Protein AF-A0A9P1BUY9-F1 (afdb_monomer)

Sequence (762 aa):
MASVNVLPTDAELAAFSNPADIVAWTGLSADVWTIVDNSLGKLPHIRLIASLPLGGLKAALQQARVPVTGGEPRELNLAESIQEGLWHGRCGSIPGRVFFPSVSGSAMTSAQKKVKLSQVLDQVDETETPLLGRADMDQAFANHPNHESEPTPEQIASMYQRVVQLGEPPYADFSILTPYGKRAQKQMKARAWTIQQDGTFRALEVPGPPTYKAWAACWRVFRSLLFMLKHPSSGNPVATPACSEEYFENVTRLNEDYPETCYLIMQAEDRCRAEMLERHRRTLTKAAAENRLPMNLEFNPAQPWVGCFIFAARDQEYWMKHVIRPAQNFLARGGRQMTMEKAENIGAPSARPPRKRRRGRDAEAPPLPSPKKSGKPGAGGQDSHPRKWGTHYITDQDGTELCFRFAKGKANACPEPCRDKRTHGCQHCLGNHSNENCPHHVKKTGKEGPKGIATVELEKIAASASFDSNTDKSPLESLTYVKVGRHQNALVKASAVRETEMQRVNSKNAPSSSLTIAEKRELENSLCVGGLRDPQAAVAKSWKLRQVGARLRAVLDIHLTTGVTQRFEDEPQSCPFSVAELREVRTAVAKEFNADVSHEGYEAELFDALLKTADDPDAATIYDWLKFGFPLGVKCRIKNNGVFPATDEVSAAIQASKTIGTLASDWSGEARNYTSFAEAGPLAEEELERLLHLGRADKVGSWREVVDLIGQDAVLTPLACIVKVKDGKAKTRLIVDMRRSGICGQVSLFERVVMLLNQRWH

Radius of gyration: 38.4 Å; Cα contacts (8 Å, |Δi|>4): 808; chains: 1; bounding box: 94×104×96 Å

Mean predicted aligned error: 23.63 Å

Structure (mmCIF, N/CA/C/O backbone):
data_AF-A0A9P1BUY9-F1
#
_entry.id   AF-A0A9P1BUY9-F1
#
loop_
_atom_site.group_PDB
_atom_site.id
_atom_site.type_symbol
_atom_site.label_atom_id
_atom_site.label_alt_id
_atom_site.label_comp_id
_atom_site.label_asym_id
_atom_site.label_entity_id
_atom_site.label_seq_id
_atom_site.pdbx_PDB_ins_code
_atom_site.Cartn_x
_atom_site.Cartn_y
_atom_site.Cartn_z
_atom_site.occupancy
_atom_site.B_iso_or_equiv
_atom_site.auth_seq_id
_atom_site.auth_comp_id
_atom_site.auth_asym_id
_atom_site.auth_atom_id
_atom_site.pdbx_PDB_model_num
ATOM 1 N N . MET A 1 1 ? -47.893 -6.375 -11.867 1.00 31.16 1 MET A N 1
ATOM 2 C CA . MET A 1 1 ? -47.640 -5.028 -11.314 1.00 31.16 1 MET A CA 1
ATOM 3 C C . MET A 1 1 ? -46.197 -5.003 -10.845 1.00 31.16 1 MET A C 1
ATOM 5 O O . MET A 1 1 ? -45.851 -5.810 -9.994 1.00 31.16 1 MET A O 1
ATOM 9 N N . ALA A 1 2 ? -45.340 -4.204 -11.482 1.00 26.25 2 ALA A N 1
ATOM 10 C CA . ALA A 1 2 ? -43.939 -4.086 -11.086 1.00 26.25 2 ALA A CA 1
ATOM 11 C C . ALA A 1 2 ? -43.863 -3.434 -9.697 1.00 26.25 2 ALA A C 1
ATOM 13 O O . ALA A 1 2 ? -44.524 -2.425 -9.460 1.00 26.25 2 ALA A O 1
ATOM 14 N N . SER A 1 3 ? -43.104 -4.028 -8.778 1.00 30.05 3 SER A N 1
ATOM 15 C CA . SER A 1 3 ? -42.829 -3.456 -7.461 1.00 30.05 3 SER A CA 1
ATOM 16 C C . SER A 1 3 ? -42.068 -2.144 -7.643 1.00 30.05 3 SER A C 1
ATOM 18 O O . SER A 1 3 ? -40.889 -2.158 -7.998 1.00 30.05 3 SER A O 1
ATOM 20 N N . VAL A 1 4 ? -42.741 -1.014 -7.439 1.00 38.72 4 VAL A N 1
ATOM 21 C CA . VAL A 1 4 ? -42.086 0.292 -7.355 1.00 38.72 4 VAL A CA 1
ATOM 22 C C . VAL A 1 4 ? -41.214 0.255 -6.102 1.00 38.72 4 VAL A C 1
ATOM 24 O O . VAL A 1 4 ? -41.731 0.191 -4.988 1.00 38.72 4 VAL A O 1
ATOM 27 N N . ASN A 1 5 ? -39.893 0.200 -6.276 1.00 45.06 5 ASN A N 1
ATOM 28 C CA . ASN A 1 5 ? -38.962 0.326 -5.161 1.00 45.06 5 ASN A CA 1
ATOM 29 C C . ASN A 1 5 ? -39.139 1.722 -4.558 1.00 45.06 5 ASN A C 1
ATOM 31 O O . ASN A 1 5 ? -38.878 2.722 -5.214 1.00 45.06 5 ASN A O 1
ATOM 35 N N . VAL A 1 6 ? -39.602 1.777 -3.311 1.00 55.09 6 VAL A N 1
ATOM 36 C CA . VAL A 1 6 ? -39.879 3.026 -2.577 1.00 55.09 6 VAL A CA 1
ATOM 37 C C . VAL A 1 6 ? -38.581 3.673 -2.048 1.00 55.09 6 VAL A C 1
ATOM 39 O O . VAL A 1 6 ? -38.610 4.763 -1.490 1.00 55.09 6 VAL A O 1
ATOM 42 N N . LEU A 1 7 ? -37.424 3.017 -2.220 1.00 55.41 7 LEU A N 1
ATOM 43 C CA . LEU A 1 7 ? -36.117 3.451 -1.715 1.00 55.41 7 LEU A CA 1
ATOM 44 C C . LEU A 1 7 ? -35.022 3.345 -2.793 1.00 55.41 7 LEU A C 1
ATOM 46 O O . LEU A 1 7 ? -35.062 2.399 -3.586 1.00 55.41 7 LEU A O 1
ATOM 50 N N . PRO A 1 8 ? -34.028 4.256 -2.789 1.00 61.56 8 PRO A N 1
ATOM 51 C CA . PRO A 1 8 ? -32.924 4.234 -3.742 1.00 61.56 8 PRO A CA 1
ATOM 52 C C . PRO A 1 8 ? -31.950 3.096 -3.424 1.00 61.56 8 PRO A C 1
ATOM 54 O O . PRO A 1 8 ? -31.679 2.776 -2.261 1.00 61.56 8 PRO A O 1
ATOM 57 N N . THR A 1 9 ? -31.407 2.483 -4.471 1.00 68.25 9 THR A N 1
ATOM 58 C CA . THR A 1 9 ? -30.357 1.463 -4.385 1.00 68.25 9 THR A CA 1
ATOM 59 C C . THR A 1 9 ? -29.016 2.073 -3.965 1.00 68.25 9 THR A C 1
ATOM 61 O O . THR A 1 9 ? -28.790 3.274 -4.099 1.00 68.25 9 THR A O 1
ATOM 64 N N . ASP A 1 10 ? -28.080 1.249 -3.484 1.00 57.00 10 ASP A N 1
ATOM 65 C CA . ASP A 1 10 ? -26.757 1.727 -3.039 1.00 57.00 10 ASP A CA 1
ATOM 66 C C . ASP A 1 10 ? -25.943 2.391 -4.166 1.00 57.00 10 ASP A C 1
ATOM 68 O O . ASP A 1 10 ? -25.123 3.270 -3.904 1.00 57.00 10 ASP A O 1
ATOM 72 N N . ALA A 1 11 ? -26.195 2.012 -5.423 1.00 62.53 11 ALA A N 1
ATOM 73 C CA . ALA A 1 11 ? -25.591 2.638 -6.596 1.00 62.53 11 ALA A CA 1
ATOM 74 C C . ALA A 1 11 ? -26.190 4.026 -6.891 1.00 62.53 11 ALA A C 1
ATOM 76 O O . ALA A 1 11 ? -25.446 4.954 -7.199 1.00 62.53 11 ALA A O 1
ATOM 77 N N . GLU A 1 12 ? -27.510 4.185 -6.751 1.00 64.69 12 GLU A N 1
ATOM 78 C CA . GLU A 1 12 ? -28.196 5.477 -6.910 1.00 64.69 12 GLU A CA 1
ATOM 79 C C . GLU A 1 12 ? -27.816 6.441 -5.778 1.00 64.69 12 GLU A C 1
ATOM 81 O O . GLU A 1 12 ? -27.474 7.592 -6.032 1.00 64.69 12 GLU A O 1
ATOM 86 N N . LEU A 1 13 ? -27.744 5.944 -4.537 1.00 63.50 13 LEU A N 1
ATOM 87 C CA . LEU A 1 13 ? -27.281 6.713 -3.377 1.00 63.50 13 LEU A CA 1
ATOM 88 C C . LEU A 1 13 ? -25.849 7.233 -3.533 1.00 63.50 13 LEU A C 1
ATOM 90 O O . LEU A 1 13 ? -25.544 8.335 -3.083 1.00 63.50 13 LEU A O 1
ATOM 94 N N . ALA A 1 14 ? -24.964 6.453 -4.159 1.00 62.28 14 ALA A N 1
ATOM 95 C CA . ALA A 1 14 ? -23.590 6.868 -4.427 1.00 62.28 14 ALA A CA 1
ATOM 96 C C . ALA A 1 14 ? -23.485 7.930 -5.538 1.00 62.28 14 ALA A C 1
ATOM 98 O O . ALA A 1 14 ? -22.484 8.647 -5.590 1.00 62.28 14 ALA A O 1
ATOM 99 N N . ALA A 1 15 ? -24.495 8.030 -6.409 1.00 65.69 15 ALA A N 1
ATOM 100 C CA . ALA A 1 15 ? -24.549 8.991 -7.506 1.00 65.69 15 ALA A CA 1
ATOM 101 C C . ALA A 1 15 ? -25.093 10.367 -7.081 1.00 65.69 15 ALA A C 1
ATOM 103 O O . ALA A 1 15 ? -24.831 11.353 -7.768 1.00 65.69 15 ALA A O 1
ATOM 104 N N . PHE A 1 16 ? -25.803 10.463 -5.950 1.00 67.88 16 PHE A N 1
ATOM 105 C CA . PHE A 1 16 ? -26.320 11.737 -5.453 1.00 67.88 16 PHE A CA 1
ATOM 106 C C . PHE A 1 16 ? -25.200 12.619 -4.892 1.00 67.88 16 PHE A C 1
ATOM 108 O O . PHE A 1 16 ? -24.538 12.301 -3.900 1.00 67.88 16 PHE A O 1
ATOM 115 N N . SER A 1 17 ? -24.997 13.760 -5.539 1.00 60.09 17 SER A N 1
ATOM 116 C CA . SER A 1 17 ? -23.921 14.710 -5.259 1.00 60.09 17 SER A CA 1
ATOM 117 C C . SER A 1 17 ? -24.431 15.993 -4.606 1.00 60.09 17 SER A C 1
ATOM 119 O O . SER A 1 17 ? -23.719 16.609 -3.812 1.00 60.09 17 SER A O 1
ATOM 121 N N . ASN A 1 18 ? -25.671 16.375 -4.905 1.00 65.94 18 ASN A N 1
ATOM 122 C CA . ASN A 1 18 ? -26.299 17.603 -4.443 1.00 65.94 18 ASN A CA 1
ATOM 123 C C . ASN A 1 18 ? -27.780 17.359 -4.064 1.00 65.94 18 ASN A C 1
ATOM 125 O O . ASN A 1 18 ? -28.346 16.329 -4.433 1.00 65.94 18 ASN A O 1
ATOM 129 N N . PRO A 1 19 ? -28.425 18.282 -3.325 1.00 63.75 19 PRO A N 1
ATOM 130 C CA . PRO A 1 19 ? -29.829 18.136 -2.950 1.00 63.75 19 PRO A CA 1
ATOM 131 C C . PRO A 1 19 ? -30.815 18.065 -4.126 1.00 63.75 19 PRO A C 1
ATOM 133 O O . PRO A 1 19 ? -31.843 17.409 -4.008 1.00 63.75 19 PRO A O 1
ATOM 136 N N . ALA A 1 20 ? -30.499 18.668 -5.276 1.00 66.94 20 ALA A N 1
ATOM 137 C CA . ALA A 1 20 ? -31.362 18.627 -6.457 1.00 66.94 20 ALA A CA 1
ATOM 138 C C . ALA A 1 20 ? -31.428 17.228 -7.098 1.00 66.94 20 ALA A C 1
ATOM 140 O O . ALA A 1 20 ? -32.473 16.857 -7.630 1.00 66.94 20 ALA A O 1
ATOM 141 N N . ASP A 1 21 ? -30.367 16.421 -6.980 1.00 68.50 21 ASP A N 1
ATOM 142 C CA . ASP A 1 21 ? -30.364 15.023 -7.435 1.00 68.50 21 ASP A CA 1
ATOM 143 C C . ASP A 1 21 ? -31.411 14.184 -6.668 1.00 68.50 21 ASP A C 1
ATOM 145 O O . ASP A 1 21 ? -32.023 13.273 -7.225 1.00 68.50 21 ASP A O 1
ATOM 149 N N . ILE A 1 22 ? -31.658 14.532 -5.399 1.00 64.31 22 ILE A N 1
ATOM 150 C CA . ILE A 1 22 ? -32.659 13.893 -4.532 1.00 64.31 22 ILE A CA 1
ATOM 151 C C . ILE A 1 22 ? -34.059 14.264 -4.998 1.00 64.31 22 ILE A C 1
ATOM 153 O O . ILE A 1 22 ? -34.891 13.384 -5.163 1.00 64.31 22 ILE A O 1
ATOM 157 N N . VAL A 1 23 ? -34.306 15.556 -5.237 1.00 67.44 23 VAL A N 1
ATOM 158 C CA . VAL A 1 23 ? -35.603 16.086 -5.691 1.00 67.44 23 VAL A CA 1
ATOM 159 C C . VAL A 1 23 ? -36.000 15.461 -7.025 1.00 67.44 23 VAL A C 1
ATOM 161 O O . VAL A 1 23 ? -37.142 15.044 -7.210 1.00 67.44 23 VAL A O 1
ATOM 164 N N . ALA A 1 24 ? -35.032 15.333 -7.935 1.00 70.50 24 ALA A N 1
ATOM 165 C CA . ALA A 1 24 ? -35.230 14.682 -9.222 1.00 70.50 24 ALA A CA 1
ATOM 166 C C . ALA A 1 24 ? -35.565 13.187 -9.079 1.00 70.50 24 ALA A C 1
ATOM 168 O O . ALA A 1 24 ? -36.375 12.669 -9.845 1.00 70.50 24 ALA A O 1
ATOM 169 N N . TRP A 1 25 ? -34.969 12.496 -8.101 1.00 67.81 25 TRP A N 1
ATOM 170 C CA . TRP A 1 25 ? -35.207 11.071 -7.863 1.00 67.81 25 TRP A CA 1
ATOM 171 C C . TRP A 1 25 ? -36.511 10.793 -7.096 1.00 67.81 25 TRP A C 1
ATOM 173 O O . TRP A 1 25 ? -37.239 9.864 -7.441 1.00 67.81 25 TRP A O 1
ATOM 183 N N . THR A 1 26 ? -36.843 11.599 -6.081 1.00 64.25 26 THR A N 1
ATOM 184 C CA . THR A 1 26 ? -38.074 11.453 -5.280 1.00 64.25 26 THR A CA 1
ATOM 185 C C . THR A 1 26 ? -39.327 11.865 -6.048 1.00 64.25 26 THR A C 1
ATOM 187 O O . THR A 1 26 ? -40.436 11.490 -5.659 1.00 64.25 26 THR A O 1
ATOM 190 N N . GLY A 1 27 ? -39.164 12.629 -7.132 1.00 64.75 27 GLY A N 1
ATOM 191 C CA . GLY A 1 27 ? -40.271 13.192 -7.898 1.00 64.75 27 GLY A CA 1
ATOM 192 C C . GLY A 1 27 ? -41.017 14.295 -7.143 1.00 64.75 27 GLY A C 1
ATOM 193 O O . GLY A 1 27 ? -42.141 14.630 -7.517 1.00 64.75 27 GLY A O 1
ATOM 194 N N . LEU A 1 28 ? -40.417 14.845 -6.081 1.00 66.62 28 LEU A N 1
ATOM 195 C CA . LEU A 1 28 ? -40.946 16.017 -5.389 1.00 66.62 28 LEU A CA 1
ATOM 196 C C . LEU A 1 28 ? -40.891 17.225 -6.327 1.00 66.62 28 LEU A C 1
ATOM 198 O O . LEU A 1 28 ? -39.942 17.396 -7.095 1.00 66.62 28 LEU A O 1
ATOM 202 N N . SER A 1 29 ? -41.904 18.089 -6.271 1.00 70.56 29 SER A N 1
ATOM 203 C CA . SER A 1 29 ? -41.842 19.332 -7.034 1.00 70.56 29 SER A CA 1
ATOM 204 C C . SER A 1 29 ? -40.748 20.238 -6.461 1.00 70.56 29 SER A C 1
ATOM 206 O O . SER A 1 29 ? -40.567 20.335 -5.243 1.00 70.56 29 SER A O 1
ATOM 208 N N . ALA A 1 30 ? -40.020 20.925 -7.345 1.00 65.44 30 ALA A N 1
ATOM 209 C CA . ALA A 1 30 ? -38.944 21.840 -6.957 1.00 65.44 30 ALA A CA 1
ATOM 210 C C . ALA A 1 30 ? -39.429 22.930 -5.981 1.00 65.44 30 ALA A C 1
ATOM 212 O O . ALA A 1 30 ? -38.685 23.345 -5.091 1.00 65.44 30 ALA A O 1
ATOM 213 N N . ASP A 1 31 ? -40.694 23.337 -6.097 1.00 69.25 31 ASP A N 1
ATOM 214 C CA . ASP A 1 31 ? -41.325 24.316 -5.211 1.00 69.25 31 ASP A CA 1
ATOM 215 C C . ASP A 1 31 ? -41.490 23.776 -3.783 1.00 69.25 31 ASP A C 1
ATOM 217 O O . ASP A 1 31 ? -41.185 24.478 -2.820 1.00 69.25 31 ASP A O 1
ATOM 221 N N . VAL A 1 32 ? -41.909 22.513 -3.629 1.00 69.94 32 VAL A N 1
ATOM 222 C CA . VAL A 1 32 ? -42.083 21.867 -2.315 1.00 69.94 32 VAL A CA 1
ATOM 223 C C . VAL A 1 32 ? -40.735 21.676 -1.626 1.00 69.94 32 VAL A C 1
ATOM 225 O O . VAL A 1 32 ? -40.599 22.016 -0.450 1.00 69.94 32 VAL A O 1
ATOM 228 N N . TRP A 1 33 ? -39.719 21.224 -2.366 1.00 71.50 33 TRP A N 1
ATOM 229 C CA . TRP A 1 33 ? -38.361 21.108 -1.835 1.00 71.50 33 TRP A CA 1
ATOM 230 C C . TRP A 1 33 ? -37.801 22.458 -1.383 1.00 71.50 33 TRP A C 1
ATOM 232 O O . TRP A 1 33 ? -37.247 22.560 -0.297 1.00 71.50 33 TRP A O 1
ATOM 242 N N . THR A 1 34 ? -37.987 23.515 -2.177 1.00 73.25 34 THR A N 1
ATOM 243 C CA . THR A 1 34 ? -37.484 24.857 -1.843 1.00 73.25 34 THR A CA 1
ATOM 244 C C . THR A 1 34 ? -38.080 25.374 -0.532 1.00 73.25 34 THR A C 1
ATOM 246 O O . THR A 1 34 ? -37.408 26.051 0.243 1.00 73.25 34 THR A O 1
ATOM 249 N N . ILE A 1 35 ? -39.340 25.044 -0.250 1.00 74.31 35 ILE A N 1
ATOM 250 C CA . ILE A 1 35 ? -40.016 25.435 0.992 1.00 74.31 35 ILE A CA 1
ATOM 251 C C . ILE A 1 35 ? -39.436 24.673 2.184 1.00 74.31 35 ILE A C 1
ATOM 253 O O . ILE A 1 35 ? -39.114 25.291 3.196 1.00 74.31 35 ILE A O 1
ATOM 257 N N . VAL A 1 36 ? -39.251 23.358 2.046 1.00 70.00 36 VAL A N 1
ATOM 258 C CA . VAL A 1 36 ? -38.646 22.513 3.086 1.00 70.00 36 VAL A CA 1
ATOM 259 C C . VAL A 1 36 ? -37.188 22.912 3.341 1.00 70.00 36 VAL A C 1
ATOM 261 O O . VAL A 1 36 ? -36.794 23.068 4.494 1.00 70.00 36 VAL A O 1
ATOM 264 N N . ASP A 1 37 ? -36.408 23.170 2.291 1.00 73.06 37 ASP A N 1
ATOM 265 C CA . ASP A 1 37 ? -35.017 23.624 2.382 1.00 73.06 37 ASP A CA 1
ATOM 266 C C . ASP A 1 37 ? -34.907 24.990 3.077 1.00 73.06 37 ASP A C 1
ATOM 268 O O . ASP A 1 37 ? -34.068 25.183 3.957 1.00 73.06 37 ASP A O 1
ATOM 272 N N . ASN A 1 38 ? -35.817 25.925 2.779 1.00 74.69 38 ASN A N 1
ATOM 273 C CA . ASN A 1 38 ? -35.885 27.204 3.488 1.00 74.69 38 ASN A CA 1
ATOM 274 C C . ASN A 1 38 ? -36.256 27.027 4.971 1.00 74.69 38 ASN A C 1
ATOM 276 O O . ASN A 1 38 ? -35.651 27.681 5.821 1.00 74.69 38 ASN A O 1
ATOM 280 N N . SER A 1 39 ? -37.193 26.130 5.303 1.00 69.00 39 SER A N 1
ATOM 281 C CA . SER A 1 39 ? -37.538 25.795 6.696 1.00 69.00 39 SER A CA 1
ATOM 282 C C . SER A 1 39 ? -36.396 25.099 7.448 1.00 69.00 39 SER A C 1
ATOM 284 O O . SER A 1 39 ? -36.318 25.201 8.670 1.00 69.00 39 SER A O 1
ATOM 286 N N . LEU A 1 40 ? -35.492 24.425 6.733 1.00 67.44 40 LEU A N 1
ATOM 287 C CA . LEU A 1 40 ? -34.291 23.785 7.275 1.00 67.44 40 LEU A CA 1
ATOM 288 C C . LEU A 1 40 ? -33.058 24.708 7.307 1.00 67.44 40 LEU A C 1
ATOM 290 O O . LEU A 1 40 ? -31.988 24.274 7.733 1.00 67.44 40 LEU A O 1
ATOM 294 N N . GLY A 1 41 ? -33.195 25.975 6.900 1.00 66.44 41 GLY A N 1
ATOM 295 C CA . GLY A 1 41 ? -32.115 26.965 6.944 1.00 66.44 41 GLY A CA 1
ATOM 296 C C . GLY A 1 41 ? -31.167 26.948 5.740 1.00 66.44 41 GLY A C 1
ATOM 297 O O . GLY A 1 41 ? -30.040 27.418 5.870 1.00 66.44 41 GLY A O 1
ATOM 298 N N . LYS A 1 42 ? -31.623 26.454 4.578 1.00 68.06 42 LYS A N 1
ATOM 299 C CA . LYS A 1 42 ? -30.866 26.281 3.322 1.00 68.06 42 LYS A CA 1
ATOM 300 C C . LYS A 1 42 ? -29.670 25.359 3.490 1.00 68.06 42 LYS A C 1
ATOM 302 O O . LYS A 1 42 ? -28.543 25.798 3.721 1.00 68.06 42 LYS A O 1
ATOM 307 N N . LEU A 1 43 ? -29.909 24.063 3.357 1.00 60.72 43 LEU A N 1
ATOM 308 C CA . LEU A 1 43 ? -28.888 23.052 3.575 1.00 60.72 43 LEU A CA 1
ATOM 309 C C . LEU A 1 43 ? -27.883 23.045 2.411 1.00 60.72 43 LEU A C 1
ATOM 311 O O . LEU A 1 43 ? -28.229 22.664 1.293 1.00 60.72 43 LEU A O 1
ATOM 315 N N . PRO A 1 44 ? -26.598 23.370 2.647 1.00 56.91 44 PRO A N 1
ATOM 316 C CA . PRO A 1 44 ? -25.609 23.429 1.573 1.00 56.91 44 PRO A CA 1
ATOM 317 C C . PRO A 1 44 ? -25.198 22.045 1.048 1.00 56.91 44 PRO A C 1
ATOM 319 O O . PRO A 1 44 ? -24.543 21.952 0.012 1.00 56.91 44 PRO A O 1
ATOM 322 N N . HIS A 1 45 ? -25.529 20.958 1.760 1.00 57.91 45 HIS A N 1
ATOM 323 C CA . HIS A 1 45 ? -25.122 19.605 1.384 1.00 57.91 45 HIS A CA 1
ATOM 324 C C . HIS A 1 45 ? -26.132 18.539 1.826 1.00 57.91 45 HIS A C 1
ATOM 326 O O . HIS A 1 45 ? -26.558 18.491 2.979 1.00 57.91 45 HIS A O 1
ATOM 332 N N . ILE A 1 46 ? -26.369 17.570 0.939 1.00 59.31 46 ILE A N 1
ATOM 333 C CA . ILE A 1 46 ? -27.217 16.372 1.102 1.00 59.31 46 ILE A CA 1
ATOM 334 C C . ILE A 1 46 ? -26.964 15.550 2.384 1.00 59.31 46 ILE A C 1
ATOM 336 O O . ILE A 1 46 ? -27.840 14.833 2.854 1.00 59.31 46 ILE A O 1
ATOM 340 N N . ARG A 1 47 ? -25.774 15.663 2.992 1.00 58.72 47 ARG A N 1
ATOM 341 C CA . ARG A 1 47 ? -25.378 14.882 4.176 1.00 58.72 47 ARG A CA 1
ATOM 342 C C . ARG A 1 47 ? -25.718 15.580 5.489 1.00 58.72 47 ARG A C 1
ATOM 344 O O . ARG A 1 47 ? -25.782 14.904 6.508 1.00 58.72 47 ARG A O 1
ATOM 351 N N . LEU A 1 48 ? -25.981 16.889 5.461 1.00 59.84 48 LEU A N 1
ATOM 352 C CA . LEU A 1 48 ? -26.444 17.617 6.642 1.00 59.84 48 LEU A CA 1
ATOM 353 C C . LEU A 1 48 ? -27.857 17.187 7.034 1.00 59.84 48 LEU A C 1
ATOM 355 O O . LEU A 1 48 ? -28.156 17.113 8.221 1.00 59.84 48 LEU A O 1
ATOM 359 N N . ILE A 1 49 ? -28.665 16.784 6.045 1.00 60.22 49 ILE A N 1
ATOM 360 C CA . ILE A 1 49 ? -29.981 16.174 6.257 1.00 60.22 49 ILE A CA 1
ATOM 361 C C . ILE A 1 49 ? -29.852 14.954 7.180 1.00 60.22 49 ILE A C 1
ATOM 363 O O . ILE A 1 49 ? -30.586 14.850 8.152 1.00 60.22 49 ILE A O 1
ATOM 367 N N . ALA A 1 50 ? -28.864 14.080 6.948 1.00 58.12 50 ALA A N 1
ATOM 368 C CA . ALA A 1 50 ? -28.636 12.871 7.750 1.00 58.12 50 ALA A CA 1
ATOM 369 C C . ALA A 1 50 ? -28.236 13.152 9.207 1.00 58.12 50 ALA A C 1
ATOM 371 O O . ALA A 1 50 ? -28.458 12.318 10.083 1.00 58.12 50 ALA A O 1
ATOM 372 N N . SER A 1 51 ? -27.607 14.302 9.460 1.00 56.75 51 SER A N 1
ATOM 373 C CA . SER A 1 51 ? -27.168 14.726 10.792 1.00 56.75 51 SER A CA 1
ATOM 374 C C . SER A 1 51 ? -28.201 15.568 11.540 1.00 56.75 51 SER A C 1
ATOM 376 O O . SER A 1 51 ? -27.974 15.887 12.705 1.00 56.75 51 SER A O 1
ATOM 378 N N . LEU A 1 52 ? -29.324 15.931 10.907 1.00 61.53 52 LEU A N 1
ATOM 379 C CA . LEU A 1 52 ? -30.387 16.668 11.583 1.00 61.53 52 LEU A CA 1
ATOM 380 C C . LEU A 1 52 ? -31.007 15.801 12.686 1.00 61.53 52 LEU A C 1
ATOM 382 O O . LEU A 1 52 ? -31.399 14.661 12.414 1.00 61.53 52 LEU A O 1
ATOM 386 N N . PRO A 1 53 ? -31.169 16.327 13.913 1.00 63.53 53 PRO A N 1
ATOM 387 C CA . PRO A 1 53 ? -31.964 15.664 14.933 1.00 63.53 53 PRO A CA 1
ATOM 388 C C . PRO A 1 53 ? -33.375 15.390 14.399 1.00 63.53 53 PRO A C 1
ATOM 390 O O . PRO A 1 53 ? -34.011 16.283 13.836 1.00 63.53 53 PRO A O 1
ATOM 393 N N . LEU A 1 54 ? -33.897 14.179 14.622 1.00 59.19 54 LEU A N 1
ATOM 394 C CA . LEU A 1 54 ? -35.249 13.779 14.192 1.00 59.19 54 LEU A CA 1
ATOM 395 C C . LEU A 1 54 ? -36.333 14.765 14.665 1.00 59.19 54 LEU A C 1
ATOM 397 O O . LEU A 1 54 ? -37.293 15.026 13.944 1.00 59.19 54 LEU A O 1
ATOM 401 N N . GLY A 1 55 ? -36.159 15.349 15.856 1.00 65.38 55 GLY A N 1
ATOM 402 C CA . GLY A 1 55 ? -37.046 16.392 16.376 1.00 65.38 55 GLY A CA 1
ATOM 403 C C . GLY A 1 55 ? -37.005 17.692 15.563 1.00 65.38 55 GLY A C 1
ATOM 404 O O . GLY A 1 55 ? -38.055 18.272 15.301 1.00 65.38 55 GLY A O 1
ATOM 405 N N . GLY A 1 56 ? -35.817 18.110 15.112 1.00 65.00 56 GLY A N 1
ATOM 406 C CA . GLY A 1 56 ? -35.632 19.305 14.283 1.00 65.00 56 GLY A CA 1
ATOM 407 C C . GLY A 1 56 ? -36.213 19.136 12.880 1.00 65.00 56 GLY A C 1
ATOM 408 O O . GLY A 1 56 ? -36.931 20.011 12.405 1.00 65.00 56 GLY A O 1
ATOM 409 N N . LEU A 1 57 ? -36.004 17.969 12.259 1.00 69.12 57 LEU A N 1
ATOM 410 C CA . LEU A 1 57 ? -36.615 17.641 10.967 1.00 69.12 57 LEU A CA 1
ATOM 411 C C . LEU A 1 57 ? -38.148 17.626 11.056 1.00 69.12 57 LEU A C 1
ATOM 413 O O . LEU A 1 57 ? -38.826 18.206 10.212 1.00 69.12 57 LEU A O 1
ATOM 417 N N . LYS A 1 58 ? -38.707 17.002 12.101 1.00 68.56 58 LYS A N 1
ATOM 418 C CA . LYS A 1 58 ? -40.160 16.939 12.300 1.00 68.56 58 LYS A CA 1
ATOM 419 C C . LYS A 1 58 ? -40.775 18.331 12.469 1.00 68.56 58 LYS A C 1
ATOM 421 O O . LYS A 1 58 ? -41.819 18.598 11.881 1.00 68.56 58 LYS A O 1
ATOM 426 N N . ALA A 1 59 ? -40.126 19.209 13.234 1.00 69.75 59 ALA A N 1
ATOM 427 C CA . ALA A 1 59 ? -40.577 20.587 13.412 1.00 69.75 59 ALA A CA 1
ATOM 428 C C . ALA A 1 59 ? -40.531 21.381 12.094 1.00 69.75 59 ALA A C 1
ATOM 430 O O . ALA A 1 59 ? -41.490 22.079 11.773 1.00 69.75 59 ALA A O 1
ATOM 431 N N . ALA A 1 60 ? -39.468 21.225 11.300 1.00 68.12 60 ALA A N 1
ATOM 432 C CA . ALA A 1 60 ? -39.335 21.898 10.008 1.00 68.12 60 ALA A CA 1
ATOM 433 C C . ALA A 1 60 ? -40.390 21.435 8.988 1.00 68.12 60 ALA A C 1
ATOM 435 O O . ALA A 1 60 ? -41.025 22.265 8.341 1.00 68.12 60 ALA A O 1
ATOM 436 N N . LEU A 1 61 ? -40.651 20.125 8.900 1.00 71.38 61 LEU A N 1
ATOM 437 C CA . LEU A 1 61 ? -41.702 19.578 8.032 1.00 71.38 61 LEU A CA 1
ATOM 438 C C . LEU A 1 61 ? -43.104 20.050 8.452 1.00 71.38 61 LEU A C 1
ATOM 440 O O . LEU A 1 61 ? -43.949 20.303 7.599 1.00 71.38 61 LEU A O 1
ATOM 444 N N . GLN A 1 62 ? -43.349 20.226 9.754 1.00 73.50 62 GLN A N 1
ATOM 445 C CA . GLN A 1 62 ? -44.614 20.771 10.265 1.00 73.50 62 GLN A CA 1
ATOM 446 C C . GLN A 1 62 ? -44.790 22.268 9.978 1.00 73.50 62 GLN A C 1
ATOM 448 O O . GLN A 1 62 ? -45.924 22.736 9.886 1.00 73.50 62 GLN A O 1
ATOM 453 N N . GLN A 1 63 ? -43.698 23.021 9.840 1.00 71.81 63 GLN A N 1
ATOM 454 C CA . GLN A 1 63 ? -43.718 24.461 9.559 1.00 71.81 63 GLN A CA 1
ATOM 455 C C . GLN A 1 63 ? -43.772 24.785 8.059 1.00 71.81 63 GLN A C 1
ATOM 457 O O . GLN A 1 63 ? -44.172 25.890 7.695 1.00 71.81 63 GLN A O 1
ATOM 462 N N . ALA A 1 64 ? -43.419 23.839 7.186 1.00 75.25 64 ALA A N 1
ATOM 463 C CA . ALA A 1 64 ? -43.490 24.013 5.740 1.00 75.25 64 ALA A CA 1
ATOM 464 C C . ALA A 1 64 ? -44.938 24.282 5.273 1.00 75.25 64 ALA A C 1
ATOM 466 O O . ALA A 1 64 ? -45.890 23.609 5.685 1.00 75.25 64 ALA A O 1
ATOM 467 N N . ARG A 1 65 ? -45.120 25.294 4.415 1.00 79.75 65 ARG A N 1
ATOM 468 C CA . ARG A 1 65 ? -46.421 25.699 3.852 1.00 79.75 65 ARG A CA 1
ATOM 469 C C . ARG A 1 65 ? -46.313 25.854 2.339 1.00 79.75 65 ARG A C 1
ATOM 471 O O . ARG A 1 65 ? -45.573 26.709 1.867 1.00 79.75 65 ARG A O 1
ATOM 478 N N . VAL A 1 66 ? -47.051 25.034 1.589 1.00 76.12 66 VAL A N 1
ATOM 479 C CA . VAL A 1 66 ? -47.040 25.000 0.119 1.00 76.12 66 VAL A CA 1
ATOM 480 C C . VAL A 1 66 ? -48.073 25.990 -0.435 1.00 76.12 66 VAL A C 1
ATOM 482 O O . VAL A 1 66 ? -49.260 25.845 -0.129 1.00 76.12 66 VAL A O 1
ATOM 485 N N . PRO A 1 67 ? -47.673 26.993 -1.240 1.00 70.25 67 PRO A N 1
ATOM 486 C CA . PRO A 1 67 ? -48.601 27.963 -1.812 1.00 70.25 67 PRO A CA 1
ATOM 487 C C . PRO A 1 67 ? -49.496 27.306 -2.873 1.00 70.25 67 PRO A C 1
ATOM 489 O O . PRO A 1 67 ? -49.031 26.506 -3.684 1.00 70.25 67 PRO A O 1
ATOM 492 N N . VAL A 1 68 ? -50.784 27.657 -2.879 1.00 73.50 68 VAL A N 1
ATOM 493 C CA . VAL A 1 68 ? -51.771 27.178 -3.860 1.00 73.50 68 VAL A CA 1
ATOM 494 C C . VAL A 1 68 ? -52.367 28.384 -4.585 1.00 73.50 68 VAL A C 1
ATOM 496 O O . VAL A 1 68 ? -52.722 29.382 -3.959 1.00 73.50 68 VAL A O 1
ATOM 499 N N . THR A 1 69 ? -52.472 28.325 -5.913 1.00 56.06 69 THR A N 1
ATOM 500 C CA . THR A 1 69 ? -53.032 29.416 -6.721 1.00 56.06 69 THR A CA 1
ATOM 501 C C . THR A 1 69 ? -54.508 29.643 -6.385 1.00 56.06 69 THR A C 1
ATOM 503 O O . THR A 1 69 ? -55.367 28.841 -6.742 1.00 56.06 69 THR A O 1
ATOM 506 N N . GLY A 1 70 ? -54.798 30.761 -5.710 1.00 57.28 70 GLY A N 1
ATOM 507 C CA . GLY A 1 70 ? -56.159 31.193 -5.371 1.00 57.28 70 GLY A CA 1
ATOM 508 C C . GLY A 1 70 ? -56.695 30.723 -4.012 1.00 57.28 70 GLY A C 1
ATOM 509 O O . GLY A 1 70 ? -57.904 30.789 -3.810 1.00 57.28 70 GLY A O 1
ATOM 510 N N . GLY A 1 71 ? -55.840 30.269 -3.084 1.00 63.72 71 GLY A N 1
ATOM 511 C CA . GLY A 1 71 ? -56.253 29.858 -1.735 1.00 63.72 71 GLY A CA 1
ATOM 512 C C . GLY A 1 71 ? -55.152 29.978 -0.673 1.00 63.72 71 GLY A C 1
ATOM 513 O O . GLY A 1 71 ? -54.018 30.340 -0.981 1.00 63.72 71 GLY A O 1
ATOM 514 N N . GLU A 1 72 ? -55.501 29.677 0.582 1.00 61.25 72 GLU A N 1
ATOM 515 C CA . GLU A 1 72 ? -54.568 29.668 1.721 1.00 61.25 72 GLU A CA 1
ATOM 516 C C . GLU A 1 72 ? -53.475 28.585 1.556 1.00 61.25 72 GLU A C 1
ATOM 518 O O . GLU A 1 72 ? -53.767 27.496 1.045 1.00 61.25 72 GLU A O 1
ATOM 523 N N . PRO A 1 73 ? -52.221 28.840 1.988 1.00 74.25 73 PRO A N 1
ATOM 524 C CA . PRO A 1 73 ? -51.128 27.871 1.898 1.00 74.25 73 PRO A CA 1
ATOM 525 C C . PRO A 1 73 ? -51.447 26.560 2.629 1.00 74.25 73 PRO A C 1
ATOM 527 O O . PRO A 1 73 ? -51.837 26.565 3.798 1.00 74.25 73 PRO A O 1
ATOM 530 N N . ARG A 1 74 ? -51.233 25.419 1.964 1.00 79.50 74 ARG A N 1
ATOM 531 C CA . ARG A 1 74 ? -51.519 24.086 2.523 1.00 79.50 74 ARG A CA 1
ATOM 532 C C . ARG A 1 74 ? -50.317 23.489 3.258 1.00 79.50 74 ARG A C 1
ATOM 534 O O . ARG A 1 74 ? -49.170 23.808 2.952 1.00 79.50 74 ARG A O 1
ATOM 541 N N . GLU A 1 75 ? -50.569 22.560 4.175 1.00 76.31 75 GLU A N 1
ATOM 542 C CA . GLU A 1 75 ? -49.521 21.715 4.767 1.00 76.31 75 GLU A CA 1
ATOM 543 C C . GLU A 1 75 ? -49.005 20.660 3.765 1.00 76.31 75 GLU A C 1
ATOM 545 O O . GLU A 1 75 ? -49.638 20.388 2.732 1.00 76.31 75 GLU A O 1
ATOM 550 N N . LEU A 1 76 ? -47.847 20.062 4.068 1.00 72.81 76 LEU A N 1
ATOM 551 C CA . LEU A 1 76 ? -47.325 18.911 3.325 1.00 72.81 76 LEU A CA 1
ATOM 552 C C . LEU A 1 76 ? -48.296 17.731 3.435 1.00 72.81 76 LEU A C 1
ATOM 554 O O . LEU A 1 76 ? -48.831 17.439 4.505 1.00 72.81 76 LEU A O 1
ATOM 558 N N . ASN A 1 77 ? -48.522 17.028 2.329 1.00 72.38 77 ASN A N 1
ATOM 559 C CA . ASN A 1 77 ? -49.355 15.834 2.336 1.00 72.38 77 ASN A CA 1
ATOM 560 C C . ASN A 1 77 ? -48.581 14.622 2.901 1.00 72.38 77 ASN A C 1
ATOM 562 O O . ASN A 1 77 ? -47.366 14.658 3.122 1.00 72.38 77 ASN A O 1
ATOM 566 N N . LEU A 1 78 ? -49.300 13.527 3.164 1.00 56.03 78 LEU A N 1
ATOM 567 C CA . LEU A 1 78 ? -48.724 12.333 3.789 1.00 56.03 78 LEU A CA 1
ATOM 568 C C . LEU A 1 78 ? -47.624 11.688 2.926 1.00 56.03 78 LEU A C 1
ATOM 570 O O . LEU A 1 78 ? -46.648 11.183 3.470 1.00 56.03 78 LEU A O 1
ATOM 574 N N . ALA A 1 79 ? -47.754 11.731 1.596 1.00 59.00 79 ALA A N 1
ATOM 575 C CA . ALA A 1 79 ? -46.755 11.182 0.681 1.00 59.00 79 ALA A CA 1
ATOM 576 C C . ALA A 1 79 ? -45.464 12.020 0.690 1.00 59.00 79 ALA A C 1
ATOM 578 O O . ALA A 1 79 ? -44.387 11.453 0.855 1.00 59.00 79 ALA A O 1
ATOM 579 N N . GLU A 1 80 ? -45.587 13.350 0.625 1.00 65.75 80 GLU A N 1
ATOM 580 C CA . GLU A 1 80 ? -44.481 14.316 0.720 1.00 65.75 80 GLU A CA 1
ATOM 581 C C . GLU A 1 80 ? -43.728 14.146 2.055 1.00 65.75 80 GLU A C 1
ATOM 583 O O . GLU A 1 80 ? -42.504 14.052 2.089 1.00 65.75 80 GLU A O 1
ATOM 588 N N . S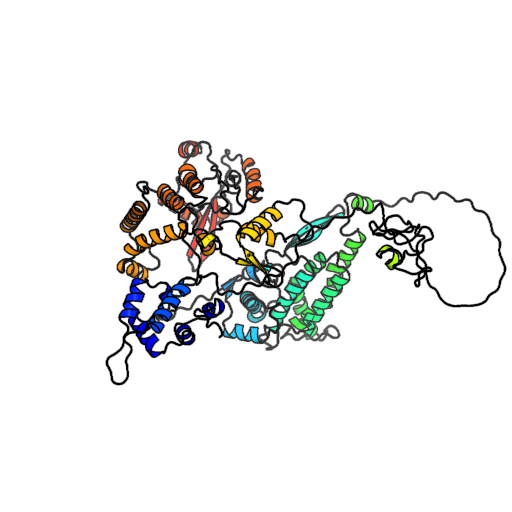ER A 1 81 ? -44.463 13.987 3.160 1.00 63.59 81 SER A N 1
ATOM 589 C CA . SER A 1 81 ? -43.884 13.804 4.500 1.00 63.59 81 SER A CA 1
ATOM 590 C C . SER A 1 81 ? -43.167 12.456 4.673 1.00 63.59 81 SER A C 1
ATOM 592 O O . SER A 1 81 ? -42.128 12.375 5.332 1.00 63.59 81 SER A O 1
ATOM 594 N N . ILE A 1 82 ? -43.715 11.380 4.096 1.00 60.56 82 ILE A N 1
ATOM 595 C CA . ILE A 1 82 ? -43.115 10.037 4.145 1.00 60.56 82 ILE A CA 1
ATOM 596 C C . ILE A 1 82 ? -41.852 9.975 3.280 1.00 60.56 82 ILE A C 1
ATOM 598 O O . ILE A 1 82 ? -40.867 9.370 3.700 1.00 60.56 82 ILE A O 1
ATOM 602 N N . GLN A 1 83 ? -41.858 10.605 2.104 1.00 63.84 83 GLN A N 1
ATOM 603 C CA . GLN A 1 83 ? -40.700 10.649 1.207 1.00 63.84 83 GLN A CA 1
ATOM 604 C C . GLN A 1 83 ? -39.505 11.365 1.859 1.00 63.84 83 GLN A C 1
ATOM 606 O O . GLN A 1 83 ? -38.398 10.825 1.845 1.00 63.84 83 GLN A O 1
ATOM 611 N N . GLU A 1 84 ? -39.740 12.497 2.526 1.00 62.50 84 GLU A N 1
ATOM 612 C CA . GLU A 1 84 ? -38.712 13.221 3.292 1.00 62.50 84 GLU A CA 1
ATOM 613 C C . GLU A 1 84 ? -38.199 12.420 4.507 1.00 62.50 84 GLU A C 1
ATOM 615 O O . GLU A 1 84 ? -36.996 12.346 4.772 1.00 62.50 84 GLU A O 1
ATOM 620 N N . GLY A 1 85 ? -39.095 11.743 5.236 1.00 59.38 85 GLY A N 1
ATOM 621 C CA . GLY A 1 85 ? -38.722 10.923 6.396 1.00 59.38 85 GLY A CA 1
ATOM 622 C C . GLY A 1 85 ? -37.919 9.662 6.042 1.00 59.38 85 GLY A C 1
ATOM 623 O O . GLY A 1 85 ? -36.959 9.316 6.736 1.00 59.38 85 GLY A O 1
ATOM 624 N N . LEU A 1 86 ? -38.275 8.977 4.950 1.00 59.75 86 LEU A N 1
ATOM 625 C CA . LEU A 1 86 ? -37.550 7.800 4.448 1.00 59.75 86 LEU A CA 1
ATOM 626 C C . LEU A 1 86 ? -36.134 8.159 3.976 1.00 59.75 86 LEU A C 1
ATOM 628 O O . LEU A 1 86 ? -35.197 7.371 4.143 1.00 59.75 86 LEU A O 1
ATOM 632 N N . TRP A 1 87 ? -35.973 9.363 3.430 1.00 60.94 87 TRP A N 1
ATOM 633 C CA . TRP A 1 87 ? -34.701 9.889 2.961 1.00 60.94 87 TRP A CA 1
ATOM 634 C C . TRP A 1 87 ? -33.707 10.168 4.104 1.00 60.94 87 TRP A C 1
ATOM 636 O O . TRP A 1 87 ? -32.545 9.747 4.033 1.00 60.94 87 TRP A O 1
ATOM 646 N N . HIS A 1 88 ? -34.174 10.777 5.201 1.00 62.50 88 HIS A N 1
ATOM 647 C CA . HIS A 1 88 ? -33.377 11.012 6.416 1.00 62.50 88 HIS A CA 1
ATOM 648 C C . HIS A 1 88 ? -32.775 9.712 6.977 1.00 62.50 88 HIS A C 1
ATOM 650 O O . HIS A 1 88 ? -31.566 9.627 7.212 1.00 62.50 88 HIS A O 1
ATOM 656 N N . GLY A 1 89 ? -33.592 8.658 7.083 1.00 55.31 89 GLY A N 1
ATOM 657 C CA . GLY A 1 89 ? -33.169 7.359 7.613 1.00 55.31 89 GLY A CA 1
ATOM 658 C C . GLY A 1 89 ? -32.132 6.623 6.753 1.00 55.31 89 GLY A C 1
ATOM 659 O O . GLY A 1 89 ? -31.298 5.889 7.290 1.00 55.31 89 GLY A O 1
ATOM 660 N N . ARG A 1 90 ? -32.134 6.817 5.424 1.00 59.50 90 ARG A N 1
ATOM 661 C CA . ARG A 1 90 ? -31.188 6.145 4.512 1.00 59.50 90 ARG A CA 1
ATOM 662 C C . ARG A 1 90 ? -29.870 6.906 4.352 1.00 59.50 90 ARG A C 1
ATOM 664 O O . ARG A 1 90 ? -28.822 6.264 4.272 1.00 59.50 90 ARG A O 1
ATOM 671 N N . CYS A 1 91 ? -29.879 8.241 4.394 1.00 56.06 91 CYS A N 1
ATOM 672 C CA . CYS A 1 91 ? -28.655 9.050 4.293 1.00 56.06 91 CYS A CA 1
ATOM 673 C C . CYS A 1 91 ? -27.678 8.842 5.458 1.00 56.06 91 CYS A C 1
ATOM 675 O O . CYS A 1 91 ? -26.467 8.975 5.274 1.00 56.06 91 CYS A O 1
ATOM 677 N N . GLY A 1 92 ? -28.177 8.441 6.632 1.00 51.44 92 GLY A N 1
ATOM 678 C CA . GLY A 1 92 ? -27.343 8.048 7.773 1.00 51.44 92 GLY A CA 1
ATOM 679 C C . GLY A 1 92 ? -26.490 6.790 7.537 1.00 51.44 92 GLY A C 1
ATOM 680 O O . GLY A 1 92 ? -25.602 6.500 8.332 1.00 51.44 92 GLY A O 1
ATOM 681 N N . SER A 1 93 ? -26.724 6.051 6.444 1.00 47.25 93 SER A N 1
ATOM 682 C CA . SER A 1 93 ? -25.988 4.826 6.086 1.00 47.25 93 SER A CA 1
ATOM 683 C C . SER A 1 93 ? -24.808 5.058 5.129 1.00 47.25 93 SER A C 1
ATOM 685 O O . SER A 1 93 ? -24.187 4.091 4.697 1.00 47.25 93 SER A O 1
ATOM 687 N N . ILE A 1 94 ? -24.491 6.309 4.771 1.00 47.88 94 ILE A N 1
ATOM 688 C CA . ILE A 1 94 ? -23.418 6.640 3.821 1.00 47.88 94 ILE A CA 1
ATOM 689 C C . ILE A 1 94 ? -22.058 6.700 4.550 1.00 47.88 94 ILE A C 1
ATOM 691 O O . ILE A 1 94 ? -21.854 7.587 5.384 1.00 47.88 94 ILE A O 1
ATOM 695 N N . PRO A 1 95 ? -21.070 5.842 4.226 1.00 35.88 95 PRO A N 1
ATOM 696 C CA . PRO A 1 95 ? -19.753 5.910 4.852 1.00 35.88 95 PRO A CA 1
ATOM 697 C C . PRO A 1 95 ? -18.953 7.137 4.378 1.00 35.88 95 PRO A C 1
ATOM 699 O O . PRO A 1 95 ? -18.719 7.326 3.186 1.00 35.88 95 PRO A O 1
ATOM 702 N N . GLY A 1 96 ? -18.482 7.946 5.333 1.00 38.50 96 GLY A N 1
ATOM 703 C CA . GLY A 1 96 ? -17.238 8.729 5.273 1.00 38.50 96 GLY A CA 1
ATOM 704 C C . GLY A 1 96 ? -16.999 9.669 4.079 1.00 38.50 96 GLY A C 1
ATOM 705 O O . GLY A 1 96 ? -16.422 9.277 3.070 1.00 38.50 96 GLY A O 1
ATOM 706 N N . ARG A 1 97 ? -17.318 10.959 4.255 1.00 33.66 97 ARG A N 1
ATOM 707 C CA . ARG A 1 97 ? -16.535 12.149 3.828 1.00 33.66 97 ARG A CA 1
ATOM 708 C C . ARG A 1 97 ? -17.324 13.401 4.217 1.00 33.66 97 ARG A C 1
ATOM 710 O O . ARG A 1 97 ? -18.367 13.675 3.632 1.00 33.66 97 ARG A O 1
ATOM 717 N N . VAL A 1 98 ? -16.840 14.123 5.219 1.00 29.23 98 VAL A N 1
ATOM 718 C CA . VAL A 1 98 ? -17.323 15.463 5.558 1.00 29.23 98 VAL A CA 1
ATOM 719 C C . VAL A 1 98 ? -16.606 16.428 4.613 1.00 29.23 98 VAL A C 1
ATOM 721 O O . VAL A 1 98 ? -15.378 16.483 4.620 1.00 29.23 98 VAL A O 1
ATOM 724 N N . PHE A 1 99 ? -17.347 17.119 3.750 1.00 29.33 99 PHE A N 1
ATOM 725 C CA . PHE A 1 99 ? -16.861 18.286 3.012 1.00 29.33 99 PHE A CA 1
ATOM 726 C C . PHE A 1 99 ? -17.600 19.497 3.583 1.00 29.33 99 PHE A C 1
ATOM 728 O O . PHE A 1 99 ? -18.822 19.565 3.483 1.00 29.33 99 PHE A O 1
ATOM 735 N N . PHE A 1 100 ? -16.868 20.421 4.205 1.00 25.66 100 PHE A N 1
ATOM 736 C CA . PHE A 1 100 ? -17.393 21.741 4.554 1.00 25.66 100 PHE A CA 1
ATOM 737 C C . PHE A 1 100 ? -17.342 22.638 3.304 1.00 25.66 100 PHE A C 1
ATOM 739 O O . PHE A 1 100 ? -16.335 22.597 2.587 1.00 25.66 100 PHE A O 1
ATOM 746 N N . PRO A 1 101 ? -18.383 23.432 3.005 1.00 27.72 101 PRO A N 1
ATOM 747 C CA . PRO A 1 101 ? -18.320 24.423 1.940 1.00 27.72 101 PRO A CA 1
ATOM 748 C C . PRO A 1 101 ? -17.434 25.605 2.364 1.00 27.72 101 PRO A C 1
ATOM 750 O O . PRO A 1 101 ? -17.517 26.105 3.482 1.00 27.72 101 PRO A O 1
ATOM 753 N N . SER A 1 102 ? -16.565 26.041 1.452 1.00 25.52 102 SER A N 1
ATOM 754 C CA . SER A 1 102 ? -15.716 27.223 1.609 1.00 25.52 102 SER A CA 1
ATOM 755 C C . SER A 1 102 ? -16.569 28.487 1.518 1.00 25.52 102 SER A C 1
ATOM 757 O O . SER A 1 102 ? -17.151 28.767 0.471 1.00 25.52 102 SER A O 1
ATOM 759 N N . VAL A 1 103 ? -16.594 29.275 2.595 1.00 24.45 103 VAL A N 1
ATOM 760 C CA . VAL A 1 103 ? -16.947 30.696 2.520 1.00 24.45 103 VAL A CA 1
ATOM 761 C C . VAL A 1 103 ? -15.779 31.428 1.863 1.00 24.45 103 VAL A C 1
ATOM 763 O O . VAL A 1 103 ? -14.611 31.169 2.159 1.00 24.45 103 VAL A O 1
ATOM 766 N N . SER A 1 104 ? -16.109 32.282 0.901 1.00 32.47 104 SER A N 1
ATOM 767 C CA . SER A 1 104 ? -15.177 33.018 0.059 1.00 32.47 104 SER A CA 1
ATOM 768 C C . SER A 1 104 ? -14.354 34.019 0.876 1.00 32.47 104 SER A C 1
ATOM 770 O O . SER A 1 104 ? -14.886 34.994 1.398 1.00 32.47 104 SER A O 1
ATOM 772 N N . GLY A 1 105 ? -13.044 33.791 0.943 1.00 24.64 105 GLY A N 1
ATOM 773 C CA . GLY A 1 105 ? -12.052 34.710 1.493 1.00 24.64 105 GLY A CA 1
ATOM 774 C C . GLY A 1 105 ? -10.744 34.575 0.714 1.00 24.64 105 GLY A C 1
ATOM 775 O O . GLY A 1 105 ? -10.241 33.472 0.540 1.00 24.64 105 GLY A O 1
ATOM 776 N N . SER A 1 106 ? -10.275 35.706 0.187 1.00 25.00 106 SER A N 1
ATOM 777 C CA . SER A 1 106 ? -9.115 35.955 -0.684 1.00 25.00 106 SER A CA 1
ATOM 778 C C . SER A 1 106 ? -8.001 34.898 -0.806 1.00 25.00 106 SER A C 1
ATOM 780 O O . SER A 1 106 ? -7.424 34.432 0.170 1.00 25.00 106 SER A O 1
ATOM 782 N N . ALA A 1 107 ? -7.643 34.655 -2.072 1.00 31.47 107 ALA A N 1
ATOM 783 C CA . ALA A 1 107 ? -6.501 33.928 -2.628 1.00 31.47 107 ALA A CA 1
ATOM 784 C C . ALA A 1 107 ? -5.326 33.589 -1.678 1.00 31.47 107 ALA A C 1
ATOM 786 O O . ALA A 1 107 ? -4.427 34.396 -1.452 1.00 31.47 107 ALA A O 1
ATOM 787 N N . MET A 1 108 ? -5.256 32.315 -1.280 1.00 25.19 108 MET A N 1
ATOM 788 C CA . MET A 1 108 ? -4.007 31.604 -0.991 1.00 25.19 108 MET A CA 1
ATOM 789 C C . MET A 1 108 ? -3.961 30.342 -1.861 1.00 25.19 108 MET A C 1
ATOM 791 O O . MET A 1 108 ? -4.943 29.611 -1.982 1.00 25.19 108 MET A O 1
ATOM 795 N N . THR A 1 109 ? -2.827 30.109 -2.513 1.00 29.39 109 THR A N 1
ATOM 796 C CA . THR A 1 109 ? -2.587 28.995 -3.437 1.00 29.39 109 THR A CA 1
ATOM 797 C C . THR A 1 109 ? -2.802 27.640 -2.749 1.00 29.39 109 THR A C 1
ATOM 799 O O . THR A 1 109 ? -2.120 27.289 -1.788 1.00 29.39 109 THR A O 1
ATOM 802 N N . SER A 1 110 ? -3.773 26.858 -3.234 1.00 33.12 110 SER A N 1
ATOM 803 C CA . SER A 1 110 ? -4.123 25.552 -2.666 1.00 33.12 110 SER A CA 1
ATOM 804 C C . SER A 1 110 ? -2.987 24.541 -2.837 1.00 33.12 110 SER A C 1
ATOM 806 O O . SER A 1 110 ? -2.542 24.291 -3.960 1.00 33.12 110 SER A O 1
ATOM 808 N N . ALA A 1 111 ? -2.570 23.894 -1.748 1.00 42.56 111 ALA A N 1
ATOM 809 C CA . ALA A 1 111 ? -1.660 22.756 -1.798 1.00 42.56 111 ALA A CA 1
ATOM 810 C C . ALA A 1 111 ? -2.310 21.590 -2.570 1.00 42.56 111 ALA A C 1
ATOM 812 O O . ALA A 1 111 ? -3.237 20.939 -2.084 1.00 42.56 111 ALA A O 1
ATOM 813 N N . GLN A 1 112 ? -1.831 21.331 -3.790 1.00 56.62 112 GLN A N 1
ATOM 814 C CA . GLN A 1 112 ? -2.254 20.188 -4.601 1.00 56.62 112 GLN A CA 1
ATOM 815 C C . GLN A 1 112 ? -1.965 18.871 -3.868 1.00 56.62 112 GLN A C 1
ATOM 817 O O . GLN A 1 112 ? -0.930 18.713 -3.219 1.00 56.62 112 GLN A O 1
ATOM 822 N N . LYS A 1 113 ? -2.875 17.896 -3.985 1.00 70.69 113 LYS A N 1
ATOM 823 C CA . LYS A 1 113 ? -2.680 16.548 -3.439 1.00 70.69 113 LYS A CA 1
ATOM 824 C C . LYS A 1 113 ? -1.480 15.904 -4.146 1.00 70.69 113 LYS A C 1
ATOM 826 O O . LYS A 1 113 ? -1.527 15.712 -5.358 1.00 70.69 113 LYS A O 1
ATOM 831 N N . LYS A 1 114 ? -0.419 15.597 -3.395 1.00 80.06 114 LYS A N 1
ATOM 832 C CA . LYS A 1 114 ? 0.819 14.998 -3.915 1.00 80.06 114 LYS A CA 1
ATOM 833 C C . LYS A 1 114 ? 0.851 13.487 -3.701 1.00 80.06 114 LYS A C 1
ATOM 835 O O . LYS A 1 114 ? 0.303 12.980 -2.719 1.00 80.06 114 LYS A O 1
ATOM 840 N N . VAL A 1 115 ? 1.507 12.776 -4.611 1.00 86.00 115 VAL A N 1
ATOM 841 C CA . VAL A 1 115 ? 1.785 11.343 -4.535 1.00 86.00 115 VAL A CA 1
ATOM 842 C C . VAL A 1 115 ? 3.286 11.092 -4.636 1.00 86.00 115 VAL A C 1
ATOM 844 O O . VAL A 1 115 ? 3.963 11.692 -5.464 1.00 86.00 115 VAL A O 1
ATOM 847 N N . LYS A 1 116 ? 3.809 10.212 -3.776 1.00 88.31 116 LYS A N 1
ATOM 848 C CA . LYS A 1 116 ? 5.225 9.830 -3.769 1.00 88.31 116 LYS A CA 1
ATOM 849 C C . LYS A 1 116 ? 5.477 8.738 -4.812 1.00 88.31 116 LYS A C 1
ATOM 851 O O . LYS A 1 116 ? 4.791 7.710 -4.781 1.00 88.31 116 LYS A O 1
ATOM 856 N N . LEU A 1 117 ? 6.452 8.939 -5.698 1.00 86.56 117 LEU A N 1
ATOM 857 C CA . LEU A 1 117 ? 6.786 8.006 -6.782 1.00 86.56 117 LEU A CA 1
ATOM 858 C C . LEU A 1 117 ? 7.192 6.625 -6.240 1.00 86.56 117 LEU A C 1
ATOM 860 O O . LEU A 1 117 ? 6.764 5.615 -6.805 1.00 86.56 117 LEU A O 1
ATOM 864 N N . SER A 1 118 ? 7.832 6.563 -5.067 1.00 86.38 118 SER A N 1
ATOM 865 C CA . SER A 1 118 ? 8.179 5.312 -4.372 1.00 86.38 118 SER A CA 1
ATOM 866 C C . SER A 1 118 ? 7.021 4.442 -3.925 1.00 86.38 118 SER A C 1
ATOM 868 O O . SER A 1 118 ? 7.230 3.307 -3.505 1.00 86.38 118 SER A O 1
ATOM 870 N N . GLN A 1 119 ? 5.785 4.925 -4.029 1.00 84.81 119 GLN A N 1
ATOM 871 C CA . GLN A 1 119 ? 4.599 4.120 -3.745 1.00 84.81 119 GLN A CA 1
ATOM 872 C C . GLN A 1 119 ? 3.861 3.658 -5.003 1.00 84.81 119 GLN A C 1
ATOM 874 O O . GLN A 1 119 ? 2.942 2.839 -4.894 1.00 84.81 119 GLN A O 1
ATOM 879 N N . VAL A 1 120 ? 4.187 4.220 -6.170 1.00 86.44 120 VAL A N 1
ATOM 880 C CA . VAL A 1 120 ? 3.312 4.145 -7.351 1.00 86.44 120 VAL A CA 1
ATOM 881 C C . VAL A 1 120 ? 4.045 3.807 -8.646 1.00 86.44 120 VAL A C 1
ATOM 883 O O . VAL A 1 120 ? 3.473 3.095 -9.472 1.00 86.44 120 VAL A O 1
ATOM 886 N N . LEU A 1 121 ? 5.295 4.242 -8.803 1.00 88.50 121 LEU A N 1
ATOM 887 C CA . LEU A 1 121 ? 6.064 4.063 -10.030 1.00 88.50 121 LEU A CA 1
ATOM 888 C C . LEU A 1 121 ? 7.409 3.362 -9.804 1.00 88.50 121 LEU A C 1
ATOM 890 O O . LEU A 1 121 ? 7.759 2.495 -10.597 1.00 88.50 121 LEU A O 1
ATOM 894 N N . ASP A 1 122 ? 8.156 3.710 -8.752 1.00 88.62 122 ASP A N 1
ATOM 895 C CA . ASP A 1 122 ? 9.563 3.305 -8.619 1.00 88.62 122 ASP A CA 1
ATOM 896 C C . ASP A 1 122 ? 10.065 3.354 -7.169 1.00 88.62 122 ASP A C 1
ATOM 898 O O . ASP A 1 122 ? 10.183 4.441 -6.613 1.00 88.62 122 ASP A O 1
ATOM 902 N N . GLN A 1 123 ? 10.391 2.198 -6.568 1.00 85.81 123 GLN A N 1
ATOM 903 C CA . GLN A 1 123 ? 10.710 2.050 -5.134 1.00 85.81 123 GLN A CA 1
ATOM 904 C C . GLN A 1 123 ? 11.813 2.981 -4.635 1.00 85.81 123 GLN A C 1
ATOM 906 O O . GLN A 1 123 ? 11.799 3.345 -3.458 1.00 85.81 123 GLN A O 1
ATOM 911 N N . VAL A 1 124 ? 12.762 3.334 -5.501 1.00 83.94 124 VAL A N 1
ATOM 912 C CA . VAL A 1 124 ? 13.927 4.140 -5.120 1.00 83.94 124 VAL A CA 1
ATOM 913 C C . VAL A 1 124 ? 13.708 5.640 -5.315 1.00 83.94 124 VAL A C 1
ATOM 915 O O . VAL A 1 124 ? 14.493 6.433 -4.803 1.00 83.94 124 VAL A O 1
ATOM 918 N N . ASP A 1 125 ? 12.642 6.042 -6.010 1.00 82.94 125 ASP A N 1
ATOM 919 C CA . ASP A 1 125 ? 12.373 7.444 -6.312 1.00 82.94 125 ASP A CA 1
ATOM 920 C C . ASP A 1 125 ? 11.481 8.089 -5.244 1.00 82.94 125 ASP A C 1
ATOM 922 O O . ASP A 1 125 ? 10.270 7.868 -5.166 1.00 82.94 125 ASP A O 1
ATOM 926 N N . GLU A 1 126 ? 12.083 8.922 -4.400 1.00 85.12 126 GLU A N 1
ATOM 927 C CA . GLU A 1 126 ? 11.373 9.607 -3.324 1.00 85.12 126 GLU A CA 1
ATOM 928 C C . GLU A 1 126 ? 10.607 10.865 -3.760 1.00 85.12 126 GLU A C 1
ATOM 930 O O . GLU A 1 126 ? 9.968 11.497 -2.914 1.00 85.12 126 GLU A O 1
ATOM 935 N N . THR A 1 127 ? 10.633 11.213 -5.048 1.00 84.19 127 THR A N 1
ATOM 936 C CA . THR A 1 127 ? 10.008 12.425 -5.587 1.00 84.19 127 THR A CA 1
ATOM 937 C C . THR A 1 127 ? 8.501 12.446 -5.335 1.00 84.19 127 THR A C 1
ATOM 939 O O . THR A 1 127 ? 7.807 11.428 -5.424 1.00 84.19 127 THR A O 1
ATOM 942 N N . GLU A 1 128 ? 7.972 13.629 -5.022 1.00 86.94 128 GLU A N 1
ATOM 943 C CA . GLU A 1 128 ? 6.540 13.862 -4.848 1.00 86.94 128 GLU A CA 1
ATOM 944 C C . GLU A 1 128 ? 5.967 14.651 -6.027 1.00 86.94 128 GLU A C 1
ATOM 946 O O . GLU A 1 128 ? 6.407 15.761 -6.323 1.00 86.94 128 GLU A O 1
ATOM 951 N N . THR A 1 129 ? 4.926 14.108 -6.651 1.00 84.81 129 THR A N 1
ATOM 952 C CA . THR A 1 129 ? 4.261 14.698 -7.817 1.00 84.81 129 THR A CA 1
ATOM 953 C C . THR A 1 129 ? 2.834 15.110 -7.472 1.00 84.81 129 THR A C 1
ATOM 955 O O . THR A 1 129 ? 2.115 14.322 -6.851 1.00 84.81 129 THR A O 1
ATOM 958 N N . PRO A 1 130 ? 2.380 16.316 -7.853 1.00 86.25 130 PRO A N 1
ATOM 959 C CA . PRO A 1 130 ? 0.972 16.675 -7.741 1.00 86.25 130 PRO A CA 1
ATOM 960 C C . PRO A 1 130 ? 0.120 15.810 -8.678 1.00 86.25 130 PRO A C 1
ATOM 962 O O . PRO A 1 130 ? 0.533 15.485 -9.788 1.00 86.25 130 PRO A O 1
ATOM 965 N N . LEU A 1 131 ? -1.086 15.441 -8.247 1.00 84.62 131 LEU A N 1
ATOM 966 C CA . LEU A 1 131 ? -2.037 14.789 -9.148 1.00 84.62 131 LEU A CA 1
ATOM 967 C C . LEU A 1 131 ? -2.429 15.727 -10.296 1.00 84.62 131 LEU A C 1
ATOM 969 O O . LEU A 1 131 ? -2.576 16.934 -10.098 1.00 84.62 131 LEU A O 1
ATOM 973 N N . LEU A 1 132 ? -2.636 15.141 -11.475 1.00 80.00 132 LEU A N 1
ATOM 974 C CA . LEU A 1 132 ? -3.127 15.846 -12.655 1.00 80.00 132 LEU A CA 1
ATOM 975 C C . LEU A 1 132 ? -4.541 16.401 -12.418 1.00 80.00 132 LEU A C 1
ATOM 977 O O . LEU A 1 132 ? -5.344 15.817 -11.681 1.00 80.00 132 LEU A O 1
ATOM 981 N N . GLY A 1 133 ? -4.839 17.542 -13.044 1.00 76.19 133 GLY A N 1
ATOM 982 C CA . GLY A 1 133 ? -6.173 18.137 -13.019 1.00 76.19 133 GLY A CA 1
ATOM 983 C C . GLY A 1 133 ? -7.196 17.267 -13.756 1.00 76.19 133 GLY A C 1
ATOM 984 O O . GLY A 1 133 ? -6.830 16.427 -14.574 1.00 76.19 133 GLY A O 1
ATOM 985 N N . ARG A 1 134 ? -8.496 17.473 -13.492 1.00 72.75 134 ARG A N 1
ATOM 986 C CA . ARG A 1 134 ? -9.572 16.684 -14.132 1.00 72.75 134 ARG A CA 1
ATOM 987 C C . ARG A 1 134 ? -9.505 16.722 -15.664 1.00 72.75 134 ARG A C 1
ATOM 989 O O . ARG A 1 134 ? -9.614 15.677 -16.279 1.00 72.75 134 ARG A O 1
ATOM 996 N N . ALA A 1 135 ? -9.233 17.884 -16.259 1.00 70.94 135 ALA A N 1
ATOM 997 C CA . ALA A 1 135 ? -9.143 18.026 -17.715 1.00 70.94 135 ALA A CA 1
ATOM 998 C C . ALA A 1 135 ? -8.003 17.190 -18.332 1.00 70.94 135 ALA A C 1
ATOM 1000 O O . ALA A 1 135 ? -8.221 16.482 -19.313 1.00 70.94 135 ALA A O 1
ATOM 1001 N N . ASP A 1 136 ? -6.812 17.219 -17.726 1.00 70.88 136 ASP A N 1
ATOM 1002 C CA . ASP A 1 136 ? -5.657 16.441 -18.197 1.00 70.88 136 ASP A CA 1
ATOM 1003 C C . ASP A 1 136 ? -5.888 14.932 -18.016 1.00 70.88 136 ASP A C 1
ATOM 1005 O O . ASP A 1 136 ? -5.489 14.119 -18.850 1.00 70.88 136 ASP A O 1
ATOM 1009 N N . MET A 1 137 ? -6.576 14.554 -16.934 1.00 75.19 137 MET A N 1
ATOM 1010 C CA . MET A 1 137 ? -6.976 13.175 -16.653 1.00 75.19 137 MET A CA 1
ATOM 1011 C C . MET A 1 137 ? -8.010 12.654 -17.656 1.00 75.19 137 MET A C 1
ATOM 1013 O O . MET A 1 137 ? -7.842 11.555 -18.181 1.00 75.19 137 MET A O 1
ATOM 1017 N N . ASP A 1 138 ? -9.044 13.440 -17.959 1.00 73.69 138 ASP A N 1
ATOM 1018 C CA . ASP A 1 138 ? -10.082 13.082 -18.931 1.00 73.69 138 ASP A CA 1
ATOM 1019 C C . ASP A 1 138 ? -9.482 12.945 -20.339 1.00 73.69 138 ASP A C 1
ATOM 1021 O O . ASP A 1 138 ? -9.801 12.008 -21.073 1.00 73.69 138 ASP A O 1
ATOM 1025 N N . GLN A 1 139 ? -8.529 13.815 -20.696 1.00 69.44 139 GLN A N 1
ATOM 1026 C CA . GLN A 1 139 ? -7.785 13.707 -21.951 1.00 69.44 139 GLN A CA 1
ATOM 1027 C C . GLN A 1 139 ? -6.893 12.457 -22.002 1.00 69.44 139 GLN A C 1
ATOM 1029 O O . GLN A 1 139 ? -6.773 11.831 -23.058 1.00 69.44 139 GLN A O 1
ATOM 1034 N N . ALA A 1 140 ? -6.272 12.078 -20.882 1.00 67.50 140 ALA A N 1
ATOM 1035 C CA . ALA A 1 140 ? -5.483 10.854 -20.796 1.00 67.50 140 ALA A CA 1
ATOM 1036 C C . ALA A 1 140 ? -6.374 9.609 -20.967 1.00 67.50 140 ALA A C 1
ATOM 1038 O O . ALA A 1 140 ? -6.026 8.710 -21.735 1.00 67.50 140 ALA A O 1
ATOM 1039 N N . PHE A 1 141 ? -7.539 9.572 -20.311 1.00 70.50 141 PHE A N 1
ATOM 1040 C CA . PHE A 1 141 ? -8.485 8.451 -20.383 1.00 70.50 141 PHE A CA 1
ATOM 1041 C C . PHE A 1 141 ? -9.234 8.340 -21.710 1.00 70.50 141 PHE A C 1
ATOM 1043 O O . PHE A 1 141 ? -9.535 7.223 -22.126 1.00 70.50 141 PHE A O 1
ATOM 1050 N N . ALA A 1 142 ? -9.445 9.442 -22.435 1.00 66.44 142 ALA A N 1
ATOM 1051 C CA . ALA A 1 142 ? -10.031 9.413 -23.778 1.00 66.44 142 ALA A CA 1
ATOM 1052 C C . ALA A 1 142 ? -9.253 8.519 -24.769 1.00 66.44 142 ALA A C 1
ATOM 1054 O O . ALA A 1 142 ? -9.812 8.069 -25.767 1.00 66.44 142 ALA A O 1
ATOM 1055 N N . ASN A 1 143 ? -7.975 8.235 -24.488 1.00 60.31 143 ASN A N 1
ATOM 1056 C CA . ASN A 1 143 ? -7.105 7.414 -25.330 1.00 60.31 143 ASN A CA 1
ATOM 1057 C C . ASN A 1 143 ? -6.988 5.943 -24.865 1.00 60.31 143 ASN A C 1
ATOM 1059 O O . ASN A 1 143 ? -6.191 5.202 -25.445 1.00 60.31 143 ASN A O 1
ATOM 1063 N N . HIS A 1 144 ? -7.728 5.496 -23.835 1.00 59.69 144 HIS A N 1
ATOM 1064 C CA . HIS A 1 144 ? -7.606 4.136 -23.278 1.00 59.69 144 HIS A CA 1
ATOM 1065 C C . HIS A 1 144 ? -8.834 3.248 -23.582 1.00 59.69 144 HIS A C 1
ATOM 1067 O O . HIS A 1 144 ? -9.940 3.573 -23.160 1.00 59.69 144 HIS A O 1
ATOM 1073 N N . PRO A 1 145 ? -8.667 2.109 -24.284 1.00 50.62 145 PRO A N 1
ATOM 1074 C CA . PRO A 1 145 ? -9.788 1.255 -24.682 1.00 50.62 145 PRO A CA 1
ATOM 1075 C C . PRO A 1 145 ? -10.101 0.048 -23.765 1.00 50.62 145 PRO A C 1
ATOM 1077 O O . PRO A 1 145 ? -11.003 -0.712 -24.110 1.00 50.62 145 PRO A O 1
ATOM 1080 N N . ASN A 1 146 ? -9.389 -0.219 -22.653 1.00 59.81 146 ASN A N 1
ATOM 1081 C CA . ASN A 1 146 ? -9.572 -1.477 -21.891 1.00 59.81 146 ASN A CA 1
ATOM 1082 C C . ASN A 1 146 ? -9.482 -1.368 -20.347 1.00 59.81 146 ASN A C 1
ATOM 1084 O O . ASN A 1 146 ? -8.411 -1.163 -19.779 1.00 59.81 146 ASN A O 1
ATOM 1088 N N . HIS A 1 147 ? -10.589 -1.671 -19.664 1.00 59.84 147 HIS A N 1
ATOM 1089 C CA . HIS A 1 147 ? -10.760 -1.589 -18.205 1.00 59.84 147 HIS A CA 1
ATOM 1090 C C . HIS A 1 147 ? -9.820 -2.507 -17.382 1.00 59.84 147 HIS A C 1
ATOM 1092 O O . HIS A 1 147 ? -9.489 -2.197 -16.240 1.00 59.84 147 HIS A O 1
ATOM 1098 N N . GLU A 1 148 ? -9.341 -3.640 -17.920 1.00 60.53 148 GLU A N 1
ATOM 1099 C CA . GLU A 1 148 ? -8.455 -4.553 -17.160 1.00 60.53 148 GLU A CA 1
ATOM 1100 C C . GLU A 1 148 ? -7.000 -4.064 -17.039 1.00 60.53 148 GLU A C 1
ATOM 1102 O O . GLU A 1 148 ? -6.258 -4.514 -16.162 1.00 60.53 148 GLU A O 1
ATOM 1107 N N . SER A 1 149 ? -6.573 -3.156 -17.920 1.00 71.19 149 SER A N 1
ATOM 1108 C CA . SER A 1 149 ? -5.221 -2.582 -17.925 1.00 71.19 149 SER A CA 1
ATOM 1109 C C . SER A 1 149 ? -5.227 -1.078 -17.665 1.00 71.19 149 SER A C 1
ATOM 1111 O O . SER A 1 149 ? -4.313 -0.371 -18.093 1.00 71.19 149 SER A O 1
ATOM 1113 N N . GLU A 1 150 ? -6.276 -0.594 -17.006 1.00 80.06 150 GLU A N 1
ATOM 1114 C CA . GLU A 1 150 ? -6.473 0.812 -16.688 1.00 80.06 150 GLU A CA 1
ATOM 1115 C C . GLU A 1 150 ? -5.510 1.252 -15.567 1.00 80.06 150 GLU A C 1
ATOM 1117 O O . GLU A 1 150 ? -5.541 0.689 -14.464 1.00 80.06 150 GLU A O 1
ATOM 1122 N N . PRO A 1 151 ? -4.605 2.213 -15.831 1.00 86.00 151 PRO A N 1
ATOM 1123 C CA . PRO A 1 151 ? -3.725 2.750 -14.804 1.00 86.00 151 PRO A CA 1
ATOM 1124 C C . PRO A 1 151 ? -4.487 3.670 -13.843 1.00 86.00 151 PRO A C 1
ATOM 1126 O O . PRO A 1 151 ? -5.417 4.373 -14.231 1.00 86.00 151 PRO A O 1
ATOM 1129 N N . THR A 1 152 ? -4.067 3.712 -12.576 1.00 87.00 152 THR A N 1
ATOM 1130 C CA . THR A 1 152 ? -4.679 4.618 -11.593 1.00 87.00 152 THR A CA 1
ATOM 1131 C C . THR A 1 152 ? -4.274 6.076 -11.850 1.00 87.00 152 THR A C 1
ATOM 1133 O O . THR A 1 152 ? -3.203 6.324 -12.412 1.00 87.00 152 THR A O 1
ATOM 1136 N N . PRO A 1 153 ? -5.058 7.070 -11.388 1.00 86.31 153 PRO A N 1
ATOM 1137 C CA . PRO A 1 153 ? -4.705 8.482 -11.549 1.00 86.31 153 PRO A CA 1
ATOM 1138 C C . PRO A 1 153 ? -3.335 8.847 -10.977 1.00 86.31 153 PRO A C 1
ATOM 1140 O O . PRO A 1 153 ? -2.608 9.653 -11.553 1.00 86.31 153 PRO A O 1
ATOM 1143 N N . GLU A 1 154 ? -2.945 8.211 -9.873 1.00 88.31 154 GLU A N 1
ATOM 1144 C CA . GLU A 1 154 ? -1.608 8.353 -9.309 1.00 88.31 154 GLU A CA 1
ATOM 1145 C C . GLU A 1 154 ? -0.521 7.843 -10.268 1.00 88.31 154 GLU A C 1
ATOM 1147 O O . GLU A 1 154 ? 0.505 8.498 -10.424 1.00 88.31 154 GLU A O 1
ATOM 1152 N N . GLN A 1 155 ? -0.737 6.691 -10.918 1.00 89.62 155 GLN A N 1
ATOM 1153 C CA . GLN A 1 155 ? 0.217 6.098 -11.865 1.00 89.62 155 GLN A CA 1
ATOM 1154 C C . GLN A 1 155 ? 0.380 6.973 -13.113 1.00 89.62 155 GLN A C 1
ATOM 1156 O O . GLN A 1 155 ? 1.503 7.162 -13.584 1.00 89.62 155 GLN A O 1
ATOM 1161 N N . ILE A 1 156 ? -0.722 7.547 -13.607 1.00 90.00 156 ILE A N 1
ATOM 1162 C CA . ILE A 1 156 ? -0.716 8.477 -14.743 1.00 90.00 156 ILE A CA 1
ATOM 1163 C C . ILE A 1 156 ? 0.061 9.744 -14.380 1.00 90.00 156 ILE A C 1
ATOM 1165 O O . ILE A 1 156 ? 0.980 10.116 -15.107 1.00 90.00 156 ILE A O 1
ATOM 1169 N N . ALA A 1 157 ? -0.246 10.366 -13.238 1.00 88.94 157 ALA A N 1
ATOM 1170 C CA . ALA A 1 157 ? 0.433 11.582 -12.793 1.00 88.94 157 ALA A CA 1
ATOM 1171 C C . ALA A 1 157 ? 1.943 11.367 -12.603 1.00 88.94 157 ALA A C 1
ATOM 1173 O O . ALA A 1 157 ? 2.745 12.166 -13.087 1.00 88.94 157 ALA A O 1
ATOM 1174 N N . SER A 1 158 ? 2.346 10.265 -11.962 1.00 90.94 158 SER A N 1
ATOM 1175 C CA . SER A 1 158 ? 3.761 9.936 -11.766 1.00 90.94 158 SER A CA 1
ATOM 1176 C C . SER A 1 158 ? 4.503 9.710 -13.087 1.00 90.94 158 SER A C 1
ATOM 1178 O O . SER A 1 158 ? 5.600 10.238 -13.264 1.00 90.94 158 SER A O 1
ATOM 1180 N N . MET A 1 159 ? 3.915 8.968 -14.033 1.00 91.25 159 MET A N 1
ATOM 1181 C CA . MET A 1 159 ? 4.553 8.737 -15.334 1.00 91.25 159 MET A CA 1
ATOM 1182 C C . MET A 1 159 ? 4.584 10.014 -16.192 1.00 91.25 159 MET A C 1
ATOM 1184 O O . MET A 1 159 ? 5.573 10.264 -16.881 1.00 91.25 159 MET A O 1
ATOM 1188 N N . TYR A 1 160 ? 3.547 10.857 -16.111 1.00 89.62 160 TYR A N 1
ATOM 1189 C CA . TYR A 1 160 ? 3.521 12.172 -16.755 1.00 89.62 160 TYR A CA 1
ATOM 1190 C C . TYR A 1 160 ? 4.656 13.064 -16.245 1.00 89.62 160 TYR A C 1
ATOM 1192 O O . TYR A 1 160 ? 5.395 13.629 -17.048 1.00 89.62 160 TYR A O 1
ATOM 1200 N N . GLN A 1 161 ? 4.846 13.155 -14.924 1.00 89.50 161 GLN A N 1
ATOM 1201 C CA . GLN A 1 161 ? 5.953 13.923 -14.352 1.00 89.50 161 GLN A CA 1
ATOM 1202 C C . GLN A 1 161 ? 7.297 13.457 -14.913 1.00 89.50 161 GLN A C 1
ATOM 1204 O O . GLN A 1 161 ? 8.064 14.265 -15.430 1.00 89.50 161 GLN A O 1
ATOM 1209 N N . ARG A 1 162 ? 7.568 12.152 -14.828 1.00 90.38 162 ARG A N 1
ATOM 1210 C CA . ARG A 1 162 ? 8.853 11.572 -15.219 1.00 90.38 162 ARG A CA 1
ATOM 1211 C C . ARG A 1 162 ? 9.142 11.785 -16.704 1.00 90.38 162 ARG A C 1
ATOM 1213 O O . ARG A 1 162 ? 10.158 12.361 -17.073 1.00 90.38 162 ARG A O 1
ATOM 1220 N N . VAL A 1 163 ? 8.226 11.363 -17.569 1.00 90.44 163 VAL A N 1
ATOM 1221 C CA . VAL A 1 163 ? 8.500 11.315 -19.011 1.00 90.44 163 VAL A CA 1
ATOM 1222 C C . VAL A 1 163 ? 8.200 12.641 -19.701 1.00 90.44 163 VAL A C 1
ATOM 1224 O O . VAL A 1 163 ? 8.970 13.076 -20.551 1.00 90.44 163 VAL A O 1
ATOM 1227 N N . VAL A 1 164 ? 7.078 13.283 -19.369 1.00 87.31 164 VAL A N 1
ATOM 1228 C CA . VAL A 1 164 ? 6.600 14.474 -20.088 1.00 87.31 164 VAL A CA 1
ATOM 1229 C C . VAL A 1 164 ? 7.206 15.747 -19.508 1.00 87.31 164 VAL A C 1
ATOM 1231 O O . VAL A 1 164 ? 7.647 16.595 -20.276 1.00 87.31 164 VAL A O 1
ATOM 1234 N N . GLN A 1 165 ? 7.255 15.892 -18.178 1.00 86.19 165 GLN A N 1
ATOM 1235 C CA . GLN A 1 165 ? 7.805 17.111 -17.569 1.00 86.19 165 GLN A CA 1
ATOM 1236 C C . GLN A 1 165 ? 9.332 17.086 -17.450 1.00 86.19 165 GLN A C 1
ATOM 1238 O O . GLN A 1 165 ? 9.976 18.084 -17.761 1.00 86.19 165 GLN A O 1
ATOM 1243 N N . LEU A 1 166 ? 9.909 15.970 -16.990 1.00 87.00 166 LEU A N 1
ATOM 1244 C CA . LEU A 1 166 ? 11.354 15.861 -16.749 1.00 87.00 166 LEU A CA 1
ATOM 1245 C C . LEU A 1 166 ? 12.132 15.319 -17.959 1.00 87.00 166 LEU A C 1
ATOM 1247 O O . LEU A 1 166 ? 13.351 15.460 -18.010 1.00 87.00 166 LEU A O 1
ATOM 1251 N N . GLY A 1 167 ? 11.451 14.725 -18.946 1.00 84.75 167 GLY A N 1
ATOM 1252 C CA . GLY A 1 167 ? 12.102 14.137 -20.123 1.00 84.75 167 GLY A CA 1
ATOM 1253 C C . GLY A 1 167 ? 12.930 12.885 -19.808 1.00 84.75 167 GLY A C 1
ATOM 1254 O O . GLY A 1 167 ? 13.803 12.509 -20.592 1.00 84.75 167 GLY A O 1
ATOM 1255 N N . GLU A 1 168 ? 12.683 12.254 -18.662 1.00 89.81 168 GLU A N 1
ATOM 1256 C CA . GLU A 1 168 ? 13.391 11.063 -18.199 1.00 89.81 168 GLU A CA 1
ATOM 1257 C C . GLU A 1 168 ? 12.913 9.790 -18.920 1.00 89.81 168 GLU A C 1
ATOM 1259 O O . GLU A 1 168 ? 11.822 9.766 -19.508 1.00 89.81 168 GLU A O 1
ATOM 1264 N N . PRO A 1 169 ? 13.708 8.700 -18.890 1.00 90.44 169 PRO A N 1
ATOM 1265 C CA . PRO A 1 169 ? 13.296 7.423 -19.456 1.00 90.44 169 PRO A CA 1
ATOM 1266 C C . PRO A 1 169 ? 11.978 6.907 -18.861 1.00 90.44 169 PRO A C 1
ATOM 1268 O O . PRO A 1 169 ? 11.763 7.007 -17.649 1.00 90.44 169 PRO A O 1
ATOM 1271 N N . PRO A 1 170 ? 11.104 6.296 -19.689 1.00 91.88 170 PRO A N 1
ATOM 1272 C CA . PRO A 1 170 ? 9.862 5.685 -19.239 1.00 91.88 170 PRO A CA 1
ATOM 1273 C C . PRO A 1 170 ? 10.164 4.393 -18.473 1.00 91.88 170 PRO A C 1
ATOM 1275 O O . PRO A 1 170 ? 10.014 3.292 -18.992 1.00 91.88 170 PRO A O 1
ATOM 1278 N N . TYR A 1 171 ? 10.622 4.515 -17.232 1.00 92.94 171 TYR A N 1
ATOM 1279 C CA . TYR A 1 171 ? 10.867 3.393 -16.334 1.00 92.94 171 TYR A CA 1
ATOM 1280 C C . TYR A 1 171 ? 9.789 3.313 -15.250 1.00 92.94 171 TYR A C 1
ATOM 1282 O O . TYR A 1 171 ? 9.321 4.333 -14.737 1.00 92.94 171 TYR A O 1
ATOM 1290 N N . ALA A 1 172 ? 9.419 2.082 -14.895 1.00 92.19 172 ALA A N 1
ATOM 1291 C CA . ALA A 1 172 ? 8.546 1.775 -13.771 1.00 92.19 172 ALA A CA 1
ATOM 1292 C C . ALA A 1 172 ? 8.890 0.400 -13.187 1.00 92.19 172 ALA A C 1
ATOM 1294 O O . ALA A 1 172 ? 8.990 -0.577 -13.927 1.00 92.19 172 ALA A O 1
ATOM 1295 N N . ASP A 1 173 ? 9.004 0.299 -11.871 1.00 91.00 173 ASP A N 1
ATOM 1296 C CA . ASP A 1 173 ? 9.262 -0.962 -11.177 1.00 91.00 173 ASP A CA 1
ATOM 1297 C C . ASP A 1 173 ? 7.980 -1.805 -11.135 1.00 91.00 173 ASP A C 1
ATOM 1299 O O . ASP A 1 173 ? 6.986 -1.413 -10.521 1.00 91.00 173 ASP A O 1
ATOM 1303 N N . PHE A 1 174 ? 7.986 -2.988 -11.753 1.00 91.38 174 PHE A N 1
ATOM 1304 C CA . PHE A 1 174 ? 6.807 -3.868 -11.822 1.00 91.38 174 PHE A CA 1
ATOM 1305 C C . PHE A 1 174 ? 6.477 -4.586 -10.503 1.00 91.38 174 PHE A C 1
ATOM 1307 O O . PHE A 1 174 ? 5.456 -5.271 -10.408 1.00 91.38 174 PHE A O 1
ATOM 1314 N N . SER A 1 175 ? 7.289 -4.398 -9.464 1.00 84.69 175 SER A N 1
ATOM 1315 C CA . SER A 1 175 ? 6.939 -4.726 -8.078 1.00 84.69 175 SER A CA 1
ATOM 1316 C C . SER A 1 175 ? 5.923 -3.733 -7.495 1.00 84.69 175 SER A C 1
ATOM 1318 O O . SER A 1 175 ? 5.154 -4.084 -6.598 1.00 84.69 175 SER A O 1
ATOM 1320 N N . ILE A 1 176 ? 5.902 -2.498 -8.012 1.00 86.88 176 ILE A N 1
ATOM 1321 C CA . ILE A 1 176 ? 4.981 -1.425 -7.617 1.00 86.88 176 ILE A CA 1
ATOM 1322 C C . ILE A 1 176 ? 3.910 -1.193 -8.683 1.00 86.88 176 ILE A C 1
ATOM 1324 O O . ILE A 1 176 ? 2.712 -1.164 -8.367 1.00 86.88 176 ILE A O 1
ATOM 1328 N N . LEU A 1 177 ? 4.321 -0.982 -9.933 1.00 89.31 177 LEU A N 1
ATOM 1329 C CA . LEU A 1 177 ? 3.428 -0.718 -11.049 1.00 89.31 177 LEU A CA 1
ATOM 1330 C C . LEU A 1 177 ? 2.717 -2.017 -11.422 1.00 89.31 177 LEU A C 1
ATOM 1332 O O . LEU A 1 177 ? 3.219 -2.849 -12.172 1.00 89.31 177 LEU A O 1
ATOM 1336 N N . THR A 1 178 ? 1.533 -2.185 -10.849 1.00 86.44 178 THR A N 1
ATOM 1337 C CA . THR A 1 178 ? 0.746 -3.411 -10.927 1.00 86.44 178 THR A CA 1
ATOM 1338 C C . THR A 1 178 ? -0.697 -3.093 -11.325 1.00 86.44 178 THR A C 1
ATOM 1340 O O . THR A 1 178 ? -1.183 -1.989 -11.038 1.00 86.44 178 THR A O 1
ATOM 1343 N N . PRO A 1 179 ? -1.409 -4.042 -11.964 1.00 80.06 179 PRO A N 1
ATOM 1344 C CA . PRO A 1 179 ? -2.845 -3.923 -12.197 1.00 80.06 179 PRO A CA 1
ATOM 1345 C C . PRO A 1 179 ? -3.598 -3.732 -10.880 1.00 80.06 179 PRO A C 1
ATOM 1347 O O . PRO A 1 179 ? -3.253 -4.345 -9.869 1.00 80.06 179 PRO A O 1
ATOM 1350 N N . TYR A 1 180 ? -4.639 -2.899 -10.881 1.00 71.88 180 TYR A N 1
ATOM 1351 C CA . TYR A 1 180 ? -5.446 -2.596 -9.688 1.00 71.88 180 TYR A CA 1
ATOM 1352 C C . TYR A 1 180 ? -4.676 -1.894 -8.542 1.00 71.88 180 TYR A C 1
ATOM 1354 O O . TYR A 1 180 ? -5.146 -1.864 -7.395 1.00 71.88 180 TYR A O 1
ATOM 1362 N N . GLY A 1 181 ? -3.497 -1.327 -8.831 1.00 71.19 181 GLY A N 1
ATOM 1363 C CA . GLY A 1 181 ? -2.704 -0.505 -7.915 1.00 71.19 181 GLY A CA 1
ATOM 1364 C C . GLY A 1 181 ? -2.295 -1.227 -6.623 1.00 71.19 181 GLY A C 1
ATOM 1365 O O . GLY A 1 181 ? -1.845 -2.371 -6.626 1.00 71.19 181 GLY A O 1
ATOM 1366 N N . LYS A 1 182 ? -2.480 -0.570 -5.468 1.00 66.19 182 LYS A N 1
ATOM 1367 C CA . LYS A 1 182 ? -1.994 -1.043 -4.150 1.00 66.19 182 LYS A CA 1
ATOM 1368 C C . LYS A 1 182 ? -2.503 -2.431 -3.719 1.00 66.19 182 LYS A C 1
ATOM 1370 O O . LYS A 1 182 ? -1.938 -3.022 -2.797 1.00 66.19 182 LYS A O 1
ATOM 1375 N N . ARG A 1 183 ? -3.563 -2.962 -4.346 1.00 64.06 183 ARG A N 1
ATOM 1376 C CA . ARG A 1 183 ? -4.094 -4.307 -4.055 1.00 64.06 183 ARG A CA 1
ATOM 1377 C C . ARG A 1 183 ? -3.134 -5.415 -4.495 1.00 64.06 183 ARG A C 1
ATOM 1379 O O . ARG A 1 183 ? -2.954 -6.372 -3.747 1.00 64.06 183 ARG A O 1
ATOM 1386 N N . ALA A 1 184 ? -2.508 -5.267 -5.663 1.00 64.75 184 ALA A N 1
ATOM 1387 C CA . ALA A 1 184 ? -1.635 -6.286 -6.245 1.00 64.75 184 ALA A CA 1
ATOM 1388 C C . ALA A 1 184 ? -0.168 -6.165 -5.783 1.00 64.75 184 ALA A C 1
ATOM 1390 O O . ALA A 1 184 ? 0.521 -7.178 -5.682 1.00 64.75 184 ALA A O 1
ATOM 1391 N N . GLN A 1 185 ? 0.284 -4.966 -5.388 1.00 65.12 185 GLN A N 1
ATOM 1392 C CA . GLN A 1 185 ? 1.652 -4.704 -4.895 1.00 65.12 185 GLN A CA 1
ATOM 1393 C C . GLN A 1 185 ? 2.096 -5.628 -3.748 1.00 65.12 185 GLN A C 1
ATOM 1395 O O . GLN A 1 185 ? 3.234 -6.084 -3.710 1.00 65.12 185 GLN A O 1
ATOM 1400 N N . LYS A 1 186 ? 1.191 -5.969 -2.817 1.00 58.84 186 LYS A N 1
ATOM 1401 C CA . LYS A 1 186 ? 1.519 -6.826 -1.658 1.00 58.84 186 LYS A CA 1
ATOM 1402 C C . LYS A 1 186 ? 1.876 -8.273 -2.036 1.00 58.84 186 LYS A C 1
ATOM 1404 O O . LYS A 1 186 ? 2.342 -9.010 -1.169 1.00 58.84 186 LYS A O 1
ATOM 1409 N N . GLN A 1 187 ? 1.637 -8.682 -3.284 1.00 60.47 187 GLN A N 1
ATOM 1410 C CA . GLN A 1 187 ? 1.809 -10.056 -3.769 1.00 60.47 187 GLN A CA 1
ATOM 1411 C C . GLN A 1 187 ? 2.942 -10.205 -4.810 1.00 60.47 187 GLN A C 1
ATOM 1413 O O . GLN A 1 187 ? 3.186 -11.318 -5.271 1.00 60.47 187 GLN A O 1
ATOM 1418 N N . MET A 1 188 ? 3.668 -9.130 -5.155 1.00 70.56 188 MET A N 1
ATOM 1419 C CA . MET A 1 188 ? 4.751 -9.152 -6.156 1.00 70.56 188 MET A CA 1
ATOM 1420 C C . MET A 1 188 ? 6.113 -9.536 -5.558 1.00 70.56 188 MET A C 1
ATOM 1422 O O . MET A 1 188 ? 7.030 -8.718 -5.471 1.00 70.56 188 MET A O 1
ATOM 1426 N N . LYS A 1 189 ? 6.241 -10.792 -5.117 1.00 73.19 189 LYS A N 1
ATOM 1427 C CA . LYS A 1 189 ? 7.528 -11.386 -4.725 1.00 73.19 189 LYS A CA 1
ATOM 1428 C C . LYS A 1 189 ? 7.857 -12.567 -5.627 1.00 73.19 189 LYS A C 1
ATOM 1430 O O . LYS A 1 189 ? 7.137 -13.564 -5.618 1.00 73.19 189 LYS A O 1
ATOM 1435 N N . ALA A 1 190 ? 8.953 -12.475 -6.367 1.00 71.75 190 ALA A N 1
ATOM 1436 C CA . ALA A 1 190 ? 9.446 -13.534 -7.231 1.00 71.75 190 ALA A CA 1
ATOM 1437 C C . ALA A 1 190 ? 10.501 -14.392 -6.523 1.00 71.75 190 ALA A C 1
ATOM 1439 O O . ALA A 1 190 ? 11.306 -13.906 -5.731 1.00 71.75 190 ALA A O 1
ATOM 1440 N N . ARG A 1 191 ? 10.529 -15.689 -6.840 1.00 76.19 191 ARG A N 1
ATOM 1441 C CA . ARG A 1 191 ? 11.600 -16.593 -6.407 1.00 76.19 191 ARG A CA 1
ATOM 1442 C C . ARG A 1 191 ? 12.709 -16.589 -7.456 1.00 76.19 191 ARG A C 1
ATOM 1444 O O . ARG A 1 191 ? 12.498 -17.064 -8.569 1.00 76.19 191 ARG A O 1
ATOM 1451 N N . ALA A 1 192 ? 13.879 -16.089 -7.088 1.00 77.00 192 ALA A N 1
ATOM 1452 C CA . ALA A 1 192 ? 15.090 -16.114 -7.898 1.00 77.00 192 ALA A CA 1
ATOM 1453 C C . ALA A 1 192 ? 16.060 -17.199 -7.411 1.00 77.00 192 ALA A C 1
ATOM 1455 O O . ALA A 1 192 ? 16.005 -17.618 -6.254 1.00 77.00 192 ALA A O 1
ATOM 1456 N N . TRP A 1 193 ? 16.952 -17.651 -8.293 1.00 77.56 193 TRP A N 1
ATOM 1457 C CA . TRP A 1 193 ? 18.003 -18.614 -7.964 1.00 77.56 193 TRP A CA 1
ATOM 1458 C C . TRP A 1 193 ? 19.378 -18.018 -8.246 1.00 77.56 193 TRP A C 1
ATOM 1460 O O . TRP A 1 193 ? 19.673 -17.647 -9.383 1.00 77.56 193 TRP A O 1
ATOM 1470 N N . THR A 1 194 ? 20.223 -17.966 -7.220 1.00 74.38 194 THR A N 1
ATOM 1471 C CA . THR A 1 194 ? 21.588 -17.437 -7.311 1.00 74.38 194 THR A CA 1
ATOM 1472 C C . THR A 1 194 ? 22.591 -18.564 -7.123 1.00 74.38 194 THR A C 1
ATOM 1474 O O . THR A 1 194 ? 22.413 -19.414 -6.251 1.00 74.38 194 THR A O 1
ATOM 1477 N N . ILE A 1 195 ? 23.639 -18.572 -7.947 1.00 73.38 195 ILE A N 1
ATOM 1478 C CA . ILE A 1 195 ? 24.734 -19.536 -7.836 1.00 73.38 195 ILE A CA 1
ATOM 1479 C C . ILE A 1 195 ? 25.650 -19.180 -6.656 1.00 73.38 195 ILE A C 1
ATOM 1481 O O . ILE A 1 195 ? 26.024 -18.021 -6.474 1.00 73.38 195 ILE A O 1
ATOM 1485 N N . GLN A 1 196 ? 25.985 -20.173 -5.843 1.00 72.38 196 GLN A N 1
ATOM 1486 C CA . GLN A 1 196 ? 26.908 -20.073 -4.716 1.00 72.38 196 GLN A CA 1
ATOM 1487 C C . GLN A 1 196 ? 28.344 -20.400 -5.160 1.00 72.38 196 GLN A C 1
ATOM 1489 O O . GLN A 1 196 ? 28.569 -20.896 -6.266 1.00 72.38 196 GLN A O 1
ATOM 1494 N N . GLN A 1 197 ? 29.332 -20.105 -4.307 1.00 68.31 197 GLN A N 1
ATOM 1495 C CA . GLN A 1 197 ? 30.755 -20.342 -4.605 1.00 68.31 197 GLN A CA 1
ATOM 1496 C C . GLN A 1 197 ? 31.077 -21.828 -4.835 1.00 68.31 197 GLN A C 1
ATOM 1498 O O . GLN A 1 197 ? 31.967 -22.149 -5.615 1.00 68.31 197 GLN A O 1
ATOM 1503 N N . ASP A 1 198 ? 30.313 -22.722 -4.210 1.00 65.50 198 ASP A N 1
ATOM 1504 C CA . ASP A 1 198 ? 30.381 -24.178 -4.381 1.00 65.50 198 ASP A CA 1
ATOM 1505 C C . ASP A 1 198 ? 29.689 -24.680 -5.670 1.00 65.50 198 ASP A C 1
ATOM 1507 O O . ASP A 1 198 ? 29.639 -25.878 -5.937 1.00 65.50 198 ASP A O 1
ATOM 1511 N N . GLY A 1 199 ? 29.135 -23.774 -6.485 1.00 63.38 199 GLY A N 1
ATOM 1512 C CA . GLY A 1 199 ? 28.421 -24.099 -7.717 1.00 63.38 199 GLY A CA 1
ATOM 1513 C C . GLY A 1 199 ? 26.966 -24.543 -7.531 1.00 63.38 199 GLY A C 1
ATOM 1514 O O . GLY A 1 199 ? 26.303 -24.804 -8.541 1.00 63.38 199 GLY A O 1
ATOM 1515 N N . THR A 1 200 ? 26.453 -24.593 -6.294 1.00 70.25 200 THR A N 1
ATOM 1516 C CA . THR A 1 200 ? 25.047 -24.901 -5.980 1.00 70.25 200 THR A CA 1
ATOM 1517 C C . THR A 1 200 ? 24.135 -23.687 -6.194 1.00 70.25 200 THR A C 1
ATOM 1519 O O . THR A 1 200 ? 24.593 -22.547 -6.213 1.00 70.25 200 THR A O 1
ATOM 1522 N N . PHE A 1 201 ? 22.820 -23.897 -6.343 1.00 70.44 201 PHE A N 1
ATOM 1523 C CA . PHE A 1 201 ? 21.846 -22.805 -6.462 1.00 70.44 201 PHE A CA 1
ATOM 1524 C C . PHE A 1 201 ? 21.060 -22.602 -5.166 1.00 70.44 201 PHE A C 1
ATOM 1526 O O . PHE A 1 201 ? 20.444 -23.531 -4.647 1.00 70.44 201 PHE A O 1
ATOM 1533 N N . ARG A 1 202 ? 21.007 -21.356 -4.689 1.00 78.50 202 ARG A N 1
ATOM 1534 C CA . ARG A 1 202 ? 20.187 -20.941 -3.548 1.00 78.50 202 ARG A CA 1
ATOM 1535 C C . ARG A 1 202 ? 18.970 -20.159 -4.023 1.00 78.50 202 ARG A C 1
ATOM 1537 O O . ARG A 1 202 ? 19.099 -19.222 -4.808 1.00 78.50 202 ARG A O 1
ATOM 1544 N N . ALA A 1 203 ? 17.797 -20.517 -3.508 1.00 77.62 203 ALA A N 1
ATOM 1545 C CA . ALA A 1 203 ? 16.581 -19.743 -3.724 1.00 77.62 203 ALA A CA 1
ATOM 1546 C C . ALA A 1 203 ? 16.559 -18.486 -2.838 1.00 77.62 203 ALA A C 1
ATOM 1548 O O . ALA A 1 203 ? 16.813 -18.569 -1.635 1.00 77.62 203 ALA A O 1
ATOM 1549 N N . LEU A 1 204 ? 16.210 -17.347 -3.432 1.00 79.38 204 LEU A N 1
ATOM 1550 C CA . LEU A 1 204 ? 16.020 -16.057 -2.771 1.00 79.38 204 LEU A CA 1
ATOM 1551 C C . LEU A 1 204 ? 14.673 -15.459 -3.195 1.00 79.38 204 LEU A C 1
ATOM 1553 O O . LEU A 1 204 ? 14.300 -15.538 -4.364 1.00 79.38 204 LEU A O 1
ATOM 1557 N N . GLU A 1 205 ? 13.949 -14.848 -2.260 1.00 79.00 205 GLU A N 1
ATOM 1558 C CA . GLU A 1 205 ? 12.799 -14.004 -2.599 1.00 79.00 205 GLU A CA 1
ATOM 1559 C C . GLU A 1 205 ? 13.285 -12.604 -2.978 1.00 79.00 205 GLU A C 1
ATOM 1561 O O . GLU A 1 205 ? 13.959 -11.944 -2.188 1.00 79.00 205 GLU A O 1
ATOM 1566 N N . VAL A 1 206 ? 12.928 -12.152 -4.178 1.00 77.62 206 VAL A N 1
ATOM 1567 C CA . VAL A 1 206 ? 13.225 -10.810 -4.685 1.00 77.62 206 VAL A CA 1
ATOM 1568 C C . VAL A 1 206 ? 11.921 -10.081 -5.029 1.00 77.62 206 VAL A C 1
ATOM 1570 O O . VAL A 1 206 ? 10.955 -10.731 -5.443 1.00 77.62 206 VAL A O 1
ATOM 1573 N N . PRO A 1 207 ? 11.845 -8.751 -4.853 1.00 79.56 207 PRO A N 1
ATOM 1574 C CA . PRO A 1 207 ? 10.724 -7.964 -5.361 1.00 79.56 207 PRO A CA 1
ATOM 1575 C C . PRO A 1 207 ? 10.569 -8.153 -6.874 1.00 79.56 207 PRO A C 1
ATOM 1577 O O . PRO A 1 207 ? 11.566 -8.220 -7.594 1.00 79.56 207 PRO A O 1
ATOM 1580 N N . GLY A 1 208 ? 9.329 -8.290 -7.339 1.00 82.62 208 GLY A N 1
ATOM 1581 C CA . GLY A 1 208 ? 9.014 -8.339 -8.764 1.00 82.62 208 GLY A CA 1
ATOM 1582 C C . GLY A 1 208 ? 7.931 -9.355 -9.119 1.00 82.62 208 GLY A C 1
ATOM 1583 O O . GLY A 1 208 ? 7.472 -10.123 -8.264 1.00 82.62 208 GLY A O 1
ATOM 1584 N N . PRO A 1 209 ? 7.497 -9.381 -10.389 1.00 86.31 209 PRO A N 1
ATOM 1585 C CA . PRO A 1 209 ? 6.448 -10.286 -10.833 1.00 86.31 209 PRO A CA 1
ATOM 1586 C C . PRO A 1 209 ? 6.858 -11.759 -10.654 1.00 86.31 209 PRO A C 1
ATOM 1588 O O . PRO A 1 209 ? 7.870 -12.187 -11.211 1.00 86.31 209 PRO A O 1
ATOM 1591 N N . PRO A 1 210 ? 6.077 -12.583 -9.927 1.00 81.50 210 PRO A N 1
ATOM 1592 C CA . PRO A 1 210 ? 6.448 -13.973 -9.641 1.00 81.50 210 PRO A CA 1
ATOM 1593 C C . PRO A 1 210 ? 6.390 -14.900 -10.857 1.00 81.50 210 PRO A C 1
ATOM 1595 O O . PRO A 1 210 ? 6.918 -16.011 -10.817 1.00 81.50 210 PRO A O 1
ATOM 1598 N N . THR A 1 211 ? 5.698 -14.485 -11.918 1.00 86.12 211 THR A N 1
ATOM 1599 C CA . THR A 1 211 ? 5.485 -15.276 -13.131 1.00 86.12 211 THR A CA 1
ATOM 1600 C C . THR A 1 211 ? 5.435 -14.367 -14.352 1.00 86.12 211 THR A C 1
ATOM 1602 O O . THR A 1 211 ? 5.047 -13.203 -14.241 1.00 86.12 211 THR A O 1
ATOM 1605 N N . TYR A 1 212 ? 5.702 -14.930 -15.531 1.00 88.75 212 TYR A N 1
ATOM 1606 C CA . TYR A 1 212 ? 5.512 -14.236 -16.804 1.00 88.75 212 TYR A CA 1
ATOM 1607 C C . TYR A 1 212 ? 4.082 -13.693 -16.969 1.00 88.75 212 TYR A C 1
ATOM 1609 O O . TYR A 1 212 ? 3.897 -12.581 -17.447 1.00 88.75 212 TYR A O 1
ATOM 1617 N N . LYS A 1 213 ? 3.053 -14.414 -16.494 1.00 89.75 213 LYS A N 1
ATOM 1618 C CA . LYS A 1 213 ? 1.663 -13.921 -16.531 1.00 89.75 213 LYS A CA 1
ATOM 1619 C C . LYS A 1 213 ? 1.473 -12.649 -15.702 1.00 89.75 213 LYS A C 1
ATOM 1621 O O . LYS A 1 213 ? 0.779 -11.738 -16.145 1.00 89.75 213 LYS A O 1
ATOM 1626 N N . ALA A 1 214 ? 2.083 -12.592 -14.516 1.00 88.31 214 ALA A N 1
ATOM 1627 C CA . ALA A 1 214 ? 2.049 -11.401 -13.671 1.00 88.31 214 ALA A CA 1
ATOM 1628 C C . ALA A 1 214 ? 2.806 -10.240 -14.331 1.00 88.31 214 ALA A C 1
ATOM 1630 O O . ALA A 1 214 ? 2.288 -9.128 -14.376 1.00 88.31 214 ALA A O 1
ATOM 1631 N N . TRP A 1 215 ? 3.973 -10.514 -14.920 1.00 92.00 215 TRP A N 1
ATOM 1632 C CA . TRP A 1 215 ? 4.733 -9.521 -15.677 1.00 92.00 215 TRP A CA 1
ATOM 1633 C C . TRP A 1 215 ? 3.947 -8.978 -16.867 1.00 92.00 215 TRP A C 1
ATOM 1635 O O . TRP A 1 215 ? 3.822 -7.768 -17.002 1.00 92.00 215 TRP A O 1
ATOM 1645 N N . ALA A 1 216 ? 3.329 -9.846 -17.671 1.00 92.00 216 ALA A N 1
ATOM 1646 C CA . ALA A 1 216 ? 2.518 -9.440 -18.813 1.00 92.00 216 ALA A CA 1
ATOM 1647 C C . ALA A 1 216 ? 1.328 -8.566 -18.385 1.00 92.00 216 ALA A C 1
ATOM 1649 O O . ALA A 1 216 ? 0.931 -7.653 -19.105 1.00 92.00 216 ALA A O 1
ATOM 1650 N N . ALA A 1 217 ? 0.760 -8.807 -17.200 1.00 89.56 217 ALA A N 1
ATOM 1651 C CA . ALA A 1 217 ? -0.280 -7.949 -16.646 1.00 89.56 217 ALA A CA 1
ATOM 1652 C C . ALA A 1 217 ? 0.268 -6.561 -16.252 1.00 89.56 217 ALA A C 1
ATOM 1654 O O . ALA A 1 217 ? -0.331 -5.555 -16.631 1.00 89.56 217 ALA A O 1
ATOM 1655 N N . CYS A 1 218 ? 1.422 -6.486 -15.577 1.00 90.81 218 CYS A N 1
ATOM 1656 C CA . CYS A 1 218 ? 2.099 -5.213 -15.282 1.00 90.81 218 CYS A CA 1
ATOM 1657 C C . CYS A 1 218 ? 2.490 -4.461 -16.566 1.00 90.81 218 CYS A C 1
ATOM 1659 O O . CYS A 1 218 ? 2.219 -3.266 -16.691 1.00 90.81 218 CYS A O 1
ATOM 1661 N N . TRP A 1 219 ? 3.021 -5.172 -17.563 1.00 93.06 219 TRP A N 1
ATOM 1662 C CA . TRP A 1 219 ? 3.364 -4.630 -18.876 1.00 93.06 219 TRP A CA 1
ATOM 1663 C C . TRP A 1 219 ? 2.157 -4.002 -19.575 1.00 93.06 219 TRP A C 1
ATOM 1665 O O . TRP A 1 219 ? 2.270 -2.934 -20.170 1.00 93.06 219 TRP A O 1
ATOM 1675 N N . ARG A 1 220 ? 0.969 -4.612 -19.479 1.00 90.75 220 ARG A N 1
ATOM 1676 C CA . ARG A 1 220 ? -0.252 -4.041 -20.071 1.00 90.75 220 ARG A CA 1
ATOM 1677 C C . ARG A 1 220 ? -0.665 -2.716 -19.429 1.00 90.75 220 ARG A C 1
ATOM 1679 O O . ARG A 1 220 ? -1.197 -1.864 -20.137 1.00 90.75 220 ARG A O 1
ATOM 1686 N N . VAL A 1 221 ? -0.422 -2.521 -18.134 1.00 90.44 221 VAL A N 1
ATOM 1687 C CA . VAL A 1 221 ? -0.638 -1.222 -17.471 1.00 90.44 221 VAL A CA 1
ATOM 1688 C C . VAL A 1 221 ? 0.428 -0.225 -17.923 1.00 90.44 221 VAL A C 1
ATOM 1690 O O . VAL A 1 221 ? 0.108 0.890 -18.326 1.00 90.44 221 VAL A O 1
ATOM 1693 N N . PHE A 1 222 ? 1.690 -0.656 -17.946 1.00 92.50 222 PHE A N 1
ATOM 1694 C CA . PHE A 1 222 ? 2.819 0.154 -18.393 1.00 92.50 222 PHE A CA 1
ATOM 1695 C C . PHE A 1 222 ? 2.659 0.654 -19.837 1.00 92.50 222 PHE A C 1
ATOM 1697 O O . PHE A 1 222 ? 2.715 1.858 -20.067 1.00 92.50 222 PHE A O 1
ATOM 1704 N N . ARG A 1 223 ? 2.356 -0.224 -20.804 1.00 90.12 223 ARG A N 1
ATOM 1705 C CA . ARG A 1 223 ? 2.107 0.177 -22.201 1.00 90.12 223 ARG A CA 1
ATOM 1706 C C . ARG A 1 223 ? 0.934 1.156 -22.310 1.00 90.12 223 ARG A C 1
ATOM 1708 O O . ARG A 1 223 ? 0.984 2.071 -23.120 1.00 90.12 223 ARG A O 1
ATOM 1715 N N . SER A 1 224 ? -0.101 0.984 -21.479 1.00 88.94 224 SER A N 1
ATOM 1716 C CA . SER A 1 224 ? -1.268 1.869 -21.487 1.00 88.94 224 SER A CA 1
ATOM 1717 C C . SER A 1 224 ? -0.864 3.286 -21.089 1.00 88.94 224 SER A C 1
ATOM 1719 O O . SER A 1 224 ? -1.223 4.231 -21.782 1.00 88.94 224 SER A O 1
ATOM 1721 N N . LEU A 1 225 ? -0.023 3.432 -20.058 1.00 90.06 225 LEU A N 1
ATOM 1722 C CA . LEU A 1 225 ? 0.557 4.726 -19.690 1.00 90.06 225 LEU A CA 1
ATOM 1723 C C . LEU A 1 225 ? 1.333 5.357 -20.854 1.00 90.06 225 LEU A C 1
ATOM 1725 O O . LEU A 1 225 ? 1.152 6.537 -21.137 1.00 90.06 225 LEU A O 1
ATOM 1729 N N . LEU A 1 226 ? 2.154 4.585 -21.571 1.00 89.38 226 LEU A N 1
ATOM 1730 C CA . LEU A 1 226 ? 2.932 5.116 -22.699 1.00 89.38 226 LEU A CA 1
ATOM 1731 C C . LEU A 1 226 ? 2.070 5.549 -23.894 1.00 89.38 226 LEU A C 1
ATOM 1733 O O . LEU A 1 226 ? 2.493 6.410 -24.663 1.00 89.38 226 LEU A O 1
ATOM 1737 N N . PHE A 1 227 ? 0.883 4.964 -24.062 1.00 87.06 227 PHE A N 1
ATOM 1738 C CA . PHE A 1 227 ? -0.056 5.349 -25.119 1.00 87.06 227 PHE A CA 1
ATOM 1739 C C . PHE A 1 227 ? -0.910 6.558 -24.735 1.00 87.06 227 PHE A C 1
ATOM 1741 O O . PHE A 1 227 ? -1.239 7.371 -25.596 1.00 87.06 227 PHE A O 1
ATOM 1748 N N . MET A 1 228 ? -1.256 6.686 -23.451 1.00 84.12 228 MET A N 1
ATOM 1749 C CA . MET A 1 228 ? -2.034 7.816 -22.934 1.00 84.12 228 MET A CA 1
ATOM 1750 C C . MET A 1 228 ? -1.221 9.114 -22.914 1.00 84.12 228 MET A C 1
ATOM 1752 O O . MET A 1 228 ? -1.777 10.195 -23.105 1.00 84.12 228 MET A O 1
ATOM 1756 N N . LEU A 1 229 ? 0.088 9.017 -22.675 1.00 85.75 229 LEU A N 1
ATOM 1757 C CA . LEU A 1 229 ? 0.980 10.166 -22.554 1.00 85.75 229 LEU A CA 1
ATOM 1758 C C . LEU A 1 229 ? 1.534 10.590 -23.912 1.00 85.75 229 LEU A C 1
ATOM 1760 O O . LEU A 1 229 ? 1.925 9.755 -24.726 1.00 85.75 229 LEU A O 1
ATOM 1764 N N . LYS A 1 230 ? 1.627 11.904 -24.128 1.00 84.75 230 LYS A N 1
ATOM 1765 C CA . LYS A 1 230 ? 2.169 12.507 -25.350 1.00 84.75 230 LYS A CA 1
ATOM 1766 C C . LYS A 1 230 ? 3.454 13.264 -25.051 1.00 84.75 230 LYS A C 1
ATOM 1768 O O . LYS A 1 230 ? 3.563 13.928 -24.024 1.00 84.75 230 LYS A O 1
ATOM 1773 N N . HIS A 1 231 ? 4.421 13.178 -25.957 1.00 80.19 231 HIS A N 1
ATOM 1774 C CA . HIS A 1 231 ? 5.668 13.921 -25.838 1.00 80.19 231 HIS A CA 1
ATOM 1775 C C . HIS A 1 231 ? 5.413 15.416 -26.102 1.00 80.19 231 HIS A C 1
ATOM 1777 O O . HIS A 1 231 ? 4.777 15.744 -27.108 1.00 80.19 231 HIS A O 1
ATOM 1783 N N . PRO A 1 232 ? 5.934 16.338 -25.272 1.00 78.44 232 PRO A N 1
ATOM 1784 C CA . PRO A 1 232 ? 5.613 17.761 -25.389 1.00 78.44 232 PRO A CA 1
ATOM 1785 C C . PRO A 1 232 ? 6.139 18.372 -26.695 1.00 78.44 232 PRO A C 1
ATOM 1787 O O . PRO A 1 232 ? 5.513 19.259 -27.261 1.00 78.44 232 PRO A O 1
ATOM 1790 N N . SER A 1 233 ? 7.263 17.865 -27.214 1.00 78.25 233 SER A N 1
ATOM 1791 C CA . SER A 1 233 ? 7.891 18.389 -28.437 1.00 78.25 233 SER A CA 1
ATOM 1792 C C . SER A 1 233 ? 7.252 17.911 -29.743 1.00 78.25 233 SER A C 1
ATOM 1794 O O . SER A 1 233 ? 7.380 18.598 -30.749 1.00 78.25 233 SER A O 1
ATOM 1796 N N . SER A 1 234 ? 6.618 16.733 -29.767 1.00 79.44 234 SER A N 1
ATOM 1797 C CA . SER A 1 234 ? 6.061 16.149 -31.001 1.00 79.44 234 SER A CA 1
ATOM 1798 C C . SER A 1 234 ? 4.540 16.013 -30.984 1.00 79.44 234 SER A C 1
ATOM 1800 O O . SER A 1 234 ? 3.947 15.821 -32.039 1.00 79.44 234 SER A O 1
ATOM 1802 N N . GLY A 1 235 ? 3.894 16.078 -29.813 1.00 80.62 235 GLY A N 1
ATOM 1803 C CA . GLY A 1 235 ? 2.456 15.830 -29.659 1.00 80.62 235 GLY A CA 1
ATOM 1804 C C . GLY A 1 235 ? 2.040 14.372 -29.902 1.00 80.62 235 GLY A C 1
ATOM 1805 O O . GLY A 1 235 ? 0.865 14.032 -29.753 1.00 80.62 235 GLY A O 1
ATOM 1806 N N . ASN A 1 236 ? 2.994 13.502 -30.240 1.00 84.56 236 ASN A N 1
ATOM 1807 C CA . ASN A 1 236 ? 2.781 12.083 -30.483 1.00 84.56 236 ASN A CA 1
ATOM 1808 C C . ASN A 1 236 ? 2.847 11.286 -29.172 1.00 84.56 236 ASN A C 1
ATOM 1810 O O . ASN A 1 236 ? 3.493 11.736 -28.220 1.00 84.56 236 ASN A O 1
ATOM 1814 N N . PRO A 1 237 ? 2.226 10.094 -29.108 1.00 86.50 237 PRO A N 1
ATOM 1815 C CA . PRO A 1 237 ? 2.338 9.204 -27.954 1.00 86.50 237 PRO A CA 1
ATOM 1816 C C . PRO A 1 237 ? 3.794 8.900 -27.580 1.00 86.50 237 PRO A C 1
ATOM 1818 O O . PRO A 1 237 ? 4.659 8.837 -28.452 1.00 86.50 237 PRO A O 1
ATOM 1821 N N . VAL A 1 238 ? 4.085 8.671 -26.300 1.00 87.38 238 VAL A N 1
ATOM 1822 C CA . VAL A 1 238 ? 5.448 8.354 -25.827 1.00 87.38 238 VAL A CA 1
ATOM 1823 C C . VAL A 1 238 ? 6.003 7.096 -26.508 1.00 87.38 238 VAL A C 1
ATOM 1825 O O . VAL A 1 238 ? 7.180 7.062 -26.870 1.00 87.38 238 VAL A O 1
ATOM 1828 N N . ALA A 1 239 ? 5.157 6.087 -26.724 1.00 88.50 239 ALA A N 1
ATOM 1829 C CA . ALA A 1 239 ? 5.487 4.878 -27.475 1.00 88.50 239 ALA A CA 1
ATOM 1830 C C . ALA A 1 239 ? 4.379 4.538 -28.480 1.00 88.50 239 ALA A C 1
ATOM 1832 O O . ALA A 1 239 ? 3.212 4.866 -28.268 1.00 88.50 239 ALA A O 1
ATOM 1833 N N . THR A 1 240 ? 4.733 3.851 -29.566 1.00 89.44 240 THR A N 1
ATOM 1834 C CA . THR A 1 240 ? 3.761 3.340 -30.538 1.00 89.44 240 THR A CA 1
ATOM 1835 C C . THR A 1 240 ? 3.385 1.891 -30.217 1.00 89.44 240 THR A C 1
ATOM 1837 O O . THR A 1 240 ? 4.174 1.165 -29.604 1.00 89.44 240 THR A O 1
ATOM 1840 N N . PRO A 1 241 ? 2.202 1.420 -30.653 1.00 88.50 241 PRO A N 1
ATOM 1841 C CA . PRO A 1 241 ? 1.826 0.019 -30.490 1.00 88.50 241 PRO A CA 1
ATOM 1842 C C . PRO A 1 241 ? 2.884 -0.939 -31.046 1.00 88.50 241 PRO A C 1
ATOM 1844 O O . PRO A 1 241 ? 3.287 -1.863 -30.346 1.00 88.50 241 PRO A O 1
ATOM 1847 N N . ALA A 1 242 ? 3.415 -0.650 -32.240 1.00 88.31 242 ALA A N 1
ATOM 1848 C CA . ALA A 1 242 ? 4.416 -1.478 -32.908 1.00 88.31 242 ALA A CA 1
ATOM 1849 C C . ALA A 1 242 ? 5.706 -1.659 -32.087 1.00 88.31 242 ALA A C 1
ATOM 1851 O O . ALA A 1 242 ? 6.140 -2.791 -31.895 1.00 88.31 242 ALA A O 1
ATOM 1852 N N . CYS A 1 243 ? 6.294 -0.580 -31.546 1.00 91.44 243 CYS A N 1
ATOM 1853 C CA . CYS A 1 243 ? 7.524 -0.715 -30.756 1.00 91.44 243 CYS A CA 1
ATOM 1854 C C . CYS A 1 243 ? 7.283 -1.440 -29.426 1.00 91.44 243 CYS A C 1
ATOM 1856 O O . CYS A 1 243 ? 8.147 -2.180 -28.959 1.00 91.44 243 CYS A O 1
ATOM 1858 N N . SER A 1 244 ? 6.109 -1.236 -28.815 1.00 91.38 244 SER A N 1
ATOM 1859 C CA . SER A 1 244 ? 5.748 -1.920 -27.572 1.00 91.38 244 SER A CA 1
ATOM 1860 C C . SER A 1 244 ? 5.525 -3.419 -27.784 1.00 91.38 244 SER A C 1
ATOM 1862 O O . SER A 1 244 ? 5.923 -4.213 -26.934 1.00 91.38 244 SER A O 1
ATOM 1864 N N . GLU A 1 245 ? 4.927 -3.797 -28.919 1.00 92.56 245 GLU A N 1
ATOM 1865 C CA . GLU A 1 245 ? 4.649 -5.187 -29.274 1.00 92.56 245 GLU A CA 1
ATOM 1866 C C . GLU A 1 245 ? 5.949 -5.916 -29.598 1.00 92.56 245 GLU A C 1
ATOM 1868 O O . GLU A 1 245 ? 6.187 -6.998 -29.084 1.00 92.56 245 GLU A O 1
ATO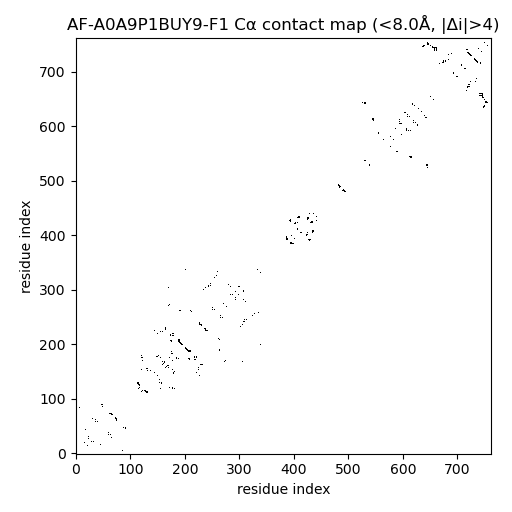M 1873 N N . GLU A 1 246 ? 6.854 -5.291 -30.356 1.00 94.62 246 GLU A N 1
ATOM 1874 C CA . GLU A 1 246 ? 8.153 -5.889 -30.674 1.00 94.62 246 GLU A CA 1
ATOM 1875 C C . GLU A 1 246 ? 8.983 -6.184 -29.411 1.00 94.62 246 GLU A C 1
ATOM 1877 O O . GLU A 1 246 ? 9.583 -7.257 -29.289 1.00 94.62 246 GLU A O 1
ATOM 1882 N N . TYR A 1 247 ? 8.975 -5.270 -28.433 1.00 96.06 247 TYR A N 1
ATOM 1883 C CA . TYR A 1 247 ? 9.616 -5.504 -27.138 1.00 96.06 247 TYR A CA 1
ATOM 1884 C C . TYR A 1 247 ? 8.925 -6.623 -26.347 1.00 96.06 247 TYR A C 1
ATOM 1886 O O . TYR A 1 247 ? 9.592 -7.511 -25.810 1.00 96.06 247 TYR A O 1
ATOM 1894 N N . PHE A 1 248 ? 7.590 -6.609 -26.302 1.00 95.56 248 PHE A N 1
ATOM 1895 C CA . PHE A 1 248 ? 6.796 -7.621 -25.608 1.00 95.56 248 PHE A CA 1
ATOM 1896 C C . PHE A 1 248 ? 7.008 -9.026 -26.187 1.00 95.56 248 PHE A C 1
ATOM 1898 O O . PHE A 1 248 ? 7.250 -9.975 -25.439 1.00 95.56 248 PHE A O 1
ATOM 1905 N N . GLU A 1 249 ? 6.989 -9.158 -27.510 1.00 96.06 249 GLU A N 1
ATOM 1906 C CA . GLU A 1 249 ? 7.235 -10.402 -28.240 1.00 96.06 249 GLU A CA 1
ATOM 1907 C C . GLU A 1 249 ? 8.647 -10.937 -27.994 1.00 96.06 249 GLU A C 1
ATOM 1909 O O . GLU A 1 249 ? 8.848 -12.143 -27.854 1.00 96.06 249 GLU A O 1
ATOM 1914 N N . ASN A 1 250 ? 9.646 -10.057 -27.862 1.00 96.00 250 ASN A N 1
ATOM 1915 C CA . ASN A 1 250 ? 10.994 -10.491 -27.512 1.00 96.00 250 ASN A CA 1
ATOM 1916 C C . ASN A 1 250 ? 11.059 -11.165 -26.132 1.00 96.00 250 ASN A C 1
ATOM 1918 O O . ASN A 1 250 ? 11.618 -12.255 -26.001 1.00 96.00 250 ASN A O 1
ATOM 1922 N N . VAL A 1 251 ? 10.457 -10.550 -25.112 1.00 95.88 251 VAL A N 1
ATOM 1923 C CA . VAL A 1 251 ? 10.407 -11.127 -23.757 1.00 95.88 251 VAL A CA 1
ATOM 1924 C C . VAL A 1 251 ? 9.558 -12.401 -23.729 1.00 95.88 251 VAL A C 1
ATOM 1926 O O . VAL A 1 251 ? 9.906 -13.364 -23.043 1.00 95.88 251 VAL A O 1
ATOM 1929 N N . THR A 1 252 ? 8.473 -12.433 -24.506 1.00 95.88 252 THR A N 1
ATOM 1930 C CA . THR A 1 252 ? 7.599 -13.605 -24.661 1.00 95.88 252 THR A CA 1
ATOM 1931 C C . THR A 1 252 ? 8.366 -14.789 -25.231 1.00 95.88 252 THR A C 1
ATOM 1933 O O . THR A 1 252 ? 8.395 -15.842 -24.599 1.00 95.88 252 THR A O 1
ATOM 1936 N N . ARG A 1 253 ? 9.096 -14.585 -26.331 1.00 95.69 253 ARG A N 1
ATOM 1937 C CA . ARG A 1 253 ? 9.955 -15.605 -26.943 1.00 95.69 253 ARG A CA 1
ATOM 1938 C C . ARG A 1 253 ? 11.007 -16.136 -25.974 1.00 95.69 253 ARG A C 1
ATOM 1940 O O . ARG A 1 253 ? 11.156 -17.342 -25.832 1.00 95.69 253 ARG A O 1
ATOM 1947 N N . LEU A 1 254 ? 11.691 -15.252 -25.240 1.00 94.44 254 LEU A N 1
ATOM 1948 C CA . LEU A 1 254 ? 12.665 -15.669 -24.223 1.00 94.44 254 LEU A CA 1
ATOM 1949 C C . LEU A 1 254 ? 12.024 -16.548 -23.138 1.00 94.44 254 LEU A C 1
ATOM 1951 O O . LEU A 1 254 ? 12.659 -17.482 -22.650 1.00 94.44 254 LEU A O 1
ATOM 1955 N N . ASN A 1 255 ? 10.781 -16.259 -22.748 1.00 93.56 255 ASN A N 1
ATOM 1956 C CA . ASN A 1 255 ? 10.054 -17.061 -21.769 1.00 93.56 255 ASN A CA 1
ATOM 1957 C C . ASN A 1 255 ? 9.548 -18.393 -22.347 1.00 93.56 255 ASN A C 1
ATOM 1959 O O . ASN A 1 255 ? 9.482 -19.372 -21.609 1.00 93.56 255 ASN A O 1
ATOM 1963 N N . GLU A 1 256 ? 9.198 -18.448 -23.629 1.00 93.12 256 GLU A N 1
ATOM 1964 C CA . GLU A 1 256 ? 8.845 -19.694 -24.322 1.00 93.12 256 GLU A CA 1
ATOM 1965 C C . GLU A 1 256 ? 10.059 -20.613 -24.497 1.00 93.12 256 GLU A C 1
ATOM 1967 O O . GLU A 1 256 ? 9.955 -21.813 -24.240 1.00 93.12 256 GLU A O 1
ATOM 1972 N N . ASP A 1 257 ? 11.217 -20.044 -24.838 1.00 92.06 257 ASP A N 1
ATOM 1973 C CA . ASP A 1 257 ? 12.481 -20.773 -24.967 1.00 92.06 257 ASP A CA 1
ATOM 1974 C C . ASP A 1 257 ? 13.007 -21.251 -23.601 1.00 92.06 257 ASP A C 1
ATOM 1976 O O . ASP A 1 257 ? 13.543 -22.357 -23.479 1.00 92.06 257 ASP A O 1
ATOM 1980 N N . TYR A 1 258 ? 12.850 -20.431 -22.551 1.00 90.38 258 TYR A N 1
ATOM 1981 C CA . TYR A 1 258 ? 13.402 -20.688 -21.215 1.00 90.38 258 TYR A CA 1
ATOM 1982 C C . TYR A 1 258 ? 12.383 -20.482 -20.065 1.00 90.38 258 TYR A C 1
ATOM 1984 O O . TYR A 1 258 ? 12.620 -19.684 -19.146 1.00 90.38 258 TYR A O 1
ATOM 1992 N N . PRO A 1 259 ? 11.269 -21.242 -20.020 1.00 87.75 259 PRO A N 1
ATOM 1993 C CA . PRO A 1 259 ? 10.182 -21.026 -19.051 1.00 87.75 259 PRO A CA 1
ATOM 1994 C C . PRO A 1 259 ? 10.598 -21.305 -17.599 1.00 87.75 259 PRO A C 1
ATOM 1996 O O . PRO A 1 259 ? 10.096 -20.705 -16.644 1.00 87.75 259 PRO A O 1
ATOM 1999 N N . GLU A 1 260 ? 11.561 -22.209 -17.411 1.00 82.81 260 GLU A N 1
ATOM 2000 C CA . GLU A 1 260 ? 12.132 -22.576 -16.111 1.00 82.81 260 GLU A CA 1
ATOM 2001 C C . GLU A 1 260 ? 12.859 -21.400 -15.435 1.00 82.81 260 GLU A C 1
ATOM 2003 O O . GLU A 1 260 ? 12.898 -21.337 -14.200 1.00 82.81 260 GLU A O 1
ATOM 2008 N N . THR A 1 261 ? 13.380 -20.456 -16.230 1.00 86.50 261 THR A N 1
ATOM 2009 C CA . THR A 1 261 ? 14.240 -19.344 -15.798 1.00 86.50 261 THR A CA 1
ATOM 2010 C C . THR A 1 261 ? 13.568 -17.980 -15.904 1.00 86.50 261 THR A C 1
ATOM 2012 O O . THR A 1 261 ? 14.252 -16.965 -16.024 1.00 86.50 261 THR A O 1
ATOM 2015 N N . CYS A 1 262 ? 12.236 -17.929 -15.811 1.00 84.94 262 CYS A N 1
ATOM 2016 C CA . CYS A 1 262 ? 11.471 -16.679 -15.839 1.00 84.94 262 CYS A CA 1
ATOM 2017 C C . CYS A 1 262 ? 12.061 -15.597 -14.912 1.00 84.94 262 CYS A C 1
ATOM 2019 O O . CYS A 1 262 ? 12.093 -14.433 -15.287 1.00 84.94 262 CYS A O 1
ATOM 2021 N N . TYR A 1 263 ? 12.609 -15.964 -13.748 1.00 84.38 263 TYR A N 1
ATOM 2022 C CA . TYR A 1 263 ? 13.247 -15.019 -12.822 1.00 84.38 263 TYR A CA 1
ATOM 2023 C C . TYR A 1 263 ? 14.461 -14.275 -13.419 1.00 84.38 263 TYR A C 1
ATOM 2025 O O . TYR A 1 263 ? 14.625 -13.089 -13.145 1.00 84.38 263 TYR A O 1
ATOM 2033 N N . LEU A 1 264 ? 15.288 -14.930 -14.249 1.00 87.69 264 LEU A N 1
ATOM 2034 C CA . LEU A 1 264 ? 16.415 -14.286 -14.944 1.00 87.69 264 LEU A CA 1
ATOM 2035 C C . LEU A 1 264 ? 15.909 -13.308 -15.997 1.00 87.69 264 LEU A C 1
ATOM 2037 O O . LEU A 1 264 ? 16.445 -12.212 -16.132 1.00 87.69 264 LEU A O 1
ATOM 2041 N N . ILE A 1 265 ? 14.853 -13.706 -16.710 1.00 91.19 265 ILE A N 1
ATOM 2042 C CA . ILE A 1 265 ? 14.214 -12.879 -17.732 1.00 91.19 265 ILE A CA 1
ATOM 2043 C C . ILE A 1 265 ? 13.658 -11.612 -17.083 1.00 91.19 265 ILE A C 1
ATOM 2045 O O . ILE A 1 265 ? 13.967 -10.527 -17.554 1.00 91.19 265 ILE A O 1
ATOM 2049 N N . MET A 1 266 ? 12.923 -11.725 -15.970 1.00 89.81 266 MET A N 1
ATOM 2050 C CA . MET A 1 266 ? 12.355 -10.560 -15.276 1.00 89.81 266 MET A CA 1
ATOM 2051 C C . MET A 1 266 ? 13.439 -9.612 -14.749 1.00 89.81 266 MET A C 1
ATOM 2053 O O . MET A 1 266 ? 13.308 -8.402 -14.885 1.00 89.81 266 MET A O 1
ATOM 2057 N N . GLN A 1 267 ? 14.534 -10.143 -14.193 1.00 88.81 267 GLN A N 1
ATOM 2058 C CA . GLN A 1 267 ? 15.652 -9.319 -13.715 1.00 88.81 267 GLN A CA 1
ATOM 2059 C C . GLN A 1 267 ? 16.393 -8.604 -14.852 1.00 88.81 267 GLN A C 1
ATOM 2061 O O . GLN A 1 267 ? 16.844 -7.473 -14.684 1.00 88.81 267 GLN A O 1
ATOM 2066 N N . ALA A 1 268 ? 16.571 -9.270 -15.995 1.00 93.06 268 ALA A N 1
ATOM 2067 C CA . ALA A 1 268 ? 17.200 -8.666 -17.163 1.00 93.06 268 ALA A CA 1
ATOM 2068 C C . ALA A 1 268 ? 16.275 -7.651 -17.847 1.00 93.06 268 ALA A C 1
ATOM 2070 O O . ALA A 1 268 ? 16.734 -6.596 -18.261 1.00 93.06 268 ALA A O 1
ATOM 2071 N N . GLU A 1 269 ? 14.980 -7.937 -17.939 1.00 94.38 269 GLU A N 1
ATOM 2072 C CA . GLU A 1 269 ? 13.976 -7.036 -18.510 1.00 94.38 269 GLU A CA 1
ATOM 2073 C C . GLU A 1 269 ? 13.866 -5.736 -17.709 1.00 94.38 269 GLU A C 1
ATOM 2075 O O . GLU A 1 269 ? 13.956 -4.649 -18.281 1.00 94.38 269 GLU A O 1
ATOM 2080 N N . ASP A 1 270 ? 13.787 -5.842 -16.383 1.00 92.81 270 ASP A N 1
ATOM 2081 C CA . ASP A 1 270 ? 13.753 -4.686 -15.493 1.00 92.81 270 ASP A CA 1
ATOM 2082 C C . ASP A 1 270 ? 15.023 -3.830 -15.622 1.00 92.81 270 ASP A C 1
ATOM 2084 O O . ASP A 1 270 ? 14.948 -2.625 -15.874 1.00 92.81 270 ASP A O 1
ATOM 2088 N N . ARG A 1 271 ? 16.203 -4.470 -15.602 1.00 92.19 271 ARG A N 1
ATOM 2089 C CA . ARG A 1 271 ? 17.490 -3.793 -15.827 1.00 92.19 271 ARG A CA 1
ATOM 2090 C C . ARG A 1 271 ? 17.569 -3.138 -17.208 1.00 92.19 271 ARG A C 1
ATOM 2092 O O . ARG A 1 271 ? 18.144 -2.060 -17.345 1.00 92.19 271 ARG A O 1
ATOM 2099 N N . CYS A 1 272 ? 17.017 -3.771 -18.240 1.00 94.75 272 CYS A N 1
ATOM 2100 C CA . CYS A 1 272 ? 16.983 -3.223 -19.591 1.00 94.75 272 CYS A CA 1
ATOM 2101 C C . CYS A 1 272 ? 16.191 -1.909 -19.612 1.00 94.75 272 CYS A C 1
ATOM 2103 O O . CYS A 1 272 ? 16.698 -0.887 -20.082 1.00 94.75 272 CYS A O 1
ATOM 2105 N N . ARG A 1 273 ? 14.987 -1.893 -19.026 1.00 93.75 273 ARG A N 1
ATOM 2106 C CA . ARG A 1 273 ? 14.182 -0.668 -18.939 1.00 93.75 273 ARG A CA 1
ATOM 2107 C C . ARG A 1 273 ? 14.828 0.408 -18.066 1.00 93.75 273 ARG A C 1
ATOM 2109 O O . ARG A 1 273 ? 14.826 1.569 -18.465 1.00 93.75 273 ARG A O 1
ATOM 2116 N N . ALA A 1 274 ? 15.393 0.035 -16.919 1.00 90.62 274 ALA A N 1
ATOM 2117 C CA . ALA A 1 274 ? 15.984 0.979 -15.972 1.00 90.62 274 ALA A CA 1
ATOM 2118 C C . ALA A 1 274 ? 17.282 1.621 -16.491 1.00 90.62 274 ALA A C 1
ATOM 2120 O O . ALA A 1 274 ? 17.475 2.830 -16.380 1.00 90.62 274 ALA A O 1
ATOM 2121 N N . GLU A 1 275 ? 18.188 0.823 -17.066 1.00 92.19 275 GLU A N 1
ATOM 2122 C CA . GLU A 1 275 ? 19.555 1.267 -17.368 1.00 92.19 275 GLU A CA 1
ATOM 2123 C C . GLU A 1 275 ? 19.819 1.458 -18.865 1.00 92.19 275 GLU A C 1
ATOM 2125 O O . GLU A 1 275 ? 20.611 2.327 -19.249 1.00 92.19 275 GLU A O 1
ATOM 2130 N N . MET A 1 276 ? 19.209 0.632 -19.722 1.00 94.31 276 MET A N 1
ATOM 2131 C CA . MET A 1 276 ? 19.576 0.572 -21.138 1.00 94.31 276 MET A CA 1
ATOM 2132 C C . MET A 1 276 ? 18.810 1.578 -21.988 1.00 94.31 276 MET A C 1
ATOM 2134 O O . MET A 1 276 ? 19.408 2.129 -22.907 1.00 94.31 276 MET A O 1
ATOM 2138 N N . LEU A 1 277 ? 17.552 1.906 -21.671 1.00 93.56 277 LEU A N 1
ATOM 2139 C CA . LEU A 1 277 ? 16.766 2.864 -22.468 1.00 93.56 277 LEU A CA 1
ATOM 2140 C C . LEU A 1 277 ? 17.467 4.223 -22.618 1.00 93.56 277 LEU A C 1
ATOM 2142 O O . LEU A 1 277 ? 17.602 4.729 -23.731 1.00 93.56 277 LEU A O 1
ATOM 2146 N N . GLU A 1 278 ? 17.999 4.782 -21.531 1.00 93.38 278 GLU A N 1
ATOM 2147 C CA . GLU A 1 278 ? 18.716 6.063 -21.577 1.00 93.38 278 GLU A CA 1
ATOM 2148 C C . GLU A 1 278 ? 20.095 5.950 -22.252 1.00 93.38 278 GLU A C 1
ATOM 2150 O O . GLU A 1 278 ? 20.599 6.899 -22.859 1.00 93.38 278 GLU A O 1
ATOM 2155 N N . ARG A 1 279 ? 20.746 4.782 -22.180 1.00 94.00 279 ARG A N 1
ATOM 2156 C CA . ARG A 1 279 ? 21.977 4.523 -22.945 1.00 94.00 279 ARG A CA 1
ATOM 2157 C C . ARG A 1 279 ? 21.673 4.450 -24.440 1.00 94.00 279 ARG A C 1
ATOM 2159 O O . ARG A 1 279 ? 22.359 5.095 -25.227 1.00 94.00 279 ARG A O 1
ATOM 2166 N N . HIS A 1 280 ? 20.625 3.728 -24.824 1.00 94.25 280 HIS A N 1
ATOM 2167 C CA . HIS A 1 280 ? 20.182 3.601 -26.207 1.00 94.25 280 HIS A CA 1
ATOM 2168 C C . HIS A 1 280 ? 19.754 4.943 -26.782 1.00 94.25 280 HIS A C 1
ATOM 2170 O O . HIS A 1 280 ? 20.157 5.255 -27.896 1.00 94.25 280 HIS A O 1
ATOM 2176 N N . ARG A 1 281 ? 19.056 5.788 -26.014 1.00 94.19 281 ARG A N 1
ATOM 2177 C CA . ARG A 1 281 ? 18.727 7.153 -26.442 1.00 94.19 281 ARG A CA 1
ATOM 2178 C C . ARG A 1 281 ? 19.972 7.934 -26.849 1.00 94.19 281 ARG A C 1
ATOM 2180 O O . ARG A 1 281 ? 20.002 8.514 -27.932 1.00 94.19 281 ARG A O 1
ATOM 2187 N N . ARG A 1 282 ? 21.019 7.923 -26.018 1.00 93.81 282 ARG A N 1
ATOM 2188 C CA . ARG A 1 282 ? 22.294 8.607 -26.300 1.00 93.81 282 ARG A CA 1
ATOM 2189 C C . ARG A 1 282 ? 23.006 8.015 -27.517 1.00 93.81 282 ARG A C 1
ATOM 2191 O O . ARG A 1 282 ? 23.434 8.765 -28.393 1.00 93.81 282 ARG A O 1
ATOM 2198 N N . THR A 1 283 ? 23.080 6.688 -27.603 1.00 93.50 283 THR A N 1
ATOM 2199 C CA . THR A 1 283 ? 23.689 5.981 -28.739 1.00 93.50 283 THR A CA 1
ATOM 2200 C C . THR A 1 283 ? 22.967 6.286 -30.048 1.00 93.50 283 THR A C 1
ATOM 2202 O O . THR A 1 283 ? 23.613 6.654 -31.025 1.00 93.50 283 THR A O 1
ATOM 2205 N N . LEU A 1 284 ? 21.638 6.185 -30.068 1.00 94.44 284 LEU A N 1
ATOM 2206 C CA . LEU A 1 284 ? 20.818 6.434 -31.252 1.00 94.44 284 LEU A CA 1
ATOM 2207 C C . LEU A 1 284 ? 20.830 7.909 -31.655 1.00 94.44 284 LEU A C 1
ATOM 2209 O O . LEU A 1 284 ? 20.883 8.201 -32.842 1.00 94.44 284 LEU A O 1
ATOM 2213 N N . THR A 1 285 ? 20.876 8.838 -30.695 1.00 94.06 285 THR A N 1
ATOM 2214 C CA . THR A 1 285 ? 21.026 10.274 -30.988 1.00 94.06 285 THR A CA 1
ATOM 2215 C C . THR A 1 285 ? 22.347 10.556 -31.699 1.00 94.06 285 THR A C 1
ATOM 2217 O O . THR A 1 285 ? 22.367 11.246 -32.717 1.00 94.06 285 THR A O 1
ATOM 2220 N N . LYS A 1 286 ? 23.452 9.976 -31.211 1.00 93.62 286 LYS A N 1
ATOM 2221 C CA . LYS A 1 286 ? 24.760 10.091 -31.866 1.00 93.62 286 LYS A CA 1
ATOM 2222 C C . LYS A 1 286 ? 24.761 9.425 -33.246 1.00 93.62 286 LYS A C 1
ATOM 2224 O O . LYS A 1 286 ? 25.216 10.025 -34.213 1.00 93.62 286 LYS A O 1
ATOM 2229 N N . ALA A 1 287 ? 24.219 8.214 -33.350 1.00 92.75 287 ALA A N 1
ATOM 2230 C CA . ALA A 1 287 ? 24.139 7.479 -34.609 1.00 92.75 287 ALA A CA 1
ATOM 2231 C C . ALA A 1 287 ? 23.268 8.198 -35.653 1.00 92.75 287 ALA A C 1
ATOM 2233 O O . ALA A 1 287 ? 23.622 8.202 -36.828 1.00 92.75 287 ALA A O 1
ATOM 2234 N N . ALA A 1 288 ? 22.177 8.846 -35.239 1.00 92.62 288 ALA A N 1
ATOM 2235 C CA . ALA A 1 288 ? 21.347 9.675 -36.108 1.00 92.62 288 ALA A CA 1
ATOM 2236 C C . ALA A 1 288 ? 22.111 10.905 -36.615 1.00 92.62 288 ALA A C 1
ATOM 2238 O O . ALA A 1 288 ? 22.085 11.180 -37.810 1.00 92.62 288 ALA A O 1
ATOM 2239 N N . ALA A 1 289 ? 22.853 11.595 -35.741 1.00 92.25 289 ALA A N 1
ATOM 2240 C CA . ALA A 1 289 ? 23.691 12.728 -36.139 1.00 92.25 289 ALA A CA 1
ATOM 2241 C C . ALA A 1 289 ? 24.804 12.327 -37.128 1.00 92.25 289 ALA A C 1
ATOM 2243 O O . ALA A 1 289 ? 25.176 13.109 -37.998 1.00 92.25 289 ALA A O 1
ATOM 2244 N N . GLU A 1 290 ? 25.317 11.098 -37.018 1.00 94.06 290 GLU A N 1
ATOM 2245 C CA . GLU A 1 290 ? 26.333 10.539 -37.917 1.00 94.06 290 GLU A CA 1
ATOM 2246 C C . GLU A 1 290 ? 25.752 9.832 -39.160 1.00 94.06 290 GLU A C 1
ATOM 2248 O O . GLU A 1 290 ? 26.524 9.326 -39.972 1.00 94.06 290 GLU A O 1
ATOM 2253 N N . ASN A 1 291 ? 24.422 9.767 -39.326 1.00 89.94 291 ASN A N 1
ATOM 2254 C CA . ASN A 1 291 ? 23.738 8.965 -40.357 1.00 89.94 291 ASN A CA 1
ATOM 2255 C C . ASN A 1 291 ? 24.157 7.478 -40.377 1.00 89.94 291 ASN A C 1
ATOM 2257 O O . ASN A 1 291 ? 24.283 6.853 -41.429 1.00 89.94 291 ASN A O 1
ATOM 2261 N N . ARG A 1 292 ? 24.374 6.897 -39.194 1.00 92.31 292 ARG A N 1
ATOM 2262 C CA . ARG A 1 292 ? 24.794 5.502 -38.970 1.00 92.31 292 ARG A CA 1
ATOM 2263 C C . ARG A 1 292 ? 23.783 4.719 -38.134 1.00 92.31 292 ARG A C 1
ATOM 2265 O O . ARG A 1 292 ? 24.159 3.903 -37.293 1.00 92.31 292 ARG A O 1
ATOM 2272 N N . LEU A 1 293 ? 22.495 5.000 -38.315 1.00 90.56 293 LEU A N 1
ATOM 2273 C CA . LEU A 1 293 ? 21.451 4.260 -37.613 1.00 90.56 293 LEU A CA 1
ATOM 2274 C C . LEU A 1 293 ? 21.458 2.775 -38.021 1.00 90.56 293 LEU A C 1
ATOM 2276 O O . LEU A 1 293 ? 21.758 2.457 -39.176 1.00 90.56 293 LEU A O 1
ATOM 2280 N N . PRO A 1 294 ? 21.127 1.859 -37.092 1.00 88.06 294 PRO A N 1
ATOM 2281 C CA . PRO A 1 294 ? 20.943 0.450 -37.412 1.00 88.06 294 PRO A CA 1
ATOM 2282 C C . PRO A 1 294 ? 19.936 0.255 -38.548 1.00 88.06 294 PRO A C 1
ATOM 2284 O O . PRO A 1 294 ? 18.949 0.982 -38.658 1.00 88.06 294 PRO A O 1
ATOM 2287 N N . MET A 1 295 ? 20.172 -0.758 -39.381 1.00 83.50 295 MET A N 1
ATOM 2288 C CA . MET A 1 295 ? 19.299 -1.067 -40.512 1.00 83.50 295 MET A CA 1
ATOM 2289 C C . MET A 1 295 ? 17.856 -1.311 -40.038 1.00 83.50 295 MET A C 1
ATOM 2291 O O . MET A 1 295 ? 17.631 -2.018 -39.054 1.00 83.50 295 MET A O 1
ATOM 2295 N N . ASN A 1 296 ? 16.883 -0.744 -40.758 1.00 84.81 296 ASN A N 1
ATOM 2296 C CA . ASN A 1 296 ? 15.449 -0.839 -40.451 1.00 84.81 296 ASN A CA 1
ATOM 2297 C C . ASN A 1 296 ? 15.070 -0.303 -39.056 1.00 84.81 296 ASN A C 1
ATOM 2299 O O . ASN A 1 296 ? 14.162 -0.839 -38.410 1.00 84.81 296 ASN A O 1
ATOM 2303 N N . LEU A 1 297 ? 15.780 0.719 -38.568 1.00 89.94 297 LEU A N 1
ATOM 2304 C CA . LEU A 1 297 ? 15.430 1.444 -37.352 1.00 89.94 297 LEU A CA 1
ATOM 2305 C C . LEU A 1 297 ? 15.282 2.936 -37.647 1.00 89.94 297 LEU A C 1
ATOM 2307 O O . LEU A 1 297 ? 16.244 3.621 -37.987 1.00 89.94 297 LEU A O 1
ATOM 2311 N N . GLU A 1 298 ? 14.066 3.436 -37.458 1.00 87.56 298 GLU A N 1
ATOM 2312 C CA . GLU A 1 298 ? 13.771 4.864 -37.496 1.00 87.56 298 GLU A CA 1
ATOM 2313 C C . GLU A 1 298 ? 13.949 5.460 -36.096 1.00 87.56 298 GLU A C 1
ATOM 2315 O O . GLU A 1 298 ? 13.467 4.913 -35.100 1.00 87.56 298 GLU A O 1
ATOM 2320 N N . PHE A 1 299 ? 14.657 6.586 -36.006 1.00 91.88 299 PHE A N 1
ATOM 2321 C CA . PHE A 1 299 ? 14.874 7.290 -34.747 1.00 91.88 299 PHE A CA 1
ATOM 2322 C C . PHE A 1 299 ? 14.555 8.774 -34.903 1.00 91.88 299 PHE A C 1
ATOM 2324 O O . PHE A 1 299 ? 15.186 9.477 -35.689 1.00 91.88 299 PHE A O 1
ATOM 2331 N N . ASN A 1 300 ? 13.596 9.250 -34.110 1.00 89.62 300 ASN A N 1
ATOM 2332 C CA . ASN A 1 300 ? 13.244 10.658 -34.016 1.00 89.62 300 ASN A CA 1
ATOM 2333 C C . ASN A 1 300 ? 13.698 11.211 -32.652 1.00 89.62 300 ASN A C 1
ATOM 2335 O O . ASN A 1 300 ? 13.168 10.775 -31.629 1.00 89.62 300 ASN A O 1
ATOM 2339 N N . PRO A 1 301 ? 14.610 12.200 -32.596 1.00 88.38 301 PRO A N 1
ATOM 2340 C CA . PRO A 1 301 ? 15.028 12.821 -31.337 1.00 88.38 301 PRO A CA 1
ATOM 2341 C C . PRO A 1 301 ? 13.883 13.455 -30.528 1.00 88.38 301 PRO A C 1
ATOM 2343 O O . PRO A 1 301 ? 13.974 13.518 -29.307 1.00 88.38 301 PRO A O 1
ATOM 2346 N N . ALA A 1 302 ? 12.799 13.889 -31.184 1.00 87.12 302 ALA A N 1
ATOM 2347 C CA . ALA A 1 302 ? 11.600 14.443 -30.542 1.00 87.12 302 ALA A CA 1
ATOM 2348 C C . ALA A 1 302 ? 10.589 13.369 -30.086 1.00 87.12 302 ALA A C 1
ATOM 2350 O O . ALA A 1 302 ? 9.535 13.696 -29.536 1.00 87.12 302 ALA A O 1
ATOM 2351 N N . GLN A 1 303 ? 10.878 12.093 -30.350 1.00 89.81 303 GLN A N 1
ATOM 2352 C CA . GLN A 1 303 ? 10.128 10.930 -29.872 1.00 89.81 303 GLN A CA 1
ATOM 2353 C C . GLN A 1 303 ? 11.094 9.738 -29.694 1.00 89.81 303 GLN A C 1
ATOM 2355 O O . GLN A 1 303 ? 10.992 8.720 -30.387 1.00 89.81 303 GLN A O 1
ATOM 2360 N N . PRO A 1 304 ? 12.080 9.859 -28.788 1.00 90.81 304 PRO A N 1
ATOM 2361 C CA . PRO A 1 304 ? 13.234 8.964 -28.774 1.00 90.81 304 PRO A CA 1
ATOM 2362 C C . PRO A 1 304 ? 12.881 7.533 -28.358 1.00 90.81 304 PRO A C 1
ATOM 2364 O O . PRO A 1 304 ? 13.527 6.576 -28.790 1.00 90.81 304 PRO A O 1
ATOM 2367 N N . TRP A 1 305 ? 11.859 7.373 -27.515 1.00 92.62 305 TRP A N 1
ATOM 2368 C CA . TRP A 1 305 ? 11.560 6.104 -26.855 1.00 92.62 305 TRP A CA 1
ATOM 2369 C C . TRP A 1 305 ? 11.067 5.020 -27.815 1.00 92.62 305 TRP A C 1
ATOM 2371 O O . TRP A 1 305 ? 11.349 3.851 -27.577 1.00 92.62 305 TRP A O 1
ATOM 2381 N N . VAL A 1 306 ? 10.441 5.388 -28.939 1.00 92.44 306 VAL A N 1
ATOM 2382 C CA . VAL A 1 306 ? 10.023 4.438 -29.988 1.00 92.44 306 VAL A CA 1
ATOM 2383 C C . VAL A 1 306 ? 11.228 3.671 -30.534 1.00 92.44 306 VAL A C 1
ATOM 2385 O O . VAL A 1 306 ? 11.266 2.443 -30.470 1.00 92.44 306 VAL A O 1
ATOM 2388 N N . GLY A 1 307 ? 12.251 4.396 -30.996 1.00 92.38 307 GLY A N 1
ATOM 2389 C CA . GLY A 1 307 ? 13.484 3.786 -31.492 1.00 92.38 307 GLY A CA 1
ATOM 2390 C C . GLY A 1 307 ? 14.267 3.072 -30.387 1.00 92.38 307 GLY A C 1
ATOM 2391 O O . GLY A 1 307 ? 14.852 2.022 -30.636 1.00 92.38 307 GLY A O 1
ATOM 2392 N N . CYS A 1 308 ? 14.233 3.585 -29.149 1.00 94.88 308 CYS A N 1
ATOM 2393 C CA . CYS A 1 308 ? 14.905 2.943 -28.015 1.00 94.88 308 CYS A CA 1
ATOM 2394 C C . CYS A 1 308 ? 14.291 1.584 -27.653 1.00 94.88 308 CYS A C 1
ATOM 2396 O O . CYS A 1 308 ? 15.047 0.650 -27.404 1.00 94.88 308 CYS A O 1
ATOM 2398 N N . PHE A 1 309 ? 12.959 1.447 -27.645 1.00 95.44 309 PHE A N 1
ATOM 2399 C CA . PHE A 1 309 ? 12.298 0.163 -27.378 1.00 95.44 309 PHE A CA 1
ATOM 2400 C C . PHE A 1 309 ? 12.579 -0.863 -28.479 1.00 95.44 309 PHE A C 1
ATOM 2402 O O . PHE A 1 309 ? 12.898 -2.008 -28.164 1.00 95.44 309 PHE A O 1
ATOM 2409 N N . ILE A 1 310 ? 12.539 -0.451 -29.752 1.00 94.75 310 ILE A N 1
ATOM 2410 C CA . ILE A 1 310 ? 12.890 -1.326 -30.884 1.00 94.75 310 ILE A CA 1
ATOM 2411 C C . ILE A 1 310 ? 14.349 -1.778 -30.774 1.00 94.75 310 ILE A C 1
ATOM 2413 O O . ILE A 1 310 ? 14.649 -2.965 -30.887 1.00 94.75 310 ILE A O 1
ATOM 2417 N N . PHE A 1 311 ? 15.268 -0.844 -30.513 1.00 95.31 311 PHE A N 1
ATOM 2418 C CA . PHE A 1 311 ? 16.684 -1.168 -30.361 1.00 95.31 311 PHE A CA 1
ATOM 2419 C C . PHE A 1 311 ? 16.925 -2.118 -29.182 1.00 95.31 311 PHE A C 1
ATOM 2421 O O . PHE A 1 311 ? 17.619 -3.116 -29.342 1.00 95.31 311 PHE A O 1
ATOM 2428 N N . ALA A 1 312 ? 16.297 -1.859 -28.032 1.00 95.56 312 ALA A N 1
ATOM 2429 C CA . ALA A 1 312 ? 16.396 -2.707 -26.846 1.00 95.56 312 ALA A CA 1
ATOM 2430 C C . ALA A 1 312 ? 15.856 -4.126 -27.094 1.00 95.56 312 ALA A C 1
ATOM 2432 O O . ALA A 1 312 ? 16.446 -5.105 -26.639 1.00 95.56 312 ALA A O 1
ATOM 2433 N N . ALA A 1 313 ? 14.757 -4.262 -27.844 1.00 94.94 313 ALA A N 1
ATOM 2434 C CA . ALA A 1 313 ? 14.208 -5.563 -28.227 1.00 94.94 313 ALA A CA 1
ATOM 2435 C C . ALA A 1 313 ? 15.175 -6.355 -29.126 1.00 94.94 313 ALA A C 1
ATOM 2437 O O . ALA A 1 313 ? 15.276 -7.575 -29.006 1.00 94.94 313 ALA A O 1
ATOM 2438 N N . ARG A 1 314 ? 15.912 -5.657 -29.998 1.00 94.56 314 ARG A N 1
ATOM 2439 C CA . ARG A 1 314 ? 16.870 -6.236 -30.954 1.00 94.56 314 ARG A CA 1
ATOM 2440 C C . ARG A 1 314 ? 18.297 -6.375 -30.414 1.00 94.56 314 ARG A C 1
ATOM 2442 O O . ARG A 1 314 ? 19.143 -6.922 -31.121 1.00 94.56 314 ARG A O 1
ATOM 2449 N N . ASP A 1 315 ? 18.581 -5.917 -29.194 1.00 94.31 315 ASP A N 1
ATOM 2450 C CA . ASP A 1 315 ? 19.916 -5.973 -28.585 1.00 94.31 315 ASP A CA 1
ATOM 2451 C C . ASP A 1 315 ? 20.286 -7.409 -28.174 1.00 94.31 315 ASP A C 1
ATOM 2453 O O . ASP A 1 315 ? 20.191 -7.826 -27.016 1.00 94.31 315 ASP A O 1
ATOM 2457 N N . GLN A 1 316 ? 20.700 -8.203 -29.162 1.00 91.75 316 GLN A N 1
ATOM 2458 C CA . GLN A 1 316 ? 21.076 -9.595 -28.947 1.00 91.75 316 GLN A CA 1
ATOM 2459 C C . GLN A 1 316 ? 22.259 -9.740 -27.994 1.00 91.75 316 GLN A C 1
ATOM 2461 O O . GLN A 1 316 ? 22.311 -10.727 -27.266 1.00 91.75 316 GLN A O 1
ATOM 2466 N N . GLU A 1 317 ? 23.199 -8.793 -27.968 1.00 94.12 317 GLU A N 1
ATOM 2467 C CA . GLU A 1 317 ? 24.351 -8.865 -27.069 1.00 94.12 317 GLU A CA 1
ATOM 2468 C C . GLU A 1 317 ? 23.894 -8.783 -25.609 1.00 94.12 317 GLU A C 1
ATOM 2470 O O . GLU A 1 317 ? 24.290 -9.616 -24.780 1.00 94.12 317 GLU A O 1
ATOM 2475 N N . TYR A 1 318 ? 22.992 -7.843 -25.313 1.00 95.56 318 TYR A N 1
ATOM 2476 C CA . TYR A 1 318 ? 22.390 -7.699 -23.996 1.00 95.56 318 TYR A CA 1
ATOM 2477 C C . TYR A 1 318 ? 21.645 -8.968 -23.572 1.00 95.56 318 TYR A C 1
ATOM 2479 O O . TYR A 1 318 ? 21.957 -9.563 -22.531 1.00 95.56 318 TYR A O 1
ATOM 2487 N N . TRP A 1 319 ? 20.699 -9.433 -24.394 1.00 95.69 319 TRP A N 1
ATOM 2488 C CA . TRP A 1 319 ? 19.887 -10.609 -24.066 1.00 95.69 319 TRP A CA 1
ATOM 2489 C C . TRP A 1 319 ? 20.728 -11.885 -23.994 1.00 95.69 319 TRP A C 1
ATOM 2491 O O . TRP A 1 319 ? 20.492 -12.739 -23.134 1.00 95.69 319 TRP A O 1
ATOM 2501 N N . MET A 1 320 ? 21.774 -11.997 -24.815 1.00 94.75 320 MET A N 1
ATOM 2502 C CA . MET A 1 320 ? 22.690 -13.130 -24.778 1.00 94.75 320 MET A CA 1
ATOM 2503 C C . MET A 1 320 ? 23.480 -13.190 -23.474 1.00 94.75 320 MET A C 1
ATOM 2505 O O . MET A 1 320 ? 23.607 -14.258 -22.869 1.00 94.75 320 MET A O 1
ATOM 2509 N N . LYS A 1 321 ? 23.998 -12.044 -23.028 1.00 94.69 321 LYS A N 1
ATOM 2510 C CA . LYS A 1 321 ? 24.793 -11.929 -21.805 1.00 94.69 321 LYS A CA 1
ATOM 2511 C C . LYS A 1 321 ? 23.956 -12.112 -20.540 1.00 94.69 321 LYS A C 1
ATOM 2513 O O . LYS A 1 321 ? 24.417 -12.773 -19.611 1.00 94.69 321 LYS A O 1
ATOM 2518 N N . HIS A 1 322 ? 22.761 -11.525 -20.493 1.00 92.56 322 HIS A N 1
ATOM 2519 C CA . HIS A 1 322 ? 21.970 -11.424 -19.263 1.00 92.56 322 HIS A CA 1
ATOM 2520 C C . HIS A 1 322 ? 20.886 -12.493 -19.113 1.00 92.56 322 HIS A C 1
ATOM 2522 O O . HIS A 1 322 ? 20.515 -12.799 -17.981 1.00 92.56 322 HIS A O 1
ATOM 2528 N N . VAL A 1 323 ? 20.414 -13.091 -20.211 1.00 93.19 323 VAL A N 1
ATOM 2529 C CA . VAL A 1 323 ? 19.358 -14.115 -20.179 1.00 93.19 323 VAL A CA 1
ATOM 2530 C C . VAL A 1 323 ? 19.845 -15.430 -20.763 1.00 93.19 323 VAL A C 1
ATOM 2532 O O . VAL A 1 323 ? 19.920 -16.414 -20.036 1.00 93.19 323 VAL A O 1
ATOM 2535 N N . ILE A 1 324 ? 20.217 -15.456 -22.045 1.00 93.38 324 ILE A N 1
ATOM 2536 C CA . ILE A 1 324 ? 20.412 -16.711 -22.790 1.00 93.38 324 ILE A CA 1
ATOM 2537 C C . ILE A 1 324 ? 21.552 -17.544 -22.192 1.00 93.38 324 ILE A C 1
ATOM 2539 O O . ILE A 1 324 ? 21.330 -18.693 -21.818 1.00 93.38 324 ILE A O 1
ATOM 2543 N N . ARG A 1 325 ? 22.762 -16.982 -22.038 1.00 92.19 325 ARG A N 1
ATOM 2544 C CA . ARG A 1 325 ? 23.902 -17.726 -21.468 1.00 92.19 325 ARG A CA 1
ATOM 2545 C C . ARG A 1 325 ? 23.645 -18.158 -20.015 1.00 92.19 325 ARG A C 1
ATOM 2547 O O . ARG A 1 325 ? 23.869 -19.330 -19.708 1.00 92.19 325 ARG A O 1
ATOM 2554 N N . PRO A 1 326 ? 23.161 -17.283 -19.108 1.00 89.81 326 PRO A N 1
ATOM 2555 C CA . PRO A 1 326 ? 22.784 -17.700 -17.758 1.00 89.81 326 PRO A CA 1
ATOM 2556 C C . PRO A 1 326 ? 21.705 -18.792 -17.719 1.00 89.81 326 PRO A C 1
ATOM 2558 O O . PRO A 1 326 ? 21.840 -19.739 -16.946 1.00 89.81 326 PRO A O 1
ATOM 2561 N N . ALA A 1 327 ? 20.675 -18.704 -18.565 1.00 89.31 327 ALA A N 1
ATOM 2562 C CA . ALA A 1 327 ? 19.599 -19.688 -18.627 1.00 89.31 327 ALA A CA 1
ATOM 2563 C C . ALA A 1 327 ? 20.098 -21.049 -19.130 1.00 89.31 327 ALA A C 1
ATOM 2565 O O . ALA A 1 327 ? 19.828 -22.076 -18.506 1.00 89.31 327 ALA A O 1
ATOM 2566 N N . GLN A 1 328 ? 20.906 -21.062 -20.194 1.00 90.69 328 GLN A N 1
ATOM 2567 C CA . GLN A 1 328 ? 21.562 -22.271 -20.697 1.00 90.69 328 GLN A CA 1
ATOM 2568 C C . GLN A 1 328 ? 22.441 -22.923 -19.624 1.00 90.69 328 GLN A C 1
ATOM 2570 O O . GLN A 1 328 ? 22.360 -24.132 -19.417 1.00 90.69 328 GLN A O 1
ATOM 2575 N N . ASN A 1 329 ? 23.222 -22.130 -18.885 1.00 86.38 329 ASN A N 1
ATOM 2576 C CA . ASN A 1 329 ? 24.048 -22.628 -17.784 1.00 86.38 329 ASN A CA 1
ATOM 2577 C C . ASN A 1 329 ? 23.212 -23.207 -16.633 1.00 86.38 329 ASN A C 1
ATOM 2579 O O . ASN A 1 329 ? 23.581 -24.238 -16.070 1.00 86.38 329 ASN A O 1
ATOM 2583 N N . PHE A 1 330 ? 22.095 -22.567 -16.278 1.00 84.25 330 PHE A N 1
ATOM 2584 C CA . PHE A 1 330 ? 21.179 -23.059 -15.247 1.00 84.25 330 PHE A CA 1
ATOM 2585 C C . PHE A 1 330 ? 20.568 -24.411 -15.639 1.00 84.25 330 PHE A C 1
ATOM 2587 O O . PHE A 1 330 ? 20.577 -25.355 -14.847 1.00 84.25 330 PHE A O 1
ATOM 2594 N N . LEU A 1 331 ? 20.094 -24.529 -16.882 1.00 85.69 331 LEU A N 1
ATOM 2595 C CA . LEU A 1 331 ? 19.517 -25.766 -17.408 1.00 85.69 331 LEU A CA 1
ATOM 2596 C C . LEU A 1 331 ? 20.561 -26.883 -17.529 1.00 85.69 331 LEU A C 1
ATOM 2598 O O . LEU A 1 331 ? 20.310 -28.001 -17.082 1.00 85.69 331 LEU A O 1
ATOM 2602 N N . ALA A 1 332 ? 21.755 -26.575 -18.046 1.00 84.06 332 ALA A N 1
ATOM 2603 C CA . ALA A 1 332 ? 22.853 -27.535 -18.180 1.00 84.06 332 ALA A CA 1
ATOM 2604 C C . ALA A 1 332 ? 23.301 -28.121 -16.830 1.00 84.06 332 ALA A C 1
ATOM 2606 O O . ALA A 1 332 ? 23.737 -29.267 -16.764 1.00 84.06 332 ALA A O 1
ATOM 2607 N N . ARG A 1 333 ? 23.154 -27.358 -15.740 1.00 78.25 333 ARG A N 1
ATOM 2608 C CA . ARG A 1 333 ? 23.480 -27.790 -14.373 1.00 78.25 333 ARG A CA 1
ATOM 2609 C C . ARG A 1 333 ? 22.348 -28.551 -13.673 1.00 78.25 333 ARG A C 1
ATOM 2611 O O . ARG A 1 333 ? 22.465 -28.824 -12.488 1.00 78.25 333 ARG A O 1
ATOM 2618 N N . GLY A 1 334 ? 21.265 -28.915 -14.363 1.00 73.88 334 GLY A N 1
ATOM 2619 C CA . GLY A 1 334 ? 20.160 -29.698 -13.789 1.00 73.88 334 GLY A CA 1
ATOM 2620 C C . GLY A 1 334 ? 18.992 -28.870 -13.240 1.00 73.88 334 GLY A C 1
ATOM 2621 O O . GLY A 1 334 ? 18.090 -29.429 -12.608 1.00 73.88 334 GLY A O 1
ATOM 2622 N N . GLY A 1 335 ? 18.982 -27.556 -13.492 1.00 74.38 335 GLY A N 1
ATOM 2623 C CA . GLY A 1 335 ? 17.859 -26.662 -13.213 1.00 74.38 335 GLY A CA 1
ATOM 2624 C C . GLY A 1 335 ? 17.362 -26.709 -11.764 1.00 74.38 335 GLY A C 1
ATOM 2625 O O . GLY A 1 335 ? 18.142 -26.706 -10.814 1.00 74.38 335 GLY A O 1
ATOM 2626 N N . ARG A 1 336 ? 16.037 -26.776 -11.576 1.00 62.94 336 ARG A N 1
ATOM 2627 C CA . ARG A 1 336 ? 15.384 -26.784 -10.248 1.00 62.94 336 ARG A CA 1
ATOM 2628 C C . ARG A 1 336 ? 15.629 -28.059 -9.423 1.00 62.94 336 ARG A C 1
ATOM 2630 O O . ARG A 1 336 ? 15.262 -28.084 -8.252 1.00 62.94 336 ARG A O 1
ATOM 2637 N N . GLN A 1 337 ? 16.211 -29.110 -10.010 1.00 62.09 337 GLN A N 1
ATOM 2638 C CA . GLN A 1 337 ? 16.438 -30.421 -9.375 1.00 62.09 337 GLN A CA 1
ATOM 2639 C C . GLN A 1 337 ? 17.884 -30.625 -8.889 1.00 62.09 337 GLN A C 1
ATOM 2641 O O . GLN A 1 337 ? 18.323 -31.759 -8.663 1.00 62.09 337 GLN A O 1
ATOM 2646 N N . MET A 1 338 ? 18.647 -29.539 -8.778 1.00 60.12 338 MET A N 1
ATOM 2647 C CA . MET A 1 338 ? 20.041 -29.564 -8.357 1.00 60.12 338 MET A CA 1
ATOM 2648 C C . MET A 1 338 ? 20.123 -29.808 -6.837 1.00 60.12 338 MET A C 1
ATOM 2650 O O . MET A 1 338 ? 19.723 -28.957 -6.044 1.00 60.12 338 MET A O 1
ATOM 2654 N N . THR A 1 339 ? 20.612 -30.981 -6.426 1.00 52.91 339 THR A N 1
ATOM 2655 C CA . THR A 1 339 ? 20.896 -31.346 -5.023 1.00 52.91 339 THR A CA 1
ATOM 2656 C C . THR A 1 339 ? 22.365 -31.060 -4.688 1.00 52.91 339 THR A C 1
ATOM 2658 O O . THR A 1 339 ? 23.188 -31.043 -5.601 1.00 52.91 339 THR A O 1
ATOM 2661 N N . MET A 1 340 ? 22.733 -30.868 -3.410 1.00 46.91 340 MET A N 1
ATOM 2662 C CA . MET A 1 340 ? 24.151 -30.681 -3.025 1.00 46.91 340 MET A CA 1
ATOM 2663 C C . MET A 1 340 ? 25.054 -31.805 -3.574 1.00 46.91 340 MET A C 1
ATOM 2665 O O . MET A 1 340 ? 26.073 -31.516 -4.191 1.00 46.91 340 MET A O 1
ATOM 2669 N N . GLU A 1 341 ? 24.602 -33.065 -3.514 1.00 47.16 341 GLU A N 1
ATOM 2670 C CA . GLU A 1 341 ? 25.307 -34.224 -4.096 1.00 47.16 341 GLU A CA 1
ATOM 2671 C C . GLU A 1 341 ? 25.534 -34.130 -5.618 1.00 47.16 341 GLU A C 1
ATOM 2673 O O . GLU A 1 341 ? 26.517 -34.656 -6.143 1.00 47.16 341 GLU A O 1
ATOM 2678 N N . LYS A 1 342 ? 24.627 -33.488 -6.370 1.00 49.84 342 LYS A N 1
ATOM 2679 C CA . LYS A 1 342 ? 24.796 -33.293 -7.820 1.00 49.84 342 LYS A CA 1
ATOM 2680 C C . LYS A 1 342 ? 25.778 -32.164 -8.138 1.00 49.84 342 LYS A C 1
ATOM 2682 O O . LYS A 1 342 ? 26.438 -32.255 -9.165 1.00 49.84 342 LYS A O 1
ATOM 2687 N N . ALA A 1 343 ? 25.904 -31.144 -7.285 1.00 46.69 343 ALA A N 1
ATOM 2688 C CA . ALA A 1 343 ? 26.888 -30.071 -7.470 1.00 46.69 343 ALA A CA 1
ATOM 2689 C C . ALA A 1 343 ? 28.319 -30.551 -7.217 1.00 46.69 343 ALA A C 1
ATOM 2691 O O . ALA A 1 343 ? 29.207 -30.253 -8.014 1.00 46.69 343 ALA A O 1
ATOM 2692 N N . GLU A 1 344 ? 28.528 -31.344 -6.164 1.00 41.50 344 GLU A N 1
ATOM 2693 C CA . GLU A 1 344 ? 29.849 -31.878 -5.809 1.00 41.50 344 GLU A CA 1
ATOM 2694 C C . GLU A 1 344 ? 30.412 -32.804 -6.903 1.00 41.50 344 GLU A C 1
ATOM 2696 O O . GLU A 1 344 ? 31.606 -32.782 -7.202 1.00 41.50 344 GLU A O 1
ATOM 2701 N N . ASN A 1 345 ? 29.543 -33.552 -7.589 1.00 46.00 345 ASN A N 1
ATOM 2702 C CA . ASN A 1 345 ? 29.937 -34.490 -8.643 1.00 46.00 345 ASN A CA 1
ATOM 2703 C C . ASN A 1 345 ? 30.259 -33.846 -10.006 1.00 46.00 345 ASN A C 1
ATOM 2705 O O . ASN A 1 345 ? 30.803 -34.522 -10.879 1.00 46.00 345 ASN A O 1
ATOM 2709 N N . ILE A 1 346 ? 29.962 -32.559 -10.217 1.00 53.12 346 ILE A N 1
ATOM 2710 C CA . ILE A 1 346 ? 30.290 -31.855 -11.475 1.00 53.12 346 ILE A CA 1
ATOM 2711 C C . ILE A 1 346 ? 31.772 -31.416 -11.498 1.00 53.12 346 ILE A C 1
ATOM 2713 O O . ILE A 1 346 ? 32.315 -31.133 -12.566 1.00 53.12 346 ILE A O 1
ATOM 2717 N N . GLY A 1 347 ? 32.453 -31.416 -10.344 1.00 40.28 347 GLY A N 1
ATOM 2718 C CA . GLY A 1 347 ? 33.860 -31.020 -10.204 1.00 40.28 347 GLY A CA 1
ATOM 2719 C C . GLY A 1 347 ? 34.903 -32.136 -10.375 1.00 40.28 347 GLY A C 1
ATOM 2720 O O . GLY A 1 347 ? 36.095 -31.837 -10.365 1.00 40.28 347 GLY A O 1
ATOM 2721 N N . ALA A 1 348 ? 34.505 -33.404 -10.531 1.00 32.03 348 ALA A N 1
ATOM 2722 C CA . ALA A 1 348 ? 35.447 -34.524 -10.615 1.00 32.03 348 ALA A CA 1
ATOM 2723 C C . ALA A 1 348 ? 35.699 -34.965 -12.075 1.00 32.03 348 ALA A C 1
ATOM 2725 O O . ALA A 1 348 ? 34.743 -35.264 -12.798 1.00 32.03 348 ALA A O 1
ATOM 2726 N N . PRO A 1 349 ? 36.961 -35.067 -12.545 1.00 35.25 349 PRO A N 1
ATOM 2727 C CA . PRO A 1 349 ? 37.249 -35.613 -13.867 1.00 35.25 349 PRO A CA 1
ATOM 2728 C C . PRO A 1 349 ? 36.843 -37.095 -13.914 1.00 35.25 349 PRO A C 1
ATOM 2730 O O . PRO A 1 349 ? 37.324 -37.922 -13.142 1.00 35.25 349 PRO A O 1
ATOM 2733 N N . SER A 1 350 ? 35.920 -37.426 -14.821 1.00 35.34 350 SER A N 1
ATOM 2734 C CA . SER A 1 350 ? 35.325 -38.759 -14.945 1.00 35.34 350 SER A CA 1
ATOM 2735 C C . SER A 1 350 ? 36.363 -39.827 -15.318 1.00 35.34 350 SER A C 1
ATOM 2737 O O . SER A 1 350 ? 36.821 -39.902 -16.460 1.00 35.34 350 SER A O 1
ATOM 2739 N N . ALA A 1 351 ? 36.692 -40.708 -14.371 1.00 35.88 351 ALA A N 1
ATOM 2740 C CA . ALA A 1 351 ? 37.324 -41.990 -14.657 1.00 35.88 351 ALA A CA 1
ATOM 2741 C C . ALA A 1 351 ? 36.252 -42.992 -15.132 1.00 35.88 351 ALA A C 1
ATOM 2743 O O . ALA A 1 351 ? 35.311 -43.317 -14.408 1.00 35.88 351 ALA A O 1
ATOM 2744 N N . ARG A 1 352 ? 36.382 -43.488 -16.370 1.00 31.25 352 ARG A N 1
ATOM 2745 C CA . ARG A 1 352 ? 35.503 -44.528 -16.939 1.00 31.25 352 ARG A CA 1
ATOM 2746 C C . ARG A 1 352 ? 35.663 -45.868 -16.199 1.00 31.25 352 ARG A C 1
ATOM 2748 O O . ARG A 1 352 ? 36.800 -46.305 -16.028 1.00 31.25 352 ARG A O 1
ATOM 2755 N N . PRO A 1 353 ? 34.577 -46.607 -15.895 1.00 34.69 353 PRO A N 1
ATOM 2756 C CA . PRO A 1 353 ? 34.681 -47.991 -15.441 1.00 34.69 353 PRO A CA 1
ATOM 2757 C C . PRO A 1 353 ? 34.796 -48.979 -16.629 1.00 34.69 353 PRO A C 1
ATOM 2759 O O . PRO A 1 353 ? 34.381 -48.664 -17.751 1.00 34.69 353 PRO A O 1
ATOM 2762 N N . PRO A 1 354 ? 35.368 -50.185 -16.420 1.00 33.34 354 PRO A N 1
ATOM 2763 C CA . PRO A 1 354 ? 35.786 -51.074 -17.501 1.00 33.34 354 PRO A CA 1
ATOM 2764 C C . PRO A 1 354 ? 34.628 -51.903 -18.082 1.00 33.34 354 PRO A C 1
ATOM 2766 O O . PRO A 1 354 ? 33.775 -52.432 -17.369 1.00 33.34 354 PRO A O 1
ATOM 2769 N N . ARG A 1 355 ? 34.637 -52.073 -19.411 1.00 33.12 355 ARG A N 1
ATOM 2770 C CA . ARG A 1 355 ? 33.715 -52.942 -20.165 1.00 33.12 355 ARG A CA 1
ATOM 2771 C C . ARG A 1 355 ? 33.973 -54.425 -19.859 1.00 33.12 355 ARG A C 1
ATOM 2773 O O . ARG A 1 355 ? 35.060 -54.929 -20.136 1.00 33.12 355 ARG A O 1
ATOM 2780 N N . LYS A 1 356 ? 32.946 -55.162 -19.415 1.00 31.45 356 LYS A N 1
ATOM 2781 C CA . LYS A 1 356 ? 32.940 -56.638 -19.430 1.00 31.45 356 LYS A CA 1
ATOM 2782 C C . LYS A 1 356 ? 32.491 -57.166 -20.803 1.00 31.45 356 LYS A C 1
ATOM 2784 O O . LYS A 1 356 ? 31.474 -56.746 -21.348 1.00 31.45 356 LYS A O 1
ATOM 2789 N N . ARG A 1 357 ? 33.306 -58.071 -21.359 1.00 30.67 357 ARG A N 1
ATOM 2790 C CA . ARG A 1 357 ? 33.199 -58.702 -22.690 1.00 30.67 357 ARG A CA 1
ATOM 2791 C C . ARG A 1 357 ? 31.975 -59.622 -22.791 1.00 30.67 357 ARG A C 1
ATOM 2793 O O . ARG A 1 357 ? 31.757 -60.444 -21.908 1.00 30.67 357 ARG A O 1
ATOM 2800 N N . ARG A 1 358 ? 31.260 -59.567 -23.920 1.00 33.84 358 ARG A N 1
ATOM 2801 C CA . ARG A 1 358 ? 30.378 -60.648 -24.399 1.00 33.84 358 ARG A CA 1
ATOM 2802 C C . ARG A 1 358 ? 31.162 -61.539 -25.370 1.00 33.84 358 ARG A C 1
ATOM 2804 O O . ARG A 1 358 ? 31.844 -61.020 -26.250 1.00 33.84 358 ARG A O 1
ATOM 2811 N N . ARG A 1 359 ? 31.078 -62.862 -25.191 1.00 32.03 359 ARG A N 1
ATOM 2812 C CA . ARG A 1 359 ? 31.488 -63.874 -26.182 1.00 32.03 359 ARG A CA 1
ATOM 2813 C C . ARG A 1 359 ? 30.324 -64.107 -27.148 1.00 32.03 359 ARG A C 1
ATOM 2815 O O . ARG A 1 359 ? 29.180 -64.143 -26.703 1.00 32.03 359 ARG A O 1
ATOM 2822 N N . GLY A 1 360 ? 30.635 -64.208 -28.438 1.00 33.84 360 GLY A N 1
ATOM 2823 C CA . GLY A 1 360 ? 29.672 -64.406 -29.522 1.00 33.84 360 GLY A CA 1
ATOM 2824 C C . GLY A 1 360 ? 29.638 -65.828 -30.080 1.00 33.84 360 GLY A C 1
ATOM 2825 O O . GLY A 1 360 ? 30.398 -66.685 -29.628 1.00 33.84 360 GLY A O 1
ATOM 2826 N N . ARG A 1 361 ? 28.729 -66.013 -31.046 1.00 31.06 361 ARG A N 1
ATOM 2827 C CA . ARG A 1 361 ? 28.639 -67.039 -32.110 1.00 31.06 361 ARG A CA 1
ATOM 2828 C C . ARG A 1 361 ? 27.315 -66.811 -32.866 1.00 31.06 361 ARG A C 1
ATOM 2830 O O . ARG A 1 361 ? 26.378 -66.373 -32.206 1.00 31.06 361 ARG A O 1
ATOM 2837 N N . ASP A 1 362 ? 27.059 -67.138 -34.130 1.00 30.31 362 ASP A N 1
ATOM 2838 C CA . ASP A 1 362 ? 27.747 -67.121 -35.439 1.00 30.31 362 ASP A CA 1
ATOM 2839 C C . ASP A 1 362 ? 26.601 -67.024 -36.496 1.00 30.31 362 ASP A C 1
ATOM 2841 O O . ASP A 1 362 ? 25.426 -67.041 -36.127 1.00 30.31 362 ASP A O 1
ATOM 2845 N N . ALA A 1 363 ? 26.933 -66.836 -37.778 1.00 35.00 363 ALA A N 1
ATOM 2846 C CA . ALA A 1 363 ? 26.048 -66.466 -38.900 1.00 35.00 363 ALA A CA 1
ATOM 2847 C C . ALA A 1 363 ? 25.177 -67.610 -39.484 1.00 35.00 363 ALA A C 1
ATOM 2849 O O . ALA A 1 363 ? 25.480 -68.765 -39.214 1.00 35.00 363 ALA A O 1
ATOM 2850 N N . GLU A 1 364 ? 24.138 -67.280 -40.289 1.00 28.61 364 GLU A N 1
ATOM 2851 C CA . GLU A 1 364 ? 23.950 -67.646 -41.729 1.00 28.61 364 GLU A CA 1
ATOM 2852 C C . GLU A 1 364 ? 22.549 -67.217 -42.286 1.00 28.61 364 GLU A C 1
ATOM 2854 O O . GLU A 1 364 ? 21.599 -67.038 -41.526 1.00 28.61 364 GLU A O 1
ATOM 2859 N N . ALA A 1 365 ? 22.428 -67.006 -43.608 1.00 30.38 365 ALA A N 1
ATOM 2860 C CA . ALA A 1 365 ? 21.254 -66.552 -44.410 1.00 30.38 365 ALA A CA 1
ATOM 2861 C C . ALA A 1 365 ? 21.079 -67.481 -45.656 1.00 30.38 365 ALA A C 1
ATOM 2863 O O . ALA A 1 365 ? 21.916 -68.375 -45.769 1.00 30.38 365 ALA A O 1
ATOM 2864 N N . PRO A 1 366 ? 20.216 -67.273 -46.700 1.00 53.12 366 PRO A N 1
ATOM 2865 C CA . PRO A 1 366 ? 18.863 -66.676 -46.928 1.00 53.12 366 PRO A CA 1
ATOM 2866 C C . PRO A 1 366 ? 17.872 -67.709 -47.622 1.00 53.12 366 PRO A C 1
ATOM 2868 O O . PRO A 1 366 ? 18.278 -68.868 -47.711 1.00 53.12 366 PRO A O 1
ATOM 2871 N N . PRO A 1 367 ? 16.605 -67.431 -48.095 1.00 38.03 367 PRO A N 1
ATOM 2872 C CA . PRO A 1 367 ? 16.291 -66.714 -49.369 1.00 38.03 367 PRO A CA 1
ATOM 2873 C C . PRO A 1 367 ? 14.917 -65.945 -49.474 1.00 38.03 367 PRO A C 1
ATOM 2875 O O . PRO A 1 367 ? 14.095 -65.943 -48.563 1.00 38.03 367 PRO A O 1
ATOM 2878 N N . LEU A 1 368 ? 14.720 -65.264 -50.625 1.00 28.66 368 LEU A N 1
ATOM 2879 C CA . LEU A 1 368 ? 13.593 -64.437 -51.174 1.00 28.66 368 LEU A CA 1
ATOM 2880 C C . LEU A 1 368 ? 12.379 -65.277 -51.714 1.00 28.66 368 LEU A C 1
ATOM 2882 O O . LEU A 1 368 ? 12.517 -66.497 -51.665 1.00 28.66 368 LEU A O 1
ATOM 2886 N N . PRO A 1 369 ? 11.277 -64.757 -52.364 1.00 39.06 369 PRO A N 1
ATOM 2887 C CA . PRO A 1 369 ? 10.718 -63.389 -52.556 1.00 39.06 369 PRO A CA 1
ATOM 2888 C C . PRO A 1 369 ? 9.174 -63.188 -52.294 1.00 39.06 369 PRO A C 1
ATOM 2890 O O . PRO A 1 369 ? 8.388 -64.124 -52.242 1.00 39.06 369 PRO A O 1
ATOM 2893 N N . SER A 1 370 ? 8.790 -61.899 -52.203 1.00 31.75 370 SER A N 1
ATOM 2894 C CA . SER A 1 370 ? 7.528 -61.098 -52.360 1.00 31.75 370 SER A CA 1
ATOM 2895 C C . SER A 1 370 ? 6.262 -61.693 -53.061 1.00 31.75 370 SER A C 1
ATOM 2897 O O . SER A 1 370 ? 6.453 -62.614 -53.845 1.00 31.75 370 SER A O 1
ATOM 2899 N N . PRO A 1 371 ? 5.011 -61.108 -52.987 1.00 39.22 371 PRO A N 1
ATOM 2900 C CA . PRO A 1 371 ? 4.707 -59.662 -52.816 1.00 39.22 371 PRO A CA 1
ATOM 2901 C C . PRO A 1 371 ? 3.386 -59.169 -52.121 1.00 39.22 371 PRO A C 1
ATOM 2903 O O . PRO A 1 371 ? 2.335 -59.796 -52.153 1.00 39.22 371 PRO A O 1
ATOM 2906 N N . LYS A 1 372 ? 3.454 -57.890 -51.683 1.00 26.73 372 LYS A N 1
ATOM 2907 C CA . LYS A 1 372 ? 2.420 -56.814 -51.568 1.00 26.73 372 LYS A CA 1
ATOM 2908 C C . LYS A 1 372 ? 1.255 -56.927 -50.547 1.00 26.73 372 LYS A C 1
ATOM 2910 O O . LYS A 1 372 ? 0.257 -57.581 -50.817 1.00 26.73 372 LYS A O 1
ATOM 2915 N N . LYS A 1 373 ? 1.237 -56.025 -49.543 1.00 26.77 373 LYS A N 1
ATOM 2916 C CA . LYS A 1 373 ? 0.474 -54.740 -49.562 1.00 26.77 373 LYS A CA 1
ATOM 2917 C C . LYS A 1 373 ? 0.674 -53.884 -48.284 1.00 26.77 373 LYS A C 1
ATOM 2919 O O . LYS A 1 373 ? 0.506 -54.358 -47.172 1.00 26.77 373 LYS A O 1
ATOM 2924 N N . SER A 1 374 ? 1.008 -52.610 -48.524 1.00 25.44 374 SER A N 1
ATOM 2925 C CA . SER A 1 374 ? 0.695 -51.373 -47.773 1.00 25.44 374 SER A CA 1
ATOM 2926 C C . SER A 1 374 ? 0.784 -51.312 -46.232 1.00 25.44 374 SER A C 1
ATOM 2928 O O . SER A 1 374 ? -0.126 -51.740 -45.533 1.00 25.44 374 SER A O 1
ATOM 2930 N N . GLY A 1 375 ? 1.777 -50.548 -45.750 1.00 27.05 375 GLY A N 1
ATOM 2931 C CA . GLY A 1 375 ? 1.537 -49.376 -44.888 1.00 27.05 375 GLY A CA 1
ATOM 2932 C C . GLY A 1 375 ? 1.556 -49.550 -43.361 1.00 27.05 375 GLY A C 1
ATOM 2933 O O . GLY A 1 375 ? 0.503 -49.610 -42.739 1.00 27.05 375 GLY A O 1
ATOM 2934 N N . LYS A 1 376 ? 2.747 -49.475 -42.747 1.00 30.48 376 LYS A N 1
ATOM 2935 C CA . LYS A 1 376 ? 2.970 -48.986 -41.366 1.00 30.48 376 LYS A CA 1
ATOM 2936 C C . LYS A 1 376 ? 4.210 -48.079 -41.332 1.00 30.48 376 LYS A C 1
ATOM 2938 O O . LYS A 1 376 ? 5.156 -48.335 -42.075 1.00 30.48 376 LYS A O 1
ATOM 2943 N N . PRO A 1 377 ? 4.225 -47.067 -40.451 1.00 37.06 377 PRO A N 1
ATOM 2944 C CA . PRO A 1 377 ? 5.249 -47.005 -39.398 1.00 37.06 377 PRO A CA 1
ATOM 2945 C C . PRO A 1 377 ? 4.590 -46.653 -38.045 1.00 37.06 377 PRO A C 1
ATOM 2947 O O . PRO A 1 377 ? 3.491 -46.118 -38.018 1.00 37.06 377 PRO A O 1
ATOM 2950 N N . GLY A 1 378 ? 5.131 -46.915 -36.862 1.00 28.61 378 GLY A N 1
ATOM 2951 C CA . GLY A 1 378 ? 6.387 -47.499 -36.414 1.00 28.61 378 GLY A CA 1
ATOM 2952 C C . GLY A 1 378 ? 6.236 -47.782 -34.908 1.00 28.61 378 GLY A C 1
ATOM 2953 O O . GLY A 1 378 ? 5.421 -47.159 -34.231 1.00 28.61 378 GLY A O 1
ATOM 2954 N N . ALA A 1 379 ? 6.956 -48.789 -34.422 1.00 33.03 379 ALA A N 1
ATOM 2955 C CA . ALA A 1 379 ? 6.845 -49.351 -33.080 1.00 33.03 379 ALA A CA 1
ATOM 2956 C C . ALA A 1 379 ? 7.750 -48.647 -32.054 1.00 33.03 379 ALA A C 1
ATOM 2958 O O . ALA A 1 379 ? 8.850 -48.210 -32.388 1.00 33.03 379 ALA A O 1
ATOM 2959 N N . GLY A 1 380 ? 7.321 -48.654 -30.790 1.00 26.91 380 GLY A N 1
ATOM 2960 C CA . GLY A 1 380 ? 8.163 -48.412 -29.621 1.00 26.91 380 GLY A CA 1
ATOM 2961 C C . GLY A 1 380 ? 7.571 -49.091 -28.381 1.00 26.91 380 GLY A C 1
ATOM 2962 O O . GLY A 1 380 ? 6.450 -48.777 -28.006 1.00 26.91 380 GLY A O 1
ATOM 2963 N N . GLY A 1 381 ? 8.335 -50.002 -27.764 1.00 33.53 381 GLY A N 1
ATOM 2964 C CA . GLY A 1 381 ? 8.100 -50.545 -26.417 1.00 33.53 381 GLY A CA 1
ATOM 2965 C C . GLY A 1 381 ? 7.387 -51.902 -26.355 1.00 33.53 381 GLY A C 1
ATOM 2966 O O . GLY A 1 381 ? 6.198 -51.996 -26.625 1.00 33.53 381 GLY A O 1
ATOM 2967 N N . GLN A 1 382 ? 8.107 -52.957 -25.951 1.00 48.38 382 GLN A N 1
ATOM 2968 C CA . GLN A 1 382 ? 7.504 -54.197 -25.446 1.00 48.38 382 GLN A CA 1
ATOM 2969 C C . GLN A 1 382 ? 6.808 -53.892 -24.112 1.00 48.38 382 GLN A C 1
ATOM 2971 O O . GLN A 1 382 ? 7.441 -53.904 -23.057 1.00 48.38 382 GLN A O 1
ATOM 2976 N N . ASP A 1 383 ? 5.518 -53.579 -24.163 1.00 52.47 383 ASP A N 1
ATOM 2977 C CA . ASP A 1 383 ? 4.666 -53.519 -22.981 1.00 52.47 383 ASP A CA 1
ATOM 2978 C C . ASP A 1 383 ? 4.220 -54.938 -22.607 1.00 52.47 383 ASP A C 1
ATOM 2980 O O . ASP A 1 383 ? 3.664 -55.670 -23.423 1.00 52.47 383 ASP A O 1
ATOM 2984 N N . SER A 1 384 ? 4.485 -55.339 -21.364 1.00 67.25 384 SER A N 1
ATOM 2985 C CA . SER A 1 384 ? 3.952 -56.581 -20.804 1.00 67.25 384 SER A CA 1
ATOM 2986 C C . SER A 1 384 ? 2.441 -56.441 -20.591 1.00 67.25 384 SER A C 1
ATOM 2988 O O . SER A 1 384 ? 1.968 -55.494 -19.960 1.00 67.25 384 SER A O 1
ATOM 2990 N N . HIS A 1 385 ? 1.674 -57.378 -21.141 1.00 75.81 385 HIS A N 1
ATOM 2991 C CA . HIS A 1 385 ? 0.228 -57.473 -20.955 1.00 75.81 385 HIS A CA 1
ATOM 2992 C C . HIS A 1 385 ? -0.094 -58.427 -19.790 1.00 75.81 385 HIS A C 1
ATOM 2994 O O . HIS A 1 385 ? 0.678 -59.358 -19.546 1.00 75.81 385 HIS A O 1
ATOM 3000 N N . PRO A 1 386 ? -1.191 -58.218 -19.034 1.00 81.38 386 PRO A N 1
ATOM 3001 C CA . PRO A 1 386 ? -2.253 -57.226 -19.230 1.00 81.38 386 PRO A CA 1
ATOM 3002 C C . PRO A 1 386 ? -1.934 -55.832 -18.653 1.00 81.38 386 PRO A C 1
ATOM 3004 O O . PRO A 1 386 ? -1.473 -55.682 -17.520 1.00 81.38 386 PRO A O 1
ATOM 3007 N N . ARG A 1 387 ? -2.266 -54.779 -19.410 1.00 82.62 387 ARG A N 1
ATOM 3008 C CA . ARG A 1 387 ? -2.033 -53.369 -19.040 1.00 82.62 387 ARG A CA 1
ATOM 3009 C C . ARG A 1 387 ? -3.186 -52.795 -18.211 1.00 82.62 387 ARG A C 1
ATOM 3011 O O . ARG A 1 387 ? -4.352 -52.986 -18.563 1.00 82.62 387 ARG A O 1
ATOM 3018 N N . LYS A 1 388 ? -2.867 -52.028 -17.160 1.00 82.31 388 LYS A N 1
ATOM 3019 C CA . LYS A 1 388 ? -3.833 -51.322 -16.293 1.00 82.31 388 LYS A CA 1
ATOM 3020 C C . LYS A 1 388 ? -3.755 -49.802 -16.438 1.00 82.31 388 LYS A C 1
ATOM 3022 O O . LYS A 1 388 ? -2.678 -49.253 -16.644 1.00 82.31 388 LYS A O 1
ATOM 3027 N N . TRP A 1 389 ? -4.885 -49.130 -16.235 1.00 74.00 389 TRP A N 1
ATOM 3028 C CA . TRP A 1 389 ? -4.986 -47.694 -15.982 1.00 74.00 389 TRP A CA 1
ATOM 3029 C C . TRP A 1 389 ? -5.775 -47.460 -14.699 1.00 74.00 389 TRP A C 1
ATOM 3031 O O . TRP A 1 389 ? -6.975 -47.734 -14.617 1.00 74.00 389 TRP A O 1
ATOM 3041 N N . GLY A 1 390 ? -5.072 -47.001 -13.663 1.00 79.75 390 GLY A N 1
ATOM 3042 C CA . GLY A 1 390 ? -5.603 -46.973 -12.303 1.00 79.75 390 GLY A CA 1
ATOM 3043 C C . GLY A 1 390 ? -5.930 -48.386 -11.805 1.00 79.75 390 GLY A C 1
ATOM 3044 O O . GLY A 1 390 ? -5.098 -49.288 -11.875 1.00 79.75 390 GLY A O 1
ATOM 3045 N N . THR A 1 391 ? -7.153 -48.588 -11.317 1.00 77.94 391 THR A N 1
ATOM 3046 C CA . THR A 1 391 ? -7.650 -49.884 -10.820 1.00 77.94 391 THR A CA 1
ATOM 3047 C C . THR A 1 391 ? -8.281 -50.765 -11.904 1.00 77.94 391 THR A C 1
ATOM 3049 O O . THR A 1 391 ? -8.761 -51.854 -11.591 1.00 77.94 391 THR A O 1
ATOM 3052 N N . HIS A 1 392 ? -8.282 -50.317 -13.164 1.00 85.38 392 HIS A N 1
ATOM 3053 C CA . HIS A 1 392 ? -8.948 -50.995 -14.271 1.00 85.38 392 HIS A CA 1
ATOM 3054 C C . HIS A 1 392 ? -7.949 -51.547 -15.293 1.00 85.38 392 HIS A C 1
ATOM 3056 O O . HIS A 1 392 ? -7.030 -50.850 -15.716 1.00 85.38 392 HIS A O 1
ATOM 3062 N N . TYR A 1 393 ? -8.151 -52.783 -15.737 1.00 86.94 393 TYR A N 1
ATOM 3063 C CA . TYR A 1 393 ? -7.478 -53.354 -16.898 1.00 86.94 393 TYR A CA 1
ATOM 3064 C C . TYR A 1 393 ? -7.986 -52.703 -18.193 1.00 86.94 393 TYR A C 1
ATOM 3066 O O . TYR A 1 393 ? -9.175 -52.394 -18.330 1.00 86.94 393 TYR A O 1
ATOM 3074 N N . ILE A 1 394 ? -7.068 -52.489 -19.136 1.00 86.50 394 ILE A N 1
ATOM 3075 C CA . ILE A 1 394 ? -7.346 -51.970 -20.484 1.00 86.50 394 ILE A CA 1
ATOM 3076 C C . ILE A 1 394 ? -7.131 -53.051 -21.545 1.00 86.50 394 ILE A C 1
ATOM 3078 O O . ILE A 1 394 ? -7.849 -53.066 -22.539 1.00 86.50 394 ILE A O 1
ATOM 3082 N N . THR A 1 395 ? -6.165 -53.949 -21.338 1.00 87.94 395 THR A N 1
ATOM 3083 C CA . THR A 1 395 ? -5.874 -55.068 -22.250 1.00 87.94 395 THR A CA 1
ATOM 3084 C C . THR A 1 395 ? -5.963 -56.399 -21.516 1.00 87.94 395 THR A C 1
ATOM 3086 O O . THR A 1 395 ? -5.743 -56.442 -20.301 1.00 87.94 395 THR A O 1
ATOM 3089 N N . ASP A 1 396 ? -6.314 -57.459 -22.242 1.00 84.25 396 ASP A N 1
ATOM 3090 C CA . ASP A 1 396 ? -6.231 -58.841 -21.763 1.00 84.25 396 ASP A CA 1
ATOM 3091 C C . ASP A 1 396 ? -4.776 -59.351 -21.744 1.00 84.25 396 ASP A C 1
ATOM 3093 O O . ASP A 1 396 ? -3.836 -58.585 -21.964 1.00 84.25 396 ASP A O 1
ATOM 3097 N N . GLN A 1 397 ? -4.579 -60.630 -21.408 1.00 82.44 397 GLN A N 1
ATOM 3098 C CA . GLN A 1 397 ? -3.248 -61.248 -21.332 1.00 82.44 397 GLN A CA 1
ATOM 3099 C C . GLN A 1 397 ? -2.556 -61.337 -22.702 1.00 82.44 397 GLN A C 1
ATOM 3101 O O . GLN A 1 397 ? -1.330 -61.284 -22.761 1.00 82.44 397 GLN A O 1
ATOM 3106 N N . ASP A 1 398 ? -3.337 -61.394 -23.781 1.00 76.56 398 ASP A N 1
ATOM 3107 C CA . ASP A 1 398 ? -2.865 -61.498 -25.165 1.00 76.56 398 ASP A CA 1
ATOM 3108 C C . ASP A 1 398 ? -2.625 -60.119 -25.810 1.00 76.56 398 ASP A C 1
ATOM 3110 O O . ASP A 1 398 ? -2.163 -60.015 -26.947 1.00 76.56 398 ASP A O 1
ATOM 3114 N N . GLY A 1 399 ? -2.915 -59.042 -25.074 1.00 79.88 399 GLY A N 1
ATOM 3115 C CA . GLY A 1 399 ? -2.719 -57.657 -25.488 1.00 79.88 399 GLY A CA 1
ATOM 3116 C C . GLY A 1 399 ? -3.866 -57.042 -26.282 1.00 79.88 399 GLY A C 1
ATOM 3117 O O . GLY A 1 399 ? -3.734 -55.922 -26.781 1.00 79.88 399 GLY A O 1
ATOM 3118 N N . THR A 1 400 ? -5.013 -57.715 -26.352 1.00 83.69 400 THR A N 1
ATOM 3119 C CA . THR A 1 400 ? -6.221 -57.194 -26.999 1.00 83.69 400 THR A CA 1
ATOM 3120 C C . THR A 1 400 ? -6.954 -56.238 -26.057 1.00 83.69 400 THR A C 1
ATOM 3122 O O . THR A 1 400 ? -7.086 -56.489 -24.859 1.00 83.69 400 THR A O 1
ATOM 3125 N N . GLU A 1 401 ? -7.439 -55.109 -26.578 1.00 87.38 401 GLU A N 1
ATOM 3126 C CA . GLU A 1 401 ? -8.203 -54.138 -25.786 1.00 87.38 401 GLU A CA 1
ATOM 3127 C C . GLU A 1 401 ? -9.535 -54.720 -25.293 1.00 87.38 401 GLU A C 1
ATOM 3129 O O . GLU A 1 401 ? -10.261 -55.377 -26.042 1.00 87.38 401 GLU A O 1
ATOM 3134 N N . LEU A 1 402 ? -9.904 -54.402 -24.051 1.00 87.38 402 LEU A N 1
ATOM 3135 C CA . LEU A 1 402 ? -11.192 -54.785 -23.480 1.00 87.38 402 LEU A CA 1
ATOM 3136 C C . LEU A 1 402 ? -12.334 -53.930 -24.042 1.00 87.38 402 LEU A C 1
ATOM 3138 O O . LEU A 1 402 ? -12.245 -52.706 -24.174 1.00 87.38 402 LEU A O 1
ATOM 3142 N N . CYS A 1 403 ? -13.467 -54.569 -24.325 1.00 86.00 403 CYS A N 1
ATOM 3143 C CA . CYS A 1 403 ? -14.659 -53.888 -24.806 1.00 86.00 403 CYS A CA 1
ATOM 3144 C C . CYS A 1 403 ? -15.354 -53.121 -23.670 1.00 86.00 403 CYS A C 1
ATOM 3146 O O . CYS A 1 403 ? -16.050 -53.701 -22.837 1.00 86.00 403 CYS A O 1
ATOM 3148 N N . PHE A 1 404 ? -15.251 -51.790 -23.680 1.00 85.50 404 PHE A N 1
ATOM 3149 C CA . PHE A 1 404 ? -15.902 -50.930 -22.683 1.00 85.50 404 PHE A CA 1
ATOM 3150 C C . PHE A 1 404 ? -17.431 -51.076 -22.636 1.00 85.50 404 PHE A C 1
ATOM 3152 O O . PHE A 1 404 ? -18.020 -50.924 -21.566 1.00 85.50 404 PHE A O 1
ATOM 3159 N N . ARG A 1 405 ? -18.080 -51.370 -23.776 1.00 83.00 405 ARG A N 1
ATOM 3160 C CA . ARG A 1 405 ? -19.542 -51.561 -23.851 1.00 83.00 405 ARG A CA 1
ATOM 3161 C C . ARG A 1 405 ? -19.975 -52.811 -23.094 1.00 83.00 405 ARG A C 1
ATOM 3163 O O . ARG A 1 405 ? -20.951 -52.757 -22.355 1.00 83.00 405 ARG A O 1
ATOM 3170 N N . PHE A 1 406 ? -19.220 -53.898 -23.240 1.00 84.38 406 PHE A N 1
ATOM 3171 C CA . PHE A 1 406 ? -19.430 -55.122 -22.473 1.00 84.38 406 PHE A CA 1
ATOM 3172 C C . PHE A 1 406 ? -19.082 -54.919 -20.992 1.00 84.38 406 PHE A C 1
ATOM 3174 O O . PHE A 1 406 ? -19.877 -55.248 -20.120 1.00 84.38 406 PHE A O 1
ATOM 3181 N N . ALA A 1 407 ? -17.933 -54.302 -20.698 1.00 82.25 407 ALA A N 1
ATOM 3182 C CA . ALA A 1 407 ? -17.464 -54.123 -19.328 1.00 82.25 407 ALA A CA 1
ATOM 3183 C C . ALA A 1 407 ? -18.377 -53.226 -18.476 1.00 82.25 407 ALA A C 1
ATOM 3185 O O . ALA A 1 407 ? -18.597 -53.524 -17.307 1.00 82.25 407 ALA A O 1
ATOM 3186 N N . LYS A 1 408 ? -18.921 -52.131 -19.023 1.00 79.88 408 LYS A N 1
ATOM 3187 C CA . LYS A 1 408 ? -19.809 -51.216 -18.278 1.00 79.88 408 LYS A CA 1
ATOM 3188 C C . LYS A 1 408 ? -21.294 -51.575 -18.359 1.00 79.88 408 LYS A C 1
ATOM 3190 O O . LYS A 1 408 ? -22.068 -51.047 -17.571 1.00 79.88 408 LYS A O 1
ATOM 3195 N N . GLY A 1 409 ? -21.702 -52.382 -19.335 1.00 72.31 409 GLY A N 1
ATOM 3196 C CA . GLY A 1 409 ? -23.107 -52.705 -19.571 1.00 72.31 409 GLY A CA 1
ATOM 3197 C C . GLY A 1 409 ? -23.617 -53.886 -18.741 1.00 72.31 409 GLY A C 1
ATOM 3198 O O . GLY A 1 409 ? -22.851 -54.625 -18.125 1.00 72.31 409 GLY A O 1
ATOM 3199 N N . LYS A 1 410 ? -24.936 -54.100 -18.759 1.00 66.38 410 LYS A N 1
ATOM 3200 C CA . LYS A 1 410 ? -25.557 -55.340 -18.261 1.00 66.38 410 LYS A CA 1
ATOM 3201 C C . LYS A 1 410 ? -25.105 -56.537 -19.118 1.00 66.38 410 LYS A C 1
ATOM 3203 O O . LYS A 1 410 ? -24.589 -56.347 -20.221 1.00 66.38 410 LYS A O 1
ATOM 3208 N N . ALA A 1 411 ? -25.307 -57.767 -18.639 1.00 60.44 411 ALA A N 1
ATOM 3209 C CA . ALA A 1 411 ? -25.032 -58.968 -19.437 1.00 60.44 411 ALA A CA 1
ATOM 3210 C C . ALA A 1 411 ? -25.679 -58.852 -20.838 1.00 60.44 411 ALA A C 1
ATOM 3212 O O . ALA A 1 411 ? -26.819 -58.402 -20.947 1.00 60.44 411 ALA A O 1
ATOM 3213 N N . ASN A 1 412 ? -24.939 -59.207 -21.896 1.00 64.50 412 ASN A N 1
ATOM 3214 C CA . ASN A 1 412 ? -25.310 -59.061 -23.318 1.00 64.50 412 ASN A CA 1
ATOM 3215 C C . ASN A 1 412 ? -25.392 -57.622 -23.877 1.00 64.50 412 ASN A C 1
ATOM 3217 O O . ASN A 1 412 ? -25.958 -57.410 -24.947 1.00 64.50 412 ASN A O 1
ATOM 3221 N N . ALA A 1 413 ? -24.785 -56.622 -23.226 1.00 74.38 413 ALA A N 1
ATOM 3222 C CA . ALA A 1 413 ? -24.715 -55.254 -23.767 1.00 74.38 413 ALA A CA 1
ATOM 3223 C C . ALA A 1 413 ? -23.910 -55.116 -25.080 1.00 74.38 413 ALA A C 1
ATOM 3225 O O . ALA A 1 413 ? -23.982 -54.079 -25.747 1.00 74.38 413 ALA A O 1
ATOM 3226 N N . CYS A 1 414 ? -23.134 -56.136 -25.453 1.00 80.44 414 CYS A N 1
ATOM 3227 C CA . CYS A 1 414 ? -22.393 -56.206 -26.707 1.00 80.44 414 CYS A CA 1
ATOM 3228 C C . CYS A 1 414 ? -22.535 -57.620 -27.306 1.00 80.44 414 CYS A C 1
ATOM 3230 O O . CYS A 1 414 ? -22.403 -58.586 -26.553 1.00 80.44 414 CYS A O 1
ATOM 3232 N N . PRO A 1 415 ? -22.811 -57.762 -28.617 1.00 76.62 415 PRO A N 1
ATOM 3233 C CA . PRO A 1 415 ? -22.906 -59.065 -29.278 1.00 76.62 415 PRO A CA 1
ATOM 3234 C C . PRO A 1 415 ? -21.531 -59.738 -29.408 1.00 76.62 415 PRO A C 1
ATOM 3236 O O . PRO A 1 415 ? -20.516 -59.046 -29.521 1.00 76.62 415 PRO A O 1
ATOM 3239 N N . GLU A 1 416 ? -21.500 -61.074 -29.420 1.00 72.00 416 GLU A N 1
ATOM 3240 C CA . GLU A 1 416 ? -20.298 -61.873 -29.700 1.00 72.00 416 GLU A CA 1
ATOM 3241 C C . GLU A 1 416 ? -20.320 -62.411 -31.140 1.00 72.00 416 GLU A C 1
ATOM 3243 O O . GLU A 1 416 ? -21.310 -63.032 -31.530 1.00 72.00 416 GLU A O 1
ATOM 3248 N N . PRO A 1 417 ? -19.259 -62.193 -31.945 1.00 76.62 417 PRO A N 1
ATOM 3249 C CA . PRO A 1 417 ? -18.025 -61.470 -31.622 1.00 76.62 417 PRO A CA 1
ATOM 3250 C C . PRO A 1 417 ? -18.222 -59.944 -31.567 1.00 76.62 417 PRO A C 1
ATOM 3252 O O . PRO A 1 417 ? -19.038 -59.377 -32.298 1.00 76.62 417 PRO A O 1
ATOM 3255 N N . CYS A 1 418 ? -17.440 -59.263 -30.720 1.00 77.12 418 CYS A N 1
ATOM 3256 C CA . CYS A 1 418 ? -17.500 -57.808 -30.586 1.00 77.12 418 CYS A CA 1
ATOM 3257 C C . CYS A 1 418 ? -17.277 -57.127 -31.944 1.00 77.12 418 CYS A C 1
ATOM 3259 O O . CYS A 1 418 ? -16.262 -57.356 -32.606 1.00 77.12 418 CYS A O 1
ATOM 3261 N N . ARG A 1 419 ? -18.188 -56.225 -32.330 1.00 80.56 419 ARG A N 1
ATOM 3262 C CA . ARG A 1 419 ? -18.112 -55.466 -33.592 1.00 80.56 419 ARG A CA 1
ATOM 3263 C C . ARG A 1 419 ? -16.788 -54.707 -33.760 1.00 80.56 419 ARG A C 1
ATOM 3265 O O . ARG A 1 419 ? -16.303 -54.577 -34.880 1.00 80.56 419 ARG A O 1
ATOM 3272 N N . ASP A 1 420 ? -16.197 -54.269 -32.650 1.00 80.56 420 ASP A N 1
ATOM 3273 C CA . ASP A 1 420 ? -14.944 -53.507 -32.618 1.00 80.56 420 ASP A CA 1
ATOM 3274 C C . ASP A 1 420 ? -13.700 -54.403 -32.431 1.00 80.56 420 ASP A C 1
ATOM 3276 O O . ASP A 1 420 ? 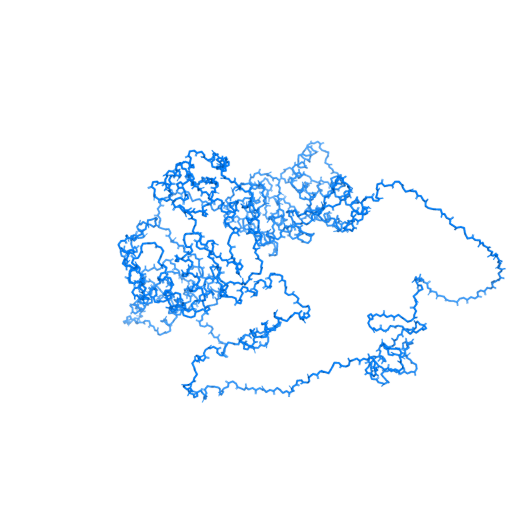-12.610 -53.888 -32.198 1.00 80.56 420 ASP A O 1
ATOM 3280 N N . LYS A 1 421 ? -13.845 -55.738 -32.522 1.00 83.31 421 LYS A N 1
ATOM 3281 C CA . LYS A 1 421 ? -12.771 -56.739 -32.337 1.00 83.31 421 LYS A CA 1
ATOM 3282 C C . LYS A 1 421 ? -12.035 -56.627 -30.992 1.00 83.31 421 LYS A C 1
ATOM 3284 O O . LYS A 1 421 ? -10.836 -56.874 -30.909 1.00 83.31 421 LYS A O 1
ATOM 3289 N N . ARG A 1 422 ? -12.764 -56.242 -29.943 1.00 86.38 422 ARG A N 1
ATOM 3290 C CA . ARG A 1 422 ? -12.275 -56.120 -28.563 1.00 86.38 422 ARG A CA 1
ATOM 3291 C C . ARG A 1 422 ? -12.716 -57.306 -27.712 1.00 86.38 422 ARG A C 1
ATOM 3293 O O . ARG A 1 422 ? -13.812 -57.827 -27.918 1.00 86.38 422 ARG A O 1
ATOM 3300 N N . THR A 1 423 ? -11.912 -57.683 -26.724 1.00 86.31 423 THR A N 1
ATOM 3301 C CA . THR A 1 423 ? -12.200 -58.823 -25.843 1.00 86.31 423 THR A CA 1
ATOM 3302 C C . THR A 1 423 ? -13.292 -58.460 -24.835 1.00 86.31 423 THR A C 1
ATOM 3304 O O . THR A 1 423 ? -13.269 -57.396 -24.209 1.00 86.31 423 THR A O 1
ATOM 3307 N N . HIS A 1 424 ? -14.286 -59.331 -24.676 1.00 89.38 424 HIS A N 1
ATOM 3308 C CA . HIS A 1 424 ? -15.310 -59.199 -23.643 1.00 89.38 424 HIS A CA 1
ATOM 3309 C C . HIS A 1 424 ? -14.762 -59.693 -22.303 1.00 89.38 424 HIS A C 1
ATOM 3311 O O . HIS A 1 424 ? -14.623 -60.889 -22.085 1.00 89.38 424 HIS A O 1
ATOM 3317 N N . GLY A 1 425 ? -14.458 -58.768 -21.393 1.00 84.88 425 GLY A N 1
ATOM 3318 C CA . GLY A 1 425 ? -13.960 -59.110 -20.065 1.00 84.88 425 GLY A CA 1
ATOM 3319 C C . GLY A 1 425 ? -14.149 -57.982 -19.058 1.00 84.88 425 GLY A C 1
ATOM 3320 O O . GLY A 1 425 ? -14.269 -56.807 -19.416 1.00 84.88 425 GLY A O 1
ATOM 3321 N N . CYS A 1 426 ? -14.182 -58.352 -17.782 1.00 86.69 426 CYS A N 1
ATOM 3322 C CA . CYS A 1 426 ? -14.309 -57.441 -16.655 1.00 86.69 426 CYS A CA 1
ATOM 3323 C C . CYS A 1 426 ? -13.041 -56.597 -16.501 1.00 86.69 426 CYS A C 1
ATOM 3325 O O . CYS A 1 426 ? -11.933 -57.122 -16.395 1.00 86.69 426 CYS A O 1
ATOM 3327 N N . GLN A 1 427 ? -13.188 -55.281 -16.375 1.00 90.44 427 GLN A N 1
ATOM 3328 C CA . GLN A 1 427 ? -12.043 -54.390 -16.187 1.00 90.44 427 GLN A CA 1
ATOM 3329 C C . GLN A 1 427 ? -11.429 -54.487 -14.787 1.00 90.44 427 GLN A C 1
ATOM 3331 O O . GLN A 1 427 ? -10.366 -53.926 -14.563 1.00 90.44 427 GLN A O 1
ATOM 3336 N N . HIS A 1 428 ? -12.056 -55.169 -13.829 1.00 85.44 428 HIS A N 1
ATOM 3337 C CA . HIS A 1 428 ? -11.504 -55.320 -12.478 1.00 85.44 428 HIS A CA 1
ATOM 3338 C C . HIS A 1 428 ? -10.682 -56.596 -12.296 1.00 85.44 428 HIS A C 1
ATOM 3340 O O . HIS A 1 428 ? -9.715 -56.590 -11.537 1.00 85.44 428 HIS A O 1
ATOM 3346 N N . CYS A 1 429 ? -11.051 -57.683 -12.975 1.00 86.12 429 CYS A N 1
ATOM 3347 C CA . CYS A 1 429 ? -10.456 -59.004 -12.750 1.00 86.12 429 CYS A CA 1
ATOM 3348 C C . CYS A 1 429 ? -10.219 -59.828 -14.025 1.00 86.12 429 CYS A C 1
ATOM 3350 O O . CYS A 1 429 ? -9.784 -60.966 -13.908 1.00 86.12 429 CYS A O 1
ATOM 3352 N N . LEU A 1 430 ? -10.499 -59.282 -15.217 1.00 85.19 430 LEU A N 1
ATOM 3353 C CA . LEU A 1 430 ? -10.401 -59.960 -16.521 1.00 85.19 430 LEU A CA 1
ATOM 3354 C C . LEU A 1 430 ? -11.321 -61.182 -16.709 1.00 85.19 430 LEU A C 1
ATOM 3356 O O . LEU A 1 430 ? -11.203 -61.877 -17.709 1.00 85.19 430 LEU A O 1
ATOM 3360 N N . GLY A 1 431 ? -12.260 -61.443 -15.794 1.00 82.44 431 GLY A N 1
ATOM 3361 C CA . GLY A 1 431 ? -13.231 -62.533 -15.945 1.00 82.44 431 GLY A CA 1
ATOM 3362 C C . GLY A 1 431 ? -14.331 -62.240 -16.976 1.00 82.44 431 GLY A C 1
ATOM 3363 O O . GLY A 1 431 ? -14.629 -61.080 -17.258 1.00 82.44 431 GLY A O 1
ATOM 3364 N N . ASN A 1 432 ? -14.993 -63.289 -17.477 1.00 81.56 432 ASN A N 1
ATOM 3365 C CA . ASN A 1 432 ? -16.085 -63.209 -18.464 1.00 81.56 432 ASN A CA 1
ATOM 3366 C C . ASN A 1 432 ? -17.418 -62.739 -17.839 1.00 81.56 432 ASN A C 1
ATOM 3368 O O . ASN A 1 432 ? -18.409 -63.464 -17.809 1.00 81.56 432 ASN A O 1
ATOM 3372 N N . HIS A 1 433 ? -17.435 -61.531 -17.281 1.00 83.12 433 HIS A N 1
ATOM 3373 C CA . HIS A 1 433 ? -18.621 -60.845 -16.758 1.00 83.12 433 HIS A CA 1
ATOM 3374 C C . HIS A 1 433 ? -18.439 -59.324 -16.873 1.00 83.12 433 HIS A C 1
ATOM 3376 O O . HIS A 1 433 ? -17.329 -58.836 -17.080 1.00 83.12 433 HIS A O 1
ATOM 3382 N N . SER A 1 434 ? -19.519 -58.552 -16.737 1.00 83.12 434 SER A N 1
ATOM 3383 C CA . SER A 1 434 ? -19.430 -57.089 -16.693 1.00 83.12 434 SER A CA 1
ATOM 3384 C C . SER A 1 434 ? -19.018 -56.578 -15.309 1.00 83.12 434 SER A C 1
ATOM 3386 O O . SER A 1 434 ? -19.189 -57.262 -14.301 1.00 83.12 434 SER A O 1
ATOM 3388 N N . ASN A 1 435 ? -18.511 -55.347 -15.231 1.00 84.25 435 ASN A N 1
ATOM 3389 C CA . ASN A 1 435 ? -18.013 -54.727 -14.000 1.00 84.25 435 ASN A CA 1
ATOM 3390 C C . ASN A 1 435 ? -19.062 -54.720 -12.869 1.00 84.25 435 ASN A C 1
ATOM 3392 O O . ASN A 1 435 ? -18.701 -54.871 -11.705 1.00 84.25 435 ASN A O 1
ATOM 3396 N N . GLU A 1 436 ? -20.353 -54.583 -13.196 1.00 76.00 436 GLU A N 1
ATOM 3397 C CA . GLU A 1 436 ? -21.455 -54.559 -12.217 1.00 76.00 436 GLU A CA 1
ATOM 3398 C C . GLU A 1 436 ? -21.646 -55.891 -11.474 1.00 76.00 436 GLU A C 1
ATOM 3400 O O . GLU A 1 436 ? -22.098 -55.905 -10.323 1.00 76.00 436 GLU A O 1
ATOM 3405 N N . ASN A 1 437 ? -21.280 -56.993 -12.133 1.00 75.88 437 ASN A N 1
ATOM 3406 C CA . ASN A 1 437 ? -21.384 -58.359 -11.627 1.00 75.88 437 ASN A CA 1
ATOM 3407 C C . ASN A 1 437 ? -20.040 -58.882 -11.101 1.00 75.88 437 ASN A C 1
ATOM 3409 O O . ASN A 1 437 ? -19.898 -60.076 -10.850 1.00 75.88 437 ASN A O 1
ATOM 3413 N N . CYS A 1 438 ? -19.046 -58.002 -10.943 1.00 78.81 438 CYS A N 1
ATOM 3414 C CA . CYS A 1 438 ? -17.733 -58.396 -10.467 1.00 78.81 438 CYS A CA 1
ATOM 3415 C C . CYS A 1 438 ? -17.737 -58.634 -8.950 1.00 78.81 438 CYS A C 1
ATOM 3417 O O . CYS A 1 438 ? -17.987 -57.690 -8.194 1.00 78.81 438 CYS A O 1
ATOM 3419 N N . PRO A 1 439 ? -17.371 -59.840 -8.473 1.00 74.00 439 PRO A N 1
ATOM 3420 C CA . PRO A 1 439 ? -17.271 -60.125 -7.041 1.00 74.00 439 PRO A CA 1
ATOM 3421 C C . PRO A 1 439 ? -16.161 -59.317 -6.343 1.00 74.00 439 PRO A C 1
ATOM 3423 O O . PRO A 1 439 ? -16.163 -59.200 -5.122 1.00 74.00 439 PRO A O 1
ATOM 3426 N N . HIS A 1 440 ? -15.242 -58.709 -7.103 1.00 70.19 440 HIS A N 1
ATOM 3427 C CA . HIS A 1 440 ? -14.184 -57.831 -6.590 1.00 70.19 440 HIS A CA 1
ATOM 3428 C C . HIS A 1 440 ? -14.557 -56.333 -6.590 1.00 70.19 440 HIS A C 1
ATOM 3430 O O . HIS A 1 440 ? -13.706 -55.497 -6.284 1.00 70.19 440 HIS A O 1
ATOM 3436 N N . HIS A 1 441 ? -15.801 -55.964 -6.927 1.00 66.44 441 HIS A N 1
ATOM 3437 C CA . HIS A 1 441 ? -16.267 -54.573 -6.928 1.00 66.44 441 HIS A CA 1
ATOM 3438 C C . HIS A 1 441 ? -17.148 -54.255 -5.703 1.00 66.44 441 HIS A C 1
ATOM 3440 O O . HIS A 1 441 ? -18.250 -54.782 -5.551 1.00 66.44 441 HIS A O 1
ATOM 3446 N N . VAL A 1 442 ? -16.692 -53.340 -4.838 1.00 54.50 442 VAL A N 1
ATOM 3447 C CA . VAL A 1 442 ? -17.440 -52.881 -3.652 1.00 54.50 442 VAL A CA 1
ATOM 3448 C C . VAL A 1 442 ? -18.529 -51.882 -4.070 1.00 54.50 442 VAL A C 1
ATOM 3450 O O . VAL A 1 442 ? -18.234 -50.749 -4.455 1.00 54.50 442 VAL A O 1
ATOM 3453 N N . LYS A 1 443 ? -19.806 -52.275 -3.987 1.00 44.78 443 LYS A N 1
ATOM 3454 C CA . LYS A 1 443 ? -20.953 -51.395 -4.280 1.00 44.78 443 LYS A CA 1
ATOM 3455 C C . LYS A 1 443 ? -21.136 -50.357 -3.158 1.00 44.78 443 LYS A C 1
ATOM 3457 O O . LYS A 1 443 ? -21.476 -50.717 -2.037 1.00 44.78 443 LYS A O 1
ATOM 3462 N N . LYS A 1 444 ? -20.971 -49.060 -3.455 1.00 41.25 444 LYS A N 1
ATOM 3463 C CA . LYS A 1 444 ? -21.478 -47.976 -2.590 1.00 41.25 444 LYS A CA 1
ATOM 3464 C C . LYS A 1 444 ? -23.004 -47.928 -2.719 1.00 41.25 444 LYS A C 1
ATOM 3466 O O . LYS A 1 444 ? -23.514 -47.542 -3.765 1.00 41.25 444 LYS A O 1
ATOM 3471 N N . THR A 1 445 ? -23.732 -48.321 -1.680 1.00 32.19 445 THR A N 1
ATOM 3472 C CA . THR A 1 445 ? -25.195 -48.199 -1.618 1.00 32.19 445 THR A CA 1
ATOM 3473 C C . THR A 1 445 ? -25.590 -46.726 -1.480 1.00 32.19 445 THR A C 1
ATOM 3475 O O . THR A 1 445 ? -25.279 -46.088 -0.473 1.00 32.19 445 THR A O 1
ATOM 3478 N N . GLY A 1 446 ? -26.244 -46.173 -2.503 1.00 32.78 446 GLY A N 1
ATOM 3479 C CA . GLY A 1 446 ? -26.834 -44.837 -2.464 1.00 32.78 446 GLY A CA 1
ATOM 3480 C C . GLY A 1 446 ? -28.086 -44.810 -1.585 1.00 32.78 446 GLY A C 1
ATOM 3481 O O . GLY A 1 446 ? -28.919 -45.706 -1.673 1.00 32.78 446 GLY A O 1
ATOM 3482 N N . LYS A 1 447 ? -28.220 -43.779 -0.742 1.00 32.03 447 LYS A N 1
ATOM 3483 C CA . LYS A 1 447 ? -29.501 -43.422 -0.123 1.00 32.03 447 LYS A CA 1
ATOM 3484 C C . LYS A 1 447 ? -30.355 -42.707 -1.168 1.00 32.03 447 LYS A C 1
ATOM 3486 O O . LYS A 1 447 ? -29.974 -41.648 -1.663 1.00 32.03 447 LYS A O 1
ATOM 3491 N N . GLU A 1 448 ? -31.486 -43.316 -1.493 1.00 26.55 448 GLU A N 1
ATOM 3492 C CA . GLU A 1 448 ? -32.576 -42.735 -2.266 1.00 26.55 448 GLU A CA 1
ATOM 3493 C C . GLU A 1 448 ? -33.163 -41.534 -1.506 1.00 26.55 448 GLU A C 1
ATOM 3495 O O . GLU A 1 448 ? -33.502 -41.637 -0.327 1.00 26.55 448 GLU A O 1
ATOM 3500 N N . GLY A 1 449 ? -33.252 -40.379 -2.165 1.00 28.09 449 GLY A N 1
ATOM 3501 C CA . GLY A 1 449 ? -34.048 -39.251 -1.680 1.00 28.09 449 GLY A CA 1
ATOM 3502 C C . GLY A 1 449 ? -35.515 -39.437 -2.082 1.00 28.09 449 GLY A C 1
ATOM 3503 O O . GLY A 1 449 ? -35.773 -39.958 -3.173 1.00 28.09 449 GLY A O 1
ATOM 3504 N N . PRO A 1 450 ? -36.490 -39.019 -1.257 1.00 27.75 450 PRO A N 1
ATOM 3505 C CA . PRO A 1 450 ? -37.890 -39.108 -1.636 1.00 27.75 450 PRO A CA 1
ATOM 3506 C C . PRO A 1 450 ? -38.185 -38.156 -2.803 1.00 27.75 450 PRO A C 1
ATOM 3508 O O . PRO A 1 450 ? -37.840 -36.974 -2.783 1.00 27.75 450 PRO A O 1
ATOM 3511 N N . LYS A 1 451 ? -38.835 -38.702 -3.835 1.00 28.27 451 LYS A N 1
ATOM 3512 C CA . LYS A 1 451 ? -39.474 -37.953 -4.918 1.00 28.27 451 LYS A CA 1
ATOM 3513 C C . LYS A 1 451 ? -40.742 -37.296 -4.372 1.00 28.27 451 LYS A C 1
ATOM 3515 O O . LYS A 1 451 ? -41.618 -37.995 -3.875 1.00 28.27 451 LYS A O 1
ATOM 3520 N N . GLY A 1 452 ? -40.858 -35.981 -4.517 1.00 24.98 452 GLY A N 1
ATOM 3521 C CA . GLY A 1 452 ? -42.089 -35.250 -4.230 1.00 24.98 452 GLY A CA 1
ATOM 3522 C C . GLY A 1 452 ? -41.902 -33.748 -4.401 1.00 24.98 452 GLY A C 1
ATOM 3523 O O . GLY A 1 452 ? -41.272 -33.101 -3.573 1.00 24.98 452 GLY A O 1
ATOM 3524 N N . ILE A 1 453 ? -42.438 -33.207 -5.493 1.00 22.77 453 ILE A N 1
ATOM 3525 C CA . ILE A 1 453 ? -42.686 -31.774 -5.663 1.00 22.77 453 ILE A CA 1
ATOM 3526 C C . ILE A 1 453 ? -44.008 -31.482 -4.951 1.00 22.77 453 ILE A C 1
ATOM 3528 O O . ILE A 1 453 ? -45.015 -32.111 -5.268 1.00 22.77 453 ILE A O 1
ATOM 3532 N N . ALA A 1 454 ? -44.007 -30.528 -4.024 1.00 21.88 454 ALA A N 1
ATOM 3533 C CA . ALA A 1 454 ? -45.219 -29.894 -3.523 1.00 21.88 454 ALA A CA 1
ATOM 3534 C C . ALA A 1 454 ? -45.096 -28.386 -3.765 1.00 21.88 454 ALA A C 1
ATOM 3536 O O . ALA A 1 454 ? -44.236 -27.718 -3.194 1.00 21.88 454 ALA A O 1
ATOM 3537 N N . THR A 1 455 ? -45.932 -27.864 -4.656 1.00 22.58 455 THR A N 1
ATOM 3538 C CA . THR A 1 455 ? -46.182 -26.430 -4.804 1.00 22.58 455 THR A CA 1
ATOM 3539 C C . THR A 1 455 ? -47.136 -25.993 -3.697 1.00 22.58 455 THR A C 1
ATOM 3541 O O . THR A 1 455 ? -48.200 -26.590 -3.547 1.00 22.58 455 THR A O 1
ATOM 3544 N N . VAL A 1 456 ? -46.778 -24.957 -2.940 1.00 23.83 456 VAL A N 1
ATOM 3545 C CA . VAL A 1 456 ? -47.690 -24.290 -2.000 1.00 23.83 456 VAL A CA 1
ATOM 3546 C C . VAL A 1 456 ? -47.913 -22.866 -2.503 1.00 23.83 456 VAL A C 1
ATOM 3548 O O . VAL A 1 456 ? -46.954 -22.111 -2.659 1.00 23.83 456 VAL A O 1
ATOM 3551 N N . GLU A 1 457 ? -49.169 -22.522 -2.793 1.00 24.88 457 GL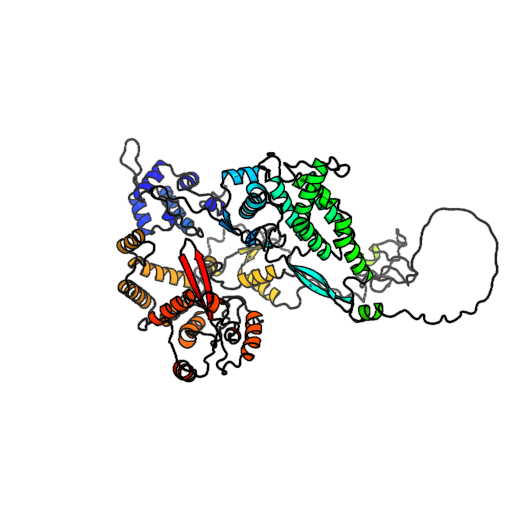U A N 1
ATOM 3552 C CA . GLU A 1 457 ? -49.610 -21.151 -3.071 1.00 24.88 457 GLU A CA 1
ATOM 3553 C C . GLU A 1 457 ? -49.398 -20.254 -1.843 1.00 24.88 457 GLU A C 1
ATOM 3555 O O . GLU A 1 457 ? -49.718 -20.619 -0.711 1.00 24.88 457 GLU A O 1
ATOM 3560 N N . LEU A 1 458 ? -48.864 -19.057 -2.079 1.00 28.00 458 LEU A N 1
ATOM 3561 C CA . LEU A 1 458 ? -48.383 -18.111 -1.066 1.00 28.00 458 LEU A CA 1
ATOM 3562 C C . LEU A 1 458 ? -49.478 -17.335 -0.303 1.00 28.00 458 LEU A C 1
ATOM 3564 O O . LEU A 1 458 ? -49.145 -16.439 0.466 1.00 28.00 458 LEU A O 1
ATOM 3568 N N . GLU A 1 459 ? -50.764 -17.664 -0.440 1.00 29.45 459 GLU A N 1
ATOM 3569 C CA . GLU A 1 459 ? -51.844 -16.799 0.074 1.00 29.45 459 GLU A CA 1
ATOM 3570 C C . GLU A 1 459 ? -52.467 -17.207 1.423 1.00 29.45 459 GLU A C 1
ATOM 3572 O O . GLU A 1 459 ? -53.402 -16.557 1.880 1.00 29.45 459 GLU A O 1
ATOM 3577 N N . LYS A 1 460 ? -51.956 -18.225 2.136 1.00 29.69 460 LYS A N 1
ATOM 3578 C CA . LYS A 1 460 ? -52.583 -18.684 3.405 1.00 29.69 460 LYS A CA 1
ATOM 3579 C C . LYS A 1 460 ? -51.718 -18.691 4.673 1.00 29.69 460 LYS A C 1
ATOM 3581 O O . LYS A 1 460 ? -52.160 -19.219 5.686 1.00 29.69 460 LYS A O 1
ATOM 3586 N N . ILE A 1 461 ? -50.540 -18.062 4.689 1.00 30.09 461 ILE A N 1
ATOM 3587 C CA . ILE A 1 461 ? -49.694 -18.013 5.911 1.00 30.09 461 ILE A CA 1
ATOM 3588 C C . ILE A 1 461 ? -49.986 -16.784 6.800 1.00 30.09 461 ILE A C 1
ATOM 3590 O O . ILE A 1 461 ? -49.557 -16.730 7.948 1.00 30.09 461 ILE A O 1
ATOM 3594 N N . ALA A 1 462 ? -50.801 -15.829 6.345 1.00 29.02 462 ALA A N 1
ATOM 3595 C CA . ALA A 1 462 ? -51.147 -14.650 7.146 1.00 29.02 462 ALA A CA 1
ATOM 3596 C C . ALA A 1 462 ? -52.219 -14.893 8.237 1.00 29.02 462 ALA A C 1
ATOM 3598 O O . ALA A 1 462 ? -52.517 -13.972 8.989 1.00 29.02 462 ALA A O 1
ATOM 3599 N N . ALA A 1 463 ? -52.804 -16.095 8.352 1.00 28.80 463 ALA A N 1
ATOM 3600 C CA . ALA A 1 463 ? -54.026 -16.297 9.145 1.00 28.80 463 ALA A CA 1
ATOM 3601 C C . ALA A 1 463 ? -53.923 -17.239 10.365 1.00 28.80 463 ALA A C 1
ATOM 3603 O O . ALA A 1 463 ? -54.946 -17.511 10.984 1.00 28.80 463 ALA A O 1
ATOM 3604 N N . SER A 1 464 ? -52.743 -17.735 10.763 1.00 29.42 464 SER A N 1
ATOM 3605 C CA . SER A 1 464 ? -52.655 -18.654 11.921 1.00 29.42 464 SER A CA 1
ATOM 3606 C C . SER A 1 464 ? -51.411 -18.486 12.801 1.00 29.42 464 SER A C 1
ATOM 3608 O O . SER A 1 464 ? -50.819 -19.473 13.234 1.00 29.42 464 SER A O 1
ATOM 3610 N N . ALA A 1 465 ? -51.003 -17.248 13.086 1.00 29.88 465 ALA A N 1
ATOM 3611 C CA . ALA A 1 465 ? -50.053 -16.974 14.164 1.00 29.88 465 ALA A CA 1
ATOM 3612 C C . ALA A 1 465 ? -50.825 -16.703 15.467 1.00 29.88 465 ALA A C 1
ATOM 3614 O O . ALA A 1 465 ? -51.026 -15.556 15.860 1.00 29.88 465 ALA A O 1
ATOM 3615 N N . SER A 1 466 ? -51.302 -17.764 16.120 1.00 27.39 466 SER A N 1
ATOM 3616 C CA . SER A 1 466 ? -51.697 -17.684 17.527 1.00 27.39 466 SER A CA 1
ATOM 3617 C C . SER A 1 466 ? -50.441 -17.555 18.388 1.00 27.39 466 SER A C 1
ATOM 3619 O O . SER A 1 466 ? -49.496 -18.329 18.247 1.00 27.39 466 SER A O 1
ATOM 3621 N N . PHE A 1 467 ? -50.456 -16.540 19.245 1.00 29.53 467 PHE A N 1
ATOM 3622 C CA . PHE A 1 467 ? -49.440 -16.189 20.231 1.00 29.53 467 PHE A CA 1
ATOM 3623 C C . PHE A 1 467 ? -49.216 -17.362 21.199 1.00 29.53 467 PHE A C 1
ATOM 3625 O O . PHE A 1 467 ? -50.154 -17.760 21.885 1.00 29.53 467 PHE A O 1
ATOM 3632 N N . ASP A 1 468 ? -47.997 -17.899 21.263 1.00 29.66 468 ASP A N 1
ATOM 3633 C CA . ASP A 1 468 ? -47.611 -18.887 22.274 1.00 29.66 468 ASP A CA 1
ATOM 3634 C C . ASP A 1 468 ? -46.616 -18.222 23.235 1.00 29.66 468 ASP A C 1
ATOM 3636 O O . ASP A 1 468 ? -45.505 -17.844 22.861 1.00 29.66 468 ASP A O 1
ATOM 3640 N N . SER A 1 469 ? -47.057 -17.967 24.466 1.00 33.94 469 SER A N 1
ATOM 3641 C CA . SER A 1 469 ? -46.420 -17.050 25.419 1.00 33.94 469 SER A CA 1
ATOM 3642 C C . SER A 1 469 ? -45.313 -17.693 26.262 1.00 33.94 469 SER A C 1
ATOM 3644 O O . SER A 1 469 ? -45.131 -17.296 27.409 1.00 33.94 469 SER A O 1
ATOM 3646 N N . ASN A 1 470 ? -44.605 -18.709 25.752 1.00 33.31 470 ASN A N 1
ATOM 3647 C CA . ASN A 1 470 ? -43.700 -19.502 26.597 1.00 33.31 470 ASN A CA 1
ATOM 3648 C C . ASN A 1 470 ? -42.340 -19.876 25.983 1.00 33.31 470 ASN A C 1
ATOM 3650 O O . ASN A 1 470 ? -41.701 -20.835 26.413 1.00 33.31 470 ASN A O 1
ATOM 3654 N N . THR A 1 471 ? -41.846 -19.103 25.014 1.00 34.16 471 THR A N 1
ATOM 3655 C CA . THR A 1 471 ? -40.453 -19.221 24.553 1.00 34.16 471 THR A CA 1
ATOM 3656 C C . THR A 1 471 ? -39.781 -17.858 24.490 1.00 34.16 471 THR A C 1
ATOM 3658 O O . THR A 1 471 ? -40.182 -17.002 23.707 1.00 34.16 471 THR A O 1
ATOM 3661 N N . ASP A 1 472 ? -38.712 -17.696 25.268 1.00 35.56 472 ASP A N 1
ATOM 3662 C CA . ASP A 1 472 ? -37.876 -16.492 25.423 1.00 35.56 472 ASP A CA 1
ATOM 3663 C C . ASP A 1 472 ? -36.987 -16.187 24.191 1.00 35.56 472 ASP A C 1
ATOM 3665 O O . ASP A 1 472 ? -35.853 -15.720 24.287 1.00 35.56 472 ASP A O 1
ATOM 3669 N N . LYS A 1 473 ? -37.478 -16.497 22.986 1.00 32.06 473 LYS A N 1
ATOM 3670 C CA . LYS A 1 473 ? -36.791 -16.242 21.716 1.00 32.06 473 LYS A CA 1
ATOM 3671 C C . LYS A 1 473 ? -37.693 -15.406 20.826 1.00 32.06 473 LYS A C 1
ATOM 3673 O O . LYS A 1 473 ? -38.791 -15.828 20.471 1.00 32.06 473 LYS A O 1
ATOM 3678 N N . SER A 1 474 ? -37.222 -14.215 20.456 1.00 32.19 474 SER A N 1
ATOM 3679 C CA . SER A 1 474 ? -37.975 -13.334 19.564 1.00 32.19 474 SER A CA 1
ATOM 3680 C C . SER A 1 474 ? -38.202 -14.014 18.196 1.00 32.19 474 SER A C 1
ATOM 3682 O O . SER A 1 474 ? -37.282 -14.653 17.672 1.00 32.19 474 SER A O 1
ATOM 3684 N N . PRO A 1 475 ? -39.377 -13.857 17.556 1.00 32.22 475 PRO A N 1
ATOM 3685 C CA . PRO A 1 475 ? -39.691 -14.504 16.273 1.00 32.22 475 PRO A CA 1
ATOM 3686 C C . PRO A 1 475 ? -38.763 -14.106 15.109 1.00 32.22 475 PRO A C 1
ATOM 3688 O O . PRO A 1 475 ? -38.718 -14.789 14.083 1.00 32.22 475 PRO A O 1
ATOM 3691 N N . LEU A 1 476 ? -37.998 -13.020 15.261 1.00 36.19 476 LEU A N 1
ATOM 3692 C CA . LEU A 1 476 ? -37.151 -12.425 14.223 1.00 36.19 476 LEU A CA 1
ATOM 3693 C C . LEU A 1 476 ? -35.815 -13.155 13.995 1.00 36.19 476 LEU A C 1
ATOM 3695 O O . LEU A 1 476 ? -35.193 -12.953 12.955 1.00 36.19 476 LEU A O 1
ATOM 3699 N N . GLU A 1 477 ? -35.400 -14.058 14.888 1.00 36.84 477 GLU A N 1
ATOM 3700 C CA . GLU A 1 477 ? -34.216 -14.907 14.662 1.00 36.84 477 GLU A CA 1
ATOM 3701 C C . GLU A 1 477 ? -34.488 -16.085 13.703 1.00 36.84 477 GLU A C 1
ATOM 3703 O O . GLU A 1 477 ? -33.556 -16.741 13.238 1.00 36.84 477 GLU A O 1
ATOM 3708 N N . SER A 1 478 ? -35.753 -16.357 13.359 1.00 38.75 478 SER A N 1
ATOM 3709 C CA . SER A 1 478 ? -36.150 -17.603 12.682 1.00 38.75 478 SER A CA 1
ATOM 3710 C C . SER A 1 478 ? -36.381 -17.513 11.162 1.00 38.75 478 SER A C 1
ATOM 3712 O O . SER A 1 478 ? -36.626 -18.543 10.524 1.00 38.75 478 SER A O 1
ATOM 3714 N N . LEU A 1 479 ? -36.279 -16.323 10.548 1.00 38.75 479 LEU A N 1
ATOM 3715 C CA . LEU A 1 479 ? -36.745 -16.087 9.167 1.00 38.75 479 LEU A CA 1
ATOM 3716 C C . LEU A 1 479 ? -35.765 -15.331 8.249 1.00 38.75 479 LEU A C 1
ATOM 3718 O O . LEU A 1 479 ? -36.187 -14.601 7.357 1.00 38.75 479 LEU A O 1
ATOM 3722 N N . THR A 1 480 ? -34.452 -15.532 8.378 1.00 43.78 480 THR A N 1
ATOM 3723 C CA . THR A 1 480 ? -33.513 -15.126 7.313 1.00 43.78 480 THR A CA 1
ATOM 3724 C C . THR A 1 480 ? -33.242 -16.300 6.375 1.00 43.78 480 THR A C 1
ATOM 3726 O O . THR A 1 480 ? -32.564 -17.261 6.735 1.00 43.78 480 THR A O 1
ATOM 3729 N N . TYR A 1 481 ? -33.786 -16.236 5.159 1.00 44.78 481 TYR A N 1
ATOM 3730 C CA . TYR A 1 481 ? -33.431 -17.141 4.065 1.00 44.78 481 TYR A CA 1
ATOM 3731 C C . TYR A 1 481 ? -32.381 -16.470 3.176 1.00 44.78 481 TYR A C 1
ATOM 3733 O O . TYR A 1 481 ? -32.525 -15.307 2.808 1.00 44.78 481 TYR A O 1
ATOM 3741 N N . VAL A 1 482 ? -31.329 -17.203 2.822 1.00 39.41 482 VAL A N 1
ATOM 3742 C CA . VAL A 1 482 ? -30.237 -16.735 1.959 1.00 39.41 482 VAL A CA 1
ATOM 3743 C C . VAL A 1 482 ? -30.265 -17.531 0.660 1.00 39.41 482 VAL A C 1
ATOM 3745 O O . VAL A 1 482 ? -30.508 -18.741 0.671 1.00 39.41 482 VAL A O 1
ATOM 3748 N N . LYS A 1 483 ? -30.036 -16.855 -0.471 1.00 39.09 483 LYS A N 1
ATOM 3749 C CA . LYS A 1 483 ? -29.915 -17.512 -1.776 1.00 39.09 483 LYS A CA 1
ATOM 3750 C C . LYS A 1 483 ? -28.545 -18.181 -1.904 1.00 39.09 483 LYS A C 1
ATOM 3752 O O . LYS A 1 483 ? -27.521 -17.528 -1.743 1.00 39.09 483 LYS A O 1
ATOM 3757 N N . VAL A 1 484 ? -28.527 -19.467 -2.234 1.00 36.94 484 VAL A N 1
ATOM 3758 C CA . VAL A 1 484 ? -27.324 -20.295 -2.393 1.00 36.94 484 VAL A CA 1
ATOM 3759 C C . VAL A 1 484 ? -27.358 -21.088 -3.706 1.00 36.94 484 VAL A C 1
ATOM 3761 O O . VAL A 1 484 ? -28.407 -21.288 -4.322 1.00 36.94 484 VAL A O 1
ATOM 3764 N N . GLY A 1 485 ? -26.177 -21.523 -4.160 1.00 34.81 485 GLY A N 1
ATOM 3765 C CA . GLY A 1 485 ? -25.959 -22.228 -5.430 1.00 34.81 485 GLY A CA 1
ATOM 3766 C C . GLY A 1 485 ? -25.338 -21.340 -6.514 1.00 34.81 485 GLY A C 1
ATOM 3767 O O . GLY A 1 485 ? -25.452 -20.119 -6.469 1.00 34.81 485 GLY A O 1
ATOM 3768 N N . ARG A 1 486 ? -24.697 -21.956 -7.521 1.00 31.44 486 ARG A N 1
ATOM 3769 C CA . ARG A 1 486 ? -23.938 -21.271 -8.597 1.00 31.44 486 ARG A CA 1
ATOM 3770 C C . ARG A 1 486 ? -24.744 -20.214 -9.367 1.00 31.44 486 ARG A C 1
ATOM 3772 O O . ARG A 1 486 ? -24.162 -19.317 -9.961 1.00 31.44 486 ARG A O 1
ATOM 3779 N N . HIS A 1 487 ? -26.069 -20.329 -9.339 1.00 36.78 487 HIS A N 1
ATOM 3780 C CA . HIS A 1 487 ? -27.007 -19.433 -10.015 1.00 36.78 487 HIS A CA 1
ATOM 3781 C C . HIS A 1 487 ? -27.963 -18.710 -9.045 1.00 36.78 487 HIS A C 1
ATOM 3783 O O . HIS A 1 487 ? -28.847 -18.000 -9.496 1.00 36.78 487 HIS A O 1
ATOM 3789 N N . GLN A 1 488 ? -27.777 -18.854 -7.722 1.00 39.03 488 GLN A N 1
ATOM 3790 C CA . GLN A 1 488 ? -28.647 -18.284 -6.673 1.00 39.03 488 GLN A CA 1
ATOM 3791 C C . GLN A 1 488 ? -30.101 -18.804 -6.674 1.00 39.03 488 GLN A C 1
ATOM 3793 O O . GLN A 1 488 ? -31.022 -18.125 -6.218 1.00 39.03 488 GLN A O 1
ATOM 3798 N N . ASN A 1 489 ? -30.312 -20.030 -7.155 1.00 37.88 489 ASN A N 1
ATOM 3799 C CA . ASN A 1 489 ? -31.648 -20.587 -7.400 1.00 37.88 489 ASN A CA 1
ATOM 3800 C C . ASN A 1 489 ? -32.309 -21.220 -6.162 1.00 37.88 489 ASN A C 1
ATOM 3802 O O . ASN A 1 489 ? -33.464 -21.629 -6.248 1.00 37.88 489 ASN A O 1
ATOM 3806 N N . ALA A 1 490 ? -31.596 -21.365 -5.042 1.00 33.72 490 ALA A N 1
ATOM 3807 C CA . ALA A 1 490 ? -32.103 -22.051 -3.854 1.00 33.72 490 ALA A CA 1
ATOM 3808 C C . ALA A 1 490 ? -32.116 -21.117 -2.642 1.00 33.72 490 ALA A C 1
ATOM 3810 O O . ALA A 1 490 ? -31.097 -20.515 -2.325 1.00 33.72 490 ALA A O 1
ATOM 3811 N N . LEU A 1 491 ? -33.251 -21.011 -1.949 1.00 34.34 491 LEU A N 1
ATOM 3812 C CA . LEU A 1 491 ? -33.389 -20.265 -0.694 1.00 34.34 491 LEU A CA 1
ATOM 3813 C C . LEU A 1 491 ? -33.267 -21.229 0.489 1.00 34.34 491 LEU A C 1
ATOM 3815 O O . LEU A 1 491 ? -34.025 -22.192 0.580 1.00 34.34 491 LEU A O 1
ATOM 3819 N N . VAL A 1 492 ? -32.321 -20.975 1.395 1.00 39.97 492 VAL A N 1
ATOM 3820 C CA . VAL A 1 492 ? -32.054 -21.835 2.563 1.00 39.97 492 VAL A CA 1
ATOM 3821 C C . VAL A 1 492 ? -31.988 -20.986 3.833 1.00 39.97 492 VAL A C 1
ATOM 3823 O O . VAL A 1 492 ? -31.519 -19.851 3.790 1.00 39.97 492 VAL A O 1
ATOM 3826 N N . LYS A 1 493 ? -32.462 -21.514 4.971 1.00 44.41 493 LYS A N 1
ATOM 3827 C CA . LYS A 1 493 ? -32.393 -20.825 6.273 1.00 44.41 493 LYS A CA 1
ATOM 3828 C C . LYS A 1 493 ? -30.936 -20.534 6.659 1.00 44.41 493 LYS A C 1
ATOM 3830 O O . LYS A 1 493 ? -30.103 -21.439 6.637 1.00 44.41 493 LYS A O 1
ATOM 3835 N N . ALA A 1 494 ? -30.643 -19.299 7.064 1.00 45.22 494 ALA A N 1
ATOM 3836 C CA . ALA A 1 494 ? -29.300 -18.834 7.419 1.00 45.22 494 ALA A CA 1
ATOM 3837 C C . ALA A 1 494 ? -28.654 -19.652 8.555 1.00 45.22 494 ALA A C 1
ATOM 3839 O O . ALA A 1 494 ? -27.446 -19.886 8.541 1.00 45.22 494 ALA A O 1
ATOM 3840 N N . SER A 1 495 ? -29.457 -20.139 9.508 1.00 42.41 495 SER A N 1
ATOM 3841 C CA . SER A 1 495 ? -29.000 -21.017 10.592 1.00 42.41 495 SER A CA 1
ATOM 3842 C C . SER A 1 495 ? -28.511 -22.380 10.087 1.00 42.41 495 SER A C 1
ATOM 3844 O O . SER A 1 495 ? -27.456 -22.846 10.508 1.00 42.41 495 SER A O 1
ATOM 3846 N N . ALA A 1 496 ? -29.210 -22.974 9.116 1.00 43.16 496 ALA A N 1
ATOM 3847 C CA . ALA A 1 496 ? -28.845 -24.267 8.541 1.00 43.16 496 ALA A CA 1
ATOM 3848 C C . ALA A 1 496 ? -27.527 -24.199 7.752 1.00 43.16 496 ALA A C 1
ATOM 3850 O O . ALA A 1 496 ? -26.737 -25.139 7.812 1.00 43.16 496 ALA A O 1
ATOM 3851 N N . VAL A 1 497 ? -27.264 -23.081 7.059 1.00 47.75 497 VAL A N 1
ATOM 3852 C CA . VAL A 1 497 ? -25.995 -22.837 6.345 1.00 47.75 497 VAL A CA 1
ATOM 3853 C C . VAL A 1 497 ? -24.830 -22.728 7.331 1.00 47.75 497 VAL A C 1
ATOM 3855 O O . VAL A 1 497 ? -23.802 -23.366 7.125 1.00 47.75 497 VAL A O 1
ATOM 3858 N N . ARG A 1 498 ? -25.001 -21.999 8.444 1.00 45.78 498 ARG A N 1
ATOM 3859 C CA . ARG A 1 498 ? -23.967 -21.876 9.488 1.00 45.78 498 ARG A CA 1
ATOM 3860 C C . ARG A 1 498 ? -23.593 -23.226 10.101 1.00 45.78 498 ARG A C 1
ATOM 3862 O O . ARG A 1 498 ? -22.408 -23.516 10.234 1.00 45.78 498 ARG A O 1
ATOM 3869 N N . GLU A 1 499 ? -24.575 -24.069 10.421 1.00 42.53 499 GLU A N 1
ATOM 3870 C CA . GLU A 1 499 ? -24.329 -25.403 10.991 1.00 42.53 499 GLU A CA 1
ATOM 3871 C C . GLU A 1 499 ? -23.649 -26.353 9.994 1.00 42.53 499 GLU A C 1
ATOM 3873 O O . GLU A 1 499 ? -22.695 -27.049 10.355 1.00 42.53 499 GLU A O 1
ATOM 3878 N N . THR A 1 500 ? -24.079 -26.355 8.726 1.00 46.28 500 THR A N 1
ATOM 3879 C CA . THR A 1 500 ? -23.449 -27.199 7.693 1.00 46.28 500 THR A CA 1
ATOM 3880 C C . THR A 1 500 ? -22.044 -26.732 7.322 1.00 46.28 500 THR A C 1
ATOM 3882 O O . THR A 1 500 ? -21.179 -27.570 7.055 1.00 46.28 500 THR A O 1
ATOM 3885 N N . GLU A 1 501 ? -21.770 -25.427 7.329 1.00 44.69 501 GLU A N 1
ATOM 3886 C CA . GLU A 1 501 ? -20.430 -24.902 7.056 1.00 44.69 501 GLU A CA 1
ATOM 3887 C C . GLU A 1 501 ? -19.466 -25.105 8.231 1.00 44.69 501 GLU A C 1
ATOM 3889 O O . GLU A 1 501 ? -18.328 -25.517 7.998 1.00 44.69 501 GLU A O 1
ATOM 3894 N N . MET A 1 502 ? -19.919 -24.970 9.485 1.00 39.50 502 MET A N 1
ATOM 3895 C CA . MET A 1 502 ? -19.124 -25.342 10.670 1.00 39.50 502 MET A CA 1
ATOM 3896 C C . MET A 1 502 ? -18.727 -26.824 10.657 1.00 39.50 502 MET A C 1
ATOM 3898 O O . MET A 1 502 ? -17.576 -27.166 10.938 1.00 39.50 502 MET A O 1
ATOM 3902 N N . GLN A 1 503 ? -19.653 -27.715 10.289 1.00 42.53 503 GLN A N 1
ATOM 3903 C CA . GLN A 1 503 ? -19.365 -29.148 10.160 1.00 42.53 503 GLN A CA 1
ATOM 3904 C C . GLN A 1 503 ? -18.385 -29.443 9.013 1.00 42.53 503 GLN A C 1
ATOM 3906 O O . GLN A 1 503 ? -17.544 -30.335 9.137 1.00 42.53 503 GLN A O 1
ATOM 3911 N N . ARG A 1 504 ? -18.433 -28.667 7.921 1.00 42.41 504 ARG A N 1
ATOM 3912 C CA . ARG A 1 504 ? -17.474 -28.762 6.807 1.00 42.41 504 ARG A CA 1
ATOM 3913 C C . ARG A 1 504 ? -16.066 -28.337 7.213 1.00 42.41 504 ARG A C 1
ATOM 3915 O O . ARG A 1 504 ? -15.121 -29.058 6.899 1.00 42.41 504 ARG A O 1
ATOM 3922 N N . VAL A 1 505 ? -15.935 -27.216 7.923 1.00 41.19 505 VAL A N 1
ATOM 3923 C CA . VAL A 1 505 ? -14.645 -26.662 8.374 1.00 41.19 505 VAL A CA 1
ATOM 3924 C C . VAL A 1 505 ? -13.963 -27.577 9.399 1.00 41.19 505 VAL A C 1
ATOM 3926 O O . VAL A 1 505 ? -12.746 -27.740 9.351 1.00 41.19 505 VAL A O 1
ATOM 3929 N N . ASN A 1 506 ? -14.733 -28.249 10.262 1.00 42.81 506 ASN A N 1
ATOM 3930 C CA . ASN A 1 506 ? -14.191 -29.178 11.262 1.00 42.81 506 ASN A CA 1
ATOM 3931 C C . ASN A 1 506 ? -13.899 -30.593 10.726 1.00 42.81 506 ASN A C 1
ATOM 3933 O O . ASN A 1 506 ? -13.236 -31.387 11.400 1.00 42.81 506 ASN A O 1
ATOM 3937 N N . SER A 1 507 ? -14.358 -30.940 9.519 1.00 39.62 507 SER A N 1
ATOM 3938 C CA . SER A 1 507 ? -14.108 -32.261 8.941 1.00 39.62 507 SER A CA 1
ATOM 3939 C C . SER A 1 507 ? -12.706 -32.340 8.317 1.00 39.62 507 SER A C 1
ATOM 3941 O O . SER A 1 507 ? -12.437 -31.797 7.249 1.00 39.62 507 SER A O 1
ATOM 3943 N N . LYS A 1 508 ? -11.795 -33.082 8.960 1.00 39.12 508 LYS A N 1
ATOM 3944 C CA . LYS A 1 508 ? -10.418 -33.323 8.474 1.00 39.12 508 LYS A CA 1
ATOM 3945 C C . LYS A 1 508 ? -10.329 -34.104 7.144 1.00 39.12 508 LYS A C 1
ATOM 3947 O O . LYS A 1 508 ? -9.228 -34.328 6.662 1.00 39.12 508 LYS A O 1
ATOM 3952 N N . ASN A 1 509 ? -11.459 -34.502 6.548 1.00 40.00 509 ASN A N 1
ATOM 3953 C CA . ASN A 1 509 ? -11.544 -35.398 5.386 1.00 40.00 509 ASN A CA 1
ATOM 3954 C C . ASN A 1 509 ? -12.559 -34.929 4.314 1.00 40.00 509 ASN A C 1
ATOM 3956 O O . ASN A 1 509 ? -13.255 -35.754 3.718 1.00 40.00 509 ASN A O 1
ATOM 3960 N N . ALA A 1 510 ? -12.682 -33.625 4.048 1.00 34.25 510 ALA A N 1
ATOM 3961 C CA . ALA A 1 510 ? -13.468 -33.147 2.904 1.00 34.25 510 ALA A CA 1
ATOM 3962 C C . ALA A 1 510 ? -12.641 -33.196 1.594 1.00 34.25 510 ALA A C 1
ATOM 3964 O O . ALA A 1 510 ? -11.497 -32.736 1.582 1.00 34.25 510 ALA A O 1
ATOM 3965 N N . PRO A 1 511 ? -13.189 -33.730 0.482 1.00 36.31 511 PRO A N 1
ATOM 3966 C CA . PRO A 1 511 ? -12.476 -33.816 -0.787 1.00 36.31 511 PRO A CA 1
ATOM 3967 C C . PRO A 1 511 ? -12.295 -32.425 -1.409 1.00 36.31 511 PRO A C 1
ATOM 3969 O O . PRO A 1 511 ? -13.163 -31.559 -1.317 1.00 36.31 511 PRO A O 1
ATOM 3972 N N . SER A 1 512 ? -11.136 -32.228 -2.032 1.00 42.16 512 SER A N 1
ATOM 3973 C CA . SER A 1 512 ? -10.586 -30.963 -2.519 1.00 42.16 512 SER A CA 1
ATOM 3974 C C . SER A 1 512 ? -11.522 -30.149 -3.430 1.00 42.16 512 SER A C 1
ATOM 3976 O O . SER A 1 512 ? -11.535 -30.318 -4.648 1.00 42.16 512 SER A O 1
ATOM 3978 N N . SER A 1 513 ? -12.200 -29.163 -2.852 1.00 49.91 513 SER A N 1
ATOM 3979 C CA . SER A 1 513 ? -12.301 -27.824 -3.443 1.00 49.91 513 SER A CA 1
ATOM 3980 C C . SER A 1 513 ? -11.765 -26.848 -2.398 1.00 49.91 513 SER A C 1
ATOM 3982 O O . SER A 1 513 ? -12.516 -26.244 -1.634 1.00 49.91 513 SER A O 1
ATOM 3984 N N . SER A 1 514 ? -10.440 -26.830 -2.252 1.00 52.41 514 SER A N 1
ATOM 3985 C CA . SER A 1 514 ? -9.741 -26.062 -1.226 1.00 52.41 514 SER A CA 1
ATOM 3986 C C . SER A 1 514 ? -9.946 -24.571 -1.475 1.00 52.41 514 SER A C 1
ATOM 3988 O O . SER A 1 514 ? -9.400 -24.045 -2.446 1.00 52.41 514 SER A O 1
ATOM 3990 N N . LEU A 1 515 ? -10.713 -23.910 -0.604 1.00 62.22 515 LEU A N 1
ATOM 3991 C CA . LEU A 1 515 ? -10.713 -22.451 -0.504 1.00 62.22 515 LEU A CA 1
ATOM 3992 C C . LEU A 1 515 ? -9.258 -21.972 -0.487 1.00 62.22 515 LEU A C 1
ATOM 3994 O O . LEU A 1 515 ? -8.410 -22.541 0.211 1.00 62.22 515 LEU A O 1
ATOM 3998 N N . THR A 1 516 ? -8.960 -20.947 -1.275 1.00 74.00 516 THR A N 1
ATOM 3999 C CA . THR A 1 516 ? -7.662 -20.280 -1.235 1.00 74.00 516 THR A CA 1
ATOM 4000 C C . THR A 1 516 ? -7.386 -19.774 0.181 1.00 74.00 516 THR A C 1
ATOM 4002 O O . THR A 1 516 ? -8.296 -19.541 0.980 1.00 74.00 516 THR A O 1
ATOM 4005 N N . ILE A 1 517 ? -6.113 -19.552 0.513 1.00 69.19 517 ILE A N 1
ATOM 4006 C CA . ILE A 1 517 ? -5.727 -18.997 1.822 1.00 69.19 517 ILE A CA 1
ATOM 4007 C C . ILE A 1 517 ? -6.452 -17.664 2.086 1.00 69.19 517 ILE A C 1
ATOM 4009 O O . ILE A 1 517 ? -6.812 -17.375 3.224 1.00 69.19 517 ILE A O 1
ATOM 4013 N N . ALA A 1 518 ? -6.694 -16.866 1.041 1.00 67.31 518 ALA A N 1
ATOM 4014 C CA . ALA A 1 518 ? -7.441 -15.617 1.135 1.00 67.31 518 ALA A CA 1
ATOM 4015 C C . ALA A 1 518 ? -8.920 -15.855 1.477 1.00 67.31 518 ALA A C 1
ATOM 4017 O O . ALA A 1 518 ? -9.408 -15.272 2.441 1.00 67.31 518 ALA A O 1
ATOM 4018 N N . GLU A 1 519 ? -9.593 -16.757 0.761 1.00 72.25 519 GLU A N 1
ATOM 4019 C CA . GLU A 1 519 ? -11.002 -17.093 1.007 1.00 72.25 519 GLU A CA 1
ATOM 4020 C C . GLU A 1 519 ? -11.207 -17.722 2.388 1.00 72.25 519 GLU A C 1
ATOM 4022 O O . GLU A 1 519 ? -12.148 -17.369 3.092 1.00 72.25 519 GLU A O 1
ATOM 4027 N N . LYS A 1 520 ? -10.290 -18.591 2.834 1.00 74.75 520 LYS A N 1
ATOM 4028 C CA . LYS A 1 520 ? -10.321 -19.139 4.196 1.00 74.75 520 LYS A CA 1
ATOM 4029 C C . LYS A 1 520 ? -10.202 -18.026 5.244 1.00 74.75 520 LYS A C 1
ATOM 4031 O O . LYS A 1 520 ? -10.967 -17.998 6.203 1.00 74.75 520 LYS A O 1
ATOM 4036 N N . ARG A 1 521 ? -9.274 -17.080 5.047 1.00 75.56 521 ARG A N 1
ATOM 4037 C CA . ARG A 1 521 ? -9.084 -15.937 5.958 1.00 75.56 521 ARG A CA 1
ATOM 4038 C C . ARG A 1 521 ? -10.297 -15.016 5.997 1.00 75.56 521 ARG A C 1
ATOM 4040 O O . ARG A 1 521 ? -10.618 -14.495 7.063 1.00 75.56 521 ARG A O 1
ATOM 4047 N N . GLU A 1 522 ? -10.919 -14.776 4.849 1.00 75.81 522 GLU A N 1
ATOM 4048 C CA . GLU A 1 522 ? -12.117 -13.950 4.722 1.00 75.81 522 GLU A CA 1
ATOM 4049 C C . GLU A 1 522 ? -13.326 -14.615 5.381 1.00 75.81 522 GLU A C 1
ATOM 4051 O O . GLU A 1 522 ? -14.011 -13.965 6.169 1.00 75.81 522 GLU A O 1
ATOM 4056 N N . LEU A 1 523 ? -13.496 -15.925 5.184 1.00 77.94 523 LEU A N 1
ATOM 4057 C CA . LEU A 1 523 ? -14.504 -16.723 5.876 1.00 77.94 523 LEU A CA 1
ATOM 4058 C C . LEU A 1 523 ? -14.316 -16.658 7.396 1.00 77.94 523 LEU A C 1
ATOM 4060 O O . LEU A 1 523 ? -15.245 -16.295 8.110 1.00 77.94 523 LEU A O 1
ATOM 4064 N N . GLU A 1 524 ? -13.104 -16.908 7.895 1.00 78.56 524 GLU A N 1
ATOM 4065 C CA . GLU A 1 524 ? -12.781 -16.788 9.323 1.00 78.56 524 GLU A CA 1
ATOM 4066 C C . GLU A 1 524 ? -13.103 -15.385 9.873 1.00 78.56 524 GLU A C 1
ATOM 4068 O O . GLU A 1 524 ? -13.686 -15.272 10.945 1.00 78.56 524 GLU A O 1
ATOM 4073 N N . ASN A 1 525 ? -12.798 -14.308 9.135 1.00 80.38 525 ASN A N 1
ATOM 4074 C CA . ASN A 1 525 ? -13.155 -12.944 9.553 1.00 80.38 525 ASN A CA 1
ATOM 4075 C C . ASN A 1 525 ? -14.672 -12.708 9.577 1.00 80.38 525 ASN A C 1
ATOM 4077 O O . ASN A 1 525 ? -15.151 -11.948 10.415 1.00 80.38 525 ASN A O 1
ATOM 4081 N N . SER A 1 526 ? -15.420 -13.324 8.659 1.00 78.06 526 SER A N 1
ATOM 4082 C CA . SER A 1 526 ? -16.876 -13.172 8.591 1.00 78.06 526 SER A CA 1
ATOM 4083 C C . SER A 1 526 ? -17.605 -13.858 9.753 1.00 78.06 526 SER A C 1
ATOM 4085 O O . SER A 1 526 ? -18.672 -13.391 10.156 1.00 78.06 526 SER A O 1
ATOM 4087 N N . LEU A 1 527 ? -17.011 -14.923 10.309 1.00 80.25 527 LEU A N 1
ATOM 4088 C CA . LEU A 1 527 ? -17.568 -15.710 11.413 1.00 80.25 527 LEU A CA 1
ATOM 4089 C C . LEU A 1 527 ? -17.420 -15.029 12.782 1.00 80.25 527 LEU A C 1
ATOM 4091 O O . LEU A 1 527 ? -18.242 -15.265 13.662 1.00 80.25 527 LEU A O 1
ATOM 4095 N N . CYS A 1 528 ? -16.408 -14.182 12.961 1.00 83.94 528 CYS A N 1
ATOM 4096 C CA . CYS A 1 528 ? -16.197 -13.422 14.195 1.00 83.94 528 CYS A CA 1
ATOM 4097 C C . CYS A 1 528 ? -17.016 -12.123 14.218 1.00 83.94 528 CYS A C 1
ATOM 4099 O O . CYS A 1 528 ? -17.555 -11.698 13.191 1.00 83.94 528 CYS A O 1
ATOM 4101 N N . VAL A 1 529 ? -17.100 -11.459 15.375 1.00 83.50 529 VAL A N 1
ATOM 4102 C CA . VAL A 1 529 ? -17.793 -10.160 15.501 1.00 83.50 529 VAL A CA 1
ATOM 4103 C C . VAL A 1 529 ? -17.151 -9.122 14.572 1.00 83.50 529 VAL A C 1
ATOM 4105 O O . VAL A 1 529 ? -17.839 -8.524 13.739 1.00 83.50 529 VAL A O 1
ATOM 4108 N N . GLY A 1 530 ? -15.822 -9.010 14.604 1.00 80.25 530 GLY A N 1
ATOM 4109 C CA . GLY A 1 530 ? -15.055 -8.025 13.848 1.00 80.25 530 GLY A CA 1
ATOM 4110 C C . GLY A 1 530 ? -14.705 -6.794 14.686 1.00 80.25 530 GLY A C 1
ATOM 4111 O O . GLY A 1 530 ? -14.835 -6.795 15.901 1.00 80.25 530 GLY A O 1
ATOM 4112 N N . GLY A 1 531 ? -14.238 -5.727 14.034 1.00 76.00 531 GLY A N 1
ATOM 4113 C CA . GLY A 1 531 ? -13.797 -4.509 14.722 1.00 76.00 531 GLY A CA 1
ATOM 4114 C C . GLY A 1 531 ? -13.717 -3.309 13.782 1.00 76.00 531 GLY A C 1
ATOM 4115 O O . GLY A 1 531 ? -14.428 -3.256 12.782 1.00 76.00 531 GLY A O 1
ATOM 4116 N N . LEU A 1 532 ? -12.796 -2.373 14.036 1.00 72.81 532 LEU A N 1
ATOM 4117 C CA . LEU A 1 532 ? -12.684 -1.087 13.315 1.00 72.81 532 LEU A CA 1
ATOM 4118 C C . LEU A 1 532 ? -12.434 -1.172 11.794 1.00 72.81 532 LEU A C 1
ATOM 4120 O O . LEU A 1 532 ? -12.448 -0.147 11.117 1.00 72.81 532 LEU A O 1
ATOM 4124 N N . ARG A 1 533 ? -12.220 -2.368 11.234 1.00 70.88 533 ARG A N 1
ATOM 4125 C CA . ARG A 1 533 ? -12.187 -2.573 9.777 1.00 70.88 533 ARG A CA 1
ATOM 4126 C C . ARG A 1 533 ? -13.559 -2.344 9.134 1.00 70.88 533 ARG A C 1
ATOM 4128 O O . ARG A 1 533 ? -13.610 -1.848 8.015 1.00 70.88 533 ARG A O 1
ATOM 4135 N N . ASP A 1 534 ? -14.624 -2.717 9.838 1.00 73.56 534 ASP A N 1
ATOM 4136 C CA . ASP A 1 534 ? -16.014 -2.449 9.473 1.00 73.56 534 ASP A CA 1
ATOM 4137 C C . ASP A 1 534 ? -16.835 -2.313 10.772 1.00 73.56 534 ASP A C 1
ATOM 4139 O O . ASP A 1 534 ? -17.465 -3.274 11.230 1.00 73.56 534 ASP A O 1
ATOM 4143 N N . PRO A 1 535 ? -16.762 -1.139 11.430 1.00 80.00 535 PRO A N 1
ATOM 4144 C CA . PRO A 1 535 ? -17.410 -0.933 12.720 1.00 80.00 535 PRO A CA 1
ATOM 4145 C C . PRO A 1 535 ? -18.933 -1.030 12.609 1.00 80.00 535 PRO A C 1
ATOM 4147 O O . PRO A 1 535 ? -19.585 -1.463 13.554 1.00 80.00 535 PRO A O 1
ATOM 4150 N N . GLN A 1 536 ? -19.505 -0.684 11.452 1.00 76.69 536 GLN A N 1
ATOM 4151 C CA . GLN A 1 536 ? -20.941 -0.778 11.224 1.00 76.69 536 GLN A CA 1
ATOM 4152 C C . GLN A 1 536 ? -21.390 -2.239 11.202 1.00 76.69 536 GLN A C 1
ATOM 4154 O O . GLN A 1 536 ? -22.341 -2.582 11.901 1.00 76.69 536 GLN A O 1
ATOM 4159 N N . ALA A 1 537 ? -20.698 -3.112 10.463 1.00 77.31 537 ALA A N 1
ATOM 4160 C CA . ALA A 1 537 ? -21.017 -4.536 10.448 1.00 77.31 537 ALA A CA 1
ATOM 4161 C C . ALA A 1 537 ? -20.788 -5.201 11.814 1.00 77.31 537 ALA A C 1
ATOM 4163 O O . ALA A 1 537 ? -21.589 -6.042 12.217 1.00 77.31 537 ALA A O 1
ATOM 4164 N N . ALA A 1 538 ? -19.732 -4.817 12.541 1.00 82.81 538 ALA A N 1
ATOM 4165 C CA . ALA A 1 538 ? -19.466 -5.330 13.887 1.00 82.81 538 ALA A CA 1
ATOM 4166 C C . ALA A 1 538 ? -20.588 -4.948 14.869 1.00 82.81 538 ALA A C 1
ATOM 4168 O O . ALA A 1 538 ? -21.163 -5.817 15.521 1.00 82.81 538 ALA A O 1
ATOM 4169 N N . VAL A 1 539 ? -20.976 -3.668 14.902 1.00 84.69 539 VAL A N 1
ATOM 4170 C CA . VAL A 1 539 ? -22.074 -3.180 15.751 1.00 84.69 539 VAL A CA 1
ATOM 4171 C C . VAL A 1 539 ? -23.424 -3.755 15.312 1.00 84.69 539 VAL A C 1
ATOM 4173 O O . VAL A 1 539 ? -24.249 -4.098 16.154 1.00 84.69 539 VAL A O 1
ATOM 4176 N N . ALA A 1 540 ? -23.665 -3.933 14.010 1.00 81.81 540 ALA A N 1
ATOM 4177 C CA . ALA A 1 540 ? -24.909 -4.515 13.504 1.00 81.81 540 ALA A CA 1
ATOM 4178 C C . ALA A 1 540 ? -25.136 -5.961 13.980 1.00 81.81 540 ALA A C 1
ATOM 4180 O O . ALA A 1 540 ? -26.288 -6.374 14.126 1.00 81.81 540 ALA A O 1
ATOM 4181 N N . LYS A 1 541 ? -24.061 -6.708 14.268 1.00 83.00 541 LYS A N 1
ATOM 4182 C CA . LYS A 1 541 ? -24.135 -8.071 14.817 1.00 83.00 541 LYS A CA 1
ATOM 4183 C C . LYS A 1 541 ? -24.611 -8.114 16.275 1.00 83.00 541 LYS A C 1
ATOM 4185 O O . LYS A 1 541 ? -25.099 -9.161 16.688 1.00 83.00 541 LYS A O 1
ATOM 4190 N N . SER A 1 542 ? -24.532 -7.008 17.029 1.00 85.06 542 SER A N 1
ATOM 4191 C CA . SER A 1 542 ? -25.040 -6.907 18.408 1.00 85.06 542 SER A CA 1
ATOM 4192 C C . SER A 1 542 ? -26.125 -5.835 18.532 1.00 85.06 542 SER A C 1
ATOM 4194 O O . SER A 1 542 ? -25.886 -4.628 18.480 1.00 85.06 542 SER A O 1
ATOM 4196 N N . TRP A 1 543 ? -27.372 -6.265 18.726 1.00 87.94 543 TRP A N 1
ATOM 4197 C CA . TRP A 1 543 ? -28.477 -5.336 18.972 1.00 87.94 543 TRP A CA 1
ATOM 4198 C C . TRP A 1 543 ? -28.356 -4.631 20.334 1.00 87.94 543 TRP A C 1
ATOM 4200 O O . TRP A 1 543 ? -28.716 -3.459 20.433 1.00 87.94 543 TRP A O 1
ATOM 4210 N N . LYS A 1 544 ? -27.787 -5.299 21.347 1.00 90.81 544 LYS A N 1
ATOM 4211 C CA . LYS A 1 544 ? -27.536 -4.722 22.676 1.00 90.81 544 LYS A CA 1
ATOM 4212 C C . LYS A 1 544 ? -26.495 -3.606 22.615 1.00 90.81 544 LYS A C 1
ATOM 4214 O O . LYS A 1 544 ? -26.705 -2.543 23.191 1.00 90.81 544 LYS A O 1
ATOM 4219 N N . LEU A 1 545 ? -25.429 -3.784 21.831 1.00 88.12 545 LEU A N 1
ATOM 4220 C CA . LEU A 1 545 ? -24.427 -2.736 21.619 1.00 88.12 545 LEU A CA 1
ATOM 4221 C C . LEU A 1 545 ? -25.037 -1.495 20.944 1.00 88.12 545 LEU A C 1
ATOM 4223 O O . LEU A 1 545 ? -24.735 -0.364 21.324 1.00 88.12 545 LEU A O 1
ATOM 4227 N N . ARG A 1 546 ? -25.971 -1.686 19.998 1.00 89.56 546 ARG A N 1
ATOM 4228 C CA . ARG A 1 546 ? -26.751 -0.578 19.411 1.00 89.56 546 ARG A CA 1
ATOM 4229 C C . ARG A 1 546 ? -27.630 0.129 20.442 1.00 89.56 546 ARG A C 1
ATOM 4231 O O . ARG A 1 546 ? -27.718 1.354 20.415 1.00 89.56 546 ARG A O 1
ATOM 4238 N N . GLN A 1 547 ? -28.252 -0.615 21.355 1.00 91.31 547 GLN A N 1
ATOM 4239 C CA . GLN A 1 547 ? -29.054 -0.045 22.437 1.00 91.31 547 GLN A CA 1
ATOM 4240 C C . GLN A 1 547 ? -28.197 0.785 23.404 1.00 91.31 547 GLN A C 1
ATOM 4242 O O . GLN A 1 547 ? -28.578 1.902 23.747 1.00 91.31 547 GLN A O 1
ATOM 4247 N N . VAL A 1 548 ? -27.021 0.281 23.795 1.00 92.62 548 VAL A N 1
ATOM 4248 C CA . VAL A 1 548 ? -26.043 1.030 24.603 1.00 92.62 548 VAL A CA 1
ATOM 4249 C C . VAL A 1 548 ? -25.622 2.314 23.887 1.00 92.62 548 VAL A C 1
ATOM 4251 O O . VAL A 1 548 ? -25.650 3.382 24.491 1.00 92.62 548 VAL A O 1
ATOM 4254 N N . GLY A 1 549 ? -25.322 2.242 22.587 1.00 91.06 549 GLY A N 1
ATOM 4255 C CA . GLY A 1 549 ? -24.989 3.417 21.778 1.00 91.06 549 GLY A CA 1
ATOM 4256 C C . GLY A 1 549 ? -26.111 4.460 21.724 1.00 91.06 549 GLY A C 1
ATOM 4257 O O . GLY A 1 549 ? -25.836 5.652 21.834 1.00 91.06 549 GLY A O 1
ATOM 4258 N N . ALA A 1 550 ? -27.373 4.033 21.614 1.00 89.62 550 ALA A N 1
ATOM 4259 C CA . ALA A 1 550 ? -28.525 4.937 21.634 1.00 89.62 550 ALA A CA 1
ATOM 4260 C C . ALA A 1 550 ? -28.690 5.642 22.992 1.00 89.62 550 ALA A C 1
ATOM 4262 O O . ALA A 1 550 ? -28.928 6.847 23.032 1.00 89.62 550 ALA A O 1
ATOM 4263 N N . ARG A 1 551 ? -28.504 4.912 24.100 1.00 93.12 551 ARG A N 1
ATOM 4264 C CA . ARG A 1 551 ? -28.531 5.476 25.461 1.00 93.12 551 ARG A CA 1
ATOM 4265 C C . ARG A 1 551 ? -27.398 6.476 25.676 1.00 93.12 551 ARG A C 1
ATOM 4267 O O . ARG A 1 551 ? -27.635 7.586 26.138 1.00 93.12 551 ARG A O 1
ATOM 4274 N N . LEU A 1 552 ? -26.183 6.118 25.256 1.00 92.88 552 LEU A N 1
ATOM 4275 C CA . LEU A 1 552 ? -25.029 7.011 25.312 1.00 92.88 552 LEU A CA 1
ATOM 4276 C C . LEU A 1 552 ? -25.278 8.287 24.497 1.00 92.88 552 LEU A C 1
ATOM 4278 O O . LEU A 1 552 ? -25.019 9.387 24.977 1.00 92.88 552 LEU A O 1
ATOM 4282 N N . ARG A 1 553 ? -25.824 8.152 23.282 1.00 90.75 553 ARG A N 1
ATOM 4283 C CA . ARG A 1 553 ? -26.155 9.294 22.425 1.00 90.75 553 ARG A CA 1
ATOM 4284 C C . ARG A 1 553 ? -27.183 10.218 23.074 1.00 90.75 553 ARG A C 1
ATOM 4286 O O . ARG A 1 553 ? -26.983 11.424 23.028 1.00 90.75 553 ARG A O 1
ATOM 4293 N N . ALA A 1 554 ? -28.216 9.669 23.712 1.00 90.50 554 ALA A N 1
ATOM 4294 C CA . ALA A 1 554 ? -29.228 10.461 24.407 1.00 90.50 554 ALA A CA 1
ATOM 4295 C C . ALA A 1 554 ? -28.623 11.341 25.514 1.00 90.50 554 ALA A C 1
ATOM 4297 O O . ALA A 1 554 ? -29.012 12.497 25.648 1.00 90.50 554 ALA A O 1
ATOM 4298 N N . VAL A 1 555 ? -27.635 10.829 26.258 1.00 91.75 555 VAL A N 1
ATOM 4299 C CA . VAL A 1 555 ? -26.899 11.626 27.253 1.00 91.75 555 VAL A CA 1
ATOM 4300 C C . VAL A 1 555 ? -26.060 12.708 26.573 1.00 91.75 555 VAL A C 1
ATOM 4302 O O . VAL A 1 555 ? -26.119 13.870 26.961 1.00 91.75 555 VAL A O 1
ATOM 4305 N N . LEU A 1 556 ? -25.299 12.354 25.534 1.00 89.06 556 LEU A N 1
ATOM 4306 C CA . LEU A 1 556 ? -24.424 13.304 24.837 1.00 89.06 556 LEU A CA 1
ATOM 4307 C C . LEU A 1 556 ? -25.203 14.441 24.161 1.00 89.06 556 LEU A C 1
ATOM 4309 O O . LEU A 1 556 ? -24.753 15.583 24.200 1.00 89.06 556 LEU A O 1
ATOM 4313 N N . ASP A 1 557 ? -26.372 14.155 23.587 1.00 88.12 557 ASP A N 1
ATOM 4314 C CA . ASP A 1 557 ? -27.216 15.152 22.917 1.00 88.12 557 ASP A CA 1
ATOM 4315 C C . ASP A 1 557 ? -27.720 16.248 23.860 1.00 88.12 557 ASP A C 1
ATOM 4317 O O . ASP A 1 557 ? -27.899 17.382 23.427 1.00 88.12 557 ASP A O 1
ATOM 4321 N N . ILE A 1 558 ? -27.885 15.949 25.152 1.00 87.81 558 ILE A N 1
ATOM 4322 C CA . ILE A 1 558 ? -28.254 16.952 26.162 1.00 87.81 558 ILE A CA 1
ATOM 4323 C C . ILE A 1 558 ? -27.128 17.981 26.348 1.00 87.81 558 ILE A C 1
ATOM 4325 O O . ILE A 1 558 ? -27.394 19.161 26.572 1.00 87.81 558 ILE A O 1
ATOM 4329 N N . HIS A 1 559 ? -25.871 17.549 26.232 1.00 83.94 559 HIS A N 1
ATOM 4330 C CA . HIS A 1 559 ? -24.699 18.391 26.477 1.00 83.94 559 HIS A CA 1
ATOM 4331 C C . HIS A 1 559 ? -24.141 19.061 25.208 1.00 83.94 559 HIS A C 1
ATOM 4333 O O . HIS A 1 559 ? -23.349 20.001 25.303 1.00 83.94 559 HIS A O 1
ATOM 4339 N N . LEU A 1 560 ? -24.567 18.634 24.015 1.00 83.44 560 LEU A N 1
ATOM 4340 C CA . LEU A 1 560 ? -24.233 19.273 22.736 1.00 83.44 560 LEU A CA 1
ATOM 4341 C C . LEU A 1 560 ? -25.127 20.498 22.480 1.00 83.44 560 LEU A C 1
ATOM 4343 O O . LEU A 1 560 ? -26.011 20.493 21.627 1.00 83.44 560 LEU A O 1
ATOM 4347 N N . THR A 1 561 ? -24.894 21.568 23.239 1.00 82.25 561 THR A N 1
ATOM 4348 C CA . THR A 1 561 ? -25.658 22.819 23.124 1.00 82.25 561 THR A CA 1
ATOM 4349 C C . THR A 1 561 ? -25.230 23.671 21.922 1.00 82.25 561 THR A C 1
ATOM 4351 O O . THR A 1 561 ? -24.123 23.537 21.386 1.00 82.25 561 THR A O 1
ATOM 4354 N N . THR A 1 562 ? -26.080 24.626 21.531 1.00 76.38 562 THR A N 1
ATOM 4355 C CA . THR A 1 562 ? -25.768 25.618 20.486 1.00 76.38 562 THR A CA 1
ATOM 4356 C C . THR A 1 562 ? -24.485 26.392 20.799 1.00 76.38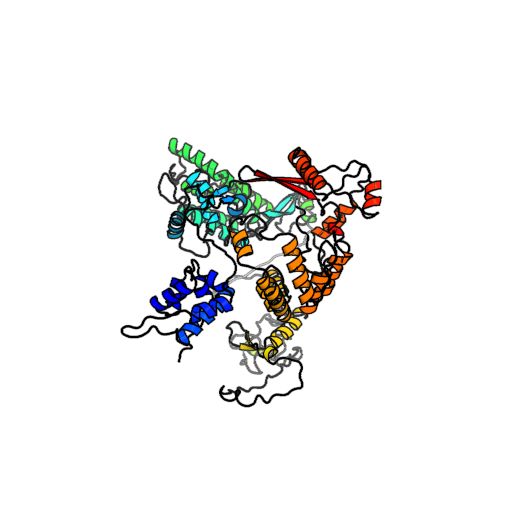 562 THR A C 1
ATOM 4358 O O . THR A 1 562 ? -23.678 26.618 19.907 1.00 76.38 562 THR A O 1
ATOM 4361 N N . GLY A 1 563 ? -24.235 26.721 22.073 1.00 79.88 563 GLY A N 1
ATOM 4362 C CA . GLY A 1 563 ? -23.023 27.438 22.487 1.00 79.88 563 GLY A CA 1
ATOM 4363 C C . GLY A 1 563 ? -21.736 26.611 22.376 1.00 79.88 563 GLY A C 1
ATOM 4364 O O . GLY A 1 563 ? -20.683 27.150 22.049 1.00 79.88 563 GLY A O 1
ATOM 4365 N N . VAL A 1 564 ? -21.792 25.295 22.612 1.00 79.88 564 VAL A N 1
ATOM 4366 C CA . VAL A 1 564 ? -20.654 24.387 22.355 1.00 79.88 564 VAL A CA 1
ATOM 4367 C C . VAL A 1 564 ? -20.382 24.291 20.855 1.00 79.88 564 VAL A C 1
ATOM 4369 O O . VAL A 1 564 ? -19.231 24.352 20.430 1.00 79.88 564 VAL A O 1
ATOM 4372 N N . THR A 1 565 ? -21.447 24.167 20.063 1.00 79.38 565 THR A N 1
ATOM 4373 C CA . THR A 1 565 ? -21.355 24.069 18.601 1.00 79.38 565 THR A CA 1
ATOM 4374 C C . THR A 1 565 ? -20.741 25.338 18.013 1.00 79.38 565 THR A C 1
ATOM 4376 O O . THR A 1 565 ? -19.822 25.250 17.207 1.00 79.38 565 THR A O 1
ATOM 4379 N N . GLN A 1 566 ? -21.152 26.508 18.502 1.00 78.06 566 GLN A N 1
ATOM 4380 C CA . GLN A 1 566 ? -20.600 27.786 18.069 1.00 78.06 566 GLN A CA 1
ATOM 4381 C C . GLN A 1 566 ? -19.122 27.949 18.449 1.00 78.06 566 GLN A C 1
ATOM 4383 O O . GLN A 1 566 ? -18.320 28.291 17.591 1.00 78.06 566 GLN A O 1
ATOM 4388 N N . ARG A 1 567 ? -18.716 27.584 19.677 1.00 82.12 567 ARG A N 1
ATOM 4389 C CA . ARG A 1 567 ? -17.288 27.570 20.063 1.00 82.12 567 ARG A CA 1
ATOM 4390 C C . ARG A 1 567 ? -16.439 26.678 19.154 1.00 82.12 567 ARG A C 1
ATOM 4392 O O . ARG A 1 567 ? -15.292 27.005 18.869 1.00 82.12 567 ARG A O 1
ATOM 4399 N N . PHE A 1 568 ? -16.991 25.548 18.713 1.00 81.12 568 PHE A N 1
ATOM 4400 C CA . PHE A 1 568 ? -16.311 24.658 17.775 1.00 81.12 568 PHE A CA 1
ATOM 4401 C C . PHE A 1 568 ? -16.203 25.259 16.366 1.00 81.12 568 PHE A C 1
ATOM 4403 O O . PHE A 1 568 ? -15.188 25.070 15.701 1.00 81.12 568 PHE A O 1
ATOM 4410 N N . GLU A 1 569 ? -17.233 25.967 15.904 1.00 79.88 569 GLU A N 1
ATOM 4411 C CA . GLU A 1 569 ? -17.214 26.663 14.613 1.00 79.88 569 GLU A CA 1
ATOM 4412 C C . GLU A 1 569 ? -16.246 27.853 14.612 1.00 79.88 569 GLU A C 1
ATOM 4414 O O . GLU A 1 569 ? -15.526 28.044 13.630 1.00 79.88 569 GLU A O 1
ATOM 4419 N N . ASP A 1 570 ? -16.185 28.597 15.719 1.00 81.19 570 ASP A N 1
ATOM 4420 C CA . ASP A 1 570 ? -15.284 29.736 15.901 1.00 81.19 570 ASP A CA 1
ATOM 4421 C C . ASP A 1 570 ? -13.809 29.287 15.938 1.00 81.19 570 ASP A C 1
ATOM 4423 O O . ASP A 1 570 ? -12.946 29.911 15.316 1.00 81.19 570 ASP A O 1
ATOM 4427 N N . GLU A 1 571 ? -13.507 28.170 16.615 1.00 82.19 571 GLU A N 1
ATOM 4428 C CA . GLU A 1 571 ? -12.150 27.623 16.730 1.00 82.19 571 GLU A CA 1
ATOM 4429 C C . GLU A 1 571 ? -12.084 26.092 16.521 1.00 82.19 571 GLU A C 1
ATOM 4431 O O . GLU A 1 571 ? -11.878 25.319 17.460 1.00 82.19 571 GLU A O 1
ATOM 4436 N N . PRO A 1 572 ? -12.126 25.601 15.270 1.00 75.19 572 PRO A N 1
ATOM 4437 C CA . PRO A 1 572 ? -12.194 24.163 14.983 1.00 75.19 572 PRO A CA 1
ATOM 4438 C C . PRO A 1 572 ? -10.915 23.380 15.330 1.00 75.19 572 PRO A C 1
ATOM 4440 O O . PRO A 1 572 ? -10.896 22.150 15.248 1.00 75.19 572 PRO A O 1
ATOM 4443 N N . GLN A 1 573 ? -9.820 24.071 15.668 1.00 73.12 573 GLN A N 1
ATOM 4444 C CA . GLN A 1 573 ? -8.552 23.453 16.075 1.00 73.12 573 GLN A CA 1
ATOM 4445 C C . GLN A 1 573 ? -8.366 23.371 17.595 1.00 73.12 573 GLN A C 1
ATOM 4447 O O . GLN A 1 573 ? -7.438 22.689 18.038 1.00 73.12 573 GLN A O 1
ATOM 4452 N N . SER A 1 574 ? -9.212 24.035 18.387 1.00 77.56 574 SER A N 1
ATOM 4453 C CA . SER A 1 574 ? -9.165 23.985 19.847 1.00 77.56 574 SER A CA 1
ATOM 4454 C C . SER A 1 574 ? -10.253 23.050 20.391 1.00 77.56 574 SER A C 1
ATOM 4456 O O . SER A 1 574 ? -11.187 22.657 19.691 1.00 77.56 574 SER A O 1
ATOM 4458 N N . CYS A 1 575 ? -10.086 22.583 21.631 1.00 77.25 575 CYS A N 1
ATOM 4459 C CA . CYS A 1 575 ? -11.115 21.776 22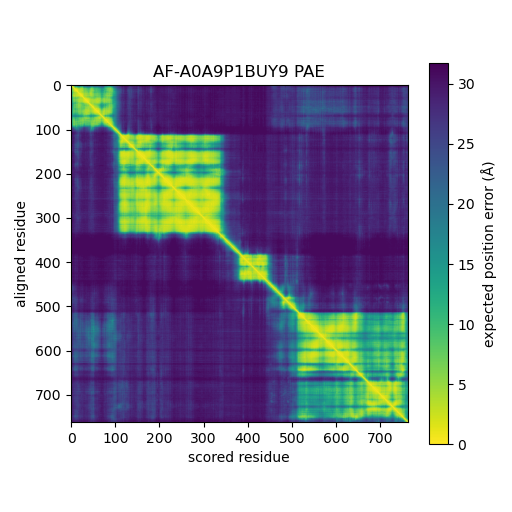.281 1.00 77.25 575 CYS A CA 1
ATOM 4460 C C . CYS A 1 575 ? -12.264 22.710 22.692 1.00 77.25 575 CYS A C 1
ATOM 4462 O O . CYS A 1 575 ? -12.041 23.556 23.559 1.00 77.25 575 CYS A O 1
ATOM 4464 N N . PRO A 1 576 ? -13.485 22.553 22.145 1.00 80.69 576 PRO A N 1
ATOM 4465 C CA . PRO A 1 576 ? -14.595 23.458 22.453 1.00 80.69 576 PRO A CA 1
ATOM 4466 C C . PRO A 1 576 ? -15.157 23.235 23.866 1.00 80.69 576 PRO A C 1
ATOM 4468 O O . PRO A 1 576 ? -15.960 24.033 24.343 1.00 80.69 576 PRO A O 1
ATOM 4471 N N . PHE A 1 577 ? -14.745 22.152 24.536 1.00 83.31 577 PHE A N 1
ATOM 4472 C CA . PHE A 1 577 ? -15.184 21.774 25.876 1.00 83.31 577 PHE A CA 1
ATOM 4473 C C . PHE A 1 577 ? -14.172 22.193 26.941 1.00 83.31 577 PHE A C 1
ATOM 4475 O O . PHE A 1 577 ? -12.976 21.912 26.826 1.00 83.31 577 PHE A O 1
ATOM 4482 N N . SER A 1 578 ? -14.667 22.784 28.024 1.00 85.88 578 SER A N 1
ATOM 4483 C CA . SER A 1 578 ? -13.895 22.999 29.246 1.00 85.88 578 SER A CA 1
ATOM 4484 C C . SER A 1 578 ? -13.739 21.703 30.053 1.00 85.88 578 SER A C 1
ATOM 4486 O O . SER A 1 578 ? -14.520 20.758 29.931 1.00 85.88 578 SER A O 1
ATOM 4488 N N . VAL A 1 579 ? -12.744 21.663 30.944 1.00 84.06 579 VAL A N 1
ATOM 4489 C CA . VAL A 1 579 ? -12.524 20.519 31.851 1.00 84.06 579 VAL A CA 1
ATOM 4490 C C . VAL A 1 579 ? -13.747 20.258 32.742 1.00 84.06 579 VAL A C 1
ATOM 4492 O O . VAL A 1 579 ? -14.059 19.103 33.028 1.00 84.06 579 VAL A O 1
ATOM 4495 N N . ALA A 1 580 ? -14.456 21.313 33.157 1.00 85.88 580 ALA A N 1
ATOM 4496 C CA . ALA A 1 580 ? -15.675 21.199 33.955 1.00 85.88 580 ALA A CA 1
ATOM 4497 C C . ALA A 1 580 ? -16.812 20.533 33.162 1.00 85.88 580 ALA A C 1
ATOM 4499 O O . ALA A 1 580 ? -17.412 19.582 33.656 1.00 85.88 580 ALA A O 1
ATOM 4500 N N . GLU A 1 581 ? -17.033 20.955 31.913 1.00 86.44 581 GLU A N 1
ATOM 4501 C CA . GLU A 1 581 ? -18.042 20.361 31.023 1.00 86.44 581 GLU A CA 1
ATOM 4502 C C . GLU A 1 581 ? -17.736 18.886 30.728 1.00 86.44 581 GLU A C 1
ATOM 4504 O O . GLU A 1 581 ? -18.625 18.039 30.769 1.00 86.44 581 GLU A O 1
ATOM 4509 N N . LEU A 1 582 ? -16.464 18.537 30.505 1.00 86.25 582 LEU A N 1
ATOM 4510 C CA . LEU A 1 582 ? -16.061 17.141 30.303 1.00 86.25 582 LEU A CA 1
ATOM 4511 C C . LEU A 1 582 ? -16.313 16.272 31.545 1.00 86.25 582 LEU A C 1
ATOM 4513 O O . LEU A 1 582 ? -16.717 15.115 31.408 1.00 86.25 582 LEU A O 1
ATOM 4517 N N . ARG A 1 583 ? -16.090 16.809 32.752 1.00 85.88 583 ARG A N 1
ATOM 4518 C CA . ARG A 1 583 ? -16.399 16.119 34.017 1.00 85.88 583 ARG A CA 1
ATOM 4519 C C . ARG A 1 583 ? -17.903 15.944 34.215 1.00 85.88 583 ARG A C 1
ATOM 4521 O O . ARG A 1 583 ? -18.333 14.883 34.664 1.00 85.88 583 ARG A O 1
ATOM 4528 N N . GLU A 1 584 ? -18.698 16.944 33.852 1.00 88.44 584 GLU A N 1
ATOM 4529 C CA . GLU A 1 584 ? -20.158 16.878 33.922 1.00 88.44 584 GLU A CA 1
ATOM 4530 C C . GLU A 1 584 ? -20.713 15.786 32.999 1.00 88.44 584 GLU A C 1
ATOM 4532 O O . GLU A 1 584 ? -21.413 14.888 33.466 1.00 88.44 584 GLU A O 1
ATOM 4537 N N . VAL A 1 585 ? -20.312 15.791 31.721 1.00 89.44 585 VAL A N 1
ATOM 4538 C CA . VAL A 1 585 ? -20.708 14.763 30.743 1.00 89.44 585 VAL A CA 1
ATOM 4539 C C . VAL A 1 585 ? -20.295 13.374 31.224 1.00 89.44 585 VAL A C 1
ATOM 4541 O O . VAL A 1 585 ? -21.086 12.433 31.167 1.00 89.44 585 VAL A O 1
ATOM 4544 N N . ARG A 1 586 ? -19.067 13.232 31.740 1.00 88.19 586 ARG A N 1
ATOM 4545 C CA . ARG A 1 586 ? -18.578 11.959 32.287 1.00 88.19 586 ARG A CA 1
ATOM 4546 C C . ARG A 1 586 ? -19.461 11.464 33.431 1.00 88.19 586 ARG A C 1
ATOM 4548 O O . ARG A 1 586 ? -19.829 10.294 33.445 1.00 88.19 586 ARG A O 1
ATOM 4555 N N . THR A 1 587 ? -19.840 12.352 34.345 1.00 89.38 587 THR A N 1
ATOM 4556 C CA . THR A 1 587 ? -20.713 12.029 35.482 1.00 89.38 587 THR A CA 1
ATOM 4557 C C . THR A 1 587 ? -22.120 11.645 35.015 1.00 89.38 587 THR A C 1
ATOM 4559 O O . THR A 1 587 ? -22.710 10.702 35.539 1.00 89.38 587 THR A O 1
ATOM 4562 N N . ALA A 1 588 ? -22.654 12.324 33.995 1.00 91.69 588 ALA A N 1
ATOM 4563 C CA . ALA A 1 588 ? -23.956 12.007 33.414 1.00 91.69 588 ALA A CA 1
ATOM 4564 C C . ALA A 1 588 ? -23.968 10.620 32.749 1.00 91.69 588 ALA A C 1
ATOM 4566 O O . ALA A 1 588 ? -24.885 9.830 32.974 1.00 91.69 588 ALA A O 1
ATOM 4567 N N . VAL A 1 589 ? -22.918 10.290 31.990 1.00 92.50 589 VAL A N 1
ATOM 4568 C CA . VAL A 1 589 ? -22.753 8.962 31.384 1.00 92.50 589 VAL A CA 1
ATOM 4569 C C . VAL A 1 589 ? -22.585 7.891 32.465 1.00 92.50 589 VAL A C 1
ATOM 4571 O O . VAL A 1 589 ? -23.237 6.852 32.406 1.00 92.50 589 VAL A O 1
ATOM 4574 N N . ALA A 1 590 ? -21.769 8.149 33.487 1.00 92.00 590 ALA A N 1
ATOM 4575 C CA . ALA A 1 590 ? -21.584 7.231 34.606 1.00 92.00 590 ALA A CA 1
ATOM 4576 C C . ALA A 1 590 ? -22.903 6.937 35.336 1.00 92.00 590 ALA A C 1
ATOM 4578 O O . ALA A 1 590 ? -23.209 5.782 35.622 1.00 92.00 590 ALA A O 1
ATOM 4579 N N . LYS A 1 591 ? -23.739 7.960 35.546 1.00 92.81 591 LYS A N 1
ATOM 4580 C CA . LYS A 1 591 ? -25.069 7.814 36.147 1.00 92.81 591 LYS A CA 1
ATOM 4581 C C . LYS A 1 591 ? -26.013 6.963 35.293 1.00 92.81 591 LYS A C 1
ATOM 4583 O O . LYS A 1 591 ? -26.720 6.124 35.842 1.00 92.81 591 LYS A O 1
ATOM 4588 N N . GLU A 1 592 ? -26.016 7.150 33.973 1.00 93.56 592 GLU A N 1
ATOM 4589 C CA . GLU A 1 592 ? -26.855 6.374 33.044 1.00 93.56 592 GLU A CA 1
ATOM 4590 C C . GLU A 1 592 ? -26.525 4.873 33.075 1.00 93.56 592 GLU A C 1
ATOM 4592 O O . GLU A 1 592 ? -27.417 4.027 32.985 1.00 93.56 592 GLU A O 1
ATOM 4597 N N . PHE A 1 593 ? -25.245 4.527 33.229 1.00 93.44 593 PHE A N 1
ATOM 4598 C CA . PHE A 1 593 ? -24.777 3.138 33.239 1.00 93.44 593 PHE A CA 1
ATOM 4599 C C . PHE A 1 593 ? -24.471 2.589 34.639 1.00 93.44 593 PHE A C 1
ATOM 4601 O O . PHE A 1 593 ? -24.006 1.458 34.749 1.00 93.44 593 PHE A O 1
ATOM 4608 N N . ASN A 1 594 ? -24.775 3.347 35.699 1.00 91.88 594 ASN A N 1
ATOM 4609 C CA . ASN A 1 594 ? -24.485 2.997 37.092 1.00 91.88 594 ASN A CA 1
ATOM 4610 C C . ASN A 1 594 ? -23.009 2.602 37.318 1.00 91.88 594 ASN A C 1
ATOM 4612 O O . ASN A 1 594 ? -22.711 1.590 37.953 1.00 91.88 594 ASN A O 1
ATOM 4616 N N . ALA A 1 595 ? -22.097 3.392 36.753 1.00 90.00 595 ALA A N 1
ATOM 4617 C CA . ALA A 1 595 ? -20.654 3.214 36.858 1.00 90.00 595 ALA A CA 1
ATOM 4618 C C . ALA A 1 595 ? -20.030 4.224 37.829 1.00 90.00 595 ALA A C 1
ATOM 4620 O O . ALA A 1 595 ? -20.534 5.337 37.989 1.00 90.00 595 ALA A O 1
ATOM 4621 N N . ASP A 1 596 ? -18.905 3.850 38.436 1.00 86.75 596 ASP A N 1
ATOM 4622 C CA . ASP A 1 596 ? -18.086 4.762 39.235 1.00 86.75 596 ASP A CA 1
ATOM 4623 C C . ASP A 1 596 ? -17.008 5.421 38.360 1.00 86.75 596 ASP A C 1
ATOM 4625 O O . ASP A 1 596 ? -16.315 4.750 37.599 1.00 86.75 596 ASP A O 1
ATOM 4629 N N . VAL A 1 597 ? -16.881 6.742 38.466 1.00 84.56 597 VAL A N 1
ATOM 4630 C CA . VAL A 1 597 ? -15.888 7.570 37.752 1.00 84.56 597 VAL A CA 1
ATOM 4631 C C . VAL A 1 597 ? -15.146 8.503 38.717 1.00 84.56 597 VAL A C 1
ATOM 4633 O O . VAL A 1 597 ? -14.741 9.609 38.364 1.00 84.56 597 VAL A O 1
ATOM 4636 N N . SER A 1 598 ? -15.023 8.087 39.982 1.00 76.44 598 SER A N 1
ATOM 4637 C CA . SER A 1 598 ? -14.375 8.857 41.051 1.00 76.44 598 SER A CA 1
ATOM 4638 C C . SER A 1 598 ? -12.845 8.931 40.938 1.00 76.44 598 SER A C 1
ATOM 4640 O O . SER A 1 598 ? -12.225 9.785 41.575 1.00 76.44 598 SER A O 1
ATOM 4642 N N . HIS A 1 599 ? -12.226 8.067 40.131 1.00 69.25 599 HIS A N 1
ATOM 4643 C CA . HIS A 1 599 ? -10.774 7.975 39.982 1.00 69.25 599 HIS A CA 1
ATOM 4644 C C . HIS A 1 599 ? -10.254 8.772 38.778 1.00 69.25 599 HIS A C 1
ATOM 4646 O O . HIS A 1 599 ? -10.879 8.829 37.725 1.00 69.25 599 HIS A O 1
ATOM 4652 N N . GLU A 1 600 ? -9.064 9.364 38.906 1.00 63.44 600 GLU A N 1
ATOM 4653 C CA . GLU A 1 600 ? -8.388 10.002 37.775 1.00 63.44 600 GLU A CA 1
ATOM 4654 C C . GLU A 1 600 ? -7.713 8.951 36.877 1.00 63.44 600 GLU A C 1
ATOM 4656 O O . GLU A 1 600 ? -7.011 8.064 37.362 1.00 63.44 600 GLU A O 1
ATOM 4661 N N . GLY A 1 601 ? -7.901 9.056 35.556 1.00 72.25 601 GLY A N 1
ATOM 4662 C CA . GLY A 1 601 ? -7.251 8.189 34.568 1.00 72.25 601 GLY A CA 1
ATOM 4663 C C . GLY A 1 601 ? -8.225 7.560 33.572 1.00 72.25 601 GLY A C 1
ATOM 4664 O O . GLY A 1 601 ? -9.175 8.202 33.122 1.00 72.25 601 GLY A O 1
ATOM 4665 N N . TYR A 1 602 ? -7.948 6.314 33.177 1.00 72.31 602 TYR A N 1
ATOM 4666 C CA . TYR A 1 602 ? -8.860 5.526 32.348 1.00 72.31 602 TYR A CA 1
ATOM 4667 C C . TYR A 1 602 ? -10.027 5.014 33.197 1.00 72.31 602 TYR A C 1
ATOM 4669 O O . TYR A 1 602 ? -9.822 4.332 34.198 1.00 72.31 602 TYR A O 1
ATOM 4677 N N . GLU A 1 603 ? -11.251 5.296 32.757 1.00 83.50 603 GLU A N 1
ATOM 4678 C CA . GLU A 1 603 ? -12.490 4.936 33.458 1.00 83.50 603 GLU A CA 1
ATOM 4679 C C . GLU A 1 603 ? -12.833 3.447 33.278 1.00 83.50 603 GLU A C 1
ATOM 4681 O O . GLU A 1 603 ? -13.777 3.089 32.570 1.00 83.50 603 GLU A O 1
ATOM 4686 N N . ALA A 1 604 ? -12.031 2.557 33.873 1.00 86.44 604 ALA A N 1
ATOM 4687 C CA . ALA A 1 604 ? -12.173 1.106 33.720 1.00 86.44 604 ALA A CA 1
ATOM 4688 C C . ALA A 1 604 ? -13.574 0.608 34.116 1.00 86.44 604 ALA A C 1
ATOM 4690 O O . ALA A 1 604 ? -14.155 -0.208 33.403 1.00 86.44 604 ALA A O 1
ATOM 4691 N N . GLU A 1 605 ? -14.139 1.151 35.198 1.00 89.31 605 GLU A N 1
ATOM 4692 C CA . GLU A 1 605 ? -15.470 0.769 35.690 1.00 89.31 605 GLU A CA 1
ATOM 4693 C C . GLU A 1 605 ? -16.587 1.225 34.743 1.00 89.31 605 GLU A C 1
ATOM 4695 O O . GLU A 1 605 ? -17.586 0.530 34.564 1.00 89.31 605 GLU A O 1
ATOM 4700 N N . LEU A 1 606 ? -16.404 2.366 34.068 1.00 89.50 606 LEU A N 1
ATOM 4701 C CA . LEU A 1 606 ? -17.341 2.821 33.045 1.00 89.50 606 LEU A CA 1
ATOM 4702 C C . LEU A 1 606 ? -17.309 1.912 31.814 1.00 89.50 606 LEU A C 1
ATOM 4704 O O . LEU A 1 606 ? -18.364 1.545 31.298 1.00 89.50 606 LEU A O 1
ATOM 4708 N N . PHE A 1 607 ? -16.118 1.524 31.349 1.00 89.12 607 PHE A N 1
ATOM 4709 C CA . PHE A 1 607 ? -15.993 0.565 30.249 1.00 89.12 607 PHE A CA 1
ATOM 4710 C C . PHE A 1 607 ? -16.619 -0.786 30.599 1.00 89.12 607 PHE A C 1
ATOM 4712 O O . PHE A 1 607 ? -17.347 -1.342 29.780 1.00 89.12 607 PHE A O 1
ATOM 4719 N N . ASP A 1 608 ? -16.398 -1.285 31.813 1.00 90.81 608 ASP A N 1
ATOM 4720 C CA . ASP A 1 608 ? -17.004 -2.527 32.291 1.00 90.81 608 ASP A CA 1
ATOM 4721 C C . ASP A 1 608 ? -18.536 -2.457 32.301 1.00 90.81 608 ASP A C 1
ATOM 4723 O O . ASP A 1 608 ? -19.199 -3.328 31.736 1.00 90.81 608 ASP A O 1
ATOM 4727 N N . ALA A 1 609 ? -19.111 -1.381 32.846 1.00 92.19 609 ALA A N 1
ATOM 4728 C CA . ALA A 1 609 ? -20.557 -1.180 32.868 1.00 92.19 609 ALA A CA 1
ATOM 4729 C C . ALA A 1 609 ? -21.164 -1.123 31.455 1.00 92.19 609 ALA A C 1
ATOM 4731 O O . ALA A 1 609 ? -22.180 -1.772 31.181 1.00 92.19 609 ALA A O 1
ATOM 4732 N N . LEU A 1 610 ? -20.529 -0.391 30.533 1.00 92.19 610 LEU A N 1
ATOM 4733 C CA . LEU A 1 610 ? -20.964 -0.286 29.137 1.00 92.19 610 LEU A CA 1
ATOM 4734 C C . LEU A 1 610 ? -20.934 -1.647 28.431 1.00 92.19 610 LEU A C 1
ATOM 4736 O O . LEU A 1 610 ? -21.917 -2.040 27.799 1.00 92.19 610 LEU A O 1
ATOM 4740 N N . LEU A 1 611 ? -19.822 -2.375 28.556 1.00 91.19 611 LEU A N 1
ATOM 4741 C CA . LEU A 1 611 ? -19.601 -3.646 27.867 1.00 91.19 611 LEU A CA 1
ATOM 4742 C C . LEU A 1 611 ? -20.461 -4.775 28.448 1.00 91.19 611 LEU A C 1
ATOM 4744 O O . LEU A 1 611 ? -21.038 -5.549 27.685 1.00 91.19 611 LEU A O 1
ATOM 4748 N N . LYS A 1 612 ? -20.645 -4.832 29.773 1.00 92.38 612 LYS A N 1
ATOM 4749 C CA . LYS A 1 612 ? -21.586 -5.766 30.416 1.00 92.38 612 LYS A CA 1
ATOM 4750 C C . LYS A 1 612 ? -23.027 -5.494 30.001 1.00 92.38 612 LYS A C 1
ATOM 4752 O O . LYS A 1 612 ? -23.762 -6.429 29.700 1.00 92.38 612 LYS A O 1
ATOM 4757 N N . THR A 1 613 ? -23.424 -4.222 29.921 1.00 92.44 613 THR A N 1
ATOM 4758 C CA . THR A 1 613 ? -24.759 -3.846 29.424 1.00 92.44 613 THR A CA 1
ATOM 4759 C C . THR A 1 613 ? -24.947 -4.266 27.962 1.00 92.44 613 THR A C 1
ATOM 4761 O O . THR A 1 613 ? -26.037 -4.683 27.568 1.00 92.44 613 THR A O 1
ATOM 4764 N N . ALA A 1 614 ? -23.886 -4.187 27.155 1.00 90.56 614 ALA A N 1
ATOM 4765 C CA . ALA A 1 614 ? -23.891 -4.621 25.762 1.00 90.56 614 ALA A CA 1
ATOM 4766 C C . ALA A 1 614 ? -23.816 -6.150 25.580 1.00 90.56 614 ALA A C 1
ATOM 4768 O O . ALA A 1 614 ? -23.982 -6.607 24.447 1.00 90.56 614 ALA A O 1
ATOM 4769 N N . ASP A 1 615 ? -23.605 -6.920 26.658 1.00 89.94 615 ASP A N 1
ATOM 4770 C CA . ASP A 1 615 ? -23.297 -8.359 26.618 1.00 89.94 615 ASP A CA 1
ATOM 4771 C C . ASP A 1 615 ? -22.114 -8.651 25.679 1.00 89.94 615 ASP A C 1
ATOM 4773 O O . ASP A 1 615 ? -22.159 -9.536 24.822 1.00 89.94 615 ASP A O 1
ATOM 4777 N N . ASP A 1 616 ? -21.087 -7.803 25.771 1.00 88.50 616 ASP A N 1
ATOM 4778 C CA . ASP A 1 616 ? -19.933 -7.861 24.887 1.00 88.50 616 ASP A CA 1
ATOM 4779 C C . ASP A 1 616 ? -19.006 -9.029 25.281 1.00 88.50 616 ASP A C 1
ATOM 4781 O O . ASP A 1 616 ? -18.649 -9.150 26.460 1.00 88.50 616 ASP A O 1
ATOM 4785 N N . PRO A 1 617 ? -18.573 -9.876 24.325 1.00 85.81 617 PRO A N 1
ATOM 4786 C CA . PRO A 1 617 ? -17.664 -10.986 24.608 1.00 85.81 617 PRO A CA 1
ATOM 4787 C C . PRO A 1 617 ? -16.346 -10.559 25.272 1.00 85.81 617 PRO A C 1
ATOM 4789 O O . PRO A 1 617 ? -15.772 -11.330 26.042 1.00 85.81 617 PRO A O 1
ATOM 4792 N N . ASP A 1 618 ? -15.873 -9.337 25.008 1.00 86.31 618 ASP A N 1
ATOM 4793 C CA . ASP A 1 618 ? -14.621 -8.805 25.545 1.00 86.31 618 ASP A CA 1
ATOM 4794 C C . ASP A 1 618 ? -14.785 -8.061 26.879 1.00 86.31 618 ASP A C 1
ATOM 4796 O O . ASP A 1 618 ? -13.775 -7.629 27.440 1.00 86.31 618 ASP A O 1
ATOM 4800 N N . ALA A 1 619 ? -15.998 -7.950 27.440 1.00 86.81 619 ALA A N 1
ATOM 4801 C CA . ALA A 1 619 ? -16.275 -7.146 28.638 1.00 86.81 619 ALA A CA 1
ATOM 4802 C C . ALA A 1 619 ? -15.282 -7.402 29.787 1.00 86.81 619 ALA A C 1
ATOM 4804 O O . ALA A 1 619 ? -14.590 -6.489 30.236 1.00 86.81 619 ALA A O 1
ATOM 4805 N N . ALA A 1 620 ? -15.134 -8.666 30.195 1.00 82.62 620 ALA A N 1
ATOM 4806 C CA . ALA A 1 620 ? -14.211 -9.044 31.265 1.00 82.62 620 ALA A CA 1
ATOM 4807 C C . ALA A 1 620 ? -12.735 -8.852 30.873 1.00 82.62 620 ALA A C 1
ATOM 4809 O O . ALA A 1 620 ? -11.912 -8.480 31.703 1.00 82.62 620 ALA A O 1
ATOM 4810 N N . THR A 1 621 ? -12.387 -9.087 29.605 1.00 84.00 621 THR A N 1
ATOM 4811 C CA . THR A 1 621 ? -10.993 -9.006 29.140 1.00 84.00 621 THR A CA 1
ATOM 4812 C C . THR A 1 621 ? -10.511 -7.561 29.074 1.00 84.00 621 THR A C 1
ATOM 4814 O O . THR A 1 621 ? -9.392 -7.274 29.494 1.00 84.00 621 THR A O 1
ATOM 4817 N N . ILE A 1 622 ? -11.353 -6.645 28.587 1.00 83.50 622 ILE A N 1
ATOM 4818 C CA . ILE A 1 622 ? -11.046 -5.212 28.531 1.00 83.50 622 ILE A CA 1
ATOM 4819 C C . ILE A 1 622 ? -10.967 -4.634 29.944 1.00 83.50 622 ILE A C 1
ATOM 4821 O O . ILE A 1 622 ? -10.033 -3.885 30.229 1.00 83.50 622 ILE A O 1
ATOM 4825 N N . TYR A 1 623 ? -11.890 -5.013 30.831 1.00 85.06 623 TYR A N 1
ATOM 4826 C CA . TYR A 1 623 ? -11.861 -4.577 32.224 1.00 85.06 623 TYR A CA 1
ATOM 4827 C C . TYR A 1 623 ? -10.572 -4.993 32.941 1.00 85.06 623 TYR A C 1
ATOM 4829 O O . TYR A 1 623 ? -9.836 -4.135 33.435 1.00 85.06 623 TYR A O 1
ATOM 4837 N N . ASP A 1 624 ? -10.255 -6.294 32.928 1.00 82.94 624 ASP A N 1
ATOM 4838 C CA . ASP A 1 624 ? -9.055 -6.839 33.569 1.00 82.94 624 ASP A CA 1
ATOM 4839 C C . ASP A 1 624 ? -7.789 -6.150 33.035 1.00 82.94 624 ASP A C 1
ATOM 4841 O O . ASP A 1 624 ? -6.857 -5.840 33.781 1.00 82.94 624 ASP A O 1
ATOM 4845 N N . TRP A 1 625 ? -7.759 -5.879 31.729 1.00 79.62 625 TRP A N 1
ATOM 4846 C CA . TRP A 1 625 ? -6.628 -5.232 31.081 1.00 79.62 625 TRP A CA 1
ATOM 4847 C C . TRP A 1 625 ? -6.491 -3.752 31.461 1.00 79.62 625 TRP A C 1
ATOM 4849 O O . TRP A 1 625 ? -5.381 -3.307 31.748 1.00 79.62 625 TRP A O 1
ATOM 4859 N N . LEU A 1 626 ? -7.588 -2.993 31.526 1.00 80.19 626 LEU A N 1
ATOM 4860 C CA . LEU A 1 626 ? -7.559 -1.590 31.953 1.00 80.19 626 LEU A CA 1
ATOM 4861 C C . LEU A 1 626 ? -7.216 -1.439 33.440 1.00 80.19 626 LEU A C 1
ATOM 4863 O O . LEU A 1 626 ? -6.511 -0.500 33.799 1.00 80.19 626 LEU A O 1
ATOM 4867 N N . LYS A 1 627 ? -7.687 -2.354 34.295 1.00 79.31 627 LYS A N 1
ATOM 4868 C CA . LYS A 1 627 ? -7.492 -2.271 35.749 1.00 79.31 627 LYS A CA 1
ATOM 4869 C C . LYS A 1 627 ? -6.142 -2.820 36.209 1.00 79.31 627 LYS A C 1
ATOM 4871 O O . LYS A 1 627 ? -5.488 -2.204 37.044 1.00 79.31 627 LYS A O 1
ATOM 4876 N N . PHE A 1 628 ? -5.738 -3.976 35.680 1.00 77.88 628 PHE A N 1
ATOM 4877 C CA . PHE A 1 628 ? -4.564 -4.720 36.154 1.00 77.88 628 PHE A CA 1
ATOM 4878 C C . PHE A 1 628 ? -3.446 -4.819 35.114 1.00 77.88 628 PHE A C 1
ATOM 4880 O O . PHE A 1 628 ? -2.305 -5.110 35.465 1.00 77.88 628 PHE A O 1
ATOM 4887 N N . GLY A 1 629 ? -3.762 -4.609 33.834 1.00 68.44 629 GLY A N 1
ATOM 4888 C CA . GLY A 1 629 ? -2.776 -4.610 32.758 1.00 68.44 629 GLY A CA 1
ATOM 4889 C C . GLY A 1 629 ? -2.126 -3.253 32.532 1.00 68.44 629 GLY A C 1
ATOM 4890 O O . GLY A 1 629 ? -0.955 -3.190 32.186 1.00 68.44 629 GLY A O 1
ATOM 4891 N N . PHE A 1 630 ? -2.831 -2.151 32.727 1.00 62.09 630 PHE A N 1
ATOM 4892 C CA . PHE A 1 630 ? -2.303 -0.814 32.467 1.00 62.09 630 PHE A CA 1
ATOM 4893 C C . PHE A 1 630 ? -1.013 -0.495 33.269 1.00 62.09 630 PHE A C 1
ATOM 4895 O O . PHE A 1 630 ? -0.892 -0.934 34.412 1.00 62.09 630 PHE A O 1
ATOM 4902 N N . PRO A 1 631 ? -0.047 0.289 32.732 1.00 53.88 631 PRO A N 1
ATOM 4903 C CA . PRO A 1 631 ? 0.005 0.908 31.398 1.00 53.88 631 PRO A CA 1
ATOM 4904 C C . PRO A 1 631 ? 0.546 0.023 30.273 1.00 53.88 631 PRO A C 1
ATOM 4906 O O . PRO A 1 631 ? 0.340 0.349 29.106 1.00 53.88 631 PRO A O 1
ATOM 4909 N N . LEU A 1 632 ? 1.237 -1.077 30.581 1.00 61.41 632 LEU A N 1
ATOM 4910 C CA . LEU A 1 632 ? 1.946 -1.849 29.552 1.00 61.41 632 LEU A CA 1
ATOM 4911 C C . LEU A 1 632 ? 1.282 -3.180 29.202 1.00 61.41 632 LEU A C 1
ATOM 4913 O O . LEU A 1 632 ? 1.458 -3.655 28.088 1.00 61.41 632 LEU A O 1
ATOM 4917 N N . GLY A 1 633 ? 0.487 -3.775 30.087 1.00 63.19 633 GLY A N 1
ATOM 4918 C CA . GLY A 1 633 ? -0.485 -4.843 29.800 1.00 63.19 633 GLY A CA 1
ATOM 4919 C C . GLY A 1 633 ? 0.098 -6.138 29.259 1.00 63.19 633 GLY A C 1
ATOM 4920 O O . GLY A 1 633 ? -0.639 -7.067 28.952 1.00 63.19 633 GLY A O 1
ATOM 4921 N N . VAL A 1 634 ? 1.421 -6.193 29.133 1.00 65.19 634 VAL A N 1
ATOM 4922 C CA . VAL A 1 634 ? 2.158 -7.186 28.362 1.00 65.19 634 VAL A CA 1
ATOM 4923 C C . VAL A 1 634 ? 2.072 -8.565 29.005 1.00 65.19 634 VAL A C 1
ATOM 4925 O O . VAL A 1 634 ? 1.998 -9.566 28.297 1.00 65.19 634 VAL A O 1
ATOM 4928 N N . LYS A 1 635 ? 2.043 -8.616 30.342 1.00 66.31 635 LYS A N 1
ATOM 4929 C CA . LYS A 1 635 ? 1.914 -9.858 31.116 1.00 66.31 635 LYS A CA 1
ATOM 4930 C C . LYS A 1 635 ? 0.460 -10.335 31.235 1.00 66.31 635 LYS A C 1
ATOM 4932 O O . LYS A 1 635 ? 0.228 -11.504 31.540 1.00 66.31 635 LYS A O 1
ATOM 4937 N N . CYS A 1 636 ? -0.519 -9.468 30.976 1.00 71.81 636 CYS A N 1
ATOM 4938 C CA . CYS A 1 636 ? -1.929 -9.837 31.016 1.00 71.81 636 CYS A CA 1
ATOM 4939 C C . CYS A 1 636 ? -2.295 -10.619 29.756 1.00 71.81 636 CYS A C 1
ATOM 4941 O O . CYS A 1 636 ? -2.168 -10.142 28.629 1.00 71.81 636 CYS A O 1
ATOM 4943 N N . ARG A 1 637 ? -2.765 -11.852 29.949 1.00 73.75 637 ARG A N 1
ATOM 4944 C CA . ARG A 1 637 ? -3.197 -12.707 28.847 1.00 73.75 637 ARG A CA 1
ATOM 4945 C C . ARG A 1 637 ? -4.500 -12.173 28.255 1.00 73.75 637 ARG A C 1
ATOM 4947 O O . ARG A 1 637 ? -5.525 -12.179 28.931 1.00 73.75 637 ARG A O 1
ATOM 4954 N N . ILE A 1 638 ? -4.478 -11.827 26.971 1.00 75.50 638 ILE A N 1
ATOM 4955 C CA . ILE A 1 638 ? -5.694 -11.504 26.221 1.00 75.50 638 ILE A CA 1
ATOM 4956 C C . ILE A 1 638 ? -6.368 -12.822 25.846 1.00 75.50 638 ILE A C 1
ATOM 4958 O O . ILE A 1 638 ? -5.785 -13.659 25.146 1.00 75.50 638 ILE A O 1
ATOM 4962 N N . LYS A 1 639 ? -7.569 -13.044 26.381 1.00 75.00 639 LYS A N 1
ATOM 4963 C CA . LYS A 1 639 ? -8.367 -14.239 26.097 1.00 75.00 639 LYS A CA 1
ATOM 4964 C C . LYS A 1 639 ? -8.926 -14.148 24.677 1.00 75.00 639 LYS A C 1
ATOM 4966 O O . LYS A 1 639 ? -9.110 -13.060 24.149 1.00 75.00 639 LYS A O 1
ATOM 4971 N N . ASN A 1 640 ? -9.154 -15.301 24.058 1.00 79.81 640 ASN A N 1
ATOM 4972 C CA . ASN A 1 640 ? -9.896 -15.362 22.807 1.00 79.81 640 ASN A CA 1
ATOM 4973 C C . ASN A 1 640 ? -11.381 -15.437 23.155 1.00 79.81 640 ASN A C 1
ATOM 4975 O O . ASN A 1 640 ? -11.817 -16.448 23.709 1.00 79.81 640 ASN A O 1
ATOM 4979 N N . ASN A 1 641 ? -12.112 -14.370 22.851 1.00 81.81 641 ASN A N 1
ATOM 4980 C CA . ASN A 1 641 ? -13.546 -14.271 23.109 1.00 81.81 641 ASN A CA 1
ATOM 4981 C C . ASN A 1 641 ? -14.356 -14.289 21.800 1.00 81.81 641 ASN A C 1
ATOM 4983 O O . ASN A 1 641 ? -15.568 -14.093 21.810 1.00 81.81 641 ASN A O 1
ATOM 4987 N N . GLY A 1 642 ? -13.704 -14.559 20.662 1.00 79.06 642 GLY A N 1
ATOM 4988 C CA . GLY A 1 642 ? -14.352 -14.687 19.356 1.00 79.06 642 GLY A CA 1
ATOM 4989 C C . GLY A 1 642 ? -14.641 -13.350 18.669 1.00 79.06 642 GLY A C 1
ATOM 4990 O O . GLY A 1 642 ? -15.377 -13.316 17.674 1.00 79.06 642 GLY A O 1
ATOM 4991 N N . VAL A 1 643 ? -14.054 -12.255 19.161 1.00 83.31 643 VAL A N 1
ATOM 4992 C CA . VAL A 1 643 ? -14.164 -10.930 18.534 1.00 83.31 643 VAL A CA 1
ATOM 4993 C C . VAL A 1 643 ? -13.347 -10.895 17.249 1.00 83.31 643 VAL A C 1
ATOM 4995 O O . VAL A 1 643 ? -13.853 -10.466 16.203 1.00 83.31 643 VAL A O 1
ATOM 4998 N N . PHE A 1 644 ? -12.136 -11.455 17.281 1.00 84.62 644 PHE A N 1
ATOM 4999 C CA . PHE A 1 644 ? -11.326 -11.714 16.099 1.00 84.62 644 PHE A CA 1
ATOM 5000 C C . PHE A 1 644 ? -11.005 -13.208 15.946 1.00 84.62 644 PHE A C 1
ATOM 5002 O O . PHE A 1 644 ? -11.088 -13.980 16.900 1.00 84.62 644 PHE A O 1
ATOM 5009 N N . PRO A 1 645 ? -10.625 -13.662 14.738 1.00 81.31 645 PRO A N 1
ATOM 5010 C CA . PRO A 1 645 ? -10.402 -15.087 14.525 1.00 81.31 645 PRO A CA 1
ATOM 5011 C C . PRO A 1 645 ? -9.192 -15.595 15.301 1.00 81.31 645 PRO A C 1
ATOM 5013 O O . PRO A 1 645 ? -8.174 -14.901 15.393 1.00 81.31 645 PRO A O 1
ATOM 5016 N N . ALA A 1 646 ? -9.304 -16.822 15.809 1.00 79.25 646 ALA A N 1
ATOM 5017 C CA . ALA A 1 646 ? -8.265 -17.475 16.591 1.00 79.25 646 ALA A CA 1
ATOM 5018 C C . ALA A 1 646 ? -6.928 -17.567 15.836 1.00 79.25 646 ALA A C 1
ATOM 5020 O O . ALA A 1 646 ? -6.894 -17.701 14.608 1.00 79.25 646 ALA A O 1
ATOM 5021 N N . THR A 1 647 ? -5.823 -17.514 16.578 1.00 70.31 647 THR A N 1
ATOM 5022 C CA . THR A 1 647 ? -4.488 -17.830 16.064 1.00 70.31 647 THR A CA 1
ATOM 5023 C C . THR A 1 647 ? -3.808 -18.846 16.968 1.00 70.31 647 THR A C 1
ATOM 5025 O O . THR A 1 647 ? -3.650 -18.611 18.164 1.00 70.31 647 THR A O 1
ATOM 5028 N N . ASP A 1 648 ? -3.385 -19.962 16.377 1.00 60.34 648 ASP A N 1
ATOM 5029 C CA . ASP A 1 648 ? -2.573 -20.981 17.054 1.00 60.34 648 ASP A CA 1
ATOM 5030 C C . ASP A 1 648 ? -1.072 -20.637 16.990 1.00 60.34 648 ASP A C 1
ATOM 5032 O O . ASP A 1 648 ? -0.249 -21.224 17.692 1.00 60.34 648 ASP A O 1
ATOM 5036 N N . GLU A 1 649 ? -0.700 -19.663 16.153 1.00 57.12 649 GLU A N 1
ATOM 5037 C CA . GLU A 1 649 ? 0.683 -19.254 15.929 1.00 57.12 649 GLU A CA 1
ATOM 5038 C C . GLU A 1 649 ? 0.982 -17.915 16.611 1.00 57.12 649 GLU A C 1
ATOM 5040 O O . GLU A 1 649 ? 0.324 -16.897 16.373 1.00 57.12 649 GLU A O 1
ATOM 5045 N N . VAL A 1 650 ? 2.032 -17.908 17.436 1.00 59.78 650 VAL A N 1
ATOM 5046 C CA . VAL A 1 650 ? 2.657 -16.682 17.942 1.00 59.78 650 VAL A CA 1
ATOM 5047 C C . VAL A 1 650 ? 3.271 -15.957 16.747 1.00 59.78 650 VAL A C 1
ATOM 5049 O O . VAL A 1 650 ? 4.094 -16.539 16.043 1.00 59.78 650 VAL A O 1
ATOM 5052 N N . SER A 1 651 ? 2.885 -14.700 16.504 1.00 62.19 651 SER A N 1
ATOM 5053 C CA . SER A 1 651 ? 3.371 -13.965 15.329 1.00 62.19 651 SER A CA 1
ATOM 5054 C C . SER A 1 651 ? 4.904 -13.985 15.240 1.00 62.19 651 SER A C 1
ATOM 5056 O O . SER A 1 651 ? 5.596 -13.877 16.256 1.00 62.19 651 SER A O 1
ATOM 5058 N N . ALA A 1 652 ? 5.449 -14.061 14.021 1.00 61.16 652 ALA A N 1
ATOM 5059 C CA . ALA A 1 652 ? 6.898 -14.055 13.794 1.00 61.16 652 ALA A CA 1
ATOM 5060 C C . ALA A 1 652 ? 7.600 -12.847 14.450 1.00 61.16 652 ALA A C 1
ATOM 5062 O O . ALA A 1 652 ? 8.760 -12.933 14.842 1.00 61.16 652 ALA A O 1
ATOM 5063 N N . ALA A 1 653 ? 6.890 -11.723 14.617 1.00 57.38 653 ALA A N 1
ATOM 5064 C CA . ALA A 1 653 ? 7.388 -10.546 15.321 1.00 57.38 653 ALA A CA 1
ATOM 5065 C C . ALA A 1 653 ? 7.537 -10.772 16.837 1.00 57.38 653 ALA A C 1
ATOM 5067 O O . ALA A 1 653 ? 8.555 -10.373 17.400 1.00 57.38 653 ALA A O 1
ATOM 5068 N N . ILE A 1 654 ? 6.565 -11.432 17.479 1.00 63.81 654 ILE A N 1
ATOM 5069 C CA . ILE A 1 654 ? 6.626 -11.796 18.904 1.00 63.81 654 ILE A CA 1
ATOM 5070 C C . ILE A 1 654 ? 7.698 -12.869 19.119 1.00 63.81 654 ILE A C 1
ATOM 5072 O O . ILE A 1 654 ? 8.499 -12.744 20.039 1.00 63.81 654 ILE A O 1
ATOM 5076 N N . GLN A 1 655 ? 7.777 -13.882 18.247 1.00 66.56 6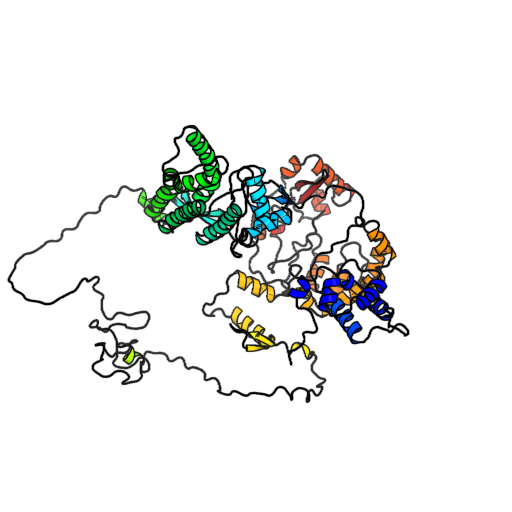55 GLN A N 1
ATOM 5077 C CA . GLN A 1 655 ? 8.828 -14.905 18.321 1.00 66.56 655 GLN A CA 1
ATOM 5078 C C . GLN A 1 655 ? 10.228 -14.295 18.180 1.00 66.56 655 GLN A C 1
ATOM 5080 O O . GLN A 1 655 ? 11.086 -14.557 19.015 1.00 66.56 655 GLN A O 1
ATOM 5085 N N . ALA A 1 656 ? 10.440 -13.421 17.191 1.00 61.72 656 ALA A N 1
ATOM 5086 C CA . ALA A 1 656 ? 11.710 -12.716 17.035 1.00 61.72 656 ALA A CA 1
ATOM 5087 C C . ALA A 1 656 ? 12.035 -11.843 18.257 1.00 61.72 656 ALA A C 1
ATOM 5089 O O . ALA A 1 656 ? 13.175 -11.823 18.706 1.00 61.72 656 ALA A O 1
ATOM 5090 N N . SER A 1 657 ? 11.040 -11.153 18.827 1.00 64.00 657 SER A N 1
ATOM 5091 C CA . SER A 1 657 ? 11.228 -10.349 20.040 1.00 64.00 657 SER A CA 1
ATOM 5092 C C . SER A 1 657 ? 11.628 -11.208 21.248 1.00 64.00 657 SER A C 1
ATOM 5094 O O . SER A 1 657 ? 12.545 -10.823 21.968 1.00 64.00 657 SER A O 1
ATOM 5096 N N . LYS A 1 658 ? 11.043 -12.410 21.416 1.00 66.75 658 LYS A N 1
ATOM 5097 C CA . LYS A 1 658 ? 11.449 -13.371 22.463 1.00 66.75 658 LYS A CA 1
ATOM 5098 C C . LYS A 1 658 ? 12.929 -13.736 22.369 1.00 66.75 658 LYS A C 1
ATOM 5100 O O . LYS A 1 658 ? 13.593 -13.801 23.391 1.00 66.75 658 LYS A O 1
ATOM 5105 N N . THR A 1 659 ? 13.436 -13.970 21.158 1.00 57.75 659 THR A N 1
ATOM 5106 C CA . THR A 1 659 ? 14.835 -14.372 20.943 1.00 57.75 659 THR A CA 1
ATOM 5107 C C . THR A 1 659 ? 15.811 -13.204 21.103 1.00 57.75 659 THR A C 1
ATOM 5109 O O . THR A 1 659 ? 16.916 -13.398 21.600 1.00 57.75 659 THR A O 1
ATOM 5112 N N . ILE A 1 660 ? 15.411 -11.993 20.697 1.00 55.91 660 ILE A N 1
ATOM 5113 C CA . ILE A 1 660 ? 16.253 -10.787 20.770 1.00 55.91 660 ILE A CA 1
ATOM 5114 C C . ILE A 1 660 ? 16.374 -10.279 22.217 1.00 55.91 660 ILE A C 1
ATOM 5116 O O . ILE A 1 660 ? 17.473 -9.944 22.647 1.00 55.91 660 ILE A O 1
ATOM 5120 N N . GLY A 1 661 ? 15.277 -10.279 22.983 1.00 51.84 661 GLY A N 1
ATOM 5121 C CA . GLY A 1 661 ? 15.248 -9.787 24.368 1.00 51.84 661 GLY A CA 1
ATOM 5122 C C . GLY A 1 661 ? 16.159 -10.539 25.337 1.00 51.84 661 GLY A C 1
ATOM 5123 O O . GLY A 1 661 ? 16.669 -9.956 26.283 1.00 51.84 661 GLY A O 1
ATOM 5124 N N . THR A 1 662 ? 16.412 -11.824 25.086 1.00 48.66 662 THR A N 1
ATOM 5125 C CA . THR A 1 662 ? 17.328 -12.651 25.888 1.00 48.66 662 THR A CA 1
ATOM 5126 C C . THR A 1 662 ? 18.816 -12.353 25.668 1.00 48.66 662 THR A C 1
ATOM 5128 O O . THR A 1 662 ? 19.636 -12.873 26.417 1.00 48.66 662 THR A O 1
ATOM 5131 N N . LEU A 1 663 ? 19.184 -11.560 24.652 1.00 41.19 663 LEU A N 1
ATOM 5132 C CA . LEU A 1 663 ? 20.584 -11.320 24.264 1.00 41.19 663 LEU A CA 1
ATOM 5133 C C . LEU A 1 663 ? 21.174 -9.998 24.786 1.00 41.19 663 LEU A C 1
ATOM 5135 O O . LEU A 1 663 ? 22.387 -9.829 24.715 1.00 41.19 663 LEU A O 1
ATOM 5139 N N . ALA A 1 664 ? 20.357 -9.083 25.313 1.00 47.22 664 ALA A N 1
ATOM 5140 C CA . ALA A 1 664 ? 20.811 -7.796 25.844 1.00 47.22 664 ALA A CA 1
ATOM 5141 C C . ALA A 1 664 ? 20.859 -7.845 27.379 1.00 47.22 664 ALA A C 1
ATOM 5143 O O . ALA A 1 664 ? 19.904 -7.487 28.065 1.00 47.22 664 ALA A O 1
ATOM 5144 N N . SER A 1 665 ? 21.960 -8.342 27.942 1.00 47.72 665 SER A N 1
ATOM 5145 C CA . SER A 1 665 ? 22.249 -8.187 29.372 1.00 47.72 665 SER A CA 1
ATOM 5146 C C . SER A 1 665 ? 22.798 -6.778 29.632 1.00 47.72 665 SER A C 1
ATOM 5148 O O . SER A 1 665 ? 23.982 -6.611 29.923 1.00 47.72 665 SER A O 1
ATOM 5150 N N . ASP A 1 666 ? 21.955 -5.757 29.490 1.00 50.53 666 ASP A N 1
ATOM 5151 C CA . ASP A 1 666 ? 22.371 -4.346 29.498 1.00 50.53 666 ASP A CA 1
ATOM 5152 C C . ASP A 1 666 ? 22.400 -3.749 30.915 1.00 50.53 666 ASP A C 1
ATOM 5154 O O . ASP A 1 666 ? 21.765 -2.739 31.213 1.00 50.53 666 ASP A O 1
ATOM 5158 N N . TRP A 1 667 ? 23.185 -4.366 31.800 1.00 53.53 667 TRP A N 1
ATOM 5159 C CA . TRP A 1 667 ? 23.517 -3.808 33.120 1.00 53.53 667 TRP A CA 1
ATOM 5160 C C . TRP A 1 667 ? 24.915 -3.163 33.162 1.00 53.53 667 TRP A C 1
ATOM 5162 O O . TRP A 1 667 ? 25.348 -2.713 34.220 1.00 53.53 667 TRP A O 1
ATOM 5172 N N . SER A 1 668 ? 25.634 -3.110 32.031 1.00 52.62 668 SER A N 1
ATOM 5173 C CA . SER A 1 668 ? 27.025 -2.627 31.939 1.00 52.62 668 SER A CA 1
ATOM 5174 C C . SER A 1 668 ? 27.173 -1.102 31.835 1.00 52.62 668 SER A C 1
ATOM 5176 O O . SER A 1 668 ? 28.290 -0.595 31.901 1.00 52.62 668 SER A O 1
ATOM 5178 N N . GLY A 1 669 ? 26.074 -0.355 31.659 1.00 54.34 669 GLY A N 1
ATOM 5179 C CA . GLY A 1 669 ? 26.116 1.092 31.396 1.00 54.34 669 GLY A CA 1
ATOM 5180 C C . GLY A 1 669 ? 26.523 1.461 29.960 1.00 54.34 669 GLY A C 1
ATOM 5181 O O . GLY A 1 669 ? 26.703 2.636 29.654 1.00 54.34 669 GLY A O 1
ATOM 5182 N N . GLU A 1 670 ? 26.649 0.478 29.064 1.00 54.97 670 GLU A N 1
ATOM 5183 C CA . GLU A 1 670 ? 27.021 0.682 27.655 1.00 54.97 670 GLU A CA 1
ATOM 5184 C C . GLU A 1 670 ? 25.818 0.930 26.732 1.00 54.97 670 GLU A C 1
ATOM 5186 O O . GLU A 1 670 ? 25.997 1.255 25.556 1.00 54.97 670 GLU A O 1
ATOM 5191 N N . ALA A 1 671 ? 24.595 0.795 27.250 1.00 61.34 671 ALA A N 1
ATOM 5192 C CA . ALA A 1 671 ? 23.374 1.020 26.492 1.00 61.34 671 ALA A CA 1
ATOM 5193 C C . ALA A 1 671 ? 23.288 2.481 26.028 1.00 61.34 671 ALA A C 1
ATOM 5195 O O . ALA A 1 671 ? 23.294 3.420 26.826 1.00 61.34 671 ALA A O 1
ATOM 5196 N N . ARG A 1 672 ? 23.199 2.673 24.711 1.00 67.69 672 ARG A N 1
ATOM 5197 C CA . ARG A 1 672 ? 23.075 3.986 24.072 1.00 67.69 672 ARG A CA 1
ATOM 5198 C C . ARG A 1 672 ? 21.786 4.055 23.273 1.00 67.69 672 ARG A C 1
ATOM 5200 O O . ARG A 1 672 ? 21.333 3.052 22.726 1.00 67.69 672 ARG A O 1
ATOM 5207 N N . ASN A 1 673 ? 21.239 5.262 23.161 1.00 79.81 673 ASN A N 1
ATOM 5208 C CA . ASN A 1 673 ? 20.155 5.537 22.225 1.00 79.81 673 ASN A CA 1
ATOM 5209 C C . ASN A 1 673 ? 20.590 5.223 20.787 1.00 79.81 673 ASN A C 1
ATOM 5211 O O . ASN A 1 673 ? 21.778 5.235 20.453 1.00 79.81 673 ASN A O 1
ATOM 5215 N N . TYR A 1 674 ? 19.616 4.950 19.922 1.00 78.69 674 TYR A N 1
ATOM 5216 C CA . TYR A 1 674 ? 19.883 4.682 18.514 1.00 78.69 674 TYR A CA 1
ATOM 5217 C C . TYR A 1 674 ? 20.549 5.882 17.834 1.00 78.69 674 TYR A C 1
ATOM 5219 O O . TYR A 1 674 ? 20.321 7.029 18.219 1.00 78.69 674 TYR A O 1
ATOM 5227 N N . THR A 1 675 ? 21.295 5.631 16.753 1.00 82.31 675 THR A N 1
ATOM 5228 C CA . THR A 1 675 ? 21.948 6.690 15.959 1.00 82.31 675 THR A CA 1
ATOM 5229 C C . THR A 1 675 ? 20.966 7.779 15.537 1.00 82.31 675 THR A C 1
ATOM 5231 O O . THR A 1 675 ? 21.288 8.949 15.658 1.00 82.31 675 THR A O 1
ATOM 5234 N N . SER A 1 676 ? 19.731 7.412 15.179 1.00 84.19 676 SER A N 1
ATOM 5235 C CA . SER A 1 676 ? 18.654 8.363 14.851 1.00 84.19 676 SER A CA 1
ATOM 5236 C C . SER A 1 676 ? 18.346 9.392 15.950 1.00 84.19 676 SER A C 1
ATOM 5238 O O . SER A 1 676 ? 17.952 10.513 15.646 1.00 84.19 676 SER A O 1
ATOM 5240 N N . PHE A 1 677 ? 18.518 9.036 17.229 1.00 83.88 677 PHE A N 1
ATOM 5241 C CA . PHE A 1 677 ? 18.374 9.979 18.338 1.00 83.88 677 PHE A CA 1
ATOM 5242 C C . PHE A 1 677 ? 19.542 10.968 18.353 1.00 83.88 677 PHE A C 1
ATOM 5244 O O . PHE A 1 677 ? 19.320 12.171 18.436 1.00 83.88 677 PHE A O 1
ATOM 5251 N N . ALA A 1 678 ? 20.772 10.469 18.196 1.00 81.75 678 ALA A N 1
ATOM 5252 C CA . ALA A 1 678 ? 21.970 11.305 18.126 1.00 81.75 678 ALA A CA 1
ATOM 5253 C C . ALA A 1 678 ? 21.981 12.219 16.883 1.00 81.75 678 ALA A C 1
ATOM 5255 O O . ALA A 1 678 ? 22.363 13.379 16.982 1.00 81.75 678 ALA A O 1
ATOM 5256 N N . GLU A 1 679 ? 21.518 11.725 15.732 1.00 85.75 679 GLU A N 1
ATOM 5257 C CA . GLU A 1 679 ? 21.392 12.481 14.476 1.00 85.75 679 GLU A CA 1
ATOM 5258 C C . GLU A 1 679 ? 20.333 13.587 14.561 1.00 85.75 679 GLU A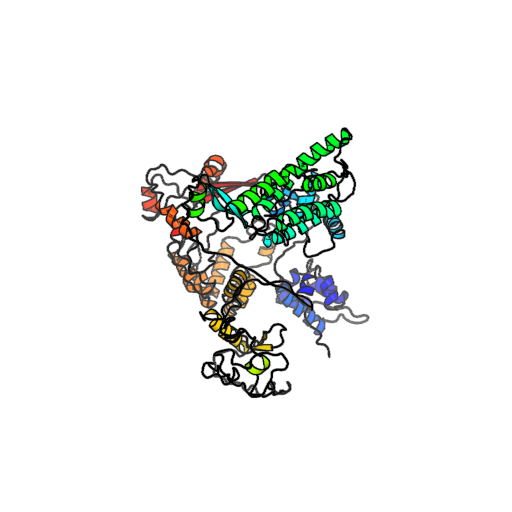 C 1
ATOM 5260 O O . GLU A 1 679 ? 20.513 14.658 13.987 1.00 85.75 679 GLU A O 1
ATOM 5265 N N . ALA A 1 680 ? 19.233 13.351 15.286 1.00 83.31 680 ALA A N 1
ATOM 5266 C CA . ALA A 1 680 ? 18.227 14.378 15.552 1.00 83.31 680 ALA A CA 1
ATOM 5267 C C . ALA A 1 680 ? 18.727 15.457 16.533 1.00 83.31 680 ALA A C 1
ATOM 5269 O O . ALA A 1 680 ? 18.216 16.581 16.510 1.00 83.31 680 ALA A O 1
ATOM 5270 N N . GLY A 1 681 ? 19.717 15.118 17.368 1.00 85.94 681 GLY A N 1
ATOM 5271 C CA . GLY A 1 681 ? 20.459 16.037 18.227 1.00 85.94 681 GLY A CA 1
ATOM 5272 C C . GLY A 1 681 ? 19.545 16.949 19.062 1.00 85.94 681 GLY A C 1
ATOM 5273 O O . GLY A 1 681 ? 18.713 16.428 19.810 1.00 85.94 681 GLY A O 1
ATOM 5274 N N . PRO A 1 682 ? 19.631 18.289 18.912 1.00 87.00 682 PRO A N 1
ATOM 5275 C CA . PRO A 1 682 ? 18.881 19.242 19.738 1.00 87.00 682 PRO A CA 1
ATOM 5276 C C . PRO A 1 682 ? 17.361 19.039 19.723 1.00 87.00 682 PRO A C 1
ATOM 5278 O O . PRO A 1 682 ? 16.704 19.218 20.741 1.00 87.00 682 PRO A O 1
ATOM 5281 N N . LEU A 1 683 ? 16.790 18.619 18.588 1.00 86.31 683 LEU A N 1
ATOM 5282 C CA . LEU A 1 683 ? 15.341 18.428 18.465 1.00 86.31 683 LEU A CA 1
ATOM 5283 C C . LEU A 1 683 ? 14.837 17.255 19.314 1.00 86.31 683 LEU A C 1
ATOM 5285 O O . LEU A 1 683 ? 13.695 17.270 19.768 1.00 86.31 683 LEU A O 1
ATOM 5289 N N . ALA A 1 684 ? 15.660 16.216 19.488 1.00 85.25 684 ALA A N 1
ATOM 5290 C CA . ALA A 1 684 ? 15.318 15.068 20.321 1.00 85.25 684 ALA A CA 1
ATOM 5291 C C . ALA A 1 684 ? 15.421 15.407 21.814 1.00 85.25 684 ALA A C 1
ATOM 5293 O O . ALA A 1 684 ? 14.588 14.952 22.596 1.00 85.25 684 ALA A O 1
ATOM 5294 N N . GLU A 1 685 ? 16.419 16.210 22.190 1.00 85.94 685 GLU A N 1
ATOM 5295 C CA . GLU A 1 685 ? 16.617 16.685 23.562 1.00 85.94 685 GLU A CA 1
ATOM 5296 C C . GLU A 1 685 ? 15.499 17.640 23.992 1.00 85.94 685 GLU A C 1
ATOM 5298 O O . GLU A 1 685 ? 14.904 17.425 25.044 1.00 85.94 685 GLU A O 1
ATOM 5303 N N . GLU A 1 686 ? 15.124 18.604 23.144 1.00 88.81 686 GLU A N 1
ATOM 5304 C CA . GLU A 1 686 ? 14.006 19.526 23.399 1.00 88.81 686 GLU A CA 1
ATOM 5305 C C . GLU A 1 686 ? 12.684 18.769 23.612 1.00 88.81 686 GLU A C 1
ATOM 5307 O O . GLU A 1 686 ? 11.921 19.062 24.533 1.00 88.81 686 GLU A O 1
ATOM 5312 N N . GLU A 1 687 ? 12.421 17.741 22.801 1.00 86.69 687 GLU A N 1
ATOM 5313 C CA . GLU A 1 687 ? 11.221 16.915 22.949 1.00 86.69 687 GLU A CA 1
ATOM 5314 C C . GLU A 1 687 ? 11.253 16.070 24.233 1.00 86.69 687 GLU A C 1
ATOM 5316 O O . GLU A 1 687 ? 10.218 15.882 24.875 1.00 86.69 687 GLU A O 1
ATOM 5321 N N . LEU A 1 688 ? 12.428 15.586 24.646 1.00 84.12 688 LEU A N 1
ATOM 5322 C CA . LEU A 1 688 ? 12.587 14.862 25.907 1.00 84.12 688 LEU A CA 1
ATOM 5323 C C . LEU A 1 688 ? 12.379 15.791 27.110 1.00 84.12 688 LEU A C 1
ATOM 5325 O O . LEU A 1 688 ? 11.652 15.439 28.039 1.00 84.12 688 LEU A O 1
ATOM 5329 N N . GLU A 1 689 ? 12.953 16.992 27.079 1.00 87.31 689 GLU A N 1
ATOM 5330 C CA . GLU A 1 689 ? 12.735 18.015 28.102 1.00 87.31 689 GLU A CA 1
ATOM 5331 C C . GLU A 1 689 ? 11.265 18.423 28.180 1.00 87.31 689 GLU A C 1
ATOM 5333 O O . GLU A 1 689 ? 10.724 18.543 29.280 1.00 87.31 689 GLU A O 1
ATOM 5338 N N . ARG A 1 690 ? 10.580 18.565 27.040 1.00 87.00 690 ARG A N 1
ATOM 5339 C CA . ARG A 1 690 ? 9.136 18.822 27.002 1.00 87.00 690 ARG A CA 1
ATOM 5340 C C . ARG A 1 690 ? 8.350 17.728 27.729 1.00 87.00 690 ARG A C 1
ATOM 5342 O O . ARG A 1 690 ? 7.416 18.045 28.465 1.00 87.00 690 ARG A O 1
ATOM 5349 N N . LEU A 1 691 ? 8.708 16.453 27.550 1.00 81.19 691 LEU A N 1
ATOM 5350 C CA . LEU A 1 691 ? 8.052 15.339 28.247 1.00 81.19 691 LEU A CA 1
ATOM 5351 C C . LEU A 1 691 ? 8.301 15.367 29.761 1.00 81.19 691 LEU A C 1
ATOM 5353 O O . LEU A 1 691 ? 7.362 15.111 30.516 1.00 81.19 691 LEU A O 1
ATOM 5357 N N . LEU A 1 692 ? 9.512 15.727 30.201 1.00 83.06 692 LEU A N 1
ATOM 5358 C CA . LEU A 1 692 ? 9.828 15.921 31.623 1.00 83.06 692 LEU 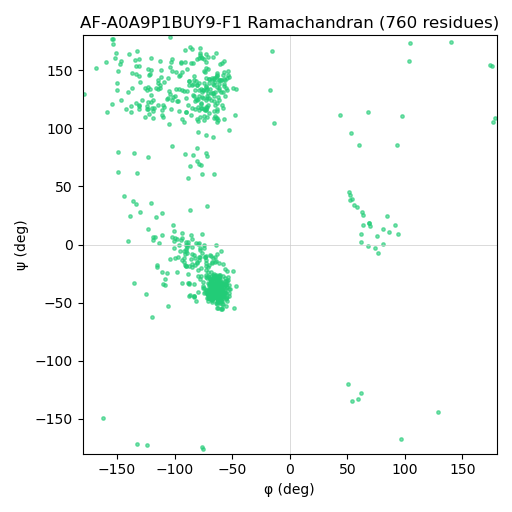A CA 1
ATOM 5359 C C . LEU A 1 692 ? 8.993 17.063 32.226 1.00 83.06 692 LEU A C 1
ATOM 5361 O O . LEU A 1 692 ? 8.366 16.886 33.266 1.00 83.06 692 LEU A O 1
ATOM 5365 N N . HIS A 1 693 ? 8.908 18.210 31.543 1.00 82.75 693 HIS A N 1
ATOM 5366 C CA . HIS A 1 693 ? 8.109 19.358 31.998 1.00 82.75 693 HIS A CA 1
ATOM 5367 C C . HIS A 1 693 ? 6.610 19.048 32.076 1.00 82.75 693 HIS A C 1
ATOM 5369 O O . HIS A 1 693 ? 5.909 19.580 32.934 1.00 82.75 693 HIS A O 1
ATOM 5375 N N . LEU A 1 694 ? 6.109 18.183 31.192 1.00 79.50 694 LEU A N 1
ATOM 5376 C CA . LEU A 1 694 ? 4.721 17.721 31.211 1.00 79.50 694 LEU A CA 1
ATOM 5377 C C . LEU A 1 694 ? 4.454 16.618 32.248 1.00 79.50 694 LEU A C 1
ATOM 5379 O O . LEU A 1 694 ? 3.328 16.124 32.299 1.00 79.50 694 LEU A O 1
ATOM 5383 N N . GLY A 1 695 ? 5.460 16.198 33.024 1.00 76.38 695 GLY A N 1
ATOM 5384 C CA . GLY A 1 695 ? 5.338 15.098 33.984 1.00 76.38 695 GLY A CA 1
ATOM 5385 C C . GLY A 1 695 ? 5.039 13.750 33.322 1.00 76.38 695 GLY A C 1
ATOM 5386 O O . GLY A 1 695 ? 4.407 12.889 33.924 1.00 76.38 695 GLY A O 1
ATOM 5387 N N . ARG A 1 696 ? 5.428 13.576 32.050 1.00 74.88 696 ARG A N 1
ATOM 5388 C CA . ARG A 1 696 ? 5.220 12.336 31.275 1.00 74.88 696 ARG A CA 1
ATOM 5389 C C . ARG A 1 696 ? 6.427 11.398 31.306 1.00 74.88 696 ARG A C 1
ATOM 5391 O O . ARG A 1 696 ? 6.355 10.309 30.744 1.00 74.88 696 ARG A O 1
ATOM 5398 N N . ALA A 1 697 ? 7.529 11.833 31.907 1.00 77.38 697 ALA A N 1
ATOM 5399 C CA . ALA A 1 697 ? 8.740 11.055 32.109 1.00 77.38 697 ALA A CA 1
ATOM 5400 C C . ALA A 1 697 ? 9.435 11.524 33.393 1.00 77.38 697 ALA A C 1
ATOM 5402 O O . ALA A 1 697 ? 9.377 12.709 33.722 1.00 77.38 697 ALA A O 1
ATOM 5403 N N . ASP A 1 698 ? 10.133 10.606 34.060 1.00 76.88 698 ASP A N 1
ATOM 5404 C CA . ASP A 1 698 ? 10.954 10.891 35.235 1.00 76.88 698 ASP A CA 1
ATOM 5405 C C . ASP A 1 698 ? 12.437 10.765 34.885 1.00 76.88 698 ASP A C 1
ATOM 5407 O O . ASP A 1 698 ? 12.856 9.853 34.165 1.00 76.88 698 ASP A O 1
ATOM 5411 N N . LYS A 1 699 ? 13.254 11.683 35.408 1.00 79.94 699 LYS A N 1
ATOM 5412 C CA . LYS A 1 699 ? 14.711 11.620 35.281 1.00 79.94 699 LYS A CA 1
ATOM 5413 C C . LYS A 1 699 ? 15.292 10.971 36.531 1.00 79.94 699 LYS A C 1
ATOM 5415 O O . LYS A 1 699 ? 15.232 11.547 37.612 1.00 79.94 699 LYS A O 1
ATOM 5420 N N . VAL A 1 700 ? 15.891 9.802 36.353 1.00 78.19 700 VAL A N 1
ATOM 5421 C CA . VAL A 1 700 ? 16.533 9.010 37.411 1.00 78.19 700 VAL A CA 1
ATOM 5422 C C . VAL A 1 700 ? 18.046 8.978 37.208 1.00 78.19 700 VAL A C 1
ATOM 5424 O O . VAL A 1 700 ? 18.528 8.980 36.072 1.00 78.19 700 VAL A O 1
ATOM 5427 N N . GLY A 1 701 ? 18.803 8.994 38.303 1.00 71.44 701 GLY A N 1
ATOM 5428 C CA . GLY A 1 701 ? 20.268 9.047 38.288 1.00 71.44 701 GLY A CA 1
ATOM 5429 C C . GLY A 1 701 ? 20.939 7.674 38.280 1.00 71.44 701 GLY A C 1
ATOM 5430 O O . GLY A 1 701 ? 22.114 7.565 37.927 1.00 71.44 701 GLY A O 1
ATOM 5431 N N . SER A 1 702 ? 20.213 6.619 38.654 1.00 74.19 702 SER A N 1
ATOM 5432 C CA . SER A 1 702 ? 20.759 5.268 38.766 1.00 74.19 702 SER A CA 1
ATOM 5433 C C . SER A 1 702 ? 19.733 4.183 38.436 1.00 74.19 702 SER A C 1
ATOM 5435 O O . SER A 1 702 ? 18.528 4.366 38.591 1.00 74.19 702 SER A O 1
ATOM 5437 N N . TRP A 1 703 ? 20.210 3.003 38.023 1.00 72.81 703 TRP A N 1
ATOM 5438 C CA . TRP A 1 703 ? 19.333 1.845 37.810 1.00 72.81 703 TRP A CA 1
ATOM 5439 C C . TRP A 1 703 ? 18.634 1.391 39.101 1.00 72.81 703 TRP A C 1
ATOM 5441 O O . TRP A 1 703 ? 17.519 0.882 39.068 1.00 72.81 703 TRP A O 1
ATOM 5451 N N . ARG A 1 704 ? 19.268 1.607 40.259 1.00 76.38 704 ARG A N 1
ATOM 5452 C CA . ARG A 1 704 ? 18.662 1.290 41.553 1.00 76.38 704 ARG A CA 1
ATOM 5453 C C . ARG A 1 704 ? 17.382 2.095 41.780 1.00 76.38 704 ARG A C 1
ATOM 5455 O O . ARG A 1 704 ? 16.374 1.508 42.141 1.00 76.38 704 ARG A O 1
ATOM 5462 N N . GLU A 1 705 ? 17.404 3.390 41.471 1.00 75.25 705 GLU A N 1
ATOM 5463 C CA . GLU A 1 705 ? 16.207 4.240 41.526 1.00 75.25 705 GLU A CA 1
ATOM 5464 C C . GLU A 1 705 ? 15.114 3.763 40.561 1.00 75.25 705 GLU A C 1
ATOM 5466 O O . GLU A 1 705 ? 13.940 3.807 40.911 1.00 75.25 705 GLU A O 1
ATOM 5471 N N . VAL A 1 706 ? 15.477 3.255 39.375 1.00 71.44 706 VAL A N 1
ATOM 5472 C CA . VAL A 1 706 ? 14.507 2.662 38.431 1.00 71.44 706 VAL A CA 1
ATOM 5473 C C . VAL A 1 706 ? 13.804 1.460 39.056 1.00 71.44 706 VAL A C 1
ATOM 5475 O O . VAL A 1 706 ? 12.583 1.349 38.971 1.00 71.44 706 VAL A O 1
ATOM 5478 N N . VAL A 1 707 ? 14.562 0.556 39.678 1.00 76.00 707 VAL A N 1
ATOM 5479 C CA . VAL A 1 707 ? 14.009 -0.644 40.324 1.00 76.00 707 VAL A CA 1
ATOM 5480 C C . VAL A 1 707 ? 13.168 -0.275 41.542 1.00 76.00 707 VAL A C 1
ATOM 5482 O O . VAL A 1 707 ? 12.119 -0.881 41.746 1.00 76.00 707 VAL A O 1
ATOM 5485 N N . ASP A 1 708 ? 13.587 0.726 42.313 1.00 77.19 708 ASP A N 1
ATOM 5486 C CA . ASP A 1 708 ? 12.828 1.217 43.464 1.00 77.19 708 ASP A CA 1
ATOM 5487 C C . ASP A 1 708 ? 11.513 1.901 43.025 1.00 77.19 708 ASP A C 1
ATOM 5489 O O . ASP A 1 708 ? 10.505 1.789 43.721 1.00 77.19 708 ASP A O 1
ATOM 5493 N N . LEU A 1 709 ? 11.492 2.556 41.853 1.00 71.50 709 LEU A N 1
ATOM 5494 C CA . LEU A 1 709 ? 10.318 3.250 41.306 1.00 71.50 709 LEU A CA 1
ATOM 5495 C C . LEU A 1 709 ? 9.340 2.317 40.565 1.00 71.50 709 LEU A C 1
ATOM 5497 O O . LEU A 1 709 ? 8.127 2.446 40.719 1.00 71.50 709 LEU A O 1
ATOM 5501 N N . ILE A 1 710 ? 9.852 1.406 39.731 1.00 70.19 710 ILE A N 1
ATOM 5502 C CA . ILE A 1 710 ? 9.063 0.615 38.763 1.00 70.19 710 ILE A CA 1
ATOM 5503 C C . ILE A 1 710 ? 8.995 -0.874 39.148 1.00 70.19 710 ILE A C 1
ATOM 5505 O O . ILE A 1 710 ? 8.059 -1.578 38.765 1.00 70.19 710 ILE A O 1
ATOM 5509 N N . GLY A 1 711 ? 9.959 -1.366 39.926 1.00 71.75 711 GLY A N 1
ATOM 5510 C CA . GLY A 1 711 ? 10.077 -2.765 40.334 1.00 71.75 711 GLY A CA 1
ATOM 5511 C C . GLY A 1 711 ? 11.166 -3.544 39.586 1.00 71.75 711 GLY A C 1
ATOM 5512 O O . GLY A 1 711 ? 11.787 -3.073 38.634 1.00 71.75 711 GLY A O 1
ATOM 5513 N N . GLN A 1 712 ? 11.395 -4.787 40.022 1.00 69.88 712 GLN A N 1
ATOM 5514 C CA . GLN A 1 712 ? 12.488 -5.647 39.528 1.00 69.88 712 GLN A CA 1
ATOM 5515 C C . GLN A 1 712 ? 12.331 -6.091 38.063 1.00 69.88 712 GLN A C 1
ATOM 5517 O O . GLN A 1 712 ? 13.293 -6.544 37.453 1.00 69.88 712 GLN A O 1
ATOM 5522 N N . ASP A 1 713 ? 11.131 -5.952 37.499 1.00 67.94 713 ASP A N 1
ATOM 5523 C CA . ASP A 1 713 ? 10.807 -6.298 36.112 1.00 67.94 713 ASP A CA 1
ATOM 5524 C C . ASP A 1 713 ? 11.122 -5.174 35.105 1.00 67.94 713 ASP A C 1
ATOM 5526 O O . ASP A 1 713 ? 10.767 -5.287 33.929 1.00 67.94 713 ASP A O 1
ATOM 5530 N N . ALA A 1 714 ? 11.730 -4.067 35.543 1.00 70.00 714 ALA A N 1
ATOM 5531 C CA . ALA A 1 714 ? 12.049 -2.945 34.668 1.00 70.00 714 ALA A CA 1
ATOM 5532 C C . ALA A 1 714 ? 13.015 -3.362 33.542 1.00 70.00 714 ALA A C 1
ATOM 5534 O O . ALA A 1 714 ? 14.024 -4.028 33.772 1.00 70.00 714 ALA A O 1
ATOM 5535 N N . VAL A 1 715 ? 12.715 -2.936 32.311 1.00 70.56 715 VAL A N 1
ATOM 5536 C CA . VAL A 1 715 ? 13.504 -3.259 31.112 1.00 70.56 715 VAL A CA 1
ATOM 5537 C C . VAL A 1 715 ? 14.051 -1.980 30.492 1.00 70.56 715 VAL A C 1
ATOM 5539 O O . VAL A 1 715 ? 13.291 -1.083 30.122 1.00 70.56 715 VAL A O 1
ATOM 5542 N N . LEU A 1 716 ? 15.372 -1.919 30.323 1.00 72.38 716 LEU A N 1
ATOM 5543 C CA . LEU A 1 716 ? 16.032 -0.819 29.629 1.00 72.38 716 LEU A CA 1
ATOM 5544 C C . LEU A 1 716 ? 15.742 -0.891 28.121 1.00 72.38 716 LEU A C 1
ATOM 5546 O O . LEU A 1 716 ? 15.888 -1.940 27.498 1.00 72.38 716 LEU A O 1
ATOM 5550 N N . THR A 1 717 ? 15.310 0.222 27.522 1.00 72.56 717 THR A N 1
ATOM 5551 C CA . THR A 1 717 ? 14.987 0.292 26.088 1.00 72.56 717 THR A CA 1
ATOM 5552 C C . THR A 1 717 ? 15.617 1.535 25.454 1.00 72.56 717 THR A C 1
ATOM 5554 O O . THR A 1 717 ? 15.285 2.645 25.872 1.00 72.56 717 THR A O 1
ATOM 5557 N N . PRO A 1 718 ? 16.477 1.391 24.427 1.00 73.25 718 PRO A N 1
ATOM 5558 C CA . PRO A 1 718 ? 17.035 2.530 23.704 1.00 73.25 718 PRO A CA 1
ATOM 5559 C C . PRO A 1 718 ? 15.960 3.376 23.010 1.00 73.25 718 PRO A C 1
ATOM 5561 O O . PRO A 1 718 ? 15.017 2.840 22.414 1.00 73.25 718 PRO A O 1
ATOM 5564 N N . LEU A 1 719 ? 16.138 4.699 23.025 1.00 79.50 719 LEU A N 1
ATOM 5565 C CA . LEU A 1 719 ? 15.272 5.628 22.303 1.00 79.50 719 LEU A CA 1
ATOM 5566 C C . LEU A 1 719 ? 15.756 5.833 20.865 1.00 79.50 719 LEU A C 1
ATOM 5568 O O . LEU A 1 719 ? 16.952 5.946 20.595 1.00 79.50 719 LEU A O 1
ATOM 5572 N N . ALA A 1 720 ? 14.811 5.913 19.936 1.00 81.56 720 ALA A N 1
ATOM 5573 C CA . ALA A 1 720 ? 15.020 6.404 18.577 1.00 81.56 720 ALA A CA 1
ATOM 5574 C C . ALA A 1 720 ? 14.273 7.728 18.383 1.00 81.56 720 ALA A C 1
ATOM 5576 O O . ALA A 1 720 ? 13.302 8.007 19.086 1.00 81.56 720 ALA A O 1
ATOM 5577 N N . CYS A 1 721 ? 14.694 8.536 17.412 1.00 84.94 721 CYS A N 1
ATOM 5578 C CA . CYS A 1 721 ? 14.013 9.783 17.078 1.00 84.94 721 CYS A CA 1
ATOM 5579 C C . CYS A 1 721 ? 13.655 9.821 15.591 1.00 84.94 721 CYS A C 1
ATOM 5581 O O . CYS A 1 721 ? 14.468 9.487 14.733 1.00 84.94 721 CYS A O 1
ATOM 5583 N N . ILE A 1 722 ? 12.423 10.227 15.276 1.00 87.56 722 ILE A N 1
ATOM 5584 C CA . ILE A 1 722 ? 11.992 10.516 13.907 1.00 87.56 722 ILE A CA 1
ATOM 5585 C C . ILE A 1 722 ? 11.579 11.977 13.824 1.00 87.56 722 ILE A C 1
ATOM 5587 O O . ILE A 1 722 ? 10.547 12.371 14.370 1.00 87.56 722 ILE A O 1
ATOM 5591 N N . VAL A 1 723 ? 12.326 12.748 13.043 1.00 86.19 723 VAL A N 1
ATOM 5592 C CA . VAL A 1 723 ? 11.980 14.125 12.694 1.00 86.19 723 VAL A CA 1
ATOM 5593 C C . VAL A 1 723 ? 11.318 14.127 11.319 1.00 86.19 723 VAL A C 1
ATOM 5595 O O . VAL A 1 723 ? 11.870 13.621 10.345 1.00 86.19 723 VAL A O 1
ATOM 5598 N N . LYS A 1 724 ? 10.101 14.672 11.226 1.00 84.88 724 LYS A N 1
ATOM 5599 C CA . LYS A 1 724 ? 9.428 14.915 9.942 1.00 84.88 724 LYS A CA 1
ATOM 5600 C C . LYS A 1 724 ? 9.150 16.397 9.782 1.00 84.88 724 LYS A C 1
ATOM 5602 O O . LYS A 1 724 ? 8.369 16.947 10.551 1.00 84.88 724 LYS A O 1
ATOM 5607 N N . VAL A 1 725 ? 9.734 17.019 8.766 1.00 84.81 725 VAL A N 1
ATOM 5608 C CA . VAL A 1 725 ? 9.466 18.421 8.433 1.00 84.81 725 VAL A CA 1
ATOM 5609 C C . VAL A 1 725 ? 8.298 18.484 7.456 1.00 84.81 725 VAL A C 1
ATOM 5611 O O . VAL A 1 725 ? 8.314 17.820 6.420 1.00 84.81 725 VAL A O 1
ATOM 5614 N N . LYS A 1 726 ? 7.267 19.259 7.793 1.00 71.75 726 LYS A N 1
ATOM 5615 C CA . LYS A 1 726 ? 6.153 19.559 6.892 1.00 71.75 726 LYS A CA 1
ATOM 5616 C C . LYS A 1 726 ? 5.759 21.024 7.058 1.00 71.75 726 LYS A C 1
ATOM 5618 O O . LYS A 1 726 ? 5.600 21.484 8.183 1.00 71.75 726 LYS A O 1
ATOM 5623 N N . ASP A 1 727 ? 5.618 21.742 5.946 1.00 70.50 727 ASP A N 1
ATOM 5624 C CA . ASP A 1 727 ? 5.187 23.149 5.921 1.00 70.50 727 ASP A CA 1
ATOM 5625 C C . ASP A 1 727 ? 6.053 24.065 6.818 1.00 70.50 727 ASP A C 1
ATOM 5627 O O . ASP A 1 727 ? 5.549 24.919 7.540 1.00 70.50 727 ASP A O 1
ATOM 5631 N N . GLY A 1 728 ? 7.374 23.832 6.836 1.00 70.94 728 GLY A N 1
ATOM 5632 C CA . GLY A 1 728 ? 8.331 24.584 7.662 1.00 70.94 728 GLY A CA 1
ATOM 5633 C C . GLY A 1 728 ? 8.308 24.250 9.160 1.00 70.94 728 GLY A C 1
ATOM 5634 O O . GLY A 1 728 ? 9.146 24.753 9.901 1.00 70.94 728 GLY A O 1
ATOM 5635 N N . LYS A 1 729 ? 7.403 23.373 9.617 1.00 71.00 729 LYS A N 1
ATOM 5636 C CA . LYS A 1 729 ? 7.343 22.894 11.004 1.00 71.00 729 LYS A CA 1
ATOM 5637 C C . LYS A 1 729 ? 7.938 21.491 11.112 1.00 71.00 729 LYS A C 1
ATOM 5639 O O . LYS A 1 729 ? 7.501 20.556 10.433 1.00 71.00 729 LYS A O 1
ATOM 5644 N N . ALA A 1 730 ? 8.932 21.330 11.980 1.00 77.25 730 ALA A N 1
ATOM 5645 C CA . ALA A 1 730 ? 9.477 20.026 12.335 1.00 77.25 730 ALA A CA 1
ATOM 5646 C C . ALA A 1 730 ? 8.565 19.348 13.367 1.00 77.25 730 ALA A C 1
ATOM 5648 O O . ALA A 1 730 ? 8.259 19.911 14.413 1.00 77.25 730 ALA A O 1
ATOM 5649 N N . LYS A 1 731 ? 8.109 18.131 13.063 1.00 84.12 731 LYS A N 1
ATOM 5650 C CA . LYS A 1 731 ? 7.421 17.255 14.012 1.00 84.12 731 LYS A CA 1
ATOM 5651 C C . LYS A 1 731 ? 8.376 16.155 14.450 1.00 84.12 731 LYS A C 1
ATOM 5653 O O . LYS A 1 731 ? 8.603 15.202 13.698 1.00 84.12 731 LYS A O 1
ATOM 5658 N N . THR A 1 732 ? 8.890 16.294 15.662 1.00 85.75 732 THR A N 1
ATOM 5659 C CA . THR A 1 732 ? 9.749 15.313 16.326 1.00 85.75 732 THR A CA 1
ATOM 5660 C C . THR A 1 732 ? 8.899 14.231 16.989 1.00 85.75 732 THR A C 1
ATOM 5662 O O . THR A 1 732 ? 7.802 14.496 17.478 1.00 85.75 732 THR A O 1
ATOM 5665 N N . ARG A 1 733 ? 9.353 12.977 16.934 1.00 85.62 733 ARG A N 1
ATOM 5666 C CA . ARG A 1 733 ? 8.736 11.848 17.637 1.00 85.62 733 ARG A CA 1
ATOM 5667 C C . ARG A 1 733 ? 9.820 10.975 18.242 1.00 85.62 733 ARG A C 1
ATOM 5669 O O . ARG A 1 733 ? 10.603 10.389 17.495 1.00 85.62 733 ARG A O 1
ATOM 5676 N N . LEU A 1 734 ? 9.805 10.846 19.562 1.00 83.56 734 LEU A N 1
ATOM 5677 C CA . LEU A 1 734 ? 10.605 9.854 20.266 1.00 83.56 734 LEU A CA 1
ATOM 5678 C C . LEU A 1 734 ? 9.928 8.482 20.167 1.00 83.56 734 LEU A C 1
ATOM 5680 O O . LEU A 1 734 ? 8.704 8.366 20.237 1.00 83.56 734 LEU A O 1
ATOM 5684 N N . ILE A 1 735 ? 10.725 7.443 19.945 1.00 81.50 735 ILE A N 1
ATOM 5685 C CA . ILE A 1 735 ? 10.270 6.063 19.796 1.00 81.50 735 ILE A CA 1
ATOM 5686 C C . ILE A 1 735 ? 10.975 5.206 20.834 1.00 81.50 735 ILE A C 1
ATOM 5688 O O . ILE A 1 735 ? 12.198 5.096 20.829 1.00 81.50 735 ILE A O 1
ATOM 5692 N N . VAL A 1 736 ? 10.173 4.547 21.663 1.00 78.19 736 VAL A N 1
ATOM 5693 C CA . VAL A 1 736 ? 10.614 3.502 22.587 1.00 78.19 736 VAL A CA 1
ATOM 5694 C C . VAL A 1 736 ? 10.529 2.158 21.857 1.00 78.19 736 VAL A C 1
ATOM 5696 O O . VAL A 1 736 ? 9.439 1.718 21.483 1.00 78.19 736 VAL A O 1
ATOM 5699 N N . ASP A 1 737 ? 11.665 1.506 21.597 1.00 72.50 737 ASP A N 1
ATOM 5700 C CA . ASP A 1 737 ? 11.700 0.250 20.834 1.00 72.50 737 ASP A CA 1
ATOM 5701 C C . ASP A 1 737 ? 11.346 -0.980 21.684 1.00 72.50 737 ASP A C 1
ATOM 5703 O O . ASP A 1 737 ? 12.204 -1.744 22.124 1.00 72.50 737 ASP A O 1
ATOM 5707 N N . MET A 1 738 ? 10.045 -1.221 21.848 1.00 70.19 738 MET A N 1
ATOM 5708 C CA . MET A 1 738 ? 9.524 -2.384 22.578 1.00 70.19 738 MET A CA 1
ATOM 5709 C C . MET A 1 738 ? 9.795 -3.735 21.889 1.00 70.19 738 MET A C 1
ATOM 5711 O O . MET A 1 738 ? 9.622 -4.796 22.497 1.00 70.19 738 MET A O 1
ATOM 5715 N N . ARG A 1 739 ? 10.174 -3.731 20.601 1.00 67.62 739 ARG A N 1
ATOM 5716 C CA . ARG A 1 739 ? 10.381 -4.962 19.829 1.00 67.62 739 ARG A CA 1
ATOM 5717 C C . ARG A 1 739 ? 11.757 -5.541 20.113 1.00 67.62 739 ARG A C 1
ATOM 5719 O O . ARG A 1 739 ? 11.858 -6.748 20.347 1.00 67.62 739 ARG A O 1
ATOM 5726 N N . ARG A 1 740 ? 12.802 -4.711 20.061 1.00 67.75 740 ARG A N 1
ATOM 5727 C CA . ARG A 1 740 ? 14.180 -5.151 20.322 1.00 67.75 740 ARG A CA 1
ATOM 5728 C C . ARG A 1 740 ? 14.496 -5.268 21.810 1.00 67.75 740 ARG A C 1
ATOM 5730 O O . ARG A 1 740 ? 15.347 -6.076 22.147 1.00 67.75 740 ARG A O 1
ATOM 5737 N N . SER A 1 741 ? 13.757 -4.590 22.687 1.00 66.62 741 SER A N 1
ATOM 5738 C CA . SER A 1 741 ? 13.880 -4.784 24.140 1.00 66.62 741 SER A CA 1
ATOM 5739 C C . SER A 1 741 ? 13.264 -6.089 24.659 1.00 66.62 741 SER A C 1
ATOM 5741 O O . SER A 1 741 ? 13.277 -6.355 25.854 1.00 66.62 741 SER A O 1
ATOM 5743 N N . GLY A 1 742 ? 12.682 -6.921 23.786 1.00 67.44 742 GLY A N 1
ATOM 5744 C CA . GLY A 1 742 ? 12.078 -8.196 24.184 1.00 67.44 742 GLY A CA 1
ATOM 5745 C C . GLY A 1 742 ? 10.711 -8.090 24.855 1.00 67.44 742 GLY A C 1
ATOM 5746 O O . GLY A 1 742 ? 10.047 -9.112 25.038 1.00 67.44 742 GLY A O 1
ATOM 5747 N N . ILE A 1 743 ? 10.252 -6.875 25.166 1.00 70.69 743 ILE A N 1
ATOM 5748 C CA . ILE A 1 743 ? 8.970 -6.621 25.832 1.00 70.69 743 ILE A CA 1
ATOM 5749 C C . ILE A 1 743 ? 7.809 -7.138 24.973 1.00 70.69 743 ILE A C 1
ATOM 5751 O O . ILE A 1 743 ? 6.922 -7.826 25.474 1.00 70.69 743 ILE A O 1
ATOM 5755 N N . CYS A 1 744 ? 7.834 -6.916 23.652 1.00 70.31 744 CYS A N 1
ATOM 5756 C CA . CYS A 1 744 ? 6.822 -7.488 22.754 1.00 70.31 744 CYS A CA 1
ATOM 5757 C C . CYS A 1 744 ? 6.798 -9.027 22.770 1.00 70.31 744 CYS A C 1
ATOM 5759 O O . CYS A 1 744 ? 5.761 -9.621 22.479 1.00 70.31 744 CYS A O 1
ATOM 5761 N N . GLY A 1 745 ? 7.915 -9.679 23.102 1.00 66.50 745 GLY A N 1
ATOM 5762 C CA . GLY A 1 745 ? 8.025 -11.129 23.224 1.00 66.50 745 GLY A CA 1
ATOM 5763 C C . GLY A 1 745 ? 7.255 -11.705 24.414 1.00 66.50 745 GLY A C 1
ATOM 5764 O O . GLY A 1 745 ? 6.876 -12.874 24.384 1.00 66.50 745 GLY A O 1
ATOM 5765 N N . GLN A 1 746 ? 6.986 -10.901 25.442 1.00 71.50 746 GLN A N 1
ATOM 5766 C CA . GLN A 1 746 ? 6.255 -11.328 26.636 1.00 71.50 746 GLN A CA 1
ATOM 5767 C C . GLN A 1 746 ? 4.726 -11.350 26.423 1.00 71.50 746 GLN A C 1
ATOM 5769 O O . GLN A 1 746 ? 4.009 -11.996 27.186 1.00 71.50 746 GLN A O 1
ATOM 5774 N N . VAL A 1 747 ? 4.227 -10.714 25.353 1.00 72.88 747 VAL A N 1
ATOM 5775 C CA . VAL A 1 747 ? 2.794 -10.664 25.030 1.00 72.88 747 VAL A CA 1
ATOM 5776 C C . VAL A 1 747 ? 2.283 -12.041 24.596 1.00 72.88 747 VAL A C 1
ATOM 5778 O O . VAL A 1 747 ? 2.865 -12.703 23.732 1.00 72.88 747 VAL A O 1
ATOM 5781 N N . SER A 1 748 ? 1.136 -12.444 25.145 1.00 70.31 748 SER A N 1
ATOM 5782 C CA . SER A 1 748 ? 0.410 -13.654 24.742 1.00 70.31 748 SER A CA 1
ATOM 5783 C C . SER A 1 748 ? -0.899 -13.293 24.034 1.00 70.31 748 SER A C 1
ATOM 5785 O O . SER A 1 748 ? -1.823 -12.788 24.670 1.00 70.31 748 SER A O 1
ATOM 5787 N N . LEU A 1 749 ? -0.975 -13.565 22.725 1.00 69.75 749 LEU A N 1
ATOM 5788 C CA . LEU A 1 749 ? -2.145 -13.306 21.872 1.00 69.75 749 LEU A CA 1
ATOM 5789 C C . LEU A 1 749 ? -2.712 -14.619 21.325 1.00 69.75 749 LEU A C 1
ATOM 5791 O O . LEU A 1 749 ? -1.956 -15.442 20.814 1.00 69.75 749 LEU A O 1
ATOM 5795 N N . PHE A 1 750 ? -4.036 -14.772 21.385 1.00 72.38 750 PHE A N 1
ATOM 5796 C CA . PHE A 1 750 ? -4.766 -15.936 20.855 1.00 72.38 750 PHE A CA 1
ATOM 5797 C C . PHE A 1 750 ? -5.772 -15.571 19.755 1.00 72.38 750 PHE A C 1
ATOM 5799 O O . PHE A 1 750 ? -6.469 -16.443 19.236 1.00 72.38 750 PHE A O 1
ATOM 5806 N N . GLU A 1 751 ? -5.809 -14.299 19.360 1.00 75.38 751 GLU A N 1
ATOM 5807 C CA . GLU A 1 751 ? -6.571 -13.797 18.221 1.00 75.38 751 GLU A CA 1
ATOM 5808 C C . GLU A 1 751 ? -5.639 -13.092 17.217 1.00 75.38 751 GLU A C 1
ATOM 5810 O O . GLU A 1 751 ? -4.638 -12.479 17.596 1.00 75.38 751 GLU A O 1
ATOM 5815 N N . ARG A 1 752 ? -5.939 -13.199 15.913 1.00 67.44 752 ARG A N 1
ATOM 5816 C CA . ARG A 1 752 ? -5.059 -12.743 14.812 1.00 67.44 752 ARG A CA 1
ATOM 5817 C C . ARG A 1 752 ? -4.797 -11.243 14.787 1.00 67.44 752 ARG A C 1
ATOM 5819 O O . ARG A 1 752 ? -3.789 -10.804 14.234 1.00 67.44 752 ARG A O 1
ATOM 5826 N N . VAL A 1 753 ? -5.735 -10.458 15.293 1.00 63.09 753 VAL A N 1
ATOM 5827 C CA . VAL A 1 753 ? -5.648 -9.004 15.344 1.00 63.09 753 VAL A CA 1
ATOM 5828 C C . VAL A 1 753 ? -6.167 -8.606 16.704 1.00 63.09 753 VAL A C 1
ATOM 5830 O O . VAL A 1 753 ? -7.343 -8.780 16.964 1.00 63.09 753 VAL A O 1
ATOM 5833 N N . VAL A 1 754 ? -5.304 -8.059 17.548 1.00 55.59 754 VAL A N 1
ATOM 5834 C CA . VAL A 1 754 ? -5.741 -7.382 18.763 1.00 55.59 754 VAL A CA 1
ATOM 5835 C C . VAL A 1 754 ? -5.175 -5.978 18.699 1.00 55.59 754 VAL A C 1
ATOM 5837 O O . VAL A 1 754 ? -3.957 -5.794 18.658 1.00 55.59 754 VAL A O 1
ATOM 5840 N N . MET A 1 755 ? -6.053 -4.978 18.644 1.00 46.38 755 MET A N 1
ATOM 5841 C CA . MET A 1 755 ? -5.635 -3.629 18.996 1.00 46.38 755 MET A CA 1
ATOM 5842 C C . MET A 1 755 ? -5.623 -3.556 20.513 1.00 46.38 755 MET A C 1
ATOM 5844 O O . MET A 1 755 ? -6.647 -3.330 21.144 1.00 46.38 755 MET A O 1
ATOM 5848 N N . LEU A 1 756 ? -4.439 -3.739 21.090 1.00 44.03 756 LEU A N 1
ATOM 5849 C CA . LEU A 1 756 ? -4.157 -3.128 22.381 1.00 44.03 756 LEU A CA 1
ATOM 5850 C C . LEU A 1 756 ? -4.435 -1.627 22.227 1.00 44.03 756 LEU A C 1
ATOM 5852 O O . LEU A 1 756 ? -4.119 -1.064 21.171 1.00 44.03 756 LEU A O 1
ATOM 5856 N N . LEU A 1 757 ? -4.981 -0.969 23.253 1.00 38.69 757 LEU A N 1
ATOM 5857 C CA . LEU A 1 757 ? -4.964 0.496 23.363 1.00 38.69 757 LEU A CA 1
ATOM 5858 C C . LEU A 1 757 ? -3.508 0.959 23.545 1.00 38.69 757 LEU A C 1
ATOM 5860 O O . LEU A 1 757 ? -3.133 1.550 24.547 1.00 38.69 757 LEU A O 1
ATOM 5864 N N . ASN A 1 758 ? -2.653 0.670 22.572 1.00 34.09 758 ASN A N 1
ATOM 5865 C CA . ASN A 1 758 ? -1.335 1.244 22.462 1.00 34.09 758 ASN A CA 1
ATOM 5866 C C . ASN A 1 758 ? -1.555 2.577 21.756 1.00 34.09 758 ASN A C 1
ATOM 5868 O O . ASN A 1 758 ? -1.394 2.717 20.538 1.00 34.09 758 ASN A O 1
ATOM 5872 N N . GLN A 1 759 ? -2.054 3.546 22.527 1.00 30.19 759 GLN A N 1
ATOM 5873 C CA . GLN A 1 759 ? -1.992 4.924 22.093 1.00 30.19 759 GLN A CA 1
ATOM 5874 C C . GLN A 1 759 ? -0.529 5.216 21.789 1.00 30.19 759 GLN A C 1
ATOM 5876 O O . GLN A 1 759 ? 0.373 4.865 22.548 1.00 30.19 759 GLN A O 1
ATOM 5881 N N . ARG A 1 760 ? -0.297 5.836 20.633 1.00 25.28 760 ARG A N 1
ATOM 5882 C CA . ARG A 1 760 ? 0.945 6.558 20.403 1.00 25.28 760 ARG A CA 1
ATOM 5883 C C . ARG A 1 760 ? 1.177 7.423 21.635 1.00 25.28 760 ARG A C 1
ATOM 5885 O O . ARG A 1 760 ? 0.417 8.363 21.847 1.00 25.28 760 ARG A O 1
ATOM 5892 N N . TRP A 1 761 ? 2.199 7.096 22.412 1.00 29.77 761 TRP A N 1
ATOM 5893 C CA . TRP A 1 761 ? 2.777 8.045 23.342 1.00 29.77 761 TRP A CA 1
ATOM 5894 C C . TRP A 1 761 ? 3.207 9.242 22.482 1.00 29.77 761 TRP A C 1
ATOM 5896 O O . TRP A 1 761 ? 4.051 9.118 21.590 1.00 29.77 761 TRP A O 1
ATOM 5906 N N . HIS A 1 762 ? 2.459 10.333 22.621 1.00 25.58 762 HIS A N 1
ATOM 5907 C CA . HIS A 1 762 ? 2.654 11.614 21.952 1.00 25.58 762 HIS A CA 1
ATOM 5908 C C . HIS A 1 762 ? 3.088 12.649 22.980 1.00 25.58 762 HIS A C 1
ATOM 5910 O O . HIS A 1 762 ? 2.636 12.547 24.144 1.00 25.58 762 HIS A O 1
#

Organism: NCBI:txid2562237

Foldseek 3Di:
DDPDDLDDDPVLVVVDWAVVSLCVVLVPDPQQVVQLCVLVVNDGGLLVLLVDDPVSSVVSLQPRFDDDVPDGTDHDDPSRVVSSVNSNVVSVVDDDDDDDDDDDDDDDDDDADWDACCQAFEVPGRDIFGFDDPVLVVLLCVQFDDPQLAGDSNNLRSQCCQCAVVVHFLAGALCQQFGPGPVCNVPQWAWAWDADPLRDTDTDIDGGHNAPVRVVRSLSNSVSSQQSDAHPQPRHGLEDPVLSVLLNVLLVVLCVVQVLHNVLSGVLSNCCRPPVLVVLLVVQVVCVVVVNHPPPADADNSNHNHSSSNVSSVPCVSCCVRRVVVSVSCVVQPHPPHDSVSSNVVPDDDDDDDDDDDDDDDDDDDDDDDDDDDDDDDDDDDDQDQDDDPQFTQAHNVRFGEDPQLQADAHPSADPPGPVNGDRAHRRPRHNHHVVPDPPDDDDDDDDDDDDDDDDDPPPPVPDPDDDPPDPDDPVQFDDWFQDDPVSPDTDTPVVVVVVVVVVVPDPDDPDPDDDPVRVQVVLQVQFLEDPVCPPSSCVVFPQLVVLVVLLVVLVVVLPDPQLVVCCVVPVPDRSDDPVSVVVSVVSLCVSLVFDPPDPDDRLRSQLSSCVSSVHLCSVVSSCCVPPCPPPNQLPARDCSRNFGFDPDDDPLLVQLQVLQVPCPPPPVPDEADVQLVVCPPVNVVVVVVCVVVVNDDDDDDVVVVCVPPNPPDFDFHKHWDWDDDPNDIDIAIDGPCRNNSSSNSHHDGGPDDDDPPPRPD

Nearest PDB structures (foldseek):
  5xoj-assembly1_C  TM=1.708E-01  e=1.881E+00  Saccharomyces cerevisiae S288C

Solvent-accessible surface area (backbone atoms only — not comparable to full-atom values): 45959 Å² total; per-residue (Å²): 132,85,83,77,74,92,66,83,51,76,69,57,60,71,66,54,82,45,58,65,54,48,37,67,69,73,66,51,54,70,69,58,49,52,39,44,33,56,54,65,69,58,70,92,44,61,65,56,57,36,69,50,54,70,68,59,52,52,52,26,57,70,67,27,60,47,80,45,97,92,56,77,62,37,71,69,51,73,66,62,51,49,56,56,52,55,48,39,69,53,51,63,71,63,82,86,80,92,80,82,83,84,79,91,72,82,94,71,88,77,84,67,65,64,45,50,27,41,74,39,34,30,78,87,40,80,54,72,40,55,58,64,52,70,70,62,47,52,60,31,51,76,64,60,93,53,84,84,34,52,67,50,68,66,43,49,26,46,50,42,46,40,37,50,72,67,65,42,70,89,57,62,38,52,34,38,31,32,50,74,39,81,73,42,33,84,69,25,55,15,72,35,75,46,77,45,96,78,66,42,75,46,81,43,84,41,83,18,47,62,41,68,71,50,39,54,46,21,47,44,24,53,53,42,51,32,50,38,37,48,28,80,83,60,69,41,47,45,38,49,71,68,29,53,46,52,31,49,50,44,56,48,50,52,36,71,78,37,59,93,41,42,49,44,46,53,55,40,51,52,47,39,50,68,59,41,41,60,50,39,40,54,52,50,52,53,23,53,76,67,73,59,55,62,87,98,55,71,75,44,88,62,49,42,52,32,31,23,37,42,49,62,48,65,37,56,68,59,46,39,67,52,31,51,53,54,45,51,52,43,52,76,64,50,46,97,75,60,45,74,75,59,35,64,61,72,75,56,86,84,78,83,80,84,86,83,85,83,87,88,87,83,92,92,87,90,90,90,85,87,86,90,83,85,92,84,88,83,88,83,78,94,73,76,52,56,38,66,60,86,83,30,48,47,25,40,73,88,58,46,43,47,27,63,56,32,14,75,29,61,91,79,58,49,64,88,76,40,91,81,76,30,44,72,24,13,32,76,76,65,44,90,47,22,44,89,75,35,93,88,55,86,81,81,83,80,83,83,76,87,87,78,90,79,88,77,80,88,84,69,77,90,78,74,84,76,86,72,97,82,63,103,62,71,80,78,80,77,73,53,66,44,67,42,68,102,81,50,84,40,80,42,52,50,68,59,53,53,55,54,49,53,54,53,74,71,42,95,78,68,81,89,77,76,68,48,76,64,55,47,52,50,51,44,49,67,74,22,54,48,44,88,91,46,50,66,63,25,44,68,75,33,70,43,42,48,49,50,50,51,54,52,45,60,57,50,58,73,70,64,39,72,69,45,52,47,43,30,69,78,36,75,88,54,79,55,66,52,74,65,56,53,51,50,53,50,50,54,52,22,60,76,53,74,26,63,73,89,67,91,76,82,54,36,49,39,53,30,35,53,25,55,70,25,68,39,70,53,25,67,56,55,28,50,37,54,69,72,14,56,94,74,37,37,83,48,73,52,72,71,57,50,44,39,40,76,35,96,63,72,50,70,68,34,52,50,8,45,63,44,30,76,69,64,82,77,82,78,79,76,79,61,58,37,67,47,27,64,74,48,38,69,60,45,51,53,53,50,51,50,33,42,76,69,70,75,49,83,93,73,95,46,72,65,56,48,34,74,73,73,31,89,83,67,76,83,58,49,41,34,38,49,77,46,76,53,96,92,42,75,46,71,43,75,38,76,45,45,50,66,47,16,53,46,28,58,46,50,65,34,36,73,65,74,85,68,92,71,65,78,84,123

pLDDT: mean 70.24, std 20.31, range [21.88, 96.06]

Secondary structure (DSSP, 8-state):
-----SS--HHHHHH--SHHHHHHHHT--HHHHHHHHHHTT--SSHHHHHHS-HHHHHHHHHH--EEETTEEEEPPPHHHHHHHHHHHHHHTT--S---PPPP--------PPEEEGGGTT-TT---EEEPPPHHHHHHHHTT---GGGPPPHHHHHHHIIIIIIS-------TTTS-TTTHHHHTT-EEEEEEE-TTS-EEEEEEES-SSHHHHHHHHHHHHHHHHH-B-TTT-SBSS-HHHHHHHHHHHHHHHHH-GGGHHHHHHHHHHIIIIIHHHHHHHHHHHHHTT-PPTT---BTTBHHHHHHHHHHH-HHHHIIIIIHHHHHHHHTTGGG--HHHHHGGGS--PPPPPPPPP-----------------------PPSSPEETTEE-B-TTSPBB-HHHHHSSTTSSPSSPTT--B---TTT--SS-GGG-TT-----PPPPPP------TTSGGG-----TT--S-GGGS--EEEESTTS-EEEEHHHHHHHHHHHHH-TT--S----HHHHHHHHHHHS---TTSHHHHHHT-HHHHHHHHHHHHHHHHH--HHHHHHHHH-TTS-SS-HHHHHHHHHHHHHHHT----SSS--HHHHHHHHHHTT-TTHHHHHHIIIIITTT-TTS-----SSS-B-SS--HHHHHHHHHHTT----SS-----HHHHHHTHHHHHHHHHHHHTTSS---SSHHHHHHHH-TT-----EEEEEEEETTEEEEEEEE-TTTTSGGGG----BS----------